Protein 3N70 (pdb70)

CATH classification: 3.40.50.300

Secondary structure (DSSP, 8-state):
--SSHHHHHHHHHHHHHTT--S-EEEESSTTS---HHHHHHHSSTTTTS--EEEE--TTTSS-HHHHHHHHTTS-EEEE-GGGS-HHHHHHHHHHHHSSS-SS-EEEEESS-HHHHHHHS---HHHHHHH--EEE-----/-HHIIIIIHHH--S-EEEE-STT---HHHHHT-----TTTGGGHHHHHHHT-----GGGS-HHHHHH------EEEESS-HHHHHHHTT--HHHHGGG--EEE---/-IIIIIHHHHHHHHH----EEEE--TT----HHHHHHHSSGGGGSPEEEEE--TTT--HHHHHHHHHSEEEEESGGGS-HHHHHHHHHHHHSSS-SSEEEEEESS-HHHHHSSS---HHHHGGG--EEE-/-HHHHHH----EEEE-STTS---HHHHHHHHSTTTTSPEEEEE--TTTGGGHHHHHHHTTTSEEEEE-GGGS-HHHHHHHHHHHHSSS-SSEEEEEESS-TT---HHHHHH---/-HHHHHHHHHHHHHHHHS---EEEE--TTS---HHHHHHHHSTT----EEEE--TTTGGGHHHHHHHHTTS-EEEESGGGS-HHHHHHHHHHHHSSS-SS-EEEEESS-HHHHHHH---TTGGGGG--EEEP---/-HIIIIIIHHHHT--B--SSSTT--GGGGT--EEEE--TTTSTTHHHHT---EEEESGGGS-HHHHHHHHHH-----HHHHHHHS---HHHHHHH---B----/-HHHHHHHHTT----EEEE--TTS---HHHHHHHSSTT-SS--EEEE--TTTGGGHHHHHHHHTTS-EEEESTTS--HHHHHHHHHHHHSSS-SS-EEEEESS-HHHHHH---HHHHHHH--EEE-/-THHHHHHHHHS-S-EEEE--TTS---HHHHHHHSSTTSSS--EEEE--TTTGGGHHHHHHHHTTS-EEEESGGGS-HHHHHHHHHHHSSSS-S--EEEEESS-HHHHHHHSS--HHHHT-

Sequence (975 aa):
IGRSEWINQYRRRLQQLSETDIAVWLYGAPGTGRTGARYLHQFGRNAQGEFVYRELTPDNAPQLNDFIALAQGGTLVLSHPEHLTREQQYHLVQLQSQEHRPFRLIGIGDTSLVELAASNHIIAELYYCFATQIACLPLTQYRRRLQQLSETDIAVWLYGAPGTRTGARYLHQRELTPDNAPQLNDFIALAQGLSHPEHLTREQQYHLVPFRLIGIGDTSLVELAASNHIIAELYYCFATQIACLPEWINQYRRRLQQLSETDIAVWLYGAPGTGRTGARYLHQFGRNAQGEFVYRELTPDNALNDFIALAQGGTLVLSHPEHLTREQQYHLVQLQSQEHRPFRLIGIGDTSLVELAASNHIIAELYYCFATQIACRLQQLSETDIAVWLYGAPGTGRTGARYLHQFGRNAQGEFVYRELTPDNAPQLNDFIALAQGGTLVLSHPEHLTREQQYHLVQLQSQEHRPFRLIGIGDTSLVEIAELYYCFATQRSEWINQYRRRLQQLSETDIAVWLYGAPGTGRTGARYLHQFGRNAQEFVYRELTPDNAPQLNDFIALAQGGTLVLSHPEHLTREQQYHLVQLQSQEHRPFRLIGIGDTSLVELAASNIIAELYYCFATQIACLPLSEWINQYRRRLQQLWLYGAPGTGRTGARYLHFVYRELTPDNAPQLNDFIALTLVLSHPEHLTREQQYHLVQLQSDTSLVELAASNHIIAELYYCFATQIACLPQYRRRLQQLSETDIAVWLYGAPGTGRTGARYLHQFGRNAQGEFVYRELTPDNAPQLNDFIALAQGGTLVLSHPEHLTREQQYHLVQLQSQEHRPFRLIGIGDTSLVELAASIIAELYYCFATQIACQYRRRLQQLSETDIAVWLYGAPGTGRTGARYLHQFGRNAQGEFVYRELTPDNAPQLNDFIALAQGGTLVLSHPEHLTREQQYHLVQLQSQEHRPFRLIGIGDTSLVELAASNHIIAELYYC

Radius of gyration: 33.97 Å; Cα contacts (8 Å, |Δi|>4): 1726; chains: 8; bounding box: 81×80×111 Å

Solvent-accessible surface area: 48154 Å² total

Structure (mmCIF, N/CA/C/O backbone):
data_3N70
#
_entry.id   3N70
#
_cell.length_a   77.612
_cell.length_b   77.612
_cell.length_c   215.088
_cell.angle_alpha   90.00
_cell.angle_beta   90.00
_cell.angle_gamma   90.00
#
_symmetry.space_group_name_H-M   'P 43'
#
loop_
_entity.id
_entity.type
_entity.pdbx_description
1 polymer 'Transport activator'
2 non-polymer 'SULFATE ION'
3 water water
#
loop_
_atom_site.group_PDB
_atom_site.id
_atom_site.type_symbol
_atom_site.label_atom_id
_atom_site.label_alt_id
_atom_site.label_comp_id
_atom_site.label_asym_id
_atom_site.label_entity_id
_atom_site.label_seq_id
_atom_site.pdbx_PDB_ins_code
_atom_site.Cartn_x
_atom_site.Cartn_y
_atom_site.Cartn_z
_atom_site.occupancy
_atom_site.B_iso_or_equiv
_atom_site.auth_seq_id
_atom_site.auth_comp_id
_atom_site.auth_asym_id
_atom_site.auth_atom_id
_atom_site.pdbx_PDB_model_num
ATOM 1 N N . ILE A 1 4 ? 33.098 -24.366 12.190 1.00 63.85 146 ILE A N 1
ATOM 2 C CA . ILE A 1 4 ? 32.876 -23.446 11.083 1.00 62.43 146 ILE A CA 1
ATOM 3 C C . ILE A 1 4 ? 31.387 -23.220 10.851 1.00 60.25 146 ILE A C 1
ATOM 4 O O . ILE A 1 4 ? 30.898 -22.096 10.938 1.00 57.29 146 ILE A O 1
ATOM 9 N N . GLY A 1 5 ? 30.683 -2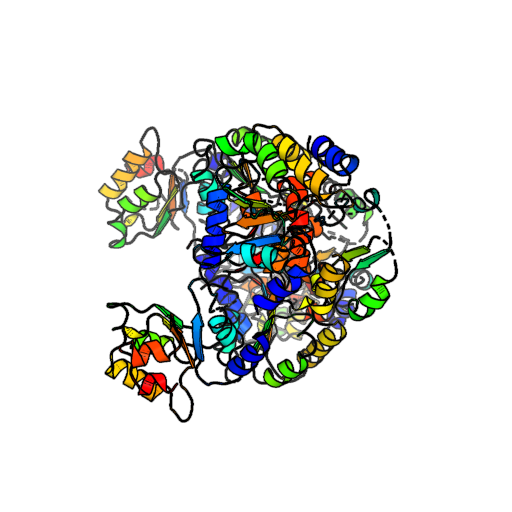4.286 10.489 1.00 59.68 147 GLY A N 1
ATOM 10 C CA . GLY A 1 5 ? 29.239 -24.251 10.340 1.00 59.88 147 GLY A CA 1
ATOM 11 C C . GLY A 1 5 ? 28.809 -23.861 8.941 1.00 57.00 147 GLY A C 1
ATOM 12 O O . GLY A 1 5 ? 29.535 -23.159 8.241 1.00 59.65 147 GLY A O 1
ATOM 13 N N . ARG A 1 6 ? 27.665 -24.372 8.500 1.00 56.32 148 ARG A N 1
ATOM 14 C CA . ARG A 1 6 ? 27.133 -23.999 7.195 1.00 61.15 148 ARG A CA 1
ATOM 15 C C . ARG A 1 6 ? 25.983 -23.006 7.309 1.00 58.67 148 ARG A C 1
ATOM 16 O O . ARG A 1 6 ? 25.955 -21.988 6.620 1.00 53.99 148 ARG A O 1
ATOM 18 N N . SER A 1 7 ? 25.003 -23.348 8.139 1.00 59.14 149 SER A N 1
ATOM 19 C CA . SER A 1 7 ? 23.843 -22.496 8.366 1.00 58.61 149 SER A CA 1
ATOM 20 C C . SER A 1 7 ? 24.016 -21.680 9.638 1.00 58.28 149 SER A C 1
ATOM 21 O O . SER A 1 7 ? 23.118 -20.950 10.051 1.00 59.14 149 SER A O 1
ATOM 24 N N . GLU A 1 8 ? 25.190 -21.800 10.246 1.00 57.77 150 GLU A N 1
ATOM 25 C CA . GLU A 1 8 ? 25.529 -21.030 11.434 1.00 60.58 150 GLU A CA 1
ATOM 26 C C . GLU A 1 8 ? 25.532 -19.547 11.096 1.00 58.75 150 GLU A C 1
ATOM 27 O O . GLU A 1 8 ? 25.102 -18.713 11.891 1.00 55.94 150 GLU A O 1
ATOM 29 N N . TRP A 1 9 ? 25.986 -19.229 9.891 1.00 58.57 151 TRP A N 1
ATOM 30 C CA . TRP A 1 9 ? 26.105 -17.843 9.478 1.00 56.72 151 TRP A CA 1
ATOM 31 C C . TRP A 1 9 ? 24.747 -17.162 9.471 1.00 57.55 151 TRP A C 1
ATOM 32 O O . TRP A 1 9 ? 24.622 -16.018 9.903 1.00 58.88 151 TRP A O 1
ATOM 43 N N . ILE A 1 10 ? 23.742 -17.843 8.931 1.00 54.33 152 ILE A N 1
ATOM 44 C CA . ILE A 1 10 ? 22.407 -17.270 8.881 1.00 54.87 152 ILE A CA 1
ATOM 45 C C . ILE A 1 10 ? 21.860 -17.050 10.283 1.00 54.91 152 ILE A C 1
ATOM 46 O O . ILE A 1 10 ? 21.297 -15.998 10.578 1.00 55.37 152 ILE A O 1
ATOM 51 N N . ASN A 1 11 ? 22.000 -18.054 11.138 1.00 55.16 153 ASN A N 1
ATOM 52 C CA . ASN A 1 11 ? 21.535 -17.923 12.507 1.00 56.40 153 ASN A CA 1
ATOM 53 C C . ASN A 1 11 ? 22.341 -16.845 13.206 1.00 56.18 153 ASN A C 1
ATOM 54 O O . ASN A 1 11 ? 21.799 -16.036 13.955 1.00 57.20 153 ASN A O 1
ATOM 59 N N . GLN A 1 12 ? 23.641 -16.827 12.940 1.00 55.92 154 GLN A N 1
ATOM 60 C CA . GLN A 1 12 ? 24.488 -15.772 13.460 1.00 58.50 154 GLN A CA 1
ATOM 61 C C . GLN A 1 12 ? 24.042 -14.459 12.837 1.00 57.00 154 GLN A C 1
ATOM 62 O O . GLN A 1 12 ? 23.952 -13.438 13.515 1.00 57.45 154 GLN A O 1
ATOM 64 N N . TYR A 1 13 ? 23.792 -14.487 11.533 1.00 54.25 155 TYR A N 1
ATOM 65 C CA . TYR A 1 13 ? 23.254 -13.330 10.840 1.00 52.02 155 TYR A CA 1
ATOM 66 C C . TYR A 1 13 ? 21.867 -13.016 11.382 1.00 55.60 155 TYR A C 1
ATOM 67 O O . TYR A 1 13 ? 21.524 -11.859 11.618 1.00 55.94 155 TYR A O 1
ATOM 76 N N . ARG A 1 14 ? 21.061 -14.059 11.547 1.00 58.29 156 ARG A N 1
ATOM 77 C CA . ARG A 1 14 ? 19.696 -13.921 12.043 1.00 57.63 156 ARG A CA 1
ATOM 78 C C . ARG A 1 14 ? 19.700 -13.368 13.459 1.00 58.72 156 ARG A C 1
ATOM 79 O O . ARG A 1 14 ? 18.852 -12.557 13.825 1.00 57.98 156 ARG A O 1
ATOM 87 N N . ARG A 1 15 ? 20.681 -13.801 14.243 1.00 61.00 157 ARG A N 1
ATOM 88 C CA . ARG A 1 15 ? 20.815 -13.371 15.627 1.00 61.05 157 ARG A CA 1
ATOM 89 C C . ARG A 1 15 ? 21.046 -11.870 15.696 1.00 59.65 157 ARG A C 1
ATOM 90 O O . ARG A 1 15 ? 20.510 -11.190 16.569 1.00 57.30 157 ARG A O 1
ATOM 92 N N . ARG A 1 16 ? 21.819 -11.350 14.750 1.00 59.04 158 ARG A N 1
ATOM 93 C CA . ARG A 1 16 ? 22.112 -9.926 14.720 1.00 57.31 158 ARG A CA 1
ATOM 94 C C . ARG A 1 16 ? 20.829 -9.130 14.534 1.00 57.57 158 ARG A C 1
ATOM 95 O O . ARG A 1 16 ? 20.630 -8.101 15.176 1.00 59.54 158 ARG A O 1
ATOM 103 N N . LEU A 1 17 ? 19.961 -9.601 13.646 1.00 56.83 159 LEU A N 1
ATOM 104 C CA . LEU A 1 17 ? 18.691 -8.929 13.413 1.00 54.60 159 LEU A CA 1
ATOM 105 C C . LEU A 1 17 ? 17.785 -8.932 14.643 1.00 56.86 159 LEU A C 1
ATOM 106 O O . LEU A 1 17 ? 17.166 -7.920 14.964 1.00 56.69 159 LEU A O 1
ATOM 111 N N . GLN A 1 18 ? 17.705 -10.073 15.317 1.00 59.76 160 GLN A N 1
ATOM 112 C CA . GLN A 1 18 ? 16.857 -10.203 16.494 1.00 60.90 160 GLN A CA 1
ATOM 113 C C . GLN A 1 18 ? 17.302 -9.244 17.588 1.00 58.77 160 GLN A C 1
ATOM 114 O O . GLN A 1 18 ? 16.487 -8.534 18.174 1.00 63.84 160 GLN A O 1
ATOM 120 N N . GLN A 1 19 ? 18.601 -9.228 17.856 1.00 55.43 161 GLN A N 1
ATOM 121 C CA . GLN A 1 19 ? 19.167 -8.352 18.882 1.00 55.04 161 GLN A CA 1
ATOM 122 C C . GLN A 1 19 ? 19.278 -6.907 18.389 1.00 57.54 161 GLN A C 1
ATOM 123 O O . GLN A 1 19 ? 19.315 -5.968 19.179 1.00 60.61 161 GLN A O 1
ATOM 129 N N . LEU A 1 20 ? 19.330 -6.751 17.072 1.00 59.78 162 LEU A N 1
ATOM 130 C CA . LEU A 1 20 ? 19.351 -5.446 16.405 1.00 58.05 162 LEU A CA 1
ATOM 131 C C . LEU A 1 20 ? 18.046 -4.647 16.451 1.00 60.12 162 LEU A C 1
ATOM 132 O O . LEU A 1 20 ? 18.066 -3.420 16.519 1.00 59.72 162 LEU A O 1
ATOM 137 N N . SER A 1 21 ? 16.918 -5.352 16.408 1.00 62.23 163 SER A N 1
ATOM 138 C CA . SER A 1 21 ? 15.594 -4.735 16.275 1.00 63.39 163 SER A CA 1
ATOM 139 C C . SER A 1 21 ? 15.211 -3.716 17.354 1.00 61.79 163 SER A C 1
ATOM 140 O O . SER A 1 21 ? 14.554 -2.718 17.064 1.00 56.67 163 SER A O 1
ATOM 143 N N . GLU A 1 22 ? 15.604 -3.981 18.594 1.00 66.01 164 GLU A N 1
ATOM 144 C CA . GLU A 1 22 ? 15.298 -3.103 19.716 1.00 66.71 164 GLU A CA 1
ATOM 145 C C . GLU A 1 22 ? 15.974 -1.741 19.601 1.00 64.73 164 GLU A C 1
ATOM 146 O O . GLU A 1 22 ? 15.380 -0.715 19.927 1.00 63.40 164 GLU A O 1
ATOM 152 N N . THR A 1 23 ? 17.230 -1.747 19.167 1.00 64.32 165 THR A N 1
ATOM 153 C CA . THR A 1 23 ? 18.015 -0.524 19.035 1.00 65.23 165 THR A CA 1
ATOM 154 C C . THR A 1 23 ? 17.531 0.386 17.910 1.00 63.34 165 THR A C 1
ATOM 155 O O . THR A 1 23 ? 17.121 -0.082 16.850 1.00 61.50 165 THR A O 1
ATOM 159 N N . ASP A 1 24 ? 17.583 1.690 18.154 1.00 64.93 166 ASP A N 1
ATOM 160 C CA . ASP A 1 24 ? 17.201 2.681 17.157 1.00 63.75 166 ASP A CA 1
ATOM 161 C C . ASP A 1 24 ? 18.407 3.074 16.315 1.00 62.00 166 ASP A C 1
ATOM 162 O O . ASP A 1 24 ? 18.300 3.876 15.388 1.00 61.50 166 ASP A O 1
ATOM 164 N N . ILE A 1 25 ? 19.552 2.480 16.628 1.00 59.27 167 ILE A N 1
ATOM 165 C CA . ILE A 1 25 ? 20.798 2.796 15.944 1.00 59.12 167 ILE A CA 1
ATOM 166 C C . ILE A 1 25 ? 20.732 2.415 14.472 1.00 58.07 167 ILE A C 1
ATOM 167 O O . ILE A 1 25 ? 20.084 1.439 14.101 1.00 57.06 167 ILE A O 1
ATOM 172 N N . ALA A 1 26 ? 21.390 3.216 13.644 1.00 55.25 168 ALA A N 1
ATOM 173 C CA . ALA A 1 26 ? 21.370 3.000 12.212 1.00 57.27 168 ALA A CA 1
ATOM 174 C C . ALA A 1 26 ? 22.021 1.666 11.903 1.00 59.34 168 ALA A C 1
ATOM 175 O O . ALA A 1 26 ? 23.033 1.301 12.499 1.00 59.06 168 ALA A O 1
ATOM 177 N N . VAL A 1 27 ? 21.428 0.940 10.969 1.00 56.65 169 VAL A N 1
ATOM 178 C CA . VAL A 1 27 ? 21.967 -0.339 10.561 1.00 54.91 169 VAL A CA 1
ATOM 179 C C . VAL A 1 27 ? 22.438 -0.220 9.128 1.00 53.88 169 VAL A C 1
ATOM 180 O O . VAL A 1 27 ? 21.702 0.246 8.261 1.00 51.90 169 VAL A O 1
ATOM 184 N N . TRP A 1 28 ? 23.664 -0.649 8.867 1.00 52.42 170 TRP A N 1
ATOM 185 C CA . TRP A 1 28 ? 24.156 -0.642 7.504 1.00 51.15 170 TRP A CA 1
ATOM 186 C C . TRP A 1 28 ? 24.080 -2.060 6.976 1.00 51.50 170 TRP A C 1
ATOM 187 O O . TRP A 1 28 ? 24.722 -2.965 7.503 1.00 51.27 170 TRP A O 1
ATOM 198 N N . LEU A 1 29 ? 23.264 -2.257 5.948 1.00 50.35 171 LEU A N 1
ATOM 199 C CA . LEU A 1 29 ? 23.116 -3.569 5.347 1.00 50.11 171 LEU A CA 1
ATOM 200 C C . LEU A 1 29 ? 23.837 -3.553 4.015 1.00 49.22 171 LEU A C 1
ATOM 201 O O . LEU A 1 29 ? 23.552 -2.726 3.151 1.00 50.27 171 LEU A O 1
ATOM 206 N N . TYR A 1 30 ? 24.793 -4.459 3.858 1.00 48.04 172 TYR A N 1
ATOM 207 C CA . TYR A 1 30 ? 25.618 -4.478 2.663 1.00 49.90 172 TYR A CA 1
ATOM 208 C C . TYR A 1 30 ? 25.845 -5.883 2.127 1.00 50.23 172 TYR A C 1
ATOM 209 O O . TYR A 1 30 ? 25.753 -6.867 2.857 1.00 51.60 172 TYR A O 1
ATOM 218 N N . GLY A 1 31 ? 26.168 -5.945 0.842 1.00 49.37 173 GLY A N 1
ATOM 219 C CA . GLY A 1 31 ? 26.509 -7.183 0.173 1.00 52.31 173 GLY A CA 1
ATOM 220 C C . GLY A 1 31 ? 26.154 -7.063 -1.292 1.00 55.69 173 GLY A C 1
ATOM 221 O O . GLY A 1 31 ? 25.635 -6.037 -1.725 1.00 55.61 173 GLY A O 1
ATOM 222 N N . ALA A 1 32 ? 26.470 -8.101 -2.053 1.00 55.24 174 ALA A N 1
ATOM 223 C CA . ALA A 1 32 ? 26.135 -8.136 -3.462 1.00 57.16 174 ALA A CA 1
ATOM 224 C C . ALA A 1 32 ? 24.630 -8.257 -3.549 1.00 57.96 174 ALA A C 1
ATOM 225 O O . ALA A 1 32 ? 23.994 -8.789 -2.641 1.00 55.77 174 ALA A O 1
ATOM 227 N N . PRO A 1 33 ? 24.057 -7.798 -4.654 1.00 58.05 175 PRO A N 1
ATOM 228 C CA . PRO A 1 33 ? 22.604 -7.827 -4.815 1.00 58.23 175 PRO A CA 1
ATOM 229 C C . PRO A 1 33 ? 22.079 -9.256 -4.802 1.00 60.52 175 PRO A C 1
ATOM 230 O O . PRO A 1 33 ? 22.735 -10.164 -5.306 1.00 60.29 175 PRO A O 1
ATOM 234 N N . GLY A 1 34 ? 20.888 -9.448 -4.250 1.00 60.83 176 GLY A N 1
ATOM 235 C CA . GLY A 1 34 ? 20.349 -10.780 -4.050 1.00 57.81 176 GLY A CA 1
ATOM 236 C C . GLY A 1 34 ? 20.876 -11.326 -2.741 1.00 53.92 176 GLY A C 1
ATOM 237 O O . GLY A 1 34 ? 20.587 -12.454 -2.347 1.00 53.21 176 GLY A O 1
ATOM 238 N N . THR A 1 35 ? 21.626 -10.565 -1.989 1.00 55.03 177 THR A N 1
ATOM 239 C CA . THR A 1 35 ? 22.070 -11.068 -0.714 1.00 54.63 177 THR A CA 1
ATOM 240 C C . THR A 1 35 ? 21.012 -10.885 0.310 1.00 54.07 177 THR A C 1
ATOM 241 O O . THR A 1 35 ? 21.201 -11.201 1.444 1.00 52.04 177 THR A O 1
ATOM 245 N N . GLY A 1 36 ? 19.867 -10.397 -0.099 1.00 55.85 178 GLY A N 1
ATOM 246 C CA . GLY A 1 36 ? 18.751 -10.278 0.805 1.00 55.10 178 GLY A CA 1
ATOM 247 C C . GLY A 1 36 ? 18.835 -9.201 1.838 1.00 54.55 178 GLY A C 1
ATOM 248 O O . GLY A 1 36 ? 18.177 -9.256 2.836 1.00 53.74 178 GLY A O 1
ATOM 249 N N . ARG A 1 37 ? 19.659 -8.222 1.581 1.00 54.15 179 ARG A N 1
ATOM 250 C CA . ARG A 1 37 ? 19.795 -7.058 2.449 1.00 54.02 179 ARG A CA 1
ATOM 251 C C . ARG A 1 37 ? 18.500 -6.263 2.510 1.00 57.90 179 ARG A C 1
ATOM 252 O O . ARG A 1 37 ? 18.118 -5.760 3.565 1.00 60.74 179 ARG A O 1
ATOM 268 N N . THR A 1 39 ? 15.624 -7.518 2.225 1.00 61.07 181 THR A N 1
ATOM 269 C CA . THR A 1 39 ? 14.751 -8.357 3.033 1.00 62.76 181 THR A CA 1
ATOM 270 C C . THR A 1 39 ? 14.957 -8.161 4.513 1.00 58.79 181 THR A C 1
ATOM 271 O O . THR A 1 39 ? 14.067 -8.310 5.298 1.00 55.69 181 THR A O 1
ATOM 275 N N . GLY A 1 40 ? 16.166 -7.847 4.892 1.00 57.58 182 GLY A N 1
ATOM 276 C CA . GLY A 1 40 ? 16.486 -7.559 6.276 1.00 54.33 182 GLY A CA 1
ATOM 277 C C . GLY A 1 40 ? 15.881 -6.262 6.773 1.00 53.19 182 GLY A C 1
ATOM 278 O O . GLY A 1 40 ? 15.397 -6.190 7.900 1.00 50.06 182 GLY A O 1
ATOM 279 N N . ALA A 1 41 ? 15.919 -5.227 5.942 1.00 52.71 183 ALA A N 1
ATOM 280 C CA . ALA A 1 41 ? 15.387 -3.937 6.350 1.00 54.06 183 ALA A CA 1
ATOM 281 C C . ALA A 1 41 ? 13.893 -4.036 6.624 1.00 54.32 183 ALA A C 1
ATOM 282 O O . ALA A 1 41 ? 13.399 -3.495 7.612 1.00 51.88 183 ALA A O 1
ATOM 284 N N . ARG A 1 42 ? 13.168 -4.690 5.723 1.00 55.86 184 ARG A N 1
ATOM 285 C CA . ARG A 1 42 ? 11.738 -4.877 5.909 1.00 53.51 184 ARG A CA 1
ATOM 286 C C . ARG A 1 42 ? 11.492 -5.726 7.143 1.00 53.05 184 ARG A C 1
ATOM 287 O O . ARG A 1 42 ? 10.603 -5.439 7.940 1.00 54.54 184 ARG A O 1
ATOM 295 N N . TYR A 1 43 ? 12.286 -6.778 7.291 1.00 50.78 185 TYR A N 1
ATOM 296 C CA . TYR A 1 43 ? 12.182 -7.625 8.462 1.00 54.09 185 TYR A CA 1
ATOM 297 C C . TYR A 1 43 ? 12.520 -6.798 9.691 1.00 54.77 185 TYR A C 1
ATOM 298 O O . TYR A 1 43 ? 11.841 -6.879 10.713 1.00 52.18 185 TYR A O 1
ATOM 307 N N . LEU A 1 44 ? 13.583 -6.009 9.595 1.00 54.43 186 LEU A N 1
ATOM 308 C CA . LEU A 1 44 ? 13.967 -5.145 10.698 1.00 51.89 186 LEU A CA 1
ATOM 309 C C . LEU A 1 44 ? 12.881 -4.114 10.973 1.00 57.29 186 LEU A C 1
ATOM 310 O O . LEU A 1 44 ? 12.534 -3.862 12.125 1.00 59.54 186 LEU A O 1
ATOM 315 N N . HIS A 1 45 ? 12.368 -3.484 9.921 1.00 54.99 187 HIS A N 1
ATOM 316 C CA . HIS A 1 45 ? 11.279 -2.527 10.086 1.00 56.23 187 HIS A CA 1
ATOM 317 C C . HIS A 1 45 ? 10.004 -3.185 10.603 1.00 57.51 187 HIS A C 1
ATOM 318 O O . HIS A 1 45 ? 9.321 -2.643 11.470 1.00 60.59 187 HIS A O 1
ATOM 325 N N . GLN A 1 46 ? 9.689 -4.361 10.073 1.00 55.19 188 GLN A N 1
ATOM 326 C CA . GLN A 1 46 ? 8.477 -5.067 10.470 1.00 56.80 188 GLN A CA 1
ATOM 327 C C . GLN A 1 46 ? 8.506 -5.435 11.949 1.00 58.42 188 GLN A C 1
ATOM 328 O O . GLN A 1 46 ? 7.494 -5.338 12.640 1.00 54.93 188 GLN A O 1
ATOM 334 N N . PHE A 1 47 ? 9.667 -5.879 12.418 1.00 59.93 189 PHE A N 1
ATOM 335 C CA . PHE A 1 47 ? 9.849 -6.250 13.816 1.00 60.96 189 PHE A CA 1
ATOM 336 C C . PHE A 1 47 ? 10.274 -5.049 14.653 1.00 61.32 189 PHE A C 1
ATOM 337 O O . PHE A 1 47 ? 10.412 -5.143 15.870 1.00 60.40 189 PHE A O 1
ATOM 345 N N . GLY A 1 48 ? 10.444 -3.910 13.992 1.00 62.60 190 GLY A N 1
ATOM 346 C CA . GLY A 1 48 ? 10.781 -2.669 14.663 1.00 63.25 190 GLY A CA 1
ATOM 347 C C . GLY A 1 48 ? 9.626 -2.146 15.495 1.00 67.67 190 GLY A C 1
ATOM 348 O O . GLY A 1 48 ? 8.466 -2.429 15.203 1.00 67.65 190 GLY A O 1
ATOM 349 N N . ARG A 1 49 ? 9.951 -1.360 16.515 1.00 69.30 191 ARG A N 1
ATOM 350 C CA . ARG A 1 49 ? 8.942 -0.733 17.353 1.00 65.68 191 ARG A CA 1
ATOM 351 C C . ARG A 1 49 ? 8.106 0.245 16.538 1.00 67.27 191 ARG A C 1
ATOM 352 O O . ARG A 1 49 ? 6.912 0.411 16.783 1.00 68.45 191 ARG A O 1
ATOM 354 N N . ASN A 1 50 ? 8.742 0.891 15.567 1.00 67.10 192 ASN A N 1
ATOM 355 C CA . ASN A 1 50 ? 8.059 1.863 14.722 1.00 69.08 192 ASN A CA 1
ATOM 356 C C . ASN A 1 50 ? 7.473 1.236 13.463 1.00 66.86 192 ASN A C 1
ATOM 357 O O . ASN A 1 50 ? 7.276 1.915 12.457 1.00 64.30 192 ASN A O 1
ATOM 362 N N . ALA A 1 51 ? 7.196 -0.061 13.524 1.00 68.21 193 ALA A N 1
ATOM 363 C CA . ALA A 1 51 ? 6.604 -0.765 12.395 1.00 64.54 193 ALA A CA 1
ATOM 364 C C . ALA A 1 51 ? 5.423 0.024 11.847 1.00 68.40 193 ALA A C 1
ATOM 365 O O . ALA A 1 51 ? 5.214 0.091 10.637 1.00 67.86 193 ALA A O 1
ATOM 367 N N . GLN A 1 52 ? 4.655 0.621 12.751 1.00 68.25 194 GLN A N 1
ATOM 368 C CA . GLN A 1 52 ? 3.499 1.429 12.374 1.00 63.43 194 GLN A CA 1
ATOM 369 C C . GLN A 1 52 ? 3.916 2.603 11.499 1.00 66.37 194 GLN A C 1
ATOM 370 O O . GLN A 1 52 ? 3.211 2.982 10.565 1.00 66.06 194 GLN A O 1
ATOM 372 N N . GLY A 1 53 ? 5.092 3.144 11.790 1.00 65.57 195 GLY A N 1
ATOM 373 C CA . GLY A 1 53 ? 5.600 4.311 11.100 1.00 65.46 195 GLY A CA 1
ATOM 374 C C . GLY A 1 53 ? 5.874 4.022 9.641 1.00 65.86 195 GLY A C 1
ATOM 375 O O . GLY A 1 53 ? 6.150 2.885 9.263 1.00 65.17 195 GLY A O 1
ATOM 376 N N . GLU A 1 54 ? 5.815 5.060 8.818 1.00 65.38 196 GLU A N 1
ATOM 377 C CA . GLU A 1 54 ? 5.983 4.882 7.389 1.00 61.49 196 GLU A CA 1
ATOM 378 C C . GLU A 1 54 ? 7.363 4.311 7.123 1.00 60.73 196 GLU A C 1
ATOM 379 O O . GLU A 1 54 ? 8.346 4.728 7.731 1.00 60.39 196 GLU A O 1
ATOM 385 N N . PHE A 1 55 ? 7.428 3.351 6.210 1.00 59.48 197 PHE A N 1
ATOM 386 C CA . PHE A 1 55 ? 8.697 2.766 5.817 1.00 58.90 197 PHE A CA 1
ATOM 387 C C . PHE A 1 55 ? 9.008 3.247 4.409 1.00 62.79 197 PHE A C 1
ATOM 388 O O . PHE A 1 55 ? 8.247 2.996 3.477 1.00 61.60 197 PHE A O 1
ATOM 396 N N . VAL A 1 56 ? 10.095 3.998 4.267 1.00 62.06 198 VAL A N 1
ATOM 397 C CA . VAL A 1 56 ? 10.475 4.536 2.966 1.00 61.12 198 VAL A CA 1
ATOM 398 C C . VAL A 1 56 ? 11.888 4.132 2.572 1.00 58.33 198 VAL A C 1
ATOM 399 O O . VAL A 1 56 ? 12.833 4.316 3.337 1.00 55.23 198 VAL A O 1
ATOM 401 N N . TYR A 1 57 ? 12.014 3.564 1.379 1.00 59.81 199 TYR A N 1
ATOM 402 C CA . TYR A 1 57 ? 13.310 3.202 0.838 1.00 58.92 199 TYR A CA 1
ATOM 403 C C . TYR A 1 57 ? 13.549 3.989 -0.437 1.00 62.33 199 TYR A C 1
ATOM 404 O O . TYR A 1 57 ? 12.713 3.993 -1.337 1.00 61.56 199 TYR A O 1
ATOM 413 N N . ARG A 1 58 ? 14.682 4.674 -0.502 1.00 60.12 200 ARG A N 1
ATOM 414 C CA . ARG A 1 58 ? 15.033 5.419 -1.697 1.00 60.06 200 ARG A CA 1
ATOM 415 C C . ARG A 1 58 ? 16.377 4.977 -2.255 1.00 58.84 200 ARG A C 1
ATOM 416 O O . ARG A 1 58 ? 17.369 4.909 -1.533 1.00 56.95 200 ARG A O 1
ATOM 424 N N . GLU A 1 59 ? 16.403 4.711 -3.555 1.00 61.91 201 GLU A N 1
ATOM 425 C CA . GLU A 1 59 ? 17.645 4.448 -4.257 1.00 61.97 201 GLU A CA 1
ATOM 426 C C . GLU A 1 59 ? 18.036 5.778 -4.871 1.00 63.50 201 GLU A C 1
ATOM 427 O O . GLU A 1 59 ? 17.232 6.413 -5.551 1.00 63.86 201 GLU A O 1
ATOM 433 N N . LEU A 1 60 ? 19.227 6.243 -4.514 1.00 65.75 202 LEU A N 1
ATOM 434 C CA . LEU A 1 60 ? 19.592 7.618 -4.778 1.00 64.57 202 LEU A CA 1
ATOM 435 C C . LEU A 1 60 ? 20.356 7.783 -6.069 1.00 67.16 202 LEU A C 1
ATOM 436 O O . LEU A 1 60 ? 21.562 7.556 -6.137 1.00 62.80 202 LEU A O 1
ATOM 441 N N . THR A 1 61 ? 19.611 8.138 -7.106 1.00 69.68 203 THR A N 1
ATOM 442 C CA . THR A 1 61 ? 20.161 8.664 -8.335 1.00 66.52 203 THR A CA 1
ATOM 443 C C . THR A 1 61 ? 20.507 10.113 -8.048 1.00 66.85 203 THR A C 1
ATOM 444 O O . THR A 1 61 ? 20.011 10.694 -7.085 1.00 62.63 203 THR A O 1
ATOM 448 N N . PRO A 1 62 ? 21.369 10.695 -8.871 1.00 66.20 204 PRO A N 1
ATOM 449 C CA . PRO A 1 62 ? 21.765 12.091 -8.678 1.00 64.73 204 PRO A CA 1
ATOM 450 C C . PRO A 1 62 ? 20.603 13.071 -8.832 1.00 66.55 204 PRO A C 1
ATOM 451 O O . PRO A 1 62 ? 20.511 14.021 -8.056 1.00 65.50 204 PRO A O 1
ATOM 455 N N . ASP A 1 63 ? 19.730 12.821 -9.802 1.00 67.10 205 ASP A N 1
ATOM 456 C CA . ASP A 1 63 ? 18.583 13.684 -10.050 1.00 63.61 205 ASP A CA 1
ATOM 457 C C . ASP A 1 63 ? 17.658 13.781 -8.839 1.00 63.44 205 ASP A C 1
ATOM 458 O O . ASP A 1 63 ? 17.108 14.843 -8.553 1.00 64.09 205 ASP A O 1
ATOM 463 N N . ASN A 1 64 ? 17.489 12.670 -8.131 1.00 63.49 206 ASN A N 1
ATOM 464 C CA . ASN A 1 64 ? 16.610 12.638 -6.968 1.00 61.94 206 ASN A CA 1
ATOM 465 C C . ASN A 1 64 ? 17.347 12.914 -5.662 1.00 64.28 206 ASN A C 1
ATOM 466 O O . ASN A 1 64 ? 16.733 13.252 -4.652 1.00 63.13 206 ASN A O 1
ATOM 468 N N . ALA A 1 65 ? 18.666 12.769 -5.690 1.00 66.46 207 ALA A N 1
ATOM 469 C CA . ALA A 1 65 ? 19.486 12.965 -4.502 1.00 64.97 207 ALA A CA 1
ATOM 470 C C . ALA A 1 65 ? 19.246 14.324 -3.853 1.00 68.75 207 ALA A C 1
ATOM 471 O O . ALA A 1 65 ? 19.469 14.495 -2.656 1.00 72.30 207 ALA A O 1
ATOM 473 N N . PRO A 1 66 ? 18.794 15.288 -4.645 1.00 70.21 208 PRO A N 1
ATOM 474 C CA . PRO A 1 66 ? 18.567 16.646 -4.144 1.00 66.39 208 PRO A CA 1
ATOM 475 C C . PRO A 1 66 ? 17.366 16.735 -3.208 1.00 68.68 208 PRO A C 1
ATOM 476 O O . PRO A 1 66 ? 17.490 17.281 -2.114 1.00 69.56 208 PRO A O 1
ATOM 480 N N . GLN A 1 67 ? 16.222 16.209 -3.632 1.00 68.47 209 GLN A N 1
ATOM 481 C CA . GLN A 1 67 ? 15.024 16.255 -2.805 1.00 67.47 209 GLN A CA 1
ATOM 482 C C . GLN A 1 67 ? 15.118 15.253 -1.661 1.00 68.01 209 GLN A C 1
ATOM 483 O O . GLN A 1 67 ? 14.268 14.377 -1.515 1.00 66.06 209 GLN A O 1
ATOM 489 N N . LEU A 1 68 ? 16.192 15.362 -0.886 1.00 69.55 210 LEU A N 1
ATOM 490 C CA . LEU A 1 68 ? 16.403 14.532 0.296 1.00 67.41 210 LEU A CA 1
ATOM 491 C C . LEU A 1 68 ? 15.356 14.785 1.375 1.00 66.36 210 LEU A C 1
ATOM 492 O O . LEU A 1 68 ? 14.911 13.863 2.055 1.00 64.27 210 LEU A O 1
ATOM 494 N N . ASN A 1 69 ? 14.980 16.050 1.524 1.00 68.28 211 ASN A N 1
ATOM 495 C CA . ASN A 1 69 ? 14.115 16.498 2.610 1.00 70.49 211 ASN A CA 1
ATOM 496 C C . ASN A 1 69 ? 12.729 15.868 2.596 1.00 67.76 211 ASN A C 1
ATOM 497 O O . ASN A 1 69 ? 12.174 15.547 3.645 1.00 62.54 211 ASN A O 1
ATOM 502 N N . ASP A 1 70 ? 12.188 15.651 1.404 1.00 66.83 212 ASP A N 1
ATOM 503 C CA . ASP A 1 70 ? 10.863 15.069 1.288 1.00 67.32 212 ASP A CA 1
ATOM 504 C C . ASP A 1 70 ? 10.861 13.678 1.906 1.00 66.62 212 ASP A C 1
ATOM 505 O O . ASP A 1 70 ? 9.917 13.299 2.596 1.00 66.07 212 ASP A O 1
ATOM 510 N N . PHE A 1 71 ? 11.931 12.927 1.682 1.00 65.86 213 PHE A N 1
ATOM 511 C CA . PHE A 1 71 ? 12.031 11.602 2.271 1.00 65.40 213 PHE A CA 1
ATOM 512 C C . PHE A 1 71 ? 12.049 11.679 3.795 1.00 66.49 213 PHE A C 1
ATOM 513 O O . PHE A 1 71 ? 11.379 10.897 4.467 1.00 64.98 213 PHE A O 1
ATOM 521 N N . ILE A 1 72 ? 12.840 12.596 4.341 1.00 66.03 214 ILE A N 1
ATOM 522 C CA . ILE A 1 72 ? 12.921 12.728 5.788 1.00 63.90 214 ILE A CA 1
ATOM 523 C C . ILE A 1 72 ? 11.578 13.138 6.382 1.00 66.17 214 ILE A C 1
ATOM 524 O O . ILE A 1 72 ? 11.146 12.587 7.393 1.00 64.77 214 ILE A O 1
ATOM 529 N N . ALA A 1 73 ? 10.937 14.132 5.781 1.00 65.40 215 ALA A N 1
ATOM 530 C CA . ALA A 1 73 ? 9.620 14.554 6.241 1.00 65.49 215 ALA A CA 1
ATOM 531 C C . ALA A 1 73 ? 8.549 13.477 6.063 1.00 64.38 215 ALA A C 1
ATOM 532 O O . ALA A 1 73 ? 7.734 13.251 6.955 1.00 63.52 215 ALA A O 1
ATOM 534 N N . LEU A 1 74 ? 8.508 12.874 4.880 1.00 65.08 216 LEU A N 1
ATOM 535 C CA . LEU A 1 74 ? 7.571 11.792 4.593 1.00 66.45 216 LEU A CA 1
ATOM 536 C C . LEU A 1 74 ? 7.849 10.559 5.447 1.00 62.14 216 LEU A C 1
ATOM 537 O O . LEU A 1 74 ? 6.933 9.901 5.935 1.00 62.48 216 LEU A O 1
ATOM 539 N N . ALA A 1 75 ? 9.133 10.277 5.637 1.00 64.50 217 ALA A N 1
ATOM 540 C CA . ALA A 1 75 ? 9.607 9.086 6.339 1.00 64.66 217 ALA A CA 1
ATOM 541 C C . ALA A 1 75 ? 9.376 9.101 7.850 1.00 66.71 217 ALA A C 1
ATOM 542 O O . ALA A 1 75 ? 9.516 8.074 8.512 1.00 65.79 217 ALA A O 1
ATOM 544 N N . GLN A 1 76 ? 8.970 10.255 8.367 1.00 65.56 218 GLN A N 1
ATOM 545 C CA . GLN A 1 76 ? 9.058 10.568 9.788 1.00 67.67 218 GLN A CA 1
ATOM 546 C C . GLN A 1 76 ? 8.290 9.621 10.702 1.00 68.03 218 GLN A C 1
ATOM 547 O O . GLN A 1 76 ? 7.169 9.212 10.408 1.00 70.38 218 GLN A O 1
ATOM 553 N N . GLY A 1 77 ? 8.929 9.275 11.815 1.00 66.81 219 GLY A N 1
ATOM 554 C CA . GLY A 1 77 ? 8.354 8.400 12.817 1.00 67.37 219 GLY A CA 1
ATOM 555 C C . GLY A 1 77 ? 8.520 6.924 12.516 1.00 65.99 219 GLY A C 1
ATOM 556 O O . GLY A 1 77 ? 8.065 6.078 13.282 1.00 65.30 219 GLY A O 1
ATOM 557 N N . GLY A 1 78 ? 9.172 6.652 11.388 1.00 67.50 220 GLY A N 1
ATOM 558 C CA . GLY A 1 78 ? 9.354 5.320 10.844 1.00 64.72 220 GLY A CA 1
ATOM 559 C C . GLY A 1 78 ? 10.727 5.179 10.209 1.00 62.81 220 GLY A C 1
ATOM 560 O O . GLY A 1 78 ? 11.413 6.172 9.976 1.00 59.66 220 GLY A O 1
ATOM 561 N N . THR A 1 79 ? 11.105 3.948 9.885 1.00 63.90 221 THR A N 1
ATOM 562 C CA . THR A 1 79 ? 12.420 3.668 9.321 1.00 58.15 221 THR A CA 1
ATOM 563 C C . THR A 1 79 ? 12.639 4.332 7.967 1.00 54.68 221 THR A C 1
ATOM 564 O O . THR A 1 79 ? 11.737 4.382 7.134 1.00 57.21 221 THR A O 1
ATOM 568 N N . LEU A 1 80 ? 13.850 4.835 7.748 1.00 54.14 222 LEU A N 1
ATOM 569 C CA . LEU A 1 80 ? 14.218 5.402 6.457 1.00 52.54 222 LEU A CA 1
ATOM 570 C C . LEU A 1 80 ? 15.349 4.589 5.841 1.00 52.67 222 LEU A C 1
ATOM 571 O O . LEU A 1 80 ? 16.385 4.379 6.467 1.00 52.26 222 LEU A O 1
ATOM 573 N N . VAL A 1 81 ? 15.148 4.136 4.608 1.00 52.23 223 VAL A N 1
ATOM 574 C CA . VAL A 1 81 ? 16.138 3.309 3.927 1.00 53.98 223 VAL A CA 1
ATOM 575 C C . VAL A 1 81 ? 16.683 3.995 2.680 1.00 52.45 223 VAL A C 1
ATOM 576 O O . VAL A 1 81 ? 15.922 4.475 1.842 1.00 51.22 223 VAL A O 1
ATOM 580 N N . LEU A 1 82 ? 18.008 4.058 2.578 1.00 51.09 224 LEU A N 1
ATOM 581 C CA . LEU A 1 82 ? 18.665 4.712 1.451 1.00 52.64 224 LEU A CA 1
ATOM 582 C C . LEU A 1 82 ? 19.885 3.940 0.956 1.00 52.96 224 LEU A C 1
ATOM 583 O O . LEU A 1 82 ? 20.487 3.167 1.698 1.00 50.62 224 LEU A O 1
ATOM 588 N N . SER A 1 83 ? 20.226 4.146 -0.310 1.00 54.24 225 SER A N 1
ATOM 589 C CA . SER A 1 83 ? 21.377 3.495 -0.917 1.00 55.50 225 SER A CA 1
ATOM 590 C C . SER A 1 83 ? 22.153 4.495 -1.763 1.00 57.51 225 SER A C 1
ATOM 591 O O . SER A 1 83 ? 21.600 5.497 -2.210 1.00 57.83 225 SER A O 1
ATOM 594 N N . HIS A 1 84 ? 23.431 4.225 -1.997 1.00 58.73 226 HIS A N 1
ATOM 595 C CA . HIS A 1 84 ? 24.248 5.173 -2.737 1.00 61.27 226 HIS A CA 1
ATOM 596 C C . HIS A 1 84 ? 24.185 6.520 -2.032 1.00 59.76 226 HIS A C 1
ATOM 597 O O . HIS A 1 84 ? 24.024 7.566 -2.656 1.00 58.81 226 HIS A O 1
ATOM 604 N N . PRO A 1 85 ? 24.371 6.466 -0.717 1.00 60.15 227 PRO A N 1
ATOM 605 C CA . PRO A 1 85 ? 24.415 7.640 0.161 1.00 58.58 227 PRO A CA 1
ATOM 606 C C . PRO A 1 85 ? 25.620 8.519 -0.143 1.00 57.62 227 PRO A C 1
ATOM 607 O O . PRO A 1 85 ? 25.640 9.696 0.204 1.00 57.36 227 PRO A O 1
ATOM 611 N N . GLU A 1 86 ? 26.579 7.945 -0.861 1.00 58.86 228 GLU A N 1
ATOM 612 C CA . GLU A 1 86 ? 27.849 8.585 -1.182 1.00 60.29 228 GLU A CA 1
ATOM 613 C C . GLU A 1 86 ? 27.640 9.853 -1.994 1.00 64.91 228 GLU A C 1
ATOM 614 O O . GLU A 1 86 ? 28.391 10.819 -1.866 1.00 68.95 228 GLU A O 1
ATOM 620 N N . HIS A 1 87 ? 26.560 9.852 -2.767 1.00 63.99 229 HIS A N 1
ATOM 621 C CA . HIS A 1 87 ? 26.166 10.967 -3.622 1.00 64.41 229 HIS A CA 1
ATOM 622 C C . HIS A 1 87 ? 25.871 12.232 -2.824 1.00 60.35 229 HIS A C 1
ATOM 623 O O . HIS A 1 87 ? 26.137 13.341 -3.285 1.00 60.74 229 HIS A O 1
ATOM 630 N N . LEU A 1 88 ? 25.400 12.041 -1.599 1.00 56.65 230 LEU A N 1
ATOM 631 C CA . LEU A 1 88 ? 24.909 13.130 -0.774 1.00 54.82 230 LEU A CA 1
ATOM 632 C C . LEU A 1 88 ? 25.987 14.162 -0.489 1.00 56.27 230 LEU A C 1
ATOM 633 O O . LEU A 1 88 ? 27.159 13.836 -0.319 1.00 57.47 230 LEU A O 1
ATOM 638 N N . THR A 1 89 ? 25.557 15.413 -0.401 1.00 57.95 231 THR A N 1
ATOM 639 C CA . THR A 1 89 ? 26.441 16.524 -0.101 1.00 58.33 231 THR A CA 1
ATOM 640 C C . THR A 1 89 ? 26.965 16.380 1.319 1.00 59.06 231 THR A C 1
ATOM 641 O O . THR A 1 89 ? 26.306 15.788 2.172 1.00 57.23 231 THR A O 1
ATOM 645 N N . ARG A 1 90 ? 28.134 16.951 1.581 1.00 57.59 232 ARG A N 1
ATOM 646 C CA . ARG A 1 90 ? 28.752 16.816 2.890 1.00 58.80 232 ARG A CA 1
ATOM 647 C C . ARG A 1 90 ? 27.814 17.420 3.918 1.00 60.72 232 ARG A C 1
ATOM 648 O O . ARG A 1 90 ? 27.633 16.874 5.005 1.00 58.04 232 ARG A O 1
ATOM 656 N N . GLU A 1 91 ? 27.214 18.549 3.561 1.00 62.41 233 GLU A N 1
ATOM 657 C CA . GLU A 1 91 ? 26.188 19.158 4.388 1.00 62.15 233 GLU A CA 1
ATOM 658 C C . GLU A 1 91 ? 24.994 18.216 4.480 1.00 56.38 233 GLU A C 1
ATOM 659 O O . GLU A 1 91 ? 24.396 18.060 5.542 1.00 57.29 233 GLU A O 1
ATOM 665 N N . GLN A 1 92 ? 24.661 17.578 3.362 1.00 55.69 234 GLN A N 1
ATOM 666 C CA . GLN A 1 92 ? 23.583 16.595 3.336 1.00 55.64 234 GLN A CA 1
ATOM 667 C C . GLN A 1 92 ? 23.903 15.397 4.225 1.00 58.14 234 GLN A C 1
ATOM 668 O O . GLN A 1 92 ? 23.051 14.921 4.974 1.00 57.12 234 GLN A O 1
ATOM 674 N N . GLN A 1 93 ? 25.138 14.918 4.156 1.00 58.39 235 GLN A N 1
ATOM 675 C CA . GLN A 1 93 ? 25.560 13.810 5.000 1.00 57.75 235 GLN A CA 1
ATOM 676 C C . GLN A 1 93 ? 25.450 14.254 6.450 1.00 56.19 235 GLN A C 1
ATOM 677 O O . GLN A 1 93 ? 25.059 13.485 7.327 1.00 53.04 235 GLN A O 1
ATOM 683 N N . TYR A 1 94 ? 25.791 15.492 6.698 1.00 59.05 236 TYR A N 1
ATOM 684 C CA . TYR A 1 94 ? 25.795 16.034 8.038 1.00 60.35 236 TYR A CA 1
ATOM 685 C C . TYR A 1 94 ? 24.426 16.255 8.620 1.00 58.53 236 TYR A C 1
ATOM 686 O O . TYR A 1 94 ? 24.203 16.105 9.802 1.00 58.31 236 TYR A O 1
ATOM 695 N N . HIS A 1 95 ? 23.506 16.635 7.766 1.00 56.56 237 HIS A N 1
ATOM 696 C CA . HIS A 1 95 ? 22.166 16.835 8.186 1.00 57.28 237 HIS A CA 1
ATOM 697 C C . HIS A 1 95 ? 21.722 15.547 8.788 1.00 59.51 237 HIS A C 1
ATOM 698 O O . HIS A 1 95 ? 21.408 15.475 9.948 1.00 57.01 237 HIS A O 1
ATOM 705 N N . LEU A 1 96 ? 21.700 14.526 7.954 1.00 61.30 238 LEU A N 1
ATOM 706 C CA . LEU A 1 96 ? 21.404 13.147 8.307 1.00 63.14 238 LEU A CA 1
ATOM 707 C C . LEU A 1 96 ? 21.864 12.711 9.670 1.00 60.72 238 LEU A C 1
ATOM 708 O O . LEU A 1 96 ? 21.163 12.192 10.516 1.00 58.52 238 LEU A O 1
ATOM 713 N N . VAL A 1 97 ? 23.141 12.889 9.784 1.00 59.65 239 VAL A N 1
ATOM 714 C CA . VAL A 1 97 ? 23.989 12.528 10.910 1.00 61.59 239 VAL A CA 1
ATOM 715 C C . VAL A 1 97 ? 23.579 13.237 12.194 1.00 63.56 239 VAL A C 1
ATOM 716 O O . VAL A 1 97 ? 23.565 12.636 13.266 1.00 64.94 239 VAL A O 1
ATOM 720 N N . GLN A 1 98 ? 23.259 14.520 12.080 1.00 61.88 240 GLN A N 1
ATOM 721 C CA . GLN A 1 98 ? 22.852 15.317 13.233 1.00 65.81 240 GLN A CA 1
ATOM 722 C C . GLN A 1 98 ? 21.554 14.820 13.865 1.00 69.45 240 GLN A C 1
ATOM 723 O O . GLN A 1 98 ? 21.420 14.788 15.087 1.00 69.97 240 GLN A O 1
ATOM 729 N N . LEU A 1 99 ? 20.604 14.428 13.023 1.00 68.25 241 LEU A N 1
ATOM 730 C CA . LEU A 1 99 ? 19.291 13.980 13.478 1.00 68.66 241 LEU A CA 1
ATOM 731 C C . LEU A 1 99 ? 19.396 12.729 14.342 1.00 68.33 241 LEU A C 1
ATOM 732 O O . LEU A 1 99 ? 18.664 12.568 15.316 1.00 67.12 241 LEU A O 1
ATOM 737 N N . GLN A 1 100 ? 20.327 11.858 13.972 1.00 67.58 242 GLN A N 1
ATOM 738 C CA . GLN A 1 100 ? 20.570 10.596 14.662 1.00 66.14 242 GLN A CA 1
ATOM 739 C C . GLN A 1 100 ? 21.021 10.811 16.102 1.00 66.00 242 GLN A C 1
ATOM 740 O O . GLN A 1 100 ? 20.691 10.030 16.992 1.00 65.50 242 GLN A O 1
ATOM 746 N N . SER A 1 101 ? 21.715 11.923 16.319 1.00 71.13 243 SER A N 1
ATOM 747 C CA . SER A 1 101 ? 22.366 12.248 17.586 1.00 73.61 243 SER A CA 1
ATOM 748 C C . SER A 1 101 ? 21.415 12.381 18.775 1.00 73.91 243 SER A C 1
ATOM 749 O O . SER A 1 101 ? 21.754 11.991 19.891 1.00 73.00 243 SER A O 1
ATOM 752 N N . GLN A 1 102 ? 20.208 12.865 18.517 1.00 74.04 244 GLN A N 1
ATOM 753 C CA . GLN A 1 102 ? 19.259 13.133 19.584 1.00 74.06 244 GLN A CA 1
ATOM 754 C C . GLN A 1 102 ? 18.945 11.831 20.297 1.00 74.77 244 GLN A C 1
ATOM 755 O O . GLN A 1 102 ? 18.969 10.761 19.692 1.00 73.27 244 GLN A O 1
ATOM 761 N N . GLU A 1 103 ? 18.603 11.931 21.577 1.00 77.07 245 GLU A N 1
ATOM 762 C CA . GLU A 1 103 ? 18.396 10.751 22.402 1.00 76.30 245 GLU A CA 1
ATOM 763 C C . GLU A 1 103 ? 17.271 9.918 21.817 1.00 77.14 245 GLU A C 1
ATOM 764 O O . GLU A 1 103 ? 17.357 8.692 21.768 1.00 78.44 245 GLU A O 1
ATOM 766 N N . HIS A 1 104 ? 16.216 10.583 21.366 1.00 73.24 246 HIS A N 1
ATOM 767 C CA . HIS A 1 104 ? 15.138 9.884 20.694 1.00 74.37 246 HIS A CA 1
ATOM 768 C C . HIS A 1 104 ? 15.236 10.201 19.215 1.00 72.48 246 HIS A C 1
ATOM 769 O O . HIS A 1 104 ? 15.171 11.361 18.812 1.00 72.15 246 HIS A O 1
ATOM 771 N N . ARG A 1 105 ? 15.463 9.172 18.406 1.00 68.78 247 ARG A N 1
ATOM 772 C CA . ARG A 1 105 ? 15.622 9.359 16.970 1.00 66.29 247 ARG A CA 1
ATOM 773 C C . ARG A 1 105 ? 14.311 9.750 16.301 1.00 65.96 247 ARG A C 1
ATOM 774 O O . ARG A 1 105 ? 13.258 9.196 16.611 1.00 63.31 247 ARG A O 1
ATOM 782 N N . PRO A 1 106 ? 14.382 10.701 15.377 1.00 63.78 248 PRO A N 1
ATOM 783 C CA . PRO A 1 106 ? 13.218 11.051 14.562 1.00 63.68 248 PRO A CA 1
ATOM 784 C C . PRO A 1 106 ? 12.814 9.855 13.712 1.00 65.85 248 PRO A C 1
ATOM 785 O O . PRO A 1 106 ? 11.629 9.570 13.552 1.00 62.50 248 PRO A O 1
ATOM 789 N N . PHE A 1 107 ? 13.811 9.182 13.150 1.00 66.37 249 PHE A N 1
ATOM 790 C CA . PHE A 1 107 ? 13.582 8.012 12.316 1.00 65.20 249 PHE A CA 1
ATOM 791 C C . PHE A 1 107 ? 14.689 6.985 12.503 1.00 61.47 249 PHE A C 1
ATOM 792 O O . PHE A 1 107 ? 15.814 7.334 12.856 1.00 61.80 249 PHE A O 1
ATOM 800 N N . ARG A 1 108 ? 14.374 5.720 12.258 1.00 60.06 250 ARG A N 1
ATOM 801 C CA . ARG A 1 108 ? 15.396 4.688 12.237 1.00 57.05 250 ARG A CA 1
ATOM 802 C C . ARG A 1 108 ? 16.023 4.710 10.854 1.00 58.92 250 ARG A C 1
ATOM 803 O O . ARG A 1 108 ? 15.317 4.677 9.848 1.00 56.93 250 ARG A O 1
ATOM 811 N N . LEU A 1 109 ? 17.348 4.778 10.800 1.00 58.85 251 LEU A N 1
ATOM 812 C CA . LEU A 1 109 ? 18.032 4.895 9.521 1.00 55.96 251 LEU A CA 1
ATOM 813 C C . LEU A 1 109 ? 18.798 3.631 9.161 1.00 56.60 251 LEU A C 1
ATOM 814 O O . LEU A 1 109 ? 19.637 3.156 9.924 1.00 55.02 251 LEU A O 1
ATOM 819 N N . ILE A 1 110 ? 18.478 3.075 8.000 1.00 56.93 252 ILE A N 1
ATOM 820 C CA . ILE A 1 110 ? 19.136 1.872 7.523 1.00 53.56 252 ILE A CA 1
ATOM 821 C C . ILE A 1 110 ? 19.844 2.159 6.211 1.00 52.04 252 ILE A C 1
ATOM 822 O O . ILE A 1 110 ? 19.260 2.726 5.291 1.00 52.43 252 ILE A O 1
ATOM 827 N N . GLY A 1 111 ? 21.107 1.768 6.126 1.00 51.73 253 GLY A N 1
ATOM 828 C CA . GLY A 1 111 ? 21.885 2.006 4.928 1.00 52.33 253 GLY A CA 1
ATOM 829 C C . GLY A 1 111 ? 22.172 0.710 4.206 1.00 51.79 253 GLY A C 1
ATOM 830 O O . GLY A 1 111 ? 22.644 -0.252 4.805 1.00 53.07 253 GLY A O 1
ATOM 831 N N . ILE A 1 112 ? 21.822 0.670 2.928 1.00 49.09 254 ILE A N 1
ATOM 832 C CA . ILE A 1 112 ? 21.972 -0.545 2.155 1.00 48.37 254 ILE A CA 1
ATOM 833 C C . ILE A 1 112 ? 23.112 -0.365 1.182 1.00 47.90 254 ILE A C 1
ATOM 834 O O . ILE A 1 112 ? 23.129 0.570 0.386 1.00 49.42 254 ILE A O 1
ATOM 839 N N . GLY A 1 113 ? 24.103 -1.243 1.274 1.00 49.77 255 GLY A N 1
ATOM 840 C CA . GLY A 1 113 ? 25.272 -1.133 0.428 1.00 49.28 255 GLY A CA 1
ATOM 841 C C . GLY A 1 113 ? 25.794 -2.448 -0.105 1.00 50.01 255 GLY A C 1
ATOM 842 O O . GLY A 1 113 ? 25.627 -3.497 0.512 1.00 50.58 255 GLY A O 1
ATOM 843 N N . ASP A 1 114 ? 26.424 -2.385 -1.271 1.00 53.31 256 ASP A N 1
ATOM 844 C CA . ASP A 1 114 ? 27.098 -3.535 -1.857 1.00 54.22 256 ASP A CA 1
ATOM 845 C C . ASP A 1 114 ? 28.255 -3.969 -0.967 1.00 54.41 256 ASP A C 1
ATOM 846 O O . ASP A 1 114 ? 28.531 -5.157 -0.819 1.00 56.30 256 ASP A O 1
ATOM 851 N N . THR A 1 115 ? 28.897 -2.985 -0.352 1.00 53.27 257 THR A N 1
ATOM 852 C CA . THR A 1 115 ? 30.096 -3.200 0.437 1.00 53.33 257 THR A CA 1
ATOM 853 C C . THR A 1 115 ? 29.978 -2.523 1.793 1.00 54.01 257 THR A C 1
ATOM 854 O O . THR A 1 115 ? 29.156 -1.630 1.982 1.00 54.02 257 THR A O 1
ATOM 858 N N . SER A 1 116 ? 30.849 -2.919 2.711 1.00 53.50 258 SER A N 1
ATOM 859 C CA . SER A 1 116 ? 30.891 -2.321 4.032 1.00 52.11 258 SER A CA 1
ATOM 860 C C . SER A 1 116 ? 31.295 -0.869 3.871 1.00 55.89 258 SER A C 1
ATOM 861 O O . SER A 1 116 ? 31.999 -0.512 2.929 1.00 56.36 258 SER A O 1
ATOM 864 N N . LEU A 1 117 ? 30.903 -0.062 4.820 1.00 54.63 259 LEU A N 1
ATOM 865 C CA . LEU A 1 117 ? 31.073 1.328 4.672 1.00 54.76 259 LEU A CA 1
ATOM 866 C C . LEU A 1 117 ? 32.499 1.562 4.392 1.00 56.37 259 LEU A C 1
ATOM 867 O O . LEU A 1 117 ? 32.856 2.138 3.396 1.00 55.43 259 LEU A O 1
ATOM 872 N N . VAL A 1 118 ? 33.329 1.089 5.282 1.00 55.92 260 VAL A N 1
ATOM 873 C CA . VAL A 1 118 ? 34.728 1.434 5.259 1.00 57.01 260 VAL A CA 1
ATOM 874 C C . VAL A 1 118 ? 35.350 1.366 3.894 1.00 57.63 260 VAL A C 1
ATOM 875 O O . VAL A 1 118 ? 36.216 2.130 3.536 1.00 54.39 260 VAL A O 1
ATOM 879 N N . GLU A 1 119 ? 34.906 0.413 3.127 1.00 56.03 261 GLU A N 1
ATOM 880 C CA . GLU A 1 119 ? 35.491 0.223 1.846 1.00 55.77 261 GLU A CA 1
ATOM 881 C C . GLU A 1 119 ? 34.821 1.154 0.894 1.00 56.68 261 GLU A C 1
ATOM 882 O O . GLU A 1 119 ? 35.298 1.382 -0.186 1.00 54.41 261 GLU A O 1
ATOM 884 N N . LEU A 1 120 ? 33.681 1.678 1.300 1.00 58.26 262 LEU A N 1
ATOM 885 C CA . LEU A 1 120 ? 33.008 2.666 0.512 1.00 56.20 262 LEU A CA 1
ATOM 886 C C . LEU A 1 120 ? 33.624 3.945 0.938 1.00 56.19 262 LEU A C 1
ATOM 887 O O . LEU A 1 120 ? 34.188 4.657 0.146 1.00 56.36 262 LEU A O 1
ATOM 892 N N . ALA A 1 121 ? 33.546 4.218 2.222 1.00 55.02 263 ALA A N 1
ATOM 893 C CA . ALA A 1 121 ? 34.160 5.405 2.750 1.00 56.04 263 ALA A CA 1
ATOM 894 C C . ALA A 1 121 ? 35.560 5.558 2.217 1.00 57.10 263 ALA A C 1
ATOM 895 O O . ALA A 1 121 ? 35.950 6.619 1.806 1.00 56.48 263 ALA A O 1
ATOM 897 N N . ALA A 1 122 ? 36.343 4.506 2.219 1.00 56.74 264 ALA A N 1
ATOM 898 C CA . ALA A 1 122 ? 37.676 4.672 1.662 1.00 56.71 264 ALA A CA 1
ATOM 899 C C . ALA A 1 122 ? 37.610 4.923 0.158 1.00 57.58 264 ALA A C 1
ATOM 900 O O . ALA A 1 122 ? 38.314 5.781 -0.368 1.00 57.45 264 ALA A O 1
ATOM 902 N N . SER A 1 123 ? 36.848 4.091 -0.548 1.00 57.69 265 SER A N 1
ATOM 903 C CA . SER A 1 123 ? 36.767 4.176 -2.007 1.00 57.46 265 SER A CA 1
ATOM 904 C C . SER A 1 123 ? 36.148 5.486 -2.472 1.00 61.42 265 SER A C 1
ATOM 905 O O . SER A 1 123 ? 36.626 6.120 -3.412 1.00 61.68 265 SER A O 1
ATOM 908 N N . ASN A 1 124 ? 35.038 5.851 -1.844 1.00 61.79 266 ASN A N 1
ATOM 909 C CA . ASN A 1 124 ? 34.398 7.137 -2.071 1.00 59.60 266 ASN A CA 1
ATOM 910 C C . ASN A 1 124 ? 34.294 7.824 -0.726 1.00 60.07 266 ASN A C 1
ATOM 911 O O . ASN A 1 124 ? 33.857 7.212 0.246 1.00 63.77 266 ASN A O 1
ATOM 913 N N . HIS A 1 125 ? 34.687 9.088 -0.654 1.00 54.50 267 HIS A N 1
ATOM 914 C CA . HIS A 1 125 ? 34.759 9.749 0.639 1.00 61.02 267 HIS A CA 1
ATOM 915 C C . HIS A 1 125 ? 33.395 9.820 1.312 1.00 62.45 267 HIS A C 1
ATOM 916 O O . HIS A 1 125 ? 32.395 10.175 0.691 1.00 60.28 267 HIS A O 1
ATOM 918 N N . ILE A 1 126 ? 33.379 9.428 2.583 1.00 60.86 268 ILE A N 1
ATOM 919 C CA . ILE A 1 126 ? 32.221 9.552 3.459 1.00 60.45 268 ILE A CA 1
ATOM 920 C C . ILE A 1 126 ? 32.662 10.241 4.747 1.00 58.13 268 ILE A C 1
ATOM 921 O O . ILE A 1 126 ? 33.696 9.893 5.312 1.00 56.92 268 ILE A O 1
ATOM 926 N N . ILE A 1 127 ? 31.879 11.207 5.213 1.00 58.60 269 ILE A N 1
ATOM 927 C CA . ILE A 1 127 ? 32.257 11.972 6.395 1.00 58.72 269 ILE A CA 1
ATOM 928 C C . ILE A 1 127 ? 32.321 11.084 7.634 1.00 59.95 269 ILE A C 1
ATOM 929 O O . ILE A 1 127 ? 31.539 10.148 7.783 1.00 61.38 269 ILE A O 1
ATOM 934 N N . ALA A 1 128 ? 33.262 11.389 8.519 1.00 58.37 270 ALA A N 1
ATOM 935 C CA . ALA A 1 128 ? 33.548 10.533 9.660 1.00 59.54 270 ALA A CA 1
ATOM 936 C C . ALA A 1 128 ? 32.332 10.403 10.559 1.00 61.85 270 ALA A C 1
ATOM 937 O O . ALA A 1 128 ? 32.041 9.323 11.069 1.00 63.33 270 ALA A O 1
ATOM 939 N N . GLU A 1 129 ? 31.630 11.514 10.757 1.00 63.46 271 GLU A N 1
ATOM 940 C CA . GLU A 1 129 ? 30.448 11.544 11.611 1.00 62.74 271 GLU A CA 1
ATOM 941 C C . GLU A 1 129 ? 29.373 10.597 11.093 1.00 62.17 271 GLU A C 1
ATOM 942 O O . GLU A 1 129 ? 28.761 9.856 11.859 1.00 63.41 271 GLU A O 1
ATOM 948 N N . LEU A 1 130 ? 29.149 10.630 9.785 1.00 59.83 272 LEU A N 1
ATOM 949 C CA . LEU A 1 130 ? 28.201 9.733 9.140 1.00 60.67 272 LEU A CA 1
ATOM 950 C C . LEU A 1 130 ? 28.655 8.297 9.360 1.00 62.53 272 LEU A C 1
ATOM 951 O O . LEU A 1 130 ? 27.850 7.404 9.619 1.00 59.68 272 LEU A O 1
ATOM 953 N N . TYR A 1 131 ? 29.963 8.094 9.270 1.00 62.22 273 TYR A N 1
ATOM 954 C CA . TYR A 1 131 ? 30.581 6.789 9.472 1.00 63.46 273 TYR A CA 1
ATOM 955 C C . TYR A 1 131 ? 30.365 6.268 10.888 1.00 63.18 273 TYR A C 1
ATOM 956 O O . TYR A 1 131 ? 30.211 5.067 11.101 1.00 63.81 273 TYR A O 1
ATOM 965 N N . TYR A 1 132 ? 30.330 7.191 11.841 1.00 58.69 274 TYR A N 1
ATOM 966 C CA . TYR A 1 132 ? 30.369 6.851 13.253 1.00 60.95 274 TYR A CA 1
ATOM 967 C C . TYR A 1 132 ? 29.187 5.988 13.672 1.00 65.24 274 TYR A C 1
ATOM 968 O O . TYR A 1 132 ? 29.359 5.018 14.408 1.00 65.12 274 TYR A O 1
ATOM 977 N N . CYS A 1 133 ? 27.984 6.364 13.254 1.00 65.11 275 CYS A N 1
ATOM 978 C CA . CYS A 1 133 ? 26.814 5.533 13.502 1.00 64.65 275 CYS A CA 1
ATOM 979 C C . CYS A 1 133 ? 26.997 4.222 12.752 1.00 63.77 275 CYS A C 1
ATOM 980 O O . CYS A 1 133 ? 26.681 3.145 13.252 1.00 63.14 275 CYS A O 1
ATOM 983 N N . PHE A 1 134 ? 27.512 4.330 11.534 1.00 62.50 276 PHE A N 1
ATOM 984 C CA . PHE A 1 134 ? 27.631 3.195 10.627 1.00 61.51 276 PHE A CA 1
ATOM 985 C C . PHE A 1 134 ? 28.550 2.084 11.126 1.00 60.18 276 PHE A C 1
ATOM 986 O O . PHE A 1 134 ? 28.262 0.904 10.939 1.00 59.14 276 PHE A O 1
ATOM 988 N N . ALA A 1 135 ? 29.647 2.457 11.772 1.00 60.30 277 ALA A N 1
ATOM 989 C CA . ALA A 1 135 ? 30.723 1.513 12.033 1.00 56.92 277 ALA A CA 1
ATOM 990 C C . ALA A 1 135 ? 30.280 0.333 12.887 1.00 57.34 277 ALA A C 1
ATOM 991 O O . ALA A 1 135 ? 30.644 -0.809 12.610 1.00 59.35 277 ALA A O 1
ATOM 998 N N . THR A 1 137 ? 27.147 -0.647 13.246 1.00 59.52 279 THR A N 1
ATOM 999 C CA . THR A 1 137 ? 25.992 -1.282 12.615 1.00 54.54 279 THR A CA 1
ATOM 1000 C C . THR A 1 137 ? 26.226 -1.875 11.223 1.00 51.40 279 THR A C 1
ATOM 1001 O O . THR A 1 137 ? 25.290 -2.377 10.606 1.00 49.91 279 THR A O 1
ATOM 1003 N N . GLN A 1 138 ? 27.439 -1.857 10.760 1.00 49.76 280 GLN A N 1
ATOM 1004 C CA . GLN A 1 138 ? 27.624 -2.296 9.420 1.00 53.57 280 GLN A CA 1
ATOM 1005 C C . GLN A 1 138 ? 27.701 -3.820 9.308 1.00 54.12 280 GLN A C 1
ATOM 1006 O O . GLN A 1 138 ? 28.495 -4.468 9.932 1.00 50.45 280 GLN A O 1
ATOM 1012 N N . ILE A 1 139 ? 26.775 -4.371 8.541 1.00 53.93 281 ILE A N 1
ATOM 1013 C CA . ILE A 1 139 ? 26.454 -5.790 8.517 1.00 51.61 281 ILE A CA 1
ATOM 1014 C C . ILE A 1 139 ? 26.495 -6.340 7.100 1.00 53.96 281 ILE A C 1
ATOM 1015 O O . ILE A 1 139 ? 26.243 -5.618 6.138 1.00 53.27 281 ILE A O 1
ATOM 1020 N N . ALA A 1 140 ? 26.790 -7.629 6.974 1.00 55.62 282 ALA A N 1
ATOM 1021 C CA . ALA A 1 140 ? 26.733 -8.282 5.677 1.00 54.11 282 ALA A CA 1
ATOM 1022 C C . ALA A 1 140 ? 25.491 -9.156 5.647 1.00 53.61 282 ALA A C 1
ATOM 1023 O O . ALA A 1 140 ? 25.351 -10.082 6.443 1.00 50.94 282 ALA A O 1
ATOM 1025 N N . CYS A 1 141 ? 24.567 -8.824 4.755 1.00 50.28 283 CYS A N 1
ATOM 1026 C CA . CYS A 1 141 ? 23.304 -9.537 4.679 1.00 53.64 283 CYS A CA 1
ATOM 1027 C C . CYS A 1 141 ? 23.484 -10.973 4.207 1.00 53.43 283 CYS A C 1
ATOM 1028 O O . CYS A 1 141 ? 24.300 -11.256 3.333 1.00 48.51 283 CYS A O 1
ATOM 1031 N N . LEU A 1 142 ? 22.711 -11.873 4.802 1.00 50.80 284 LEU A N 1
ATOM 1032 C CA . LEU A 1 142 ? 22.690 -13.272 4.401 1.00 52.28 284 LEU A CA 1
ATOM 1033 C C . LEU A 1 142 ? 21.263 -13.656 4.043 1.00 55.83 284 LEU A C 1
ATOM 1034 O O . LEU A 1 142 ? 20.329 -13.322 4.768 1.00 55.68 284 LEU A O 1
ATOM 1039 N N . PRO A 1 143 ? 21.104 -14.355 2.923 1.00 57.01 285 PRO A N 1
ATOM 1040 C CA . PRO A 1 143 ? 19.780 -14.740 2.421 1.00 57.12 285 PRO A CA 1
ATOM 1041 C C . PRO A 1 143 ? 19.034 -15.680 3.360 1.00 58.56 285 PRO A C 1
ATOM 1042 O O . PRO A 1 143 ? 19.468 -16.810 3.574 1.00 56.31 285 PRO A O 1
ATOM 1046 N N . LEU A 1 144 ? 17.908 -15.221 3.893 1.00 59.48 286 LEU A N 1
ATOM 1047 C CA . LEU A 1 144 ? 17.101 -16.033 4.796 1.00 62.71 286 LEU A CA 1
ATOM 1048 C C . LEU A 1 144 ? 16.296 -17.085 4.042 1.00 63.12 286 LEU A C 1
ATOM 1049 O O . LEU A 1 144 ? 15.484 -17.794 4.631 1.00 62.99 286 LEU A O 1
ATOM 1054 N N . THR A 1 145 ? 16.525 -17.184 2.738 1.00 62.75 287 THR A N 1
ATOM 1055 C CA . THR A 1 145 ? 15.824 -18.162 1.917 1.00 65.61 287 THR A CA 1
ATOM 1056 C C . THR A 1 145 ? 16.541 -19.506 1.941 1.00 69.32 287 THR A C 1
ATOM 1057 O O . THR A 1 145 ? 17.769 -19.566 1.896 1.00 68.75 287 THR A O 1
ATOM 1061 N N . GLN B 1 12 ? 50.589 -6.974 -24.298 1.00 69.28 154 GLN B N 1
ATOM 1062 C CA . GLN B 1 12 ? 49.155 -6.814 -24.501 1.00 71.00 154 GLN B CA 1
ATOM 1063 C C . GLN B 1 12 ? 48.737 -5.364 -24.296 1.00 68.57 154 GLN B C 1
ATOM 1064 O O . GLN B 1 12 ? 47.907 -4.835 -25.034 1.00 65.91 154 GLN B O 1
ATOM 1066 N N . TYR B 1 13 ? 49.359 -4.702 -23.331 1.00 67.98 155 TYR B N 1
ATOM 1067 C CA . TYR B 1 13 ? 49.055 -3.308 -23.038 1.00 68.63 155 TYR B CA 1
ATOM 1068 C C . TYR B 1 13 ? 49.365 -2.399 -24.227 1.00 69.82 155 TYR B C 1
ATOM 1069 O O . TYR B 1 13 ? 48.641 -1.442 -24.492 1.00 67.85 155 TYR B O 1
ATOM 1078 N N . ARG B 1 14 ? 50.430 -2.719 -24.952 1.00 70.53 156 ARG B N 1
ATOM 1079 C CA . ARG B 1 14 ? 50.971 -1.812 -25.955 1.00 69.94 156 ARG B CA 1
ATOM 1080 C C . ARG B 1 14 ? 49.977 -1.494 -27.063 1.00 71.74 156 ARG B C 1
ATOM 1081 O O . ARG B 1 14 ? 49.870 -0.346 -27.490 1.00 73.97 156 ARG B O 1
ATOM 1083 N N . ARG B 1 15 ? 49.234 -2.486 -27.531 1.00 71.23 157 ARG B N 1
ATOM 1084 C CA . ARG B 1 15 ? 48.352 -2.213 -28.651 1.00 71.88 157 ARG B CA 1
ATOM 1085 C C . ARG B 1 15 ? 47.333 -1.149 -28.262 1.00 75.71 157 ARG B C 1
ATOM 1086 O O . ARG B 1 15 ? 47.093 -0.209 -29.020 1.00 73.81 157 ARG B O 1
ATOM 1088 N N . ARG B 1 16 ? 46.737 -1.267 -27.085 1.00 72.44 158 ARG B N 1
ATOM 1089 C CA . ARG B 1 16 ? 45.791 -0.240 -26.697 1.00 66.42 158 ARG B CA 1
ATOM 1090 C C . ARG B 1 16 ? 46.497 1.107 -26.575 1.00 68.91 158 ARG B C 1
ATOM 1091 O O . ARG B 1 16 ? 46.013 2.114 -27.090 1.00 67.96 158 ARG B O 1
ATOM 1093 N N . LEU B 1 17 ? 47.596 1.152 -25.833 1.00 70.83 159 LEU B N 1
ATOM 1094 C CA . LEU B 1 17 ? 48.279 2.423 -25.668 1.00 71.36 159 LEU B CA 1
ATOM 1095 C C . LEU B 1 17 ? 48.829 2.946 -26.992 1.00 71.15 159 LEU B C 1
ATOM 1096 O O . LEU B 1 17 ? 48.651 4.119 -27.319 1.00 71.13 159 LEU B O 1
ATOM 1098 N N . GLN B 1 18 ? 49.586 2.116 -27.700 1.00 71.38 160 GLN B N 1
ATOM 1099 C CA . GLN B 1 18 ? 50.111 2.538 -28.988 1.00 69.37 160 GLN B CA 1
ATOM 1100 C C . GLN B 1 18 ? 48.980 2.761 -29.983 1.00 70.10 160 GLN B C 1
ATOM 1101 O O . GLN B 1 18 ? 48.944 3.772 -30.681 1.00 68.14 160 GLN B O 1
ATOM 1103 N N . GLN B 1 19 ? 48.078 1.791 -30.075 1.00 72.08 161 GLN B N 1
ATOM 1104 C CA . GLN B 1 19 ? 46.886 1.945 -30.895 1.00 70.73 161 GLN B CA 1
ATOM 1105 C C . GLN B 1 19 ? 46.007 3.060 -30.340 1.00 69.53 161 GLN B C 1
ATOM 1106 O O . GLN B 1 19 ? 45.461 3.872 -31.084 1.00 69.11 161 GLN B O 1
ATOM 1108 N N . LEU B 1 20 ? 45.871 3.086 -29.019 1.00 68.19 162 LEU B N 1
ATOM 1109 C CA . LEU B 1 20 ? 45.024 4.065 -28.347 1.00 70.83 162 LEU B CA 1
ATOM 1110 C C . LEU B 1 20 ? 45.505 5.496 -28.557 1.00 71.56 162 LEU B C 1
ATOM 1111 O O . LEU B 1 20 ? 44.702 6.409 -28.736 1.00 73.48 162 LEU B O 1
ATOM 1113 N N . SER B 1 21 ? 46.819 5.687 -28.554 1.00 70.75 163 SER B N 1
ATOM 1114 C CA . SER B 1 21 ? 47.385 7.026 -28.648 1.00 72.20 163 SER B CA 1
ATOM 1115 C C . SER B 1 21 ? 47.008 7.707 -29.958 1.00 71.71 163 SER B C 1
ATOM 1116 O O . SER B 1 21 ? 46.681 8.892 -29.976 1.00 70.08 163 SER B O 1
ATOM 1118 N N . GLU B 1 22 ? 47.051 6.961 -31.056 1.00 72.24 164 GLU B N 1
ATOM 1119 C CA . GLU B 1 22 ? 46.633 7.501 -32.344 1.00 73.31 164 GLU B CA 1
ATOM 1120 C C . GLU B 1 22 ? 45.150 7.864 -32.352 1.00 74.08 164 GLU B C 1
ATOM 1121 O O . GLU B 1 22 ? 44.759 8.906 -32.874 1.00 76.79 164 GLU B O 1
ATOM 1123 N N . THR B 1 23 ? 44.323 6.980 -31.804 1.00 72.70 165 THR B N 1
ATOM 1124 C CA . THR B 1 23 ? 42.879 7.199 -31.760 1.00 74.56 165 THR B CA 1
ATOM 1125 C C . THR B 1 23 ? 42.469 8.301 -30.786 1.00 73.53 165 THR B C 1
ATOM 1126 O O . THR B 1 23 ? 43.082 8.473 -29.735 1.00 72.98 165 THR B O 1
ATOM 1130 N N . ASP B 1 24 ? 41.427 9.042 -31.151 1.00 71.54 166 ASP B N 1
ATOM 1131 C CA . ASP B 1 24 ? 40.875 10.088 -30.297 1.00 73.98 166 ASP B CA 1
ATOM 1132 C C . ASP B 1 24 ? 39.712 9.584 -29.442 1.00 76.03 166 ASP B C 1
ATOM 1133 O O . ASP B 1 24 ? 39.126 10.341 -28.670 1.00 76.01 166 ASP B O 1
ATOM 1138 N N . ILE B 1 25 ? 39.374 8.309 -29.604 1.00 74.56 167 ILE B N 1
ATOM 1139 C CA . ILE B 1 25 ? 38.233 7.713 -28.916 1.00 70.66 167 ILE B CA 1
ATOM 1140 C C . ILE B 1 25 ? 38.417 7.663 -27.404 1.00 67.71 167 ILE B C 1
ATOM 1141 O O . ILE B 1 25 ? 39.521 7.444 -26.910 1.00 67.71 167 ILE B O 1
ATOM 1146 N N . ALA B 1 26 ? 37.323 7.865 -26.681 1.00 64.69 168 ALA B N 1
ATOM 1147 C CA . ALA B 1 26 ? 37.366 7.819 -25.233 1.00 66.35 168 ALA B CA 1
ATOM 1148 C C . ALA B 1 26 ? 37.758 6.417 -24.811 1.00 65.01 168 ALA B C 1
ATOM 1149 O O . ALA B 1 26 ? 37.276 5.431 -25.367 1.00 63.83 168 ALA B O 1
ATOM 1151 N N . VAL B 1 27 ? 38.652 6.335 -23.838 1.00 64.52 169 VAL B N 1
ATOM 1152 C CA . VAL B 1 27 ? 39.098 5.054 -23.327 1.00 66.13 169 VAL B CA 1
ATOM 1153 C C . VAL B 1 27 ? 38.781 4.973 -21.849 1.00 65.10 169 VAL B C 1
ATOM 1154 O O . VAL B 1 27 ? 39.059 5.905 -21.096 1.00 61.49 169 VAL B O 1
ATOM 1158 N N . TRP B 1 28 ? 38.236 3.843 -21.419 1.00 64.87 170 TRP B N 1
ATOM 1159 C CA . TRP B 1 28 ? 37.988 3.651 -20.002 1.00 65.23 170 TRP B CA 1
ATOM 1160 C C . TRP B 1 28 ? 39.105 2.803 -19.424 1.00 64.79 170 TRP B C 1
ATOM 1161 O O . TRP B 1 28 ? 39.326 1.670 -19.849 1.00 62.41 170 TRP B O 1
ATOM 1172 N N . LEU B 1 29 ? 39.809 3.335 -18.430 1.00 64.59 171 LEU B N 1
ATOM 1173 C CA . LEU B 1 29 ? 40.858 2.568 -17.768 1.00 63.61 171 LEU B CA 1
ATOM 1174 C C . LEU B 1 29 ? 40.482 2.241 -16.327 1.00 62.82 171 LEU B C 1
ATOM 1175 O O . LEU B 1 29 ? 40.228 3.137 -15.526 1.00 63.70 171 LEU B O 1
ATOM 1177 N N . TYR B 1 30 ? 40.536 0.974 -15.954 1.00 63.38 172 TYR B N 1
ATOM 1178 C CA . TYR B 1 30 ? 40.334 0.618 -14.550 1.00 65.02 172 TYR B CA 1
ATOM 1179 C C . TYR B 1 30 ? 41.454 -0.192 -13.954 1.00 63.40 172 TYR B C 1
ATOM 1180 O O . TYR B 1 30 ? 42.415 -0.520 -14.595 1.00 61.54 172 TYR B O 1
ATOM 1189 N N . GLY B 1 31 ? 41.316 -0.517 -12.694 1.00 62.68 173 GLY B N 1
ATOM 1190 C CA . GLY B 1 31 ? 42.369 -1.211 -12.020 1.00 62.48 173 GLY B CA 1
ATOM 1191 C C . GLY B 1 31 ? 42.461 -0.748 -10.601 1.00 61.80 173 GLY B C 1
ATOM 1192 O O . GLY B 1 31 ? 41.673 0.033 -10.128 1.00 59.67 173 GLY B O 1
ATOM 1193 N N . ALA B 1 32 ? 43.456 -1.231 -9.911 1.00 65.99 174 ALA B N 1
ATOM 1194 C CA . ALA B 1 32 ? 43.539 -0.952 -8.529 1.00 66.56 174 ALA B CA 1
ATOM 1195 C C . ALA B 1 32 ? 44.456 0.175 -8.382 1.00 65.78 174 ALA B C 1
ATOM 1196 O O . ALA B 1 32 ? 45.363 0.350 -9.156 1.00 64.08 174 ALA B O 1
ATOM 1198 N N . PRO B 1 33 ? 44.209 0.930 -7.340 1.00 68.75 175 PRO B N 1
ATOM 1199 C CA . PRO B 1 33 ? 45.098 1.983 -6.895 1.00 71.81 175 PRO B CA 1
ATOM 1200 C C . PRO B 1 33 ? 46.540 1.612 -7.114 1.00 71.70 175 PRO B C 1
ATOM 1201 O O . PRO B 1 33 ? 47.130 0.870 -6.361 1.00 70.24 175 PRO B O 1
ATOM 1205 N N . GLY B 1 34 ? 47.091 2.144 -8.177 1.00 71.85 176 GLY B N 1
ATOM 1206 C CA . GLY B 1 34 ? 48.505 2.017 -8.470 1.00 70.51 176 GLY B CA 1
ATOM 1207 C C . GLY B 1 34 ? 48.769 0.900 -9.458 1.00 72.41 176 GLY B C 1
ATOM 1208 O O . GLY B 1 34 ? 49.914 0.513 -9.685 1.00 73.00 176 GLY B O 1
ATOM 1209 N N . THR B 1 35 ? 47.698 0.380 -10.047 1.00 72.06 177 THR B N 1
ATOM 1210 C CA . THR B 1 35 ? 47.800 -0.701 -11.018 1.00 67.58 177 THR B CA 1
ATOM 1211 C C . THR B 1 35 ? 48.274 -0.185 -12.371 1.00 65.94 177 THR B C 1
ATOM 1212 O O . THR B 1 35 ? 49.454 0.113 -12.553 1.00 65.36 177 THR B O 1
ATOM 1216 N N . ARG B 1 37 ? 47.444 3.651 -14.696 1.00 70.37 179 ARG B N 1
ATOM 1217 C CA . ARG B 1 37 ? 46.122 4.206 -14.961 1.00 73.67 179 ARG B CA 1
ATOM 1218 C C . ARG B 1 37 ? 46.174 5.726 -15.041 1.00 76.76 179 ARG B C 1
ATOM 1219 O O . ARG B 1 37 ? 45.774 6.319 -16.041 1.00 74.76 179 ARG B O 1
ATOM 1235 N N . THR B 1 39 ? 48.960 7.241 -15.083 1.00 80.10 181 THR B N 1
ATOM 1236 C CA . THR B 1 39 ? 50.022 7.318 -16.078 1.00 78.36 181 THR B CA 1
ATOM 1237 C C . THR B 1 39 ? 49.464 7.085 -17.477 1.00 77.00 181 THR B C 1
ATOM 1238 O O . THR B 1 39 ? 49.901 7.707 -18.444 1.00 77.09 181 THR B O 1
ATOM 1240 N N . GLY B 1 40 ? 48.485 6.189 -17.562 1.00 76.90 182 GLY B N 1
ATOM 1241 C CA . GLY B 1 40 ? 47.941 5.729 -18.826 1.00 75.72 182 GLY B CA 1
ATOM 1242 C C . GLY B 1 40 ? 47.318 6.848 -19.627 1.00 74.45 182 GLY B C 1
ATOM 1243 O O . GLY B 1 40 ? 47.432 6.891 -20.850 1.00 74.21 182 GLY B O 1
ATOM 1244 N N . ALA B 1 41 ? 46.650 7.758 -18.929 1.00 74.71 183 ALA B N 1
ATOM 1245 C CA . ALA B 1 41 ? 45.996 8.884 -19.575 1.00 73.71 183 ALA B CA 1
ATOM 1246 C C . ALA B 1 41 ? 47.023 9.761 -20.273 1.00 76.76 183 ALA B C 1
ATOM 1247 O O . ALA B 1 41 ? 46.790 10.248 -21.377 1.00 75.50 183 ALA B O 1
ATOM 1249 N N . ARG B 1 42 ? 48.168 9.948 -19.629 1.00 77.19 184 ARG B N 1
ATOM 1250 C CA . ARG B 1 42 ? 49.195 10.825 -20.167 1.00 77.18 184 ARG B CA 1
ATOM 1251 C C . ARG B 1 42 ? 49.711 10.326 -21.512 1.00 76.29 184 ARG B C 1
ATOM 1252 O O . ARG B 1 42 ? 49.916 11.116 -22.432 1.00 77.81 184 ARG B O 1
ATOM 1254 N N . TYR B 1 43 ? 49.981 9.027 -21.595 1.00 73.97 185 TYR B N 1
ATOM 1255 C CA . TYR B 1 43 ? 50.446 8.425 -22.837 1.00 74.85 185 TYR B CA 1
ATOM 1256 C C . TYR B 1 43 ? 49.362 8.555 -23.890 1.00 77.64 185 TYR B C 1
ATOM 1257 O O . TYR B 1 43 ? 49.637 8.831 -25.056 1.00 79.58 185 TYR B O 1
ATOM 1266 N N . LEU B 1 44 ? 48.116 8.356 -23.478 1.00 78.08 186 LEU B N 1
ATOM 1267 C CA . LEU B 1 44 ? 46.994 8.495 -24.393 1.00 75.81 186 LEU B CA 1
ATOM 1268 C C . LEU B 1 44 ? 46.870 9.944 -24.845 1.00 74.01 186 LEU B C 1
ATOM 1269 O O . LEU B 1 44 ? 46.572 10.221 -26.005 1.00 72.75 186 LEU B O 1
ATOM 1274 N N . HIS B 1 45 ? 47.104 10.863 -23.914 1.00 75.00 187 HIS B N 1
ATOM 1275 C CA . HIS B 1 45 ? 47.020 12.290 -24.195 1.00 73.20 187 HIS B CA 1
ATOM 1276 C C . HIS B 1 45 ? 48.266 12.779 -24.920 1.00 78.46 187 HIS B C 1
ATOM 1277 O O . HIS B 1 45 ? 48.789 13.851 -24.620 1.00 76.51 187 HIS B O 1
ATOM 1279 N N . GLN B 1 46 ? 48.736 11.985 -25.875 1.00 82.98 188 GLN B N 1
ATOM 1280 C CA . GLN B 1 46 ? 49.919 12.336 -26.649 1.00 79.60 188 GLN B CA 1
ATOM 1281 C C . GLN B 1 46 ? 49.733 11.976 -28.118 1.00 74.73 188 GLN B C 1
ATOM 1282 O O . GLN B 1 46 ? 48.620 12.026 -28.641 1.00 70.75 188 GLN B O 1
ATOM 1284 N N . ARG B 1 58 ? 40.132 15.634 -12.627 1.00 57.76 200 ARG B N 1
ATOM 1285 C CA . ARG B 1 58 ? 39.002 14.747 -12.805 1.00 63.82 200 ARG B CA 1
ATOM 1286 C C . ARG B 1 58 ? 38.755 13.838 -11.611 1.00 69.12 200 ARG B C 1
ATOM 1287 O O . ARG B 1 58 ? 38.880 12.635 -11.704 1.00 67.91 200 ARG B O 1
ATOM 1289 N N . GLU B 1 59 ? 38.395 14.429 -10.488 1.00 68.36 201 GLU B N 1
ATOM 1290 C CA . GLU B 1 59 ? 37.884 13.725 -9.320 1.00 72.43 201 GLU B CA 1
ATOM 1291 C C . GLU B 1 59 ? 36.675 14.365 -8.751 1.00 70.26 201 GLU B C 1
ATOM 1292 O O . GLU B 1 59 ? 36.741 15.408 -8.155 1.00 68.03 201 GLU B O 1
ATOM 1294 N N . LEU B 1 60 ? 35.572 13.682 -8.882 1.00 67.15 202 LEU B N 1
ATOM 1295 C CA . LEU B 1 60 ? 34.243 14.258 -8.717 1.00 66.36 202 LEU B CA 1
ATOM 1296 C C . LEU B 1 60 ? 33.592 13.914 -7.381 1.00 66.82 202 LEU B C 1
ATOM 1297 O O . LEU B 1 60 ? 33.606 12.766 -6.944 1.00 70.60 202 LEU B O 1
ATOM 1302 N N . THR B 1 61 ? 33.004 14.930 -6.757 1.00 65.80 203 THR B N 1
ATOM 1303 C CA . THR B 1 61 ? 32.274 14.787 -5.502 1.00 65.99 203 THR B CA 1
ATOM 1304 C C . THR B 1 61 ? 30.952 15.540 -5.615 1.00 68.32 203 THR B C 1
ATOM 1305 O O . THR B 1 61 ? 30.816 16.433 -6.448 1.00 67.18 203 THR B O 1
ATOM 1309 N N . PRO B 1 62 ? 29.983 15.183 -4.778 1.00 70.00 204 PRO B N 1
ATOM 1310 C CA . PRO B 1 62 ? 28.628 15.715 -4.931 1.00 68.17 204 PRO B CA 1
ATOM 1311 C C . PRO B 1 62 ? 28.583 17.229 -4.791 1.00 69.87 204 PRO B C 1
ATOM 1312 O O . PRO B 1 62 ? 27.914 17.887 -5.585 1.00 71.07 204 PRO B O 1
ATOM 1316 N N . ASP B 1 63 ? 29.260 17.775 -3.789 1.00 71.56 205 ASP B N 1
ATOM 1317 C CA . ASP B 1 63 ? 29.425 19.219 -3.684 1.00 72.15 205 ASP B CA 1
ATOM 1318 C C . ASP B 1 63 ? 30.246 19.715 -4.868 1.00 72.65 205 ASP B C 1
ATOM 1319 O O . ASP B 1 63 ? 29.974 20.767 -5.443 1.00 73.42 205 ASP B O 1
ATOM 1324 N N . ASN B 1 64 ? 31.259 18.928 -5.215 1.00 69.56 206 ASN B N 1
ATOM 1325 C CA . ASN B 1 64 ? 32.199 19.217 -6.299 1.00 70.43 206 ASN B CA 1
ATOM 1326 C C . ASN B 1 64 ? 31.612 19.272 -7.711 1.00 71.08 206 ASN B C 1
ATOM 1327 O O . ASN B 1 64 ? 32.032 20.077 -8.539 1.00 71.89 206 ASN B O 1
ATOM 1332 N N . ALA B 1 65 ? 30.585 18.462 -7.943 1.00 71.91 207 ALA B N 1
ATOM 1333 C CA . ALA B 1 65 ? 30.100 18.073 -9.272 1.00 71.40 207 ALA B CA 1
ATOM 1334 C C . ALA B 1 65 ? 29.577 19.153 -10.233 1.00 72.74 207 ALA B C 1
ATOM 1335 O O . ALA B 1 65 ? 29.752 19.037 -11.444 1.00 68.29 207 ALA B O 1
ATOM 1337 N N . PRO B 1 66 ? 29.028 20.226 -9.683 1.00 75.47 208 PRO B N 1
ATOM 1338 C CA . PRO B 1 66 ? 28.273 21.214 -10.460 1.00 78.13 208 PRO B CA 1
ATOM 1339 C C . PRO B 1 66 ? 29.066 21.910 -11.568 1.00 77.91 208 PRO B C 1
ATOM 1340 O O . PRO B 1 66 ? 28.502 22.166 -12.631 1.00 80.50 208 PRO B O 1
ATOM 1344 N N . GLN B 1 67 ? 30.329 22.226 -11.301 1.00 75.56 209 GLN B N 1
ATOM 1345 C CA . GLN B 1 67 ? 31.144 23.012 -12.221 1.00 75.54 209 GLN B CA 1
ATOM 1346 C C . GLN B 1 67 ? 31.805 22.169 -13.304 1.00 71.92 209 GLN B C 1
ATOM 1347 O O . GLN B 1 67 ? 32.970 22.377 -13.635 1.00 70.47 209 GLN B O 1
ATOM 1353 N N . LEU B 1 68 ? 31.057 21.224 -13.860 1.00 69.85 210 LEU B N 1
ATOM 1354 C CA . LEU B 1 68 ? 31.578 20.391 -14.932 1.00 67.33 210 LEU B CA 1
ATOM 1355 C C . LEU B 1 68 ? 31.835 21.232 -16.174 1.00 72.12 210 LEU B C 1
ATOM 1356 O O . LEU B 1 68 ? 32.547 20.807 -17.084 1.00 71.12 210 LEU B O 1
ATOM 1361 N N . ASN B 1 69 ? 31.254 22.427 -16.208 1.00 71.62 211 ASN B N 1
ATOM 1362 C CA . ASN B 1 69 ? 31.397 23.302 -17.360 1.00 70.11 211 ASN B CA 1
ATOM 1363 C C . ASN B 1 69 ? 32.766 23.967 -17.387 1.00 70.71 211 ASN B C 1
ATOM 1364 O O . ASN B 1 69 ? 33.366 24.121 -18.449 1.00 71.12 211 ASN B O 1
ATOM 1369 N N . ASP B 1 70 ? 33.180 24.315 -16.167 1.00 69.52 212 ASP B N 1
ATOM 1370 C CA . ASP B 1 70 ? 34.399 25.017 -15.809 1.00 72.15 212 ASP B CA 1
ATOM 1371 C C . ASP B 1 70 ? 35.578 24.238 -16.276 1.00 72.56 212 ASP B C 1
ATOM 1372 O O . ASP B 1 70 ? 36.661 24.775 -16.451 1.00 71.49 212 ASP B O 1
ATOM 1377 N N . PHE B 1 71 ? 35.349 22.946 -16.438 1.00 73.05 213 PHE B N 1
ATOM 1378 C CA . PHE B 1 71 ? 36.378 21.984 -16.733 1.00 72.61 213 PHE B CA 1
ATOM 1379 C C . PHE B 1 71 ? 36.470 21.713 -18.205 1.00 72.15 213 PHE B C 1
ATOM 1380 O O . PHE B 1 71 ? 37.509 21.823 -18.825 1.00 68.89 213 PHE B O 1
ATOM 1388 N N . ILE B 1 72 ? 35.342 21.344 -18.756 1.00 74.90 214 ILE B N 1
ATOM 1389 C CA . ILE B 1 72 ? 35.195 21.115 -20.186 1.00 73.80 214 ILE B CA 1
ATOM 1390 C C . ILE B 1 72 ? 35.584 22.386 -20.908 1.00 73.25 214 ILE B C 1
ATOM 1391 O O . ILE B 1 72 ? 36.072 22.382 -22.030 1.00 69.31 214 ILE B O 1
ATOM 1396 N N . ALA B 1 73 ? 35.347 23.485 -20.228 1.00 70.55 215 ALA B N 1
ATOM 1397 C CA . ALA B 1 73 ? 35.734 24.771 -20.722 1.00 69.64 215 ALA B CA 1
ATOM 1398 C C . ALA B 1 73 ? 37.199 24.929 -20.457 1.00 72.34 215 ALA B C 1
ATOM 1399 O O . ALA B 1 73 ? 37.966 25.209 -21.353 1.00 72.30 215 ALA B O 1
ATOM 1401 N N . LEU B 1 74 ? 37.575 24.747 -19.204 1.00 73.04 216 LEU B N 1
ATOM 1402 C CA . LEU B 1 74 ? 38.967 24.800 -18.811 1.00 71.95 216 LEU B CA 1
ATOM 1403 C C . LEU B 1 74 ? 39.707 23.619 -19.370 1.00 72.25 216 LEU B C 1
ATOM 1404 O O . LEU B 1 74 ? 40.902 23.504 -19.211 1.00 72.39 216 LEU B O 1
ATOM 1406 N N . ALA B 1 75 ? 38.993 22.729 -20.023 1.00 71.88 217 ALA B N 1
ATOM 1407 C CA . ALA B 1 75 ? 39.682 21.666 -20.746 1.00 71.83 217 ALA B CA 1
ATOM 1408 C C . ALA B 1 75 ? 40.064 22.069 -22.167 1.00 71.89 217 ALA B C 1
ATOM 1409 O O . ALA B 1 75 ? 40.956 21.474 -22.768 1.00 70.64 217 ALA B O 1
ATOM 1411 N N . GLN B 1 76 ? 39.386 23.078 -22.701 1.00 72.36 218 GLN B N 1
ATOM 1412 C CA . GLN B 1 76 ? 39.660 23.543 -24.054 1.00 68.99 218 GLN B CA 1
ATOM 1413 C C . GLN B 1 76 ? 39.462 22.424 -25.067 1.00 67.97 218 GLN B C 1
ATOM 1414 O O . GLN B 1 76 ? 38.361 21.896 -25.214 1.00 68.24 218 GLN B O 1
ATOM 1416 N N . GLY B 1 77 ? 40.535 22.067 -25.763 1.00 68.31 219 GLY B N 1
ATOM 1417 C CA . GLY B 1 77 ? 40.478 21.018 -26.764 1.00 69.11 219 GLY B CA 1
ATOM 1418 C C . GLY B 1 77 ? 41.803 20.302 -26.932 1.00 63.69 219 GLY B C 1
ATOM 1419 O O . GLY B 1 77 ? 41.920 19.372 -27.730 1.00 62.91 219 GLY B O 1
ATOM 1420 N N . LEU B 1 82 ? 38.044 11.218 -15.906 1.00 61.15 224 LEU B N 1
ATOM 1421 C CA . LEU B 1 82 ? 36.921 11.437 -15.003 1.00 65.40 224 LEU B CA 1
ATOM 1422 C C . LEU B 1 82 ? 36.786 10.294 -14.004 1.00 65.27 224 LEU B C 1
ATOM 1423 O O . LEU B 1 82 ? 36.282 9.223 -14.335 1.00 61.33 224 LEU B O 1
ATOM 1428 N N . SER B 1 83 ? 37.234 10.510 -12.789 1.00 66.19 225 SER B N 1
ATOM 1429 C CA . SER B 1 83 ? 37.213 9.453 -11.810 1.00 65.69 225 SER B CA 1
ATOM 1430 C C . SER B 1 83 ? 35.796 8.981 -11.482 1.00 67.65 225 SER B C 1
ATOM 1431 O O . SER B 1 83 ? 35.516 7.790 -11.421 1.00 66.86 225 SER B O 1
ATOM 1434 N N . HIS B 1 84 ? 34.906 9.917 -11.260 1.00 64.79 226 HIS B N 1
ATOM 1435 C CA . HIS B 1 84 ? 33.566 9.581 -10.793 1.00 64.59 226 HIS B CA 1
ATOM 1436 C C . HIS B 1 84 ? 32.491 10.040 -11.769 1.00 65.82 226 HIS B C 1
ATOM 1437 O O . HIS B 1 84 ? 31.812 11.039 -11.544 1.00 64.99 226 HIS B O 1
ATOM 1439 N N . PRO B 1 85 ? 32.335 9.267 -12.839 1.00 67.17 227 PRO B N 1
ATOM 1440 C CA . PRO B 1 85 ? 31.299 9.475 -13.855 1.00 65.91 227 PRO B CA 1
ATOM 1441 C C . PRO B 1 85 ? 29.901 9.328 -13.268 1.00 68.35 227 PRO B C 1
ATOM 1442 O O . PRO B 1 85 ? 28.975 10.030 -13.670 1.00 67.25 227 PRO B O 1
ATOM 1446 N N . GLU B 1 86 ? 29.787 8.471 -12.259 1.00 66.54 228 GLU B N 1
ATOM 1447 C CA . GLU B 1 86 ? 28.513 8.087 -11.661 1.00 66.37 228 GLU B CA 1
ATOM 1448 C C . GLU B 1 86 ? 27.780 9.284 -11.072 1.00 66.43 228 GLU B C 1
ATOM 1449 O O . GLU B 1 86 ? 26.553 9.350 -11.102 1.00 62.82 228 GLU B O 1
ATOM 1455 N N . HIS B 1 87 ? 28.547 10.248 -10.582 1.00 66.75 229 HIS B N 1
ATOM 1456 C CA . HIS B 1 87 ? 27.994 11.443 -9.959 1.00 67.79 229 HIS B CA 1
ATOM 1457 C C . HIS B 1 87 ? 27.152 12.280 -10.922 1.00 66.29 229 HIS B C 1
ATOM 1458 O O . HIS B 1 87 ? 26.143 12.858 -10.527 1.00 66.73 229 HIS B O 1
ATOM 1465 N N . LEU B 1 88 ? 27.552 12.295 -12.187 1.00 67.32 230 LEU B N 1
ATOM 1466 C CA . LEU B 1 88 ? 26.891 13.122 -13.181 1.00 69.58 230 LEU B CA 1
ATOM 1467 C C . LEU B 1 88 ? 25.433 12.721 -13.356 1.00 68.91 230 LEU B C 1
ATOM 1468 O O . LEU B 1 88 ? 25.087 11.542 -13.336 1.00 68.11 230 LEU B O 1
ATOM 1473 N N . THR B 1 89 ? 24.587 13.731 -13.510 1.00 67.33 231 THR B N 1
ATOM 1474 C CA . THR B 1 89 ? 23.164 13.541 -13.730 1.00 67.25 231 THR B CA 1
ATOM 1475 C C . THR B 1 89 ? 22.929 13.041 -15.144 1.00 67.19 231 THR B C 1
ATOM 1476 O O . THR B 1 89 ? 23.796 13.166 -16.006 1.00 67.40 231 THR B O 1
ATOM 1480 N N . ARG B 1 90 ? 21.739 12.506 -15.388 1.00 66.41 232 ARG B N 1
ATOM 1481 C CA . ARG B 1 90 ? 21.413 11.994 -16.705 1.00 65.17 232 ARG B CA 1
ATOM 1482 C C . ARG B 1 90 ? 21.488 13.141 -17.697 1.00 67.51 232 ARG B C 1
ATOM 1483 O O . ARG B 1 90 ? 22.012 12.985 -18.799 1.00 68.52 232 ARG B O 1
ATOM 1491 N N . GLU B 1 91 ? 20.969 14.299 -17.305 1.00 68.90 233 GLU B N 1
ATOM 1492 C CA . GLU B 1 91 ? 21.086 15.480 -18.143 1.00 68.90 233 GLU B CA 1
ATOM 1493 C C . GLU B 1 91 ? 22.554 15.856 -18.302 1.00 69.59 233 GLU B C 1
ATOM 1494 O O . GLU B 1 91 ? 23.007 16.164 -19.403 1.00 70.23 233 GLU B O 1
ATOM 1496 N N . GLN B 1 92 ? 23.290 15.854 -17.196 1.00 68.58 234 GLN B N 1
ATOM 1497 C CA . GLN B 1 92 ? 24.718 16.133 -17.252 1.00 68.84 234 GLN B CA 1
ATOM 1498 C C . GLN B 1 92 ? 25.422 15.058 -18.065 1.00 67.44 234 GLN B C 1
ATOM 1499 O O . GLN B 1 92 ? 26.295 15.353 -18.878 1.00 67.99 234 GLN B O 1
ATOM 1505 N N . GLN B 1 93 ? 25.054 13.824 -17.838 1.00 66.35 235 GLN B N 1
ATOM 1506 C CA . GLN B 1 93 ? 25.580 12.777 -18.653 1.00 68.82 235 GLN B CA 1
ATOM 1507 C C . GLN B 1 93 ? 25.028 12.999 -20.052 1.00 69.81 235 GLN B C 1
ATOM 1508 O O . GLN B 1 93 ? 25.763 12.945 -21.013 1.00 66.75 235 GLN B O 1
ATOM 1514 N N . TYR B 1 94 ? 23.726 13.269 -20.143 1.00 71.00 236 TYR B N 1
ATOM 1515 C CA . TYR B 1 94 ? 23.069 13.584 -21.404 1.00 70.24 236 TYR B CA 1
ATOM 1516 C C . TYR B 1 94 ? 23.779 14.766 -22.041 1.00 70.76 236 TYR B C 1
ATOM 1517 O O . TYR B 1 94 ? 23.922 14.847 -23.259 1.00 72.61 236 TYR B O 1
ATOM 1519 N N . HIS B 1 95 ? 24.215 15.698 -21.201 1.00 68.36 237 HIS B N 1
ATOM 1520 C CA . HIS B 1 95 ? 24.875 16.910 -21.671 1.00 70.10 237 HIS B CA 1
ATOM 1521 C C . HIS B 1 95 ? 26.196 16.597 -22.360 1.00 69.34 237 HIS B C 1
ATOM 1522 O O . HIS B 1 95 ? 26.706 17.404 -23.134 1.00 67.87 237 HIS B O 1
ATOM 1524 N N . LEU B 1 96 ? 26.746 15.424 -22.067 1.00 71.90 238 LEU B N 1
ATOM 1525 C CA . LEU B 1 96 ? 28.010 15.000 -22.655 1.00 71.46 238 LEU B CA 1
ATOM 1526 C C . LEU B 1 96 ? 27.796 14.432 -24.051 1.00 69.28 238 LEU B C 1
ATOM 1527 O O . LEU B 1 96 ? 28.227 13.321 -24.352 1.00 62.88 238 LEU B O 1
ATOM 1529 N N . VAL B 1 97 ? 27.126 15.205 -24.899 1.00 70.20 239 VAL B N 1
ATOM 1530 C CA . VAL B 1 97 ? 26.850 14.783 -26.265 1.00 69.56 239 VAL B CA 1
ATOM 1531 C C . VAL B 1 97 ? 25.775 15.657 -26.898 1.00 70.72 239 VAL B C 1
ATOM 1532 O O . VAL B 1 97 ? 25.598 16.813 -26.517 1.00 67.83 239 VAL B O 1
ATOM 1534 N N . PRO B 1 106 ? 36.250 17.536 -30.228 1.00 50.01 248 PRO B N 1
ATOM 1535 C CA . PRO B 1 106 ? 36.655 18.500 -29.201 1.00 55.99 248 PRO B CA 1
ATOM 1536 C C . PRO B 1 106 ? 37.719 17.917 -28.281 1.00 64.63 248 PRO B C 1
ATOM 1537 O O . PRO B 1 106 ? 38.888 17.849 -28.658 1.00 66.71 248 PRO B O 1
ATOM 1541 N N . PHE B 1 107 ? 37.312 17.474 -27.096 1.00 68.82 249 PHE B N 1
ATOM 1542 C CA . PHE B 1 107 ? 38.246 16.883 -26.143 1.00 68.24 249 PHE B CA 1
ATOM 1543 C C . PHE B 1 107 ? 37.950 15.407 -25.885 1.00 66.58 249 PHE B C 1
ATOM 1544 O O . PHE B 1 107 ? 36.821 15.036 -25.571 1.00 66.25 249 PHE B O 1
ATOM 1546 N N . ARG B 1 108 ? 38.976 14.574 -26.024 1.00 69.84 250 ARG B N 1
ATOM 1547 C CA . ARG B 1 108 ? 38.842 13.138 -25.812 1.00 73.78 250 ARG B CA 1
ATOM 1548 C C . ARG B 1 108 ? 38.588 12.807 -24.347 1.00 71.13 250 ARG B C 1
ATOM 1549 O O . ARG B 1 108 ? 39.041 13.519 -23.452 1.00 66.84 250 ARG B O 1
ATOM 1557 N N . LEU B 1 109 ? 37.839 11.738 -24.116 1.00 70.55 251 LEU B N 1
ATOM 1558 C CA . LEU B 1 109 ? 37.477 11.360 -22.764 1.00 68.14 251 LEU B CA 1
ATOM 1559 C C . LEU B 1 109 ? 38.175 10.075 -22.367 1.00 66.33 251 LEU B C 1
ATOM 1560 O O . LEU B 1 109 ? 38.074 9.057 -23.049 1.00 66.82 251 LEU B O 1
ATOM 1565 N N . ILE B 1 110 ? 38.891 10.137 -21.254 1.00 66.88 252 ILE B N 1
ATOM 1566 C CA . ILE B 1 110 ? 39.495 8.956 -20.677 1.00 68.44 252 ILE B CA 1
ATOM 1567 C C . ILE B 1 110 ? 38.732 8.688 -19.399 1.00 67.01 252 ILE B C 1
ATOM 1568 O O . ILE B 1 110 ? 38.588 9.571 -18.557 1.00 62.64 252 ILE B O 1
ATOM 1570 N N . GLY B 1 111 ? 38.235 7.469 -19.246 1.00 66.89 253 GLY B N 1
ATOM 1571 C CA . GLY B 1 111 ? 37.476 7.138 -18.059 1.00 65.44 253 GLY B CA 1
ATOM 1572 C C . GLY B 1 111 ? 38.310 6.310 -17.111 1.00 62.96 253 GLY B C 1
ATOM 1573 O O . GLY B 1 111 ? 38.825 5.257 -17.478 1.00 63.65 253 GLY B O 1
ATOM 1574 N N . ILE B 1 112 ? 38.427 6.766 -15.868 1.00 61.30 254 ILE B N 1
ATOM 1575 C CA . ILE B 1 112 ? 39.178 6.018 -14.868 1.00 64.48 254 ILE B CA 1
ATOM 1576 C C . ILE B 1 112 ? 38.280 5.491 -13.753 1.00 62.35 254 ILE B C 1
ATOM 1577 O O . ILE B 1 112 ? 37.555 6.251 -13.114 1.00 61.78 254 ILE B O 1
ATOM 1582 N N . GLY B 1 113 ? 38.293 4.178 -13.567 1.00 62.11 255 GLY B N 1
ATOM 1583 C CA . GLY B 1 113 ? 37.506 3.551 -12.526 1.00 65.26 255 GLY B CA 1
ATOM 1584 C C . GLY B 1 113 ? 38.221 2.370 -11.906 1.00 64.53 255 GLY B C 1
ATOM 1585 O O . GLY B 1 113 ? 39.051 1.731 -12.549 1.00 61.91 255 GLY B O 1
ATOM 1586 N N . ASP B 1 114 ? 37.910 2.097 -10.643 1.00 66.52 256 ASP B N 1
ATOM 1587 C CA . ASP B 1 114 ? 38.466 0.949 -9.937 1.00 66.96 256 ASP B CA 1
ATOM 1588 C C . ASP B 1 114 ? 38.010 -0.331 -10.617 1.00 63.85 256 ASP B C 1
ATOM 1589 O O . ASP B 1 114 ? 38.767 -1.290 -10.746 1.00 64.04 256 ASP B O 1
ATOM 1594 N N . THR B 1 115 ? 36.758 -0.326 -11.046 1.00 64.40 257 THR B N 1
ATOM 1595 C CA . THR B 1 115 ? 36.149 -1.474 -11.684 1.00 63.71 257 THR B CA 1
ATOM 1596 C C . THR B 1 115 ? 35.931 -1.124 -13.137 1.00 60.26 257 THR B C 1
ATOM 1597 O O . THR B 1 115 ? 35.934 0.047 -13.507 1.00 58.37 257 THR B O 1
ATOM 1601 N N . SER B 1 116 ? 35.644 -2.130 -13.950 1.00 61.60 258 SER B N 1
ATOM 1602 C CA . SER B 1 116 ? 35.349 -1.884 -15.346 1.00 63.17 258 SER B CA 1
ATOM 1603 C C . SER B 1 116 ? 34.110 -1.009 -15.386 1.00 62.21 258 SER B C 1
ATOM 1604 O O . SER B 1 116 ? 33.233 -1.121 -14.531 1.00 58.96 258 SER B O 1
ATOM 1607 N N . LEU B 1 117 ? 34.014 -0.164 -16.403 1.00 62.63 259 LEU B N 1
ATOM 1608 C CA . LEU B 1 117 ? 32.942 0.815 -16.466 1.00 62.96 259 LEU B CA 1
ATOM 1609 C C . LEU B 1 117 ? 31.580 0.135 -16.498 1.00 63.03 259 LEU B C 1
ATOM 1610 O O . LEU B 1 117 ? 30.638 0.595 -15.855 1.00 62.71 259 LEU B O 1
ATOM 1615 N N . VAL B 1 118 ? 31.475 -0.951 -17.255 1.00 62.86 260 VAL B N 1
ATOM 1616 C CA . VAL B 1 118 ? 30.199 -1.632 -17.395 1.00 63.27 260 VAL B CA 1
ATOM 1617 C C . VAL B 1 118 ? 29.732 -2.160 -16.047 1.00 64.42 260 VAL B C 1
ATOM 1618 O O . VAL B 1 118 ? 28.561 -2.028 -15.696 1.00 64.81 260 VAL B O 1
ATOM 1622 N N . GLU B 1 119 ? 30.640 -2.773 -15.298 1.00 65.92 261 GLU B N 1
ATOM 1623 C CA . GLU B 1 119 ? 30.304 -3.222 -13.956 1.00 62.98 261 GLU B CA 1
ATOM 1624 C C . GLU B 1 119 ? 29.971 -2.021 -13.079 1.00 63.74 261 GLU B C 1
ATOM 1625 O O . GLU B 1 119 ? 29.003 -2.045 -12.322 1.00 64.04 261 GLU B O 1
ATOM 1627 N N . LEU B 1 120 ? 30.788 -0.978 -13.172 1.00 65.84 262 LEU B N 1
ATOM 1628 C CA . LEU B 1 120 ? 30.502 0.272 -12.482 1.00 64.51 262 LEU B CA 1
ATOM 1629 C C . LEU B 1 120 ? 29.223 0.895 -13.028 1.00 64.24 262 LEU B C 1
ATOM 1630 O O . LEU B 1 120 ? 28.394 1.401 -12.276 1.00 62.46 262 LEU B O 1
ATOM 1635 N N . ALA B 1 121 ? 29.071 0.859 -14.347 1.00 65.13 263 ALA B N 1
ATOM 1636 C CA . ALA B 1 121 ? 27.903 1.437 -15.001 1.00 65.49 263 ALA B CA 1
ATOM 1637 C C . ALA B 1 121 ? 26.610 0.739 -14.592 1.00 67.19 263 ALA B C 1
ATOM 1638 O O . ALA B 1 121 ? 25.582 1.384 -14.393 1.00 66.84 263 ALA B O 1
ATOM 1640 N N . ALA B 1 122 ? 26.668 -0.581 -14.454 1.00 65.93 264 ALA B N 1
ATOM 1641 C CA . ALA B 1 122 ? 25.496 -1.354 -14.064 1.00 66.72 264 ALA B CA 1
ATOM 1642 C C . ALA B 1 122 ? 24.998 -0.985 -12.668 1.00 67.53 264 ALA B C 1
ATOM 1643 O O . ALA B 1 122 ? 23.794 -0.878 -12.439 1.00 66.91 264 ALA B O 1
ATOM 1645 N N . SER B 1 123 ? 25.926 -0.843 -11.728 1.00 67.33 265 SER B N 1
ATOM 1646 C CA . SER B 1 123 ? 25.585 -0.571 -10.332 1.00 69.77 265 SER B CA 1
ATOM 1647 C C . SER B 1 123 ? 25.599 0.918 -10.005 1.00 67.36 265 SER B C 1
ATOM 1648 O O . SER B 1 123 ? 25.396 1.316 -8.860 1.00 61.78 265 SER B O 1
ATOM 1651 N N . ASN B 1 124 ? 25.836 1.738 -11.016 1.00 66.96 266 ASN B N 1
ATOM 1652 C CA . ASN B 1 124 ? 26.016 3.164 -10.809 1.00 68.22 266 ASN B CA 1
ATOM 1653 C C . ASN B 1 124 ? 25.147 3.977 -11.748 1.00 66.50 266 ASN B C 1
ATOM 1654 O O . ASN B 1 124 ? 24.627 3.456 -12.732 1.00 66.17 266 ASN B O 1
ATOM 1659 N N . HIS B 1 125 ? 25.074 5.264 -11.507 1.00 66.38 267 HIS B N 1
ATOM 1660 C CA . HIS B 1 125 ? 24.405 6.197 -12.378 1.00 70.26 267 HIS B CA 1
ATOM 1661 C C . HIS B 1 125 ? 25.194 6.452 -13.658 1.00 70.38 267 HIS B C 1
ATOM 1662 O O . HIS B 1 125 ? 25.728 7.527 -13.854 1.00 69.79 267 HIS B O 1
ATOM 1669 N N . ILE B 1 126 ? 25.262 5.483 -14.552 1.00 67.76 268 ILE B N 1
ATOM 1670 C CA . ILE B 1 126 ? 25.942 5.711 -15.810 1.00 67.45 268 ILE B CA 1
ATOM 1671 C C . ILE B 1 126 ? 24.972 5.474 -16.921 1.00 67.59 268 ILE B C 1
ATOM 1672 O O . ILE B 1 126 ? 24.602 4.352 -17.153 1.00 63.80 268 ILE B O 1
ATOM 1674 N N . ILE B 1 127 ? 24.557 6.525 -17.620 1.00 68.50 269 ILE B N 1
ATOM 1675 C CA . ILE B 1 127 ? 23.568 6.310 -18.666 1.00 68.39 269 ILE B CA 1
ATOM 1676 C C . ILE B 1 127 ? 24.029 5.273 -19.680 1.00 70.87 269 ILE B C 1
ATOM 1677 O O . ILE B 1 127 ? 25.204 5.220 -20.039 1.00 67.89 269 ILE B O 1
ATOM 1679 N N . ALA B 1 128 ? 23.093 4.462 -20.159 1.00 73.81 270 ALA B N 1
ATOM 1680 C CA . ALA B 1 128 ? 23.416 3.457 -21.160 1.00 70.47 270 ALA B CA 1
ATOM 1681 C C . ALA B 1 128 ? 23.904 4.126 -22.437 1.00 71.11 270 ALA B C 1
ATOM 1682 O O . ALA B 1 128 ? 24.865 3.671 -23.055 1.00 72.27 270 ALA B O 1
ATOM 1684 N N . GLU B 1 129 ? 23.254 5.219 -22.823 1.00 71.53 271 GLU B N 1
ATOM 1685 C CA . GLU B 1 129 ? 23.738 6.040 -23.927 1.00 73.07 271 GLU B CA 1
ATOM 1686 C C . GLU B 1 129 ? 25.091 6.677 -23.604 1.00 73.06 271 GLU B C 1
ATOM 1687 O O . GLU B 1 129 ? 25.989 6.710 -24.443 1.00 75.14 271 GLU B O 1
ATOM 1689 N N . LEU B 1 130 ? 25.226 7.162 -22.375 1.00 71.73 272 LEU B N 1
ATOM 1690 C CA . LEU B 1 130 ? 26.497 7.654 -21.850 1.00 68.12 272 LEU B CA 1
ATOM 1691 C C . LEU B 1 130 ? 27.529 6.532 -21.762 1.00 67.56 272 LEU B C 1
ATOM 1692 O O . LEU B 1 130 ? 28.716 6.737 -22.007 1.00 66.49 272 LEU B O 1
ATOM 1694 N N . TYR B 1 131 ? 27.040 5.335 -21.458 1.00 69.25 273 TYR B N 1
ATOM 1695 C CA . TYR B 1 131 ? 27.856 4.134 -21.274 1.00 66.21 273 TYR B CA 1
ATOM 1696 C C . TYR B 1 131 ? 28.619 3.685 -22.520 1.00 66.58 273 TYR B C 1
ATOM 1697 O O . TYR B 1 131 ? 29.703 3.115 -22.422 1.00 68.20 273 TYR B O 1
ATOM 1706 N N . TYR B 1 132 ? 28.059 3.992 -23.683 1.00 67.35 274 TYR B N 1
ATOM 1707 C CA . TYR B 1 132 ? 28.465 3.401 -24.955 1.00 67.42 274 TYR B CA 1
ATOM 1708 C C . TYR B 1 132 ? 29.901 3.640 -25.432 1.00 70.29 274 TYR B C 1
ATOM 1709 O O . TYR B 1 132 ? 30.518 2.737 -25.993 1.00 68.94 274 TYR B O 1
ATOM 1718 N N . CYS B 1 133 ? 30.447 4.812 -25.139 1.00 71.33 275 CYS B N 1
ATOM 1719 C CA . CYS B 1 133 ? 31.765 5.193 -25.636 1.00 68.56 275 CYS B CA 1
ATOM 1720 C C . CYS B 1 133 ? 32.878 4.259 -25.160 1.00 70.17 275 CYS B C 1
ATOM 1721 O O . CYS B 1 133 ? 33.808 3.965 -25.908 1.00 70.99 275 CYS B O 1
ATOM 1723 N N . PHE B 1 134 ? 32.794 3.834 -23.905 1.00 68.47 276 PHE B N 1
ATOM 1724 C CA . PHE B 1 134 ? 33.876 3.097 -23.264 1.00 66.92 276 PHE B CA 1
ATOM 1725 C C . PHE B 1 134 ? 33.798 1.582 -23.417 1.00 69.65 276 PHE B C 1
ATOM 1726 O O . PHE B 1 134 ? 34.671 0.869 -22.929 1.00 72.54 276 PHE B O 1
ATOM 1734 N N . ALA B 1 135 ? 32.786 1.083 -24.114 1.00 69.58 277 ALA B N 1
ATOM 1735 C CA . ALA B 1 135 ? 32.565 -0.356 -24.139 1.00 68.39 277 ALA B CA 1
ATOM 1736 C C . ALA B 1 135 ? 33.747 -1.120 -24.733 1.00 73.58 277 ALA B C 1
ATOM 1737 O O . ALA B 1 135 ? 34.164 -2.138 -24.185 1.00 78.09 277 ALA B O 1
ATOM 1747 N N . THR B 1 137 ? 36.398 0.747 -25.287 1.00 68.46 279 THR B N 1
ATOM 1748 C CA . THR B 1 137 ? 37.405 1.733 -24.899 1.00 67.73 279 THR B CA 1
ATOM 1749 C C . THR B 1 137 ? 37.914 1.609 -23.459 1.00 69.14 279 THR B C 1
ATOM 1750 O O . THR B 1 137 ? 38.646 2.477 -22.985 1.00 65.86 279 THR B O 1
ATOM 1752 N N . GLN B 1 138 ? 37.547 0.534 -22.770 1.00 70.05 280 GLN B N 1
ATOM 1753 C CA . GLN B 1 138 ? 37.960 0.360 -21.379 1.00 68.85 280 GLN B CA 1
ATOM 1754 C C . GLN B 1 138 ? 38.925 -0.809 -21.205 1.00 66.21 280 GLN B C 1
ATOM 1755 O O . GLN B 1 138 ? 38.648 -1.923 -21.644 1.00 65.00 280 GLN B O 1
ATOM 1761 N N . ILE B 1 139 ? 40.064 -0.545 -20.572 1.00 66.30 281 ILE B N 1
ATOM 1762 C CA . ILE B 1 139 ? 41.107 -1.557 -20.420 1.00 66.01 281 ILE B CA 1
ATOM 1763 C C . ILE B 1 139 ? 41.726 -1.603 -19.022 1.00 65.76 281 ILE B C 1
ATOM 1764 O O . ILE B 1 139 ? 41.766 -0.598 -18.316 1.00 65.12 281 ILE B O 1
ATOM 1769 N N . ALA B 1 140 ? 42.219 -2.779 -18.640 1.00 68.05 282 ALA B N 1
ATOM 1770 C CA . ALA B 1 140 ? 42.980 -2.950 -17.403 1.00 67.87 282 ALA B CA 1
ATOM 1771 C C . ALA B 1 140 ? 44.368 -2.313 -17.507 1.00 69.29 282 ALA B C 1
ATOM 1772 O O . ALA B 1 140 ? 44.970 -2.300 -18.579 1.00 64.66 282 ALA B O 1
ATOM 1774 N N . CYS B 1 141 ? 44.870 -1.789 -16.394 1.00 69.29 283 CYS B N 1
ATOM 1775 C CA . CYS B 1 141 ? 46.152 -1.094 -16.396 1.00 67.15 283 CYS B CA 1
ATOM 1776 C C . CYS B 1 141 ? 47.184 -1.734 -15.473 1.00 69.17 283 CYS B C 1
ATOM 1777 O O . CYS B 1 141 ? 46.882 -2.090 -14.335 1.00 70.80 283 CYS B O 1
ATOM 1780 N N . LEU B 1 142 ? 48.412 -1.851 -15.968 1.00 66.07 284 LEU B N 1
ATOM 1781 C CA . LEU B 1 142 ? 49.510 -2.397 -15.182 1.00 62.72 284 LEU B CA 1
ATOM 1782 C C . LEU B 1 142 ? 50.670 -1.410 -15.106 1.00 67.03 284 LEU B C 1
ATOM 1783 O O . LEU B 1 142 ? 50.991 -0.738 -16.085 1.00 66.56 284 LEU B O 1
ATOM 1788 N N . PRO B 1 143 ? 51.294 -1.325 -13.936 1.00 70.05 285 PRO B N 1
ATOM 1789 C CA . PRO B 1 143 ? 52.414 -0.403 -13.723 1.00 68.84 285 PRO B CA 1
ATOM 1790 C C . PRO B 1 143 ? 53.577 -0.684 -14.666 1.00 67.06 285 PRO B C 1
ATOM 1791 O O . PRO B 1 143 ? 54.665 -0.156 -14.439 1.00 67.63 285 PRO B O 1
ATOM 1795 N N . GLU C 1 8 ? 6.294 6.824 -26.163 1.00 87.90 150 GLU C N 1
ATOM 1796 C CA . GLU C 1 8 ? 7.162 5.893 -26.873 1.00 87.78 150 GLU C CA 1
ATOM 1797 C C . GLU C 1 8 ? 7.573 6.453 -28.230 1.00 84.99 150 GLU C C 1
ATOM 1798 O O . GLU C 1 8 ? 8.561 7.177 -28.339 1.00 85.55 150 GLU C O 1
ATOM 1800 N N . TRP C 1 9 ? 6.783 6.159 -29.253 1.00 81.18 151 TRP C N 1
ATOM 1801 C CA . TRP C 1 9 ? 7.142 6.522 -30.616 1.00 81.64 151 TRP C CA 1
ATOM 1802 C C . TRP C 1 9 ? 7.279 8.029 -30.814 1.00 83.31 151 TRP C C 1
ATOM 1803 O O . TRP C 1 9 ? 8.177 8.483 -31.522 1.00 81.98 151 TRP C O 1
ATOM 1805 N N . ILE C 1 10 ? 6.400 8.804 -30.190 1.00 83.16 152 ILE C N 1
ATOM 1806 C CA . ILE C 1 10 ? 6.406 10.239 -30.421 1.00 81.76 152 ILE C CA 1
ATOM 1807 C C . ILE C 1 10 ? 7.738 10.828 -29.986 1.00 83.99 152 ILE C C 1
ATOM 1808 O O . ILE C 1 10 ? 8.319 11.652 -30.690 1.00 83.44 152 ILE C O 1
ATOM 1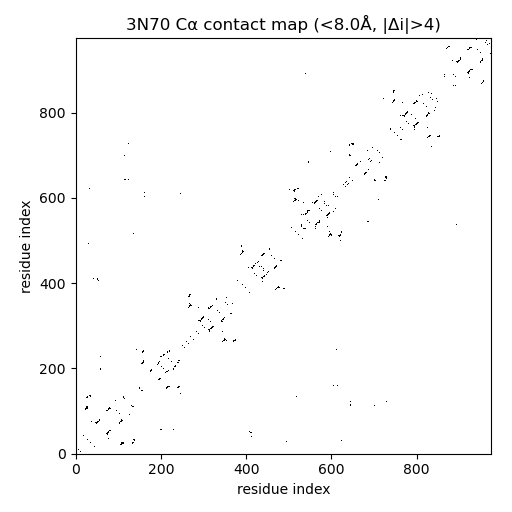810 N N . ASN C 1 11 ? 8.221 10.417 -28.821 1.00 85.00 153 ASN C N 1
ATOM 1811 C CA . ASN C 1 11 ? 9.562 10.798 -28.407 1.00 85.22 153 ASN C CA 1
ATOM 1812 C C . ASN C 1 11 ? 10.594 9.698 -28.642 1.00 84.34 153 ASN C C 1
ATOM 1813 O O . ASN C 1 11 ? 11.673 9.951 -29.175 1.00 82.76 153 ASN C O 1
ATOM 1815 N N . GLN C 1 12 ? 10.281 8.484 -28.204 1.00 84.70 154 GLN C N 1
ATOM 1816 C CA . GLN C 1 12 ? 11.255 7.396 -28.245 1.00 86.12 154 GLN C CA 1
ATOM 1817 C C . GLN C 1 12 ? 11.727 6.962 -29.636 1.00 88.32 154 GLN C C 1
ATOM 1818 O O . GLN C 1 12 ? 12.922 6.755 -29.845 1.00 88.14 154 GLN C O 1
ATOM 1820 N N . TYR C 1 13 ? 10.795 6.730 -30.555 1.00 86.70 155 TYR C N 1
ATOM 1821 C CA . TYR C 1 13 ? 11.177 6.287 -31.894 1.00 82.32 155 TYR C CA 1
ATOM 1822 C C . TYR C 1 13 ? 10.883 7.280 -33.016 1.00 79.71 155 TYR C C 1
ATOM 1823 O O . TYR C 1 13 ? 11.738 7.543 -33.860 1.00 78.21 155 TYR C O 1
ATOM 1832 N N . ARG C 1 14 ? 9.682 7.842 -33.036 1.00 77.38 156 ARG C N 1
ATOM 1833 C CA . ARG C 1 14 ? 9.303 8.678 -34.164 1.00 75.59 156 ARG C CA 1
ATOM 1834 C C . ARG C 1 14 ? 10.230 9.880 -34.283 1.00 74.54 156 ARG C C 1
ATOM 1835 O O . ARG C 1 14 ? 10.660 10.230 -35.381 1.00 70.78 156 ARG C O 1
ATOM 1837 N N . ARG C 1 15 ? 10.497 10.542 -33.164 1.00 77.78 157 ARG C N 1
ATOM 1838 C CA . ARG C 1 15 ? 11.371 11.708 -33.172 1.00 74.96 157 ARG C CA 1
ATOM 1839 C C . ARG C 1 15 ? 12.804 11.370 -33.576 1.00 73.66 157 ARG C C 1
ATOM 1840 O O . ARG C 1 15 ? 13.429 12.098 -34.345 1.00 70.62 157 ARG C O 1
ATOM 1842 N N . ARG C 1 16 ? 13.332 10.278 -33.033 1.00 76.12 158 ARG C N 1
ATOM 1843 C CA . ARG C 1 16 ? 14.719 9.899 -33.282 1.00 75.01 158 ARG C CA 1
ATOM 1844 C C . ARG C 1 16 ? 15.008 9.577 -34.746 1.00 70.45 158 ARG C C 1
ATOM 1845 O O . ARG C 1 16 ? 16.046 9.963 -35.280 1.00 70.43 158 ARG C O 1
ATOM 1847 N N . LEU C 1 17 ? 14.100 8.846 -35.381 1.00 69.33 159 LEU C N 1
ATOM 1848 C CA . LEU C 1 17 ? 14.291 8.407 -36.760 1.00 67.23 159 LEU C CA 1
ATOM 1849 C C . LEU C 1 17 ? 14.378 9.570 -37.742 1.00 64.59 159 LEU C C 1
ATOM 1850 O O . LEU C 1 17 ? 15.174 9.546 -38.677 1.00 63.14 159 LEU C O 1
ATOM 1855 N N . GLN C 1 18 ? 13.568 10.595 -37.509 1.00 63.78 160 GLN C N 1
ATOM 1856 C CA . GLN C 1 18 ? 13.508 11.757 -38.388 1.00 65.90 160 GLN C CA 1
ATOM 1857 C C . GLN C 1 18 ? 14.842 12.489 -38.440 1.00 62.77 160 GLN C C 1
ATOM 1858 O O . GLN C 1 18 ? 15.258 12.973 -39.491 1.00 63.42 160 GLN C O 1
ATOM 1864 N N . GLN C 1 19 ? 15.500 12.588 -37.291 1.00 62.79 161 GLN C N 1
ATOM 1865 C CA . GLN C 1 19 ? 16.737 13.350 -37.177 1.00 64.78 161 GLN C CA 1
ATOM 1866 C C . GLN C 1 19 ? 17.913 12.677 -37.880 1.00 67.17 161 GLN C C 1
ATOM 1867 O O . GLN C 1 19 ? 18.915 13.322 -38.188 1.00 63.19 161 GLN C O 1
ATOM 1873 N N . LEU C 1 20 ? 17.786 11.380 -38.134 1.00 67.92 162 LEU C N 1
ATOM 1874 C CA . LEU C 1 20 ? 18.850 10.621 -38.779 1.00 62.37 162 LEU C CA 1
ATOM 1875 C C . LEU C 1 20 ? 18.959 10.947 -40.264 1.00 61.97 162 LEU C C 1
ATOM 1876 O O . LEU C 1 20 ? 20.042 10.889 -40.842 1.00 63.50 162 LEU C O 1
ATOM 1881 N N . SER C 1 21 ? 17.832 11.291 -40.876 1.00 58.07 163 SER C N 1
ATOM 1882 C CA . SER C 1 21 ? 17.807 11.634 -42.291 1.00 58.03 163 SER C CA 1
ATOM 1883 C C . SER C 1 21 ? 18.749 12.801 -42.560 1.00 59.68 163 SER C C 1
ATOM 1884 O O . SER C 1 21 ? 19.420 12.846 -43.589 1.00 59.54 163 SER C O 1
ATOM 1887 N N . GLU C 1 22 ? 18.758 13.751 -41.632 1.00 62.53 164 GLU C N 1
ATOM 1888 C CA . GLU C 1 22 ? 19.547 14.968 -41.757 1.00 63.43 164 GLU C CA 1
ATOM 1889 C C . GLU C 1 22 ? 21.037 14.662 -41.800 1.00 63.93 164 GLU C C 1
ATOM 1890 O O . GLU C 1 22 ? 21.785 15.280 -42.554 1.00 65.16 164 GLU C O 1
ATOM 1896 N N . THR C 1 23 ? 21.446 13.653 -41.039 1.00 62.67 165 THR C N 1
ATOM 1897 C CA . THR C 1 23 ? 22.847 13.250 -40.959 1.00 63.13 165 THR C CA 1
ATOM 1898 C C . THR C 1 23 ? 23.078 11.883 -41.599 1.00 60.55 165 THR C C 1
ATOM 1899 O O . THR C 1 23 ? 22.221 11.004 -41.540 1.00 57.94 165 THR C O 1
ATOM 1903 N N . ASP C 1 24 ? 24.246 11.721 -42.213 1.00 63.00 166 ASP C N 1
ATOM 1904 C CA . ASP C 1 24 ? 24.576 10.526 -42.985 1.00 63.45 166 ASP C CA 1
ATOM 1905 C C . ASP C 1 24 ? 25.347 9.482 -42.182 1.00 63.85 166 ASP C C 1
ATOM 1906 O O . ASP C 1 24 ? 25.826 8.493 -42.735 1.00 62.12 166 ASP C O 1
ATOM 1911 N N . ILE C 1 25 ? 25.412 9.678 -40.870 1.00 65.69 167 ILE C N 1
ATOM 1912 C CA . ILE C 1 25 ? 26.131 8.767 -39.990 1.00 65.30 167 ILE C CA 1
ATOM 1913 C C . ILE C 1 25 ? 25.499 7.379 -40.001 1.00 64.40 167 ILE C C 1
ATOM 1914 O O . ILE C 1 25 ? 24.286 7.240 -40.136 1.00 61.63 167 ILE C O 1
ATOM 1919 N N . ALA C 1 26 ? 26.340 6.363 -39.838 1.00 66.55 168 ALA C N 1
ATOM 1920 C CA . ALA C 1 26 ? 25.902 4.976 -39.891 1.00 64.49 168 ALA C CA 1
ATOM 1921 C C . ALA C 1 26 ? 24.934 4.646 -38.766 1.00 62.12 168 ALA C C 1
ATOM 1922 O O . ALA C 1 26 ? 25.081 5.119 -37.641 1.00 62.23 168 ALA C O 1
ATOM 1924 N N . VAL C 1 27 ? 23.947 3.820 -39.087 1.00 62.79 169 VAL C N 1
ATOM 1925 C CA . VAL C 1 27 ? 22.939 3.404 -38.126 1.00 63.93 169 VAL C CA 1
ATOM 1926 C C . VAL C 1 27 ? 22.958 1.895 -37.946 1.00 66.58 169 VAL C C 1
ATOM 1927 O O . VAL C 1 27 ? 22.997 1.147 -38.921 1.00 63.02 169 VAL C O 1
ATOM 1931 N N . TRP C 1 28 ? 22.885 1.450 -36.696 1.00 69.58 170 TRP C N 1
ATOM 1932 C CA . TRP C 1 28 ? 22.733 0.031 -36.401 1.00 69.19 170 TRP C CA 1
ATOM 1933 C C . TRP C 1 28 ? 21.374 -0.217 -35.755 1.00 69.62 170 TRP C C 1
ATOM 1934 O O . TRP C 1 28 ? 21.023 0.421 -34.765 1.00 71.73 170 TRP C O 1
ATOM 1945 N N . LEU C 1 29 ? 20.599 -1.126 -36.336 1.00 69.62 171 LEU C N 1
ATOM 1946 C CA . LEU C 1 29 ? 19.265 -1.423 -35.830 1.00 73.43 171 LEU C CA 1
ATOM 1947 C C . LEU C 1 29 ? 19.128 -2.882 -35.414 1.00 77.20 171 LEU C C 1
ATOM 1948 O O . LEU C 1 29 ? 19.471 -3.785 -36.176 1.00 74.84 171 LEU C O 1
ATOM 1953 N N . TYR C 1 30 ? 18.607 -3.045 -34.197 1.00 80.15 172 TYR C N 1
ATOM 1954 C CA . TYR C 1 30 ? 18.350 -4.338 -33.596 1.00 80.20 172 TYR C CA 1
ATOM 1955 C C . TYR C 1 30 ? 16.917 -4.623 -33.267 1.00 79.69 172 TYR C C 1
ATOM 1956 O O . TYR C 1 30 ? 16.181 -3.780 -32.804 1.00 77.08 172 TYR C O 1
ATOM 1965 N N . GLY C 1 31 ? 16.560 -5.867 -33.503 1.00 81.20 173 GLY C N 1
ATOM 1966 C CA . GLY C 1 31 ? 15.238 -6.364 -33.240 1.00 83.97 173 GLY C CA 1
ATOM 1967 C C . GLY C 1 31 ? 15.165 -7.821 -33.586 1.00 82.38 173 GLY C C 1
ATOM 1968 O O . GLY C 1 31 ? 16.135 -8.439 -33.953 1.00 84.51 173 GLY C O 1
ATOM 1969 N N . ALA C 1 32 ? 13.977 -8.351 -33.481 1.00 79.93 174 ALA C N 1
ATOM 1970 C CA . ALA C 1 32 ? 13.646 -9.744 -33.705 1.00 80.91 174 ALA C CA 1
ATOM 1971 C C . ALA C 1 32 ? 12.973 -9.808 -35.060 1.00 82.36 174 ALA C C 1
ATOM 1972 O O . ALA C 1 32 ? 12.430 -8.809 -35.529 1.00 80.55 174 ALA C O 1
ATOM 1974 N N . PRO C 1 33 ? 12.938 -10.986 -35.669 1.00 84.64 175 PRO C N 1
ATOM 1975 C CA . PRO C 1 33 ? 12.301 -11.108 -36.979 1.00 85.92 175 PRO C CA 1
ATOM 1976 C C . PRO C 1 33 ? 10.830 -10.726 -36.875 1.00 88.55 175 PRO C C 1
ATOM 1977 O O . PRO C 1 33 ? 10.168 -11.061 -35.894 1.00 86.68 175 PRO C O 1
ATOM 1981 N N . GLY C 1 34 ? 10.327 -10.039 -37.893 1.00 90.35 176 GLY C N 1
ATOM 1982 C CA . GLY C 1 34 ? 9.019 -9.419 -37.825 1.00 86.40 176 GLY C CA 1
ATOM 1983 C C . GLY C 1 34 ? 9.173 -8.063 -37.166 1.00 85.32 176 GLY C C 1
ATOM 1984 O O . GLY C 1 34 ? 8.199 -7.351 -36.925 1.00 82.00 176 GLY C O 1
ATOM 1985 N N . THR C 1 35 ? 10.427 -7.714 -36.906 1.00 85.05 177 THR C N 1
ATOM 1986 C CA . THR C 1 35 ? 10.800 -6.418 -36.366 1.00 84.38 177 THR C CA 1
ATOM 1987 C C . THR C 1 35 ? 10.389 -5.352 -37.366 1.00 82.27 177 THR C C 1
ATOM 1988 O O . THR C 1 35 ? 9.991 -4.249 -36.993 1.00 78.59 177 THR C O 1
ATOM 1990 N N . GLY C 1 36 ? 10.414 -5.700 -38.647 1.00 82.16 178 GLY C N 1
ATOM 1991 C CA . GLY C 1 36 ? 10.161 -4.720 -39.685 1.00 82.02 178 GLY C CA 1
ATOM 1992 C C . GLY C 1 36 ? 11.199 -3.618 -39.620 1.00 77.72 178 GLY C C 1
ATOM 1993 O O . GLY C 1 36 ? 10.907 -2.441 -39.823 1.00 73.58 178 GLY C O 1
ATOM 1994 N N . ARG C 1 37 ? 12.433 -4.032 -39.357 1.00 79.15 179 ARG C N 1
ATOM 1995 C CA . ARG C 1 37 ? 13.585 -3.142 -39.266 1.00 75.77 179 ARG C CA 1
ATOM 1996 C C . ARG C 1 37 ? 13.837 -2.462 -40.602 1.00 71.18 179 ARG C C 1
ATOM 1997 O O . ARG C 1 37 ? 14.356 -1.349 -40.661 1.00 66.92 179 ARG C O 1
ATOM 2013 N N . THR C 1 39 ? 11.860 -1.070 -42.712 1.00 63.85 181 THR C N 1
ATOM 2014 C CA . THR C 1 39 ? 11.151 0.178 -42.944 1.00 61.71 181 THR C CA 1
ATOM 2015 C C . THR C 1 39 ? 11.978 1.359 -42.457 1.00 59.54 181 THR C C 1
ATOM 2016 O O . THR C 1 39 ? 12.045 2.391 -43.120 1.00 57.37 181 THR C O 1
ATOM 2020 N N . GLY C 1 40 ? 12.613 1.205 -41.302 1.00 59.37 182 GLY C N 1
ATOM 2021 C CA . GLY C 1 40 ? 13.408 2.281 -40.747 1.00 57.93 182 GLY C CA 1
ATOM 2022 C C . GLY C 1 40 ? 14.550 2.619 -41.678 1.00 56.99 182 GLY C C 1
ATOM 2023 O O . GLY C 1 40 ? 14.862 3.789 -41.897 1.00 56.42 182 GLY C O 1
ATOM 2024 N N . ALA C 1 41 ? 15.190 1.588 -42.215 1.00 58.44 183 ALA C N 1
ATOM 2025 C CA . ALA C 1 41 ? 16.274 1.787 -43.162 1.00 58.41 183 ALA C CA 1
ATOM 2026 C C . ALA C 1 41 ? 15.748 2.475 -44.412 1.00 57.94 183 ALA C C 1
ATOM 2027 O O . ALA C 1 41 ? 16.385 3.381 -44.946 1.00 56.85 183 ALA C O 1
ATOM 2029 N N . ARG C 1 42 ? 14.585 2.039 -44.879 1.00 57.59 184 ARG C N 1
ATOM 2030 C CA . ARG C 1 42 ? 13.982 2.635 -46.061 1.00 57.56 184 ARG C CA 1
ATOM 2031 C C . ARG C 1 42 ? 13.666 4.097 -45.795 1.00 55.75 184 ARG C C 1
ATOM 2032 O O . ARG C 1 42 ? 13.890 4.956 -46.645 1.00 55.08 184 ARG C O 1
ATOM 2040 N N . TYR C 1 43 ? 13.125 4.379 -44.618 1.00 53.58 185 TYR C N 1
ATOM 2041 C CA . TYR C 1 43 ? 12.748 5.742 -44.304 1.00 52.96 185 TYR C CA 1
ATOM 2042 C C . TYR C 1 43 ? 13.981 6.627 -44.309 1.00 55.91 185 TYR C C 1
ATOM 2043 O O . TYR C 1 43 ? 13.952 7.739 -44.834 1.00 54.57 185 TYR C O 1
ATOM 2052 N N . LEU C 1 44 ? 15.041 6.065 -43.773 1.00 55.90 186 LEU C N 1
ATOM 2053 C CA . LEU C 1 44 ? 16.302 6.716 -43.580 1.00 55.64 186 LEU C CA 1
ATOM 2054 C C . LEU C 1 44 ? 16.974 7.074 -44.863 1.00 56.55 186 LEU C C 1
ATOM 2055 O O . LEU C 1 44 ? 17.515 8.136 -45.023 1.00 55.33 186 LEU C O 1
ATOM 2060 N N . HIS C 1 45 ? 16.965 6.122 -45.759 1.00 57.47 187 HIS C N 1
ATOM 2061 C CA . HIS C 1 45 ? 17.434 6.257 -47.127 1.00 59.88 187 HIS C CA 1
ATOM 2062 C C . HIS C 1 45 ? 16.445 7.072 -47.948 1.00 58.27 187 HIS C C 1
ATOM 2063 O O . HIS C 1 45 ? 16.832 7.949 -48.718 1.00 57.63 187 HIS C O 1
ATOM 2070 N N . GLN C 1 46 ? 15.162 6.766 -47.790 1.00 56.52 188 GLN C N 1
ATOM 2071 C CA . GLN C 1 46 ? 14.129 7.419 -48.578 1.00 56.58 188 GLN C CA 1
ATOM 2072 C C . GLN C 1 46 ? 14.081 8.916 -48.311 1.00 57.37 188 GLN C C 1
ATOM 2073 O O . GLN C 1 46 ? 13.960 9.717 -49.237 1.00 56.96 188 GLN C O 1
ATOM 2079 N N . PHE C 1 47 ? 14.093 9.286 -47.037 1.00 57.81 189 PHE C N 1
ATOM 2080 C CA . PHE C 1 47 ? 14.055 10.691 -46.658 1.00 58.37 189 PHE C CA 1
ATOM 2081 C C . PHE C 1 47 ? 15.463 11.249 -46.491 1.00 57.61 189 PHE C C 1
ATOM 2082 O O . PHE C 1 47 ? 15.653 12.442 -46.264 1.00 57.59 189 PHE C O 1
ATOM 2090 N N . GLY C 1 48 ? 16.446 10.371 -46.647 1.00 57.95 190 GLY C N 1
ATOM 2091 C CA . GLY C 1 48 ? 17.846 10.748 -46.652 1.00 59.30 190 GLY C CA 1
ATOM 2092 C C . GLY C 1 48 ? 18.250 11.464 -47.927 1.00 60.54 190 GLY C C 1
ATOM 2093 O O . GLY C 1 48 ? 17.577 11.358 -48.950 1.00 60.17 190 GLY C O 1
ATOM 2094 N N . ARG C 1 49 ? 19.362 12.187 -47.863 1.00 58.01 191 ARG C N 1
ATOM 2095 C CA . ARG C 1 49 ? 19.979 12.805 -49.033 1.00 59.92 191 ARG C CA 1
ATOM 2096 C C . ARG C 1 49 ? 20.440 11.722 -50.003 1.00 61.12 191 ARG C C 1
ATOM 2097 O O . ARG C 1 49 ? 20.438 11.905 -51.219 1.00 58.52 191 ARG C O 1
ATOM 2105 N N . ASN C 1 50 ? 20.704 10.547 -49.445 1.00 62.87 192 ASN C N 1
ATOM 2106 C CA . ASN C 1 50 ? 21.291 9.415 -50.156 1.00 59.27 192 ASN C CA 1
ATOM 2107 C C . ASN C 1 50 ? 20.263 8.644 -50.973 1.00 60.12 192 ASN C C 1
ATOM 2108 O O . ASN C 1 50 ? 20.584 7.645 -51.612 1.00 60.60 192 ASN C O 1
ATOM 2113 N N . ALA C 1 51 ? 19.063 9.206 -51.059 1.00 60.10 193 ALA C N 1
ATOM 2114 C CA . ALA C 1 51 ? 17.919 8.564 -51.701 1.00 58.68 193 ALA C CA 1
ATOM 2115 C C . ALA C 1 51 ? 18.177 8.256 -53.172 1.00 60.40 193 ALA C C 1
ATOM 2116 O O . ALA C 1 51 ? 17.719 7.237 -53.686 1.00 59.94 193 ALA C O 1
ATOM 2118 N N . GLN C 1 52 ? 18.942 9.121 -53.829 1.00 64.37 194 GLN C N 1
ATOM 2119 C CA . GLN C 1 52 ? 19.256 8.953 -55.243 1.00 61.02 194 GLN C CA 1
ATOM 2120 C C . GLN C 1 52 ? 20.023 7.656 -55.455 1.00 59.64 194 GLN C C 1
ATOM 2121 O O . GLN C 1 52 ? 19.802 6.943 -56.432 1.00 60.28 194 GLN C O 1
ATOM 2123 N N . GLY C 1 53 ? 20.922 7.347 -54.531 1.00 54.73 195 GLY C N 1
ATOM 2124 C CA . GLY C 1 53 ? 21.640 6.090 -54.574 1.00 54.36 195 GLY C CA 1
ATOM 2125 C C . GLY C 1 53 ? 20.676 4.948 -54.333 1.00 52.92 195 GLY C C 1
ATOM 2126 O O . GLY C 1 53 ? 19.713 5.092 -53.583 1.00 51.91 195 GLY C O 1
ATOM 2127 N N . GLU C 1 54 ? 20.974 3.798 -54.878 1.00 54.90 196 GLU C N 1
ATOM 2128 C CA . GLU C 1 54 ? 20.123 2.664 -54.729 1.00 56.75 196 GLU C CA 1
ATOM 2129 C C . GLU C 1 54 ? 20.073 2.240 -53.277 1.00 56.29 196 GLU C C 1
ATOM 2130 O O . GLU C 1 54 ? 21.064 2.294 -52.572 1.00 52.43 196 GLU C O 1
ATOM 2136 N N . PHE C 1 55 ? 18.902 1.823 -52.818 1.00 56.60 197 PHE C N 1
ATOM 2137 C CA . PHE C 1 55 ? 18.846 1.249 -51.480 1.00 56.34 197 PHE C CA 1
ATOM 2138 C C . PHE C 1 55 ? 19.549 -0.102 -51.504 1.00 54.33 197 PHE C C 1
ATOM 2139 O O . PHE C 1 55 ? 19.303 -0.916 -52.391 1.00 52.07 197 PHE C O 1
ATOM 2147 N N . VAL C 1 56 ? 20.459 -0.341 -50.564 1.00 55.54 198 VAL C N 1
ATOM 2148 C CA . VAL C 1 56 ? 21.174 -1.618 -50.540 1.00 58.14 198 VAL C CA 1
ATOM 2149 C C . VAL C 1 56 ? 21.074 -2.367 -49.212 1.00 59.66 198 VAL C C 1
ATOM 2150 O O . VAL C 1 56 ? 21.417 -1.830 -48.161 1.00 58.49 198 VAL C O 1
ATOM 2154 N N . TYR C 1 57 ? 20.538 -3.580 -49.276 1.00 63.99 199 TYR C N 1
ATOM 2155 C CA . TYR C 1 57 ? 20.518 -4.477 -48.136 1.00 67.84 199 TYR C CA 1
ATOM 2156 C C . TYR C 1 57 ? 21.138 -5.803 -48.537 1.00 71.13 199 TYR C C 1
ATOM 2157 O O . TYR C 1 57 ? 20.752 -6.400 -49.540 1.00 71.60 199 TYR C O 1
ATOM 2166 N N . ARG C 1 58 ? 22.115 -6.255 -47.764 1.00 70.16 200 ARG C N 1
ATOM 2167 C CA . ARG C 1 58 ? 22.716 -7.557 -47.996 1.00 70.48 200 ARG C CA 1
ATOM 2168 C C . ARG C 1 58 ? 22.870 -8.300 -46.679 1.00 71.47 200 ARG C C 1
ATOM 2169 O O . ARG C 1 58 ? 23.145 -7.692 -45.647 1.00 69.88 200 ARG C O 1
ATOM 2171 N N . GLU C 1 59 ? 22.724 -9.619 -46.712 1.00 71.27 201 GLU C N 1
ATOM 2172 C CA . GLU C 1 59 ? 22.963 -10.418 -45.521 1.00 71.55 201 GLU C CA 1
ATOM 2173 C C . GLU C 1 59 ? 24.324 -11.078 -45.662 1.00 77.32 201 GLU C C 1
ATOM 2174 O O . GLU C 1 59 ? 24.553 -11.858 -46.585 1.00 78.99 201 GLU C O 1
ATOM 2180 N N . LEU C 1 60 ? 25.236 -10.728 -44.761 1.00 75.10 202 LEU C N 1
ATOM 2181 C CA . LEU C 1 60 ? 26.602 -11.223 -44.829 1.00 75.22 202 LEU C CA 1
ATOM 2182 C C . LEU C 1 60 ? 26.675 -12.726 -44.605 1.00 77.59 202 LEU C C 1
ATOM 2183 O O . LEU C 1 60 ? 25.981 -13.277 -43.752 1.00 76.31 202 LEU C O 1
ATOM 2188 N N . THR C 1 61 ? 27.501 -13.381 -45.409 1.00 78.92 203 THR C N 1
ATOM 2189 C CA . THR C 1 61 ? 27.734 -14.810 -45.296 1.00 81.52 203 THR C CA 1
ATOM 2190 C C . THR C 1 61 ? 29.185 -15.085 -45.651 1.00 83.42 203 THR C C 1
ATOM 2191 O O . THR C 1 61 ? 29.822 -14.283 -46.335 1.00 81.95 203 THR C O 1
ATOM 2193 N N . PRO C 1 62 ? 29.710 -16.221 -45.209 1.00 84.21 204 PRO C N 1
ATOM 2194 C CA . PRO C 1 62 ? 31.109 -16.530 -45.503 1.00 81.33 204 PRO C CA 1
ATOM 2195 C C . PRO C 1 62 ? 31.289 -16.622 -47.007 1.00 80.41 204 PRO C C 1
ATOM 2196 O O . PRO C 1 62 ? 32.257 -16.083 -47.542 1.00 78.63 204 PRO C O 1
ATOM 2200 N N . ASP C 1 63 ? 30.395 -17.337 -47.679 1.00 80.09 205 ASP C N 1
ATOM 2201 C CA . ASP C 1 63 ? 30.392 -17.352 -49.131 1.00 84.31 205 ASP C CA 1
ATOM 2202 C C . ASP C 1 63 ? 30.070 -15.951 -49.630 1.00 87.54 205 ASP C C 1
ATOM 2203 O O . ASP C 1 63 ? 30.677 -15.454 -50.577 1.00 88.42 205 ASP C O 1
ATOM 2205 N N . ASN C 1 64 ? 29.075 -15.378 -48.986 1.00 83.78 206 ASN C N 1
ATOM 2206 C CA . ASN C 1 64 ? 28.527 -14.115 -49.365 1.00 82.83 206 ASN C CA 1
ATOM 2207 C C . ASN C 1 64 ? 29.602 -13.089 -49.201 1.00 81.76 206 ASN C C 1
ATOM 2208 O O . ASN C 1 64 ? 29.718 -12.173 -49.977 1.00 82.45 206 ASN C O 1
ATOM 2213 N N . ALA C 1 65 ? 30.400 -13.238 -48.170 1.00 78.93 207 ALA C N 1
ATOM 2214 C CA . ALA C 1 65 ? 31.412 -12.253 -47.913 1.00 78.08 207 ALA C CA 1
ATOM 2215 C C . ALA C 1 65 ? 32.739 -12.661 -48.525 1.00 80.60 207 ALA C C 1
ATOM 2216 O O . ALA C 1 65 ? 33.102 -12.199 -49.603 1.00 80.95 207 ALA C O 1
ATOM 2218 N N . LEU C 1 68 ? 31.771 -8.016 -50.785 1.00 71.40 210 LEU C N 1
ATOM 2219 C CA . LEU C 1 68 ? 31.641 -6.777 -50.030 1.00 72.35 210 LEU C CA 1
ATOM 2220 C C . LEU C 1 68 ? 32.138 -5.588 -50.842 1.00 74.57 210 LEU C C 1
ATOM 2221 O O . LEU C 1 68 ? 31.464 -4.563 -50.937 1.00 71.63 210 LEU C O 1
ATOM 2226 N N . ASN C 1 69 ? 33.309 -5.737 -51.451 1.00 76.04 211 ASN C N 1
ATOM 2227 C CA . ASN C 1 69 ? 33.895 -4.662 -52.241 1.00 77.77 211 ASN C CA 1
ATOM 2228 C C . ASN C 1 69 ? 33.005 -4.302 -53.422 1.00 74.04 211 ASN C C 1
ATOM 2229 O O . ASN C 1 69 ? 32.852 -3.130 -53.762 1.00 72.38 211 ASN C O 1
ATOM 2234 N N . ASP C 1 70 ? 32.412 -5.318 -54.038 1.00 72.73 212 ASP C N 1
ATOM 2235 C CA . ASP C 1 70 ? 31.463 -5.120 -55.126 1.00 73.21 212 ASP C CA 1
ATOM 2236 C C . ASP C 1 70 ? 30.230 -4.368 -54.638 1.00 75.22 212 ASP C C 1
ATOM 2237 O O . ASP C 1 70 ? 29.684 -3.518 -55.341 1.00 72.62 212 ASP C O 1
ATOM 2239 N N . PHE C 1 71 ? 29.801 -4.703 -53.425 1.00 74.37 213 PHE C N 1
ATOM 2240 C CA . PHE C 1 71 ? 28.586 -4.161 -52.821 1.00 70.76 213 PHE C CA 1
ATOM 2241 C C . PHE C 1 71 ? 28.639 -2.654 -52.603 1.00 66.61 213 PHE C C 1
ATOM 2242 O O . PHE C 1 71 ? 27.635 -1.960 -52.758 1.00 62.87 213 PHE C O 1
ATOM 2250 N N . ILE C 1 72 ? 29.822 -2.147 -52.278 1.00 65.02 214 ILE C N 1
ATOM 2251 C CA . ILE C 1 72 ? 29.989 -0.740 -51.943 1.00 63.24 214 ILE C CA 1
ATOM 2252 C C . ILE C 1 72 ? 29.608 0.158 -53.111 1.00 60.42 214 ILE C C 1
ATOM 2253 O O . ILE C 1 72 ? 29.000 1.209 -52.922 1.00 58.90 214 ILE C O 1
ATOM 2258 N N . ALA C 1 73 ? 29.979 -0.262 -54.315 1.00 63.05 215 ALA C N 1
ATOM 2259 C CA . ALA C 1 73 ? 29.720 0.522 -55.516 1.00 63.64 215 ALA C CA 1
ATOM 2260 C C . ALA C 1 73 ? 28.231 0.708 -55.785 1.00 64.24 215 ALA C C 1
ATOM 2261 O O . ALA C 1 73 ? 27.795 1.795 -56.160 1.00 65.40 215 ALA C O 1
ATOM 2263 N N . LEU C 1 74 ? 27.455 -0.355 -55.606 1.00 63.56 216 LEU C N 1
ATOM 2264 C CA . LEU C 1 74 ? 26.010 -0.272 -55.770 1.00 60.54 216 LEU C CA 1
ATOM 2265 C C . LEU C 1 74 ? 25.468 0.694 -54.730 1.00 56.75 216 LEU C C 1
ATOM 2266 O O . LEU C 1 74 ? 24.573 1.491 -55.002 1.00 52.93 216 LEU C O 1
ATOM 2271 N N . ALA C 1 75 ? 26.009 0.606 -53.520 1.00 58.95 217 ALA C N 1
ATOM 2272 C CA . ALA C 1 75 ? 25.588 1.477 -52.434 1.00 56.88 217 ALA C CA 1
ATOM 2273 C C . ALA C 1 75 ? 26.136 2.877 -52.656 1.00 55.92 217 ALA C C 1
ATOM 2274 O O . ALA C 1 75 ? 25.572 3.860 -52.181 1.00 54.98 217 ALA C O 1
ATOM 2276 N N . GLN C 1 76 ? 27.241 2.960 -53.389 1.00 54.75 218 GLN C N 1
ATOM 2277 C CA . GLN C 1 76 ? 27.829 4.246 -53.722 1.00 55.49 218 GLN C CA 1
ATOM 2278 C C . GLN C 1 76 ? 26.711 5.258 -53.893 1.00 56.27 218 GLN C C 1
ATOM 2279 O O . GLN C 1 76 ? 26.746 6.348 -53.323 1.00 55.66 218 GLN C O 1
ATOM 2285 N N . GLY C 1 77 ? 25.713 4.884 -54.683 1.00 52.92 219 GLY C N 1
ATOM 2286 C CA . GLY C 1 77 ? 24.564 5.735 -54.902 1.00 54.57 219 GLY C CA 1
ATOM 2287 C C . GLY C 1 77 ? 23.718 5.850 -53.652 1.00 60.53 219 GLY C C 1
ATOM 2288 O O . GLY C 1 77 ? 23.591 6.929 -53.077 1.00 57.59 219 GLY C O 1
ATOM 2289 N N . GLY C 1 78 ? 23.141 4.731 -53.226 1.00 61.52 220 GLY C N 1
ATOM 2290 C CA . GLY C 1 78 ? 22.251 4.738 -52.086 1.00 60.00 220 GLY C CA 1
ATOM 2291 C C . GLY C 1 78 ? 22.952 4.504 -50.769 1.00 58.80 220 GLY C C 1
ATOM 2292 O O . GLY C 1 78 ? 23.901 5.201 -50.417 1.00 58.58 220 GLY C O 1
ATOM 2293 N N . THR C 1 79 ? 22.470 3.508 -50.040 1.00 56.77 221 THR C N 1
ATOM 2294 C CA . THR C 1 79 ? 22.967 3.214 -48.709 1.00 56.83 221 THR C CA 1
ATOM 2295 C C . THR C 1 79 ? 23.389 1.760 -48.634 1.00 58.59 221 THR C C 1
ATOM 2296 O O . THR C 1 79 ? 22.840 0.910 -49.332 1.00 56.27 221 THR C O 1
ATOM 2300 N N . LEU C 1 80 ? 24.341 1.466 -47.759 1.00 57.57 222 LEU C N 1
ATOM 2301 C CA . LEU C 1 80 ? 24.766 0.092 -47.564 1.00 56.17 222 LEU C CA 1
ATOM 2302 C C . LEU C 1 80 ? 24.166 -0.438 -46.272 1.00 59.31 222 LEU C C 1
ATOM 2303 O O . LEU C 1 80 ? 24.420 0.094 -45.194 1.00 59.78 222 LEU C O 1
ATOM 2308 N N . VAL C 1 81 ? 23.355 -1.486 -46.386 1.00 58.48 223 VAL C N 1
ATOM 2309 C CA . VAL C 1 81 ? 22.753 -2.118 -45.218 1.00 59.63 223 VAL C CA 1
ATOM 2310 C C . VAL C 1 81 ? 23.228 -3.560 -45.101 1.00 62.47 223 VAL C C 1
ATOM 2311 O O . VAL C 1 81 ? 23.122 -4.332 -46.052 1.00 60.85 223 VAL C O 1
ATOM 2315 N N . LEU C 1 82 ? 23.769 -3.918 -43.938 1.00 63.76 224 LEU C N 1
ATOM 2316 C CA . LEU C 1 82 ? 24.354 -5.244 -43.742 1.00 61.71 224 LEU C CA 1
ATOM 2317 C C . LEU C 1 82 ? 23.949 -5.925 -42.435 1.00 65.73 224 LEU C C 1
ATOM 2318 O O . LEU C 1 82 ? 23.586 -5.268 -41.461 1.00 67.01 224 LEU C O 1
ATOM 2323 N N . SER C 1 83 ? 23.993 -7.252 -42.444 1.00 67.91 225 SER C N 1
ATOM 2324 C CA . SER C 1 83 ? 23.668 -8.065 -41.280 1.00 68.28 225 SER C CA 1
ATOM 2325 C C . SER C 1 83 ? 24.627 -9.246 -41.222 1.00 71.49 225 SER C C 1
ATOM 2326 O O . SER C 1 83 ? 25.227 -9.606 -42.234 1.00 71.19 225 SER C O 1
ATOM 2329 N N . HIS C 1 84 ? 24.866 -9.739 -40.032 1.00 70.55 226 HIS C N 1
ATOM 2330 C CA . HIS C 1 84 ? 25.812 -10.802 -39.904 1.00 70.83 226 HIS C CA 1
ATOM 2331 C C . HIS C 1 84 ? 27.154 -10.282 -40.291 1.00 69.93 226 HIS C C 1
ATOM 2332 O O . HIS C 1 84 ? 27.911 -10.910 -40.979 1.00 72.89 226 HIS C O 1
ATOM 2339 N N . PRO C 1 85 ? 27.423 -9.110 -39.765 1.00 68.68 227 PRO C N 1
ATOM 2340 C CA . PRO C 1 85 ? 28.611 -8.288 -40.035 1.00 69.25 227 PRO C CA 1
ATOM 2341 C C . PRO C 1 85 ? 29.925 -8.965 -39.660 1.00 66.00 227 PRO C C 1
ATOM 2342 O O . PRO C 1 85 ? 30.980 -8.599 -40.174 1.00 64.75 227 PRO C O 1
ATOM 2346 N N . GLU C 1 86 ? 29.899 -9.958 -38.797 1.00 68.73 228 GLU C N 1
ATOM 2347 C CA . GLU C 1 86 ? 31.130 -10.622 -38.416 1.00 70.20 228 GLU C CA 1
ATOM 2348 C C . GLU C 1 86 ? 31.918 -11.059 -39.612 1.00 71.35 228 GLU C C 1
ATOM 2349 O O . GLU C 1 86 ? 33.106 -10.849 -39.738 1.00 72.15 228 GLU C O 1
ATOM 2355 N N . HIS C 1 87 ? 31.236 -11.731 -40.490 1.00 71.36 229 HIS C N 1
ATOM 2356 C CA . HIS C 1 87 ? 31.899 -12.466 -41.559 1.00 72.03 229 HIS C CA 1
ATOM 2357 C C . HIS C 1 87 ? 33.049 -11.693 -42.198 1.00 74.28 229 HIS C C 1
ATOM 2358 O O . HIS C 1 87 ? 34.069 -12.279 -42.556 1.00 76.76 229 HIS C O 1
ATOM 2365 N N . LEU C 1 88 ? 32.872 -10.385 -42.312 1.00 69.86 230 LEU C N 1
ATOM 2366 C CA . LEU C 1 88 ? 33.831 -9.567 -43.013 1.00 69.70 230 LEU C CA 1
ATOM 2367 C C . LEU C 1 88 ? 35.145 -9.716 -42.288 1.00 69.08 230 LEU C C 1
ATOM 2368 O O . LEU C 1 88 ? 35.187 -9.817 -41.063 1.00 69.46 230 LEU C O 1
ATOM 2370 N N . THR C 1 89 ? 36.229 -9.690 -43.047 1.00 67.56 231 THR C N 1
ATOM 2371 C CA . THR C 1 89 ? 37.553 -9.845 -42.480 1.00 66.27 231 THR C CA 1
ATOM 2372 C C . THR C 1 89 ? 37.834 -8.621 -41.634 1.00 66.87 231 THR C C 1
ATOM 2373 O O . THR C 1 89 ? 37.216 -7.575 -41.821 1.00 65.67 231 THR C O 1
ATOM 2377 N N . ARG C 1 90 ? 38.834 -8.709 -40.769 1.00 66.99 232 ARG C N 1
ATOM 2378 C CA . ARG C 1 90 ? 39.132 -7.596 -39.890 1.00 65.28 232 ARG C CA 1
ATOM 2379 C C . ARG C 1 90 ? 39.425 -6.435 -40.816 1.00 64.74 232 ARG C C 1
ATOM 2380 O O . ARG C 1 90 ? 39.034 -5.299 -40.552 1.00 62.25 232 ARG C O 1
ATOM 2382 N N . GLU C 1 91 ? 40.104 -6.738 -41.916 1.00 67.82 233 GLU C N 1
ATOM 2383 C CA . GLU C 1 91 ? 40.354 -5.758 -42.958 1.00 66.51 233 GLU C CA 1
ATOM 2384 C C . GLU C 1 91 ? 39.038 -5.304 -43.573 1.00 61.99 233 GLU C C 1
ATOM 2385 O O . GLU C 1 91 ? 38.852 -4.123 -43.857 1.00 59.67 233 GLU C O 1
ATOM 2387 N N . GLN C 1 92 ? 38.130 -6.252 -43.784 1.00 60.19 234 GLN C N 1
ATOM 2388 C CA . GLN C 1 92 ? 36.847 -5.934 -44.390 1.00 62.95 234 GLN C CA 1
ATOM 2389 C C . GLN C 1 92 ? 36.068 -4.973 -43.507 1.00 61.01 234 GLN C C 1
ATOM 2390 O O . GLN C 1 92 ? 35.495 -4.000 -43.992 1.00 59.62 234 GLN C O 1
ATOM 2396 N N . GLN C 1 93 ? 36.059 -5.229 -42.205 1.00 61.12 235 GLN C N 1
ATOM 2397 C CA . GLN C 1 93 ? 35.408 -4.317 -41.277 1.00 59.43 235 GLN C CA 1
ATOM 2398 C C . GLN C 1 93 ? 36.113 -2.969 -41.334 1.00 57.66 235 GLN C C 1
ATOM 2399 O O . GLN C 1 93 ? 35.477 -1.918 -41.316 1.00 56.94 235 GLN C O 1
ATOM 2405 N N . TYR C 1 94 ? 37.439 -3.015 -41.388 1.00 57.13 236 TYR C N 1
ATOM 2406 C CA . TYR C 1 94 ? 38.254 -1.810 -41.451 1.00 58.86 236 TYR C CA 1
ATOM 2407 C C . TYR C 1 94 ? 37.966 -1.034 -42.728 1.00 59.89 236 TYR C C 1
ATOM 2408 O O . TYR C 1 94 ? 37.954 0.196 -42.730 1.00 58.75 236 TYR C O 1
ATOM 2417 N N . HIS C 1 95 ? 37.708 -1.764 -43.807 1.00 57.73 237 HIS C N 1
ATOM 2418 C CA . HIS C 1 95 ? 37.469 -1.146 -45.100 1.00 55.95 237 HIS C CA 1
ATOM 2419 C C . HIS C 1 95 ? 36.245 -0.258 -44.996 1.00 54.79 237 HIS C C 1
ATOM 2420 O O . HIS C 1 95 ? 36.232 0.862 -45.502 1.00 51.99 237 HIS C O 1
ATOM 2427 N N . LEU C 1 96 ? 35.217 -0.753 -44.321 1.00 55.18 238 LEU C N 1
ATOM 2428 C CA . LEU C 1 96 ? 34.032 0.049 -44.080 1.00 53.51 238 LEU C CA 1
ATOM 2429 C C . LEU C 1 96 ? 34.409 1.251 -43.228 1.00 55.30 238 LEU C C 1
ATOM 2430 O O . LEU C 1 96 ? 33.950 2.365 -43.469 1.00 58.26 238 LEU C O 1
ATOM 2435 N N . VAL C 1 97 ? 35.230 1.014 -42.212 1.00 54.19 239 VAL C N 1
ATOM 2436 C CA . VAL C 1 97 ? 35.639 2.084 -41.319 1.00 53.53 239 VAL C CA 1
ATOM 2437 C C . VAL C 1 97 ? 36.435 3.150 -42.057 1.00 53.71 239 VAL C C 1
ATOM 2438 O O . VAL C 1 97 ? 36.215 4.343 -41.861 1.00 55.45 239 VAL C O 1
ATOM 2442 N N . GLN C 1 98 ? 37.379 2.723 -42.887 1.00 53.15 240 GLN C N 1
ATOM 2443 C CA . GLN C 1 98 ? 38.158 3.677 -43.658 1.00 55.49 240 GLN C CA 1
ATOM 2444 C C . GLN C 1 98 ? 37.258 4.443 -44.620 1.00 55.83 240 GLN C C 1
ATOM 2445 O O . GLN C 1 98 ? 37.370 5.661 -44.747 1.00 55.52 240 GLN C O 1
ATOM 2447 N N . LEU C 1 99 ? 36.387 3.725 -45.320 1.00 56.23 241 LEU C N 1
ATOM 2448 C CA . LEU C 1 99 ? 35.398 4.363 -46.180 1.00 56.53 241 LEU C CA 1
ATOM 2449 C C . LEU C 1 99 ? 34.405 5.200 -45.379 1.00 55.53 241 LEU C C 1
ATOM 2450 O O . LEU C 1 99 ? 34.054 6.311 -45.772 1.00 55.30 241 LEU C O 1
ATOM 2455 N N . GLN C 1 100 ? 33.948 4.655 -44.258 1.00 54.44 242 GLN C N 1
ATOM 2456 C CA . GLN C 1 100 ? 33.036 5.364 -43.369 1.00 55.04 242 GLN C CA 1
ATOM 2457 C C . GLN C 1 100 ? 33.714 6.606 -42.809 1.00 55.17 242 GLN C C 1
ATOM 2458 O O . GLN C 1 100 ? 33.096 7.655 -42.648 1.00 55.95 242 GLN C O 1
ATOM 2464 N N . SER C 1 101 ? 35.010 6.462 -42.551 1.00 57.07 243 SER C N 1
ATOM 2465 C CA . SER C 1 101 ? 35.868 7.492 -41.962 1.00 55.24 243 SER C CA 1
ATOM 2466 C C . SER C 1 101 ? 36.059 8.766 -42.788 1.00 52.34 243 SER C C 1
ATOM 2467 O O . SER C 1 101 ? 36.224 9.849 -42.232 1.00 49.74 243 SER C O 1
ATOM 2470 N N . GLN C 1 102 ? 35.948 8.643 -44.104 1.00 54.77 244 GLN C N 1
ATOM 2471 C CA . GLN C 1 102 ? 36.287 9.731 -45.010 1.00 55.01 244 GLN C CA 1
ATOM 2472 C C . GLN C 1 102 ? 35.377 10.931 -44.796 1.00 54.70 244 GLN C C 1
ATOM 2473 O O . GLN C 1 102 ? 34.252 10.793 -44.319 1.00 55.86 244 GLN C O 1
ATOM 2479 N N . GLU C 1 103 ? 35.855 12.101 -45.208 1.00 50.98 245 GLU C N 1
ATOM 2480 C CA . GLU C 1 103 ? 35.140 13.347 -44.978 1.00 55.17 245 GLU C CA 1
ATOM 2481 C C . GLU C 1 103 ? 33.787 13.285 -45.661 1.00 57.45 245 GLU C C 1
ATOM 2482 O O . GLU C 1 103 ? 32.781 13.716 -45.100 1.00 59.39 245 GLU C O 1
ATOM 2484 N N . HIS C 1 104 ? 33.770 12.734 -46.867 1.00 55.12 246 HIS C N 1
ATOM 2485 C CA . HIS C 1 104 ? 32.525 12.478 -47.563 1.00 53.40 246 HIS C CA 1
ATOM 2486 C C . HIS C 1 104 ? 32.359 10.974 -47.679 1.00 50.44 246 HIS C C 1
ATOM 2487 O O . HIS C 1 104 ? 33.247 10.276 -48.164 1.00 47.20 246 HIS C O 1
ATOM 2494 N N . ARG C 1 105 ? 31.220 10.468 -47.224 1.00 53.58 247 ARG C N 1
ATOM 2495 C CA . ARG C 1 105 ? 30.949 9.041 -47.289 1.00 52.69 247 ARG C CA 1
ATOM 2496 C C . ARG C 1 105 ? 30.215 8.721 -48.581 1.00 51.00 247 ARG C C 1
ATOM 2497 O O . ARG C 1 105 ? 29.262 9.406 -48.945 1.00 48.19 247 ARG C O 1
ATOM 2505 N N . PRO C 1 106 ? 30.677 7.692 -49.282 1.00 52.52 248 PRO C N 1
ATOM 2506 C CA . PRO C 1 106 ? 30.039 7.271 -50.532 1.00 53.27 248 PRO C CA 1
ATOM 2507 C C . PRO C 1 106 ? 28.617 6.792 -50.285 1.00 55.39 248 PRO C C 1
ATOM 2508 O O . PRO C 1 106 ? 27.712 7.100 -51.057 1.00 54.83 248 PRO C O 1
ATOM 2512 N N . PHE C 1 107 ? 28.441 6.005 -49.232 1.00 59.33 249 PHE C N 1
ATOM 2513 C CA . PHE C 1 107 ? 27.140 5.449 -48.903 1.00 60.55 249 PHE C CA 1
ATOM 2514 C C . PHE C 1 107 ? 26.903 5.503 -47.404 1.00 59.70 249 PHE C C 1
ATOM 2515 O O . PHE C 1 107 ? 27.843 5.416 -46.618 1.00 59.26 249 PHE C O 1
ATOM 2523 N N . ARG C 1 108 ? 25.648 5.675 -47.010 1.00 58.38 250 ARG C N 1
ATOM 2524 C CA . ARG C 1 108 ? 25.294 5.579 -45.607 1.00 60.51 250 ARG C CA 1
ATOM 2525 C C . ARG C 1 108 ? 25.482 4.130 -45.199 1.00 58.77 250 ARG C C 1
ATOM 2526 O O . ARG C 1 108 ? 25.184 3.223 -45.973 1.00 58.45 250 ARG C O 1
ATOM 2534 N N . LEU C 1 109 ? 25.960 3.907 -43.982 1.00 58.02 251 LEU C N 1
ATOM 2535 C CA . LEU C 1 109 ? 26.150 2.547 -43.507 1.00 56.98 251 LEU C CA 1
ATOM 2536 C C . LEU C 1 109 ? 25.078 2.199 -42.489 1.00 57.60 251 LEU C C 1
ATOM 2537 O O . LEU C 1 109 ? 24.927 2.871 -41.472 1.00 58.54 251 LEU C O 1
ATOM 2542 N N . ILE C 1 110 ? 24.311 1.157 -42.786 1.00 55.90 252 ILE C N 1
ATOM 2543 C CA . ILE C 1 110 ? 23.233 0.732 -41.909 1.00 56.34 252 ILE C CA 1
ATOM 2544 C C . ILE C 1 110 ? 23.455 -0.695 -41.436 1.00 58.55 252 ILE C C 1
ATOM 2545 O O . ILE C 1 110 ? 23.741 -1.585 -42.234 1.00 57.38 252 ILE C O 1
ATOM 2550 N N . GLY C 1 111 ? 23.308 -0.916 -40.136 1.00 61.30 253 GLY C N 1
ATOM 2551 C CA . GLY C 1 111 ? 23.485 -2.240 -39.574 1.00 60.03 253 GLY C CA 1
ATOM 2552 C C . GLY C 1 111 ? 22.182 -2.803 -39.048 1.00 64.37 253 GLY C C 1
ATOM 2553 O O . GLY C 1 111 ? 21.470 -2.143 -38.294 1.00 63.94 253 GLY C O 1
ATOM 2554 N N . ILE C 1 112 ? 21.853 -4.026 -39.448 1.00 65.89 254 ILE C N 1
ATOM 2555 C CA . ILE C 1 112 ? 20.636 -4.658 -38.961 1.00 70.26 254 ILE C CA 1
ATOM 2556 C C . ILE C 1 112 ? 20.963 -5.855 -38.082 1.00 73.31 254 ILE C C 1
ATOM 2557 O O . ILE C 1 112 ? 21.625 -6.794 -38.520 1.00 71.91 254 ILE C O 1
ATOM 2562 N N . GLY C 1 113 ? 20.461 -5.856 -36.855 1.00 72.84 255 GLY C N 1
ATOM 2563 C CA . GLY C 1 113 ? 20.643 -7.001 -35.990 1.00 72.71 255 GLY C CA 1
ATOM 2564 C C . GLY C 1 113 ? 19.633 -7.165 -34.896 1.00 77.36 255 GLY C C 1
ATOM 2565 O O . GLY C 1 113 ? 19.064 -6.212 -34.452 1.00 78.56 255 GLY C O 1
ATOM 2566 N N . ASP C 1 114 ? 19.439 -8.390 -34.445 1.00 80.31 256 ASP C N 1
ATOM 2567 C CA . ASP C 1 114 ? 18.490 -8.691 -33.386 1.00 78.56 256 ASP C CA 1
ATOM 2568 C C . ASP C 1 114 ? 18.992 -8.299 -32.022 1.00 81.62 256 ASP C C 1
ATOM 2569 O O . ASP C 1 114 ? 18.256 -8.202 -31.057 1.00 81.31 256 ASP C O 1
ATOM 2574 N N . THR C 1 115 ? 20.273 -8.087 -31.930 1.00 82.23 257 THR C N 1
ATOM 2575 C CA . THR C 1 115 ? 20.848 -7.657 -30.664 1.00 85.79 257 THR C CA 1
ATOM 2576 C C . THR C 1 115 ? 21.686 -6.397 -30.834 1.00 84.42 257 THR C C 1
ATOM 2577 O O . THR C 1 115 ? 22.141 -6.081 -31.932 1.00 81.91 257 THR C O 1
ATOM 2581 N N . SER C 1 116 ? 21.879 -5.679 -29.735 1.00 82.84 258 SER C N 1
ATOM 2582 C CA . SER C 1 116 ? 22.608 -4.420 -29.747 1.00 79.59 258 SER C CA 1
ATOM 2583 C C . SER C 1 116 ? 24.053 -4.665 -30.144 1.00 78.51 258 SER C C 1
ATOM 2584 O O . SER C 1 116 ? 24.588 -5.752 -29.929 1.00 77.66 258 SER C O 1
ATOM 2587 N N . LEU C 1 117 ? 24.679 -3.658 -30.741 1.00 78.59 259 LEU C N 1
ATOM 2588 C CA . LEU C 1 117 ? 26.010 -3.823 -31.301 1.00 76.28 259 LEU C CA 1
ATOM 2589 C C . LEU C 1 117 ? 26.986 -4.229 -30.210 1.00 75.81 259 LEU C C 1
ATOM 2590 O O . LEU C 1 117 ? 27.840 -5.087 -30.427 1.00 76.47 259 LEU C O 1
ATOM 2595 N N . VAL C 1 118 ? 26.858 -3.631 -29.031 1.00 76.94 260 VAL C N 1
ATOM 2596 C CA . VAL C 1 118 ? 27.673 -4.083 -27.896 1.00 75.62 260 VAL C CA 1
ATOM 2597 C C . VAL C 1 118 ? 27.313 -5.524 -27.511 1.00 75.09 260 VAL C C 1
ATOM 2598 O O . VAL C 1 118 ? 28.192 -6.357 -27.289 1.00 75.29 260 VAL C O 1
ATOM 2602 N N . GLU C 1 119 ? 26.019 -5.808 -27.438 1.00 72.49 261 GLU C N 1
ATOM 2603 C CA . GLU C 1 119 ? 25.557 -7.142 -27.090 1.00 72.18 261 GLU C CA 1
ATOM 2604 C C . GLU C 1 119 ? 26.165 -8.191 -28.014 1.00 77.86 261 GLU C C 1
ATOM 2605 O O . GLU C 1 119 ? 26.160 -9.381 -27.702 1.00 79.90 261 GLU C O 1
ATOM 2607 N N . LEU C 1 120 ? 26.688 -7.745 -29.151 1.00 76.69 262 LEU C N 1
ATOM 2608 C CA . LEU C 1 120 ? 27.260 -8.656 -30.136 1.00 75.38 262 LEU C CA 1
ATOM 2609 C C . LEU C 1 120 ? 28.777 -8.525 -30.242 1.00 81.85 262 LEU C C 1
ATOM 2610 O O . LEU C 1 120 ? 29.455 -9.445 -30.697 1.00 83.53 262 LEU C O 1
ATOM 2615 N N . ALA C 1 121 ? 29.297 -7.373 -29.834 1.00 80.50 263 ALA C N 1
ATOM 2616 C CA . ALA C 1 121 ? 30.727 -7.103 -29.918 1.00 78.57 263 ALA C CA 1
ATOM 2617 C C . ALA C 1 121 ? 31.543 -8.197 -29.241 1.00 77.97 263 ALA C C 1
ATOM 2618 O O . ALA C 1 121 ? 32.734 -8.353 -29.509 1.00 72.95 263 ALA C O 1
ATOM 2620 N N . ALA C 1 122 ? 30.888 -8.954 -28.368 1.00 79.39 264 ALA C N 1
ATOM 2621 C CA . ALA C 1 122 ? 31.533 -10.056 -27.667 1.00 79.93 264 ALA C CA 1
ATOM 2622 C C . ALA C 1 122 ? 31.626 -11.283 -28.565 1.00 80.27 264 ALA C C 1
ATOM 2623 O O . ALA C 1 122 ? 32.689 -11.593 -29.099 1.00 79.35 264 ALA C O 1
ATOM 2625 N N . SER C 1 123 ? 30.504 -11.977 -28.729 1.00 77.86 265 SER C N 1
ATOM 2626 C CA . SER C 1 123 ? 30.453 -13.154 -29.586 1.00 78.04 265 SER C CA 1
ATOM 2627 C C . SER C 1 123 ? 31.111 -12.863 -30.928 1.00 79.48 265 SER C C 1
ATOM 2628 O O . SER C 1 123 ? 32.324 -12.996 -31.076 1.00 78.02 265 SER C O 1
ATOM 2630 N N . ASN C 1 124 ? 30.303 -12.463 -31.904 1.00 78.08 266 ASN C N 1
ATOM 2631 C CA . ASN C 1 124 ? 30.819 -12.102 -33.216 1.00 78.12 266 ASN C CA 1
ATOM 2632 C C . ASN C 1 124 ? 31.992 -11.140 -33.086 1.00 76.40 266 ASN C C 1
ATOM 2633 O O . ASN C 1 124 ? 31.961 -10.220 -32.270 1.00 77.95 266 ASN C O 1
ATOM 2635 N N . HIS C 1 125 ? 33.027 -11.357 -33.889 1.00 74.26 267 HIS C N 1
ATOM 2636 C CA . HIS C 1 125 ? 34.233 -10.543 -33.809 1.00 73.45 267 HIS C CA 1
ATOM 2637 C C . HIS C 1 125 ? 34.160 -9.294 -34.682 1.00 72.47 267 HIS C C 1
ATOM 2638 O O . HIS C 1 125 ? 34.352 -9.361 -35.895 1.00 70.97 267 HIS C O 1
ATOM 2640 N N . ILE C 1 126 ? 33.888 -8.156 -34.053 1.00 71.45 268 ILE C N 1
ATOM 2641 C CA . ILE C 1 126 ? 33.894 -6.872 -34.747 1.00 65.46 268 ILE C CA 1
ATOM 2642 C C . ILE C 1 126 ? 35.051 -6.030 -34.234 1.00 62.06 268 ILE C C 1
ATOM 2643 O O . ILE C 1 126 ? 35.196 -5.836 -33.025 1.00 61.96 268 ILE C O 1
ATOM 2648 N N . ILE C 1 127 ? 35.890 -5.559 -35.150 1.00 58.59 269 ILE C N 1
ATOM 2649 C CA . ILE C 1 127 ? 36.983 -4.676 -34.782 1.00 60.18 269 ILE C CA 1
ATOM 2650 C C . ILE C 1 127 ? 36.346 -3.471 -34.143 1.00 61.50 269 ILE C C 1
ATOM 2651 O O . ILE C 1 127 ? 35.300 -3.017 -34.581 1.00 65.49 269 ILE C O 1
ATOM 2656 N N . ALA C 1 128 ? 36.955 -2.952 -33.096 1.00 59.71 270 ALA C N 1
ATOM 2657 C CA . ALA C 1 128 ? 36.373 -1.809 -32.420 1.00 63.38 270 ALA C CA 1
ATOM 2658 C C . ALA C 1 128 ? 36.356 -0.607 -33.337 1.00 63.26 270 ALA C C 1
ATOM 2659 O O . ALA C 1 128 ? 35.459 0.238 -33.242 1.00 63.38 270 ALA C O 1
ATOM 2661 N N . GLU C 1 129 ? 37.362 -0.536 -34.212 1.00 63.09 271 GLU C N 1
ATOM 2662 C CA . GLU C 1 129 ? 37.540 0.599 -35.123 1.00 61.17 271 GLU C CA 1
ATOM 2663 C C . GLU C 1 129 ? 36.294 0.773 -35.990 1.00 58.83 271 GLU C C 1
ATOM 2664 O O . GLU C 1 129 ? 35.995 1.860 -36.483 1.00 56.66 271 GLU C O 1
ATOM 2666 N N . LEU C 1 130 ? 35.571 -0.326 -36.149 1.00 59.03 272 LEU C N 1
ATOM 2667 C CA . LEU C 1 130 ? 34.302 -0.337 -36.850 1.00 61.35 272 LEU C CA 1
ATOM 2668 C C . LEU C 1 130 ? 33.140 -0.140 -35.878 1.00 60.98 272 LEU C C 1
ATOM 2669 O O . LEU C 1 130 ? 32.283 0.715 -36.084 1.00 60.28 272 LEU C O 1
ATOM 2674 N N . TYR C 1 131 ? 33.104 -0.948 -34.830 1.00 59.28 273 TYR C N 1
ATOM 2675 C CA . TYR C 1 131 ? 32.085 -0.791 -33.823 1.00 60.17 273 TYR C CA 1
ATOM 2676 C C . TYR C 1 131 ? 31.780 0.675 -33.589 1.00 61.54 273 TYR C C 1
ATOM 2677 O O . TYR C 1 131 ? 30.620 1.054 -33.512 1.00 61.97 273 TYR C O 1
ATOM 2686 N N . TYR C 1 132 ? 32.820 1.497 -33.477 1.00 60.08 274 TYR C N 1
ATOM 2687 C CA . TYR C 1 132 ? 32.628 2.921 -33.183 1.00 63.77 274 TYR C CA 1
ATOM 2688 C C . TYR C 1 132 ? 32.178 3.763 -34.376 1.00 64.52 274 TYR C C 1
ATOM 2689 O O . TYR C 1 132 ? 32.000 4.982 -34.257 1.00 58.96 274 TYR C O 1
ATOM 2698 N N . CYS C 1 133 ? 32.016 3.113 -35.524 1.00 62.57 275 CYS C N 1
ATOM 2699 C CA . CYS C 1 133 ? 31.361 3.751 -36.652 1.00 64.17 275 CYS C CA 1
ATOM 2700 C C . CYS C 1 133 ? 29.880 3.938 -36.303 1.00 64.54 275 CYS C C 1
ATOM 2701 O O . CYS C 1 133 ? 29.223 4.873 -36.775 1.00 63.30 275 CYS C O 1
ATOM 2704 N N . PHE C 1 134 ? 29.379 3.041 -35.456 1.00 66.14 276 PHE C N 1
ATOM 2705 C CA . PHE C 1 134 ? 28.021 3.104 -34.910 1.00 67.72 276 PHE C CA 1
ATOM 2706 C C . PHE C 1 134 ? 28.004 2.632 -33.470 1.00 71.70 276 PHE C C 1
ATOM 2707 O O . PHE C 1 134 ? 27.377 1.617 -33.151 1.00 72.27 276 PHE C O 1
ATOM 2715 N N . ALA C 1 135 ? 28.694 3.362 -32.603 1.00 72.24 277 ALA C N 1
ATOM 2716 C CA . ALA C 1 135 ? 28.819 2.947 -31.213 1.00 74.23 277 ALA C CA 1
ATOM 2717 C C . ALA C 1 135 ? 27.678 3.504 -30.367 1.00 79.91 277 ALA C C 1
ATOM 2718 O O . ALA C 1 135 ? 27.287 2.907 -29.362 1.00 78.63 277 ALA C O 1
ATOM 2728 N N . THR C 1 137 ? 24.469 5.032 -31.612 1.00 87.72 279 THR C N 1
ATOM 2729 C CA . THR C 1 137 ? 23.211 5.045 -32.261 1.00 88.69 279 THR C CA 1
ATOM 2730 C C . THR C 1 137 ? 22.864 3.652 -32.583 1.00 86.12 279 THR C C 1
ATOM 2731 O O . THR C 1 137 ? 22.897 3.259 -33.736 1.00 82.98 279 THR C O 1
ATOM 2733 N N . GLN C 1 138 ? 22.514 2.903 -31.563 1.00 85.26 280 GLN C N 1
ATOM 2734 C CA . GLN C 1 138 ? 21.884 1.651 -31.787 1.00 88.60 280 GLN C CA 1
ATOM 2735 C C . GLN C 1 138 ? 20.444 1.918 -31.457 1.00 89.10 280 GLN C C 1
ATOM 2736 O O . GLN C 1 138 ? 20.174 2.512 -30.444 1.00 92.88 280 GLN C O 1
ATOM 2738 N N . ILE C 1 139 ? 19.522 1.515 -32.317 1.00 85.06 281 ILE C N 1
ATOM 2739 C CA . ILE C 1 139 ? 18.124 1.883 -32.140 1.00 83.37 281 ILE C CA 1
ATOM 2740 C C . ILE C 1 139 ? 17.092 0.746 -32.130 1.00 82.26 281 ILE C C 1
ATOM 2741 O O . ILE C 1 139 ? 17.004 -0.044 -33.051 1.00 81.19 281 ILE C O 1
ATOM 2743 N N . ALA C 1 140 ? 16.304 0.715 -31.060 1.00 82.82 282 ALA C N 1
ATOM 2744 C CA . ALA C 1 140 ? 15.159 -0.177 -30.860 1.00 83.27 282 ALA C CA 1
ATOM 2745 C C . ALA C 1 140 ? 13.984 0.185 -31.792 1.00 82.84 282 ALA C C 1
ATOM 2746 O O . ALA C 1 140 ? 13.461 1.302 -31.741 1.00 77.23 282 ALA C O 1
ATOM 2748 N N . CYS C 1 141 ? 13.558 -0.770 -32.621 1.00 83.11 283 CYS C N 1
ATOM 2749 C CA . CYS C 1 141 ? 12.614 -0.499 -33.714 1.00 83.60 283 CYS C CA 1
ATOM 2750 C C . CYS C 1 141 ? 11.129 -0.694 -33.366 1.00 83.12 283 CYS C C 1
ATOM 2751 O O . CYS C 1 141 ? 10.235 -0.341 -34.152 1.00 77.71 283 CYS C O 1
ATOM 2754 N N . ARG D 1 16 ? 5.573 9.637 -13.785 1.00 93.76 158 ARG D N 1
ATOM 2755 C CA . ARG D 1 16 ? 4.390 8.990 -13.230 1.00 85.72 158 ARG D CA 1
ATOM 2756 C C . ARG D 1 16 ? 4.708 8.285 -11.916 1.00 81.67 158 ARG D C 1
ATOM 2757 O O . ARG D 1 16 ? 4.152 8.618 -10.869 1.00 79.59 158 ARG D O 1
ATOM 2759 N N . LEU D 1 17 ? 5.607 7.309 -11.979 1.00 80.41 159 LEU D N 1
ATOM 2760 C CA . LEU D 1 17 ? 5.993 6.546 -10.799 1.00 76.16 159 LEU D CA 1
ATOM 2761 C C . LEU D 1 17 ? 5.897 7.389 -9.533 1.00 76.13 159 LEU D C 1
ATOM 2762 O O . LEU D 1 17 ? 5.268 6.984 -8.558 1.00 76.85 159 LEU D O 1
ATOM 2764 N N . GLN D 1 18 ? 6.526 8.560 -9.552 1.00 77.72 160 GLN D N 1
ATOM 2765 C CA . GLN D 1 18 ? 6.506 9.459 -8.404 1.00 79.89 160 GLN D CA 1
ATOM 2766 C C . GLN D 1 18 ? 5.073 9.783 -8.000 1.00 78.95 160 GLN D C 1
ATOM 2767 O O . GLN D 1 18 ? 4.665 9.539 -6.866 1.00 79.01 160 GLN D O 1
ATOM 2769 N N . GLN D 1 19 ? 4.313 10.335 -8.939 1.00 77.71 161 GLN D N 1
ATOM 2770 C CA . GLN D 1 19 ? 2.895 10.583 -8.730 1.00 78.30 161 GLN D CA 1
ATOM 2771 C C . GLN D 1 19 ? 2.178 9.262 -8.478 1.00 78.54 161 GLN D C 1
ATOM 2772 O O . GLN D 1 19 ? 1.315 9.161 -7.608 1.00 78.02 161 GLN D O 1
ATOM 2774 N N . LEU D 1 20 ? 2.538 8.259 -9.273 1.00 76.73 162 LEU D N 1
ATOM 2775 C CA . LEU D 1 20 ? 1.967 6.916 -9.186 1.00 74.80 162 LEU D CA 1
ATOM 2776 C C . LEU D 1 20 ? 2.268 6.219 -7.862 1.00 76.57 162 LEU D C 1
ATOM 2777 O O . LEU D 1 20 ? 1.427 5.505 -7.318 1.00 75.96 162 LEU D O 1
ATOM 2782 N N . SER D 1 21 ? 3.450 6.471 -7.313 1.00 77.75 163 SER D N 1
ATOM 2783 C CA . SER D 1 21 ? 3.907 5.765 -6.120 1.00 74.76 163 SER D CA 1
ATOM 2784 C C . SER D 1 21 ? 3.019 5.985 -4.895 1.00 73.91 163 SER D C 1
ATOM 2785 O O . SER D 1 21 ? 2.781 5.057 -4.124 1.00 73.83 163 SER D O 1
ATOM 2788 N N . GLU D 1 22 ? 2.527 7.205 -4.718 1.00 75.06 164 GLU D N 1
ATOM 2789 C CA . GLU D 1 22 ? 1.700 7.522 -3.556 1.00 76.53 164 GLU D CA 1
ATOM 2790 C C . GLU D 1 22 ? 0.382 6.744 -3.501 1.00 77.80 164 GLU D C 1
ATOM 2791 O O . GLU D 1 22 ? -0.028 6.286 -2.437 1.00 81.04 164 GLU D O 1
ATOM 2793 N N . THR D 1 23 ? -0.278 6.634 -4.648 1.00 77.08 165 THR D N 1
ATOM 2794 C CA . THR D 1 23 ? -1.597 6.016 -4.734 1.00 80.35 165 THR D CA 1
ATOM 2795 C C . THR D 1 23 ? -1.601 4.507 -4.515 1.00 78.66 165 THR D C 1
ATOM 2796 O O . THR D 1 23 ? -0.641 3.811 -4.842 1.00 76.47 165 THR D O 1
ATOM 2798 N N . ASP D 1 24 ? -2.710 4.007 -3.980 1.00 77.57 166 ASP D N 1
ATOM 2799 C CA . ASP D 1 24 ? -2.922 2.575 -3.805 1.00 73.17 166 ASP D CA 1
ATOM 2800 C C . ASP D 1 24 ? -3.679 2.012 -5.004 1.00 71.19 166 ASP D C 1
ATOM 2801 O O . ASP D 1 24 ? -4.033 0.835 -5.036 1.00 69.61 166 ASP D O 1
ATOM 2803 N N . ILE D 1 25 ? -3.905 2.867 -5.996 1.00 70.60 167 ILE D N 1
ATOM 2804 C CA . ILE D 1 25 ? -4.696 2.521 -7.172 1.00 69.89 167 ILE D CA 1
ATOM 2805 C C . ILE D 1 25 ? -4.067 1.417 -8.017 1.00 69.98 167 ILE D C 1
ATOM 2806 O O . ILE D 1 25 ? -2.848 1.346 -8.156 1.00 71.10 167 ILE D O 1
ATOM 2811 N N . ALA D 1 26 ? -4.915 0.572 -8.593 1.00 69.99 168 ALA D N 1
ATOM 2812 C CA . ALA D 1 26 ? -4.453 -0.508 -9.454 1.00 71.94 168 ALA D CA 1
ATOM 2813 C C . ALA D 1 26 ? -3.783 0.055 -10.699 1.00 73.44 168 ALA D C 1
ATOM 2814 O O . ALA D 1 26 ? -4.236 1.048 -11.265 1.00 73.58 168 ALA D O 1
ATOM 2816 N N . VAL D 1 27 ? -2.681 -0.566 -11.094 1.00 69.56 169 VAL D N 1
ATOM 2817 C CA . VAL D 1 27 ? -1.959 -0.149 -12.281 1.00 67.17 169 VAL D CA 1
ATOM 2818 C C . VAL D 1 27 ? -1.862 -1.310 -13.252 1.00 69.09 169 VAL D C 1
ATOM 2819 O O . VAL D 1 27 ? -1.485 -2.416 -12.872 1.00 68.42 169 VAL D O 1
ATOM 2823 N N . TRP D 1 28 ? -2.179 -1.054 -14.515 1.00 69.56 170 TRP D N 1
ATOM 2824 C CA . TRP D 1 28 ? -2.045 -2.078 -15.537 1.00 68.33 170 TRP D CA 1
ATOM 2825 C C . TRP D 1 28 ? -0.920 -1.717 -16.490 1.00 68.28 170 TRP D C 1
ATOM 2826 O O . TRP D 1 28 ? -0.887 -0.617 -17.037 1.00 70.88 170 TRP D O 1
ATOM 2837 N N . LEU D 1 29 ? -0.095 -2.707 -16.747 1.00 66.48 171 LEU D N 1
ATOM 2838 C CA . LEU D 1 29 ? 0.995 -2.531 -17.640 1.00 64.37 171 LEU D CA 1
ATOM 2839 C C . LEU D 1 29 ? 0.971 -3.590 -18.691 1.00 64.81 171 LEU D C 1
ATOM 2840 O O . LEU D 1 29 ? 0.902 -4.755 -18.416 1.00 63.28 171 LEU D O 1
ATOM 2845 N N . TYR D 1 30 ? 1.004 -3.130 -19.918 1.00 66.17 172 TYR D N 1
ATOM 2846 C CA . TYR D 1 30 ? 1.181 -3.979 -21.041 1.00 66.47 172 TYR D CA 1
ATOM 2847 C C . TYR D 1 30 ? 2.340 -3.429 -21.822 1.00 67.94 172 TYR D C 1
ATOM 2848 O O . TYR D 1 30 ? 2.599 -2.244 -21.861 1.00 63.03 172 TYR D O 1
ATOM 2857 N N . GLY D 1 31 ? 3.046 -4.362 -22.402 1.00 71.44 173 GLY D N 1
ATOM 2858 C CA . GLY D 1 31 ? 4.118 -4.174 -23.356 1.00 71.47 173 GLY D CA 1
ATOM 2859 C C . GLY D 1 31 ? 4.581 -5.498 -23.922 1.00 71.91 173 GLY D C 1
ATOM 2860 O O . GLY D 1 31 ? 4.343 -6.549 -23.330 1.00 69.87 173 GLY D O 1
ATOM 2861 N N . ALA D 1 32 ? 5.255 -5.446 -25.062 1.00 73.55 174 ALA D N 1
ATOM 2862 C CA . ALA D 1 32 ? 5.952 -6.607 -25.574 1.00 71.80 174 ALA D CA 1
ATOM 2863 C C . ALA D 1 32 ? 7.105 -6.786 -24.607 1.00 72.11 174 ALA D C 1
ATOM 2864 O O . ALA D 1 32 ? 7.521 -5.825 -23.963 1.00 69.67 174 ALA D O 1
ATOM 2866 N N . PRO D 1 33 ? 7.639 -7.996 -24.513 1.00 69.96 175 PRO D N 1
ATOM 2867 C CA . PRO D 1 33 ? 8.659 -8.281 -23.502 1.00 71.36 175 PRO D CA 1
ATOM 2868 C C . PRO D 1 33 ? 9.896 -7.414 -23.696 1.00 73.54 175 PRO D C 1
ATOM 2869 O O . PRO D 1 33 ? 10.318 -7.167 -24.825 1.00 74.47 175 PRO D O 1
ATOM 2873 N N . GLY D 1 34 ? 10.503 -6.991 -22.596 1.00 71.78 176 GLY D N 1
ATOM 2874 C CA . GLY D 1 34 ? 11.599 -6.044 -22.657 1.00 70.61 176 GLY D CA 1
ATOM 2875 C C . GLY D 1 34 ? 10.997 -4.658 -22.709 1.00 75.93 176 GLY D C 1
ATOM 2876 O O . GLY D 1 34 ? 11.696 -3.650 -22.805 1.00 76.71 176 GLY D O 1
ATOM 2877 N N . THR D 1 35 ? 9.673 -4.639 -22.617 1.00 77.54 177 THR D N 1
ATOM 2878 C CA . THR D 1 35 ? 8.892 -3.431 -22.421 1.00 78.09 177 THR D CA 1
ATOM 2879 C C . THR D 1 35 ? 9.262 -2.851 -21.066 1.00 78.90 177 THR D C 1
ATOM 2880 O O . THR D 1 35 ? 9.176 -1.643 -20.847 1.00 76.70 177 THR D O 1
ATOM 2882 N N . GLY D 1 36 ? 9.768 -3.712 -20.190 1.00 79.11 178 GLY D N 1
ATOM 2883 C CA . GLY D 1 36 ? 10.139 -3.309 -18.847 1.00 75.97 178 GLY D CA 1
ATOM 2884 C C . GLY D 1 36 ? 8.986 -3.370 -17.869 1.00 74.90 178 GLY D C 1
ATOM 2885 O O . GLY D 1 36 ? 9.105 -2.925 -16.728 1.00 74.08 178 GLY D O 1
ATOM 2886 N N . ARG D 1 37 ? 7.870 -3.944 -18.305 1.00 73.92 179 ARG D N 1
ATOM 2887 C CA . ARG D 1 37 ? 6.695 -4.024 -17.453 1.00 70.93 179 ARG D CA 1
ATOM 2888 C C . ARG D 1 37 ? 7.024 -4.849 -16.220 1.00 69.38 179 ARG D C 1
ATOM 2889 O O . ARG D 1 37 ? 6.640 -4.496 -15.107 1.00 65.57 179 ARG D O 1
ATOM 2902 N N . THR D 1 39 ? 9.996 -5.129 -15.068 1.00 72.33 181 THR D N 1
ATOM 2903 C CA . THR D 1 39 ? 10.890 -4.220 -14.365 1.00 71.90 181 THR D CA 1
ATOM 2904 C C . THR D 1 39 ? 10.096 -3.126 -13.664 1.00 69.04 181 THR D C 1
ATOM 2905 O O . THR D 1 39 ? 10.401 -2.744 -12.536 1.00 67.68 181 THR D O 1
ATOM 2907 N N . GLY D 1 40 ? 9.082 -2.616 -14.355 1.00 67.24 182 GLY D N 1
ATOM 2908 C CA . GLY D 1 40 ? 8.270 -1.522 -13.854 1.00 66.96 182 GLY D CA 1
ATOM 2909 C C . GLY D 1 40 ? 7.494 -1.836 -12.591 1.00 69.31 182 GLY D C 1
ATOM 2910 O O . GLY D 1 40 ? 7.381 -0.998 -11.698 1.00 67.89 182 GLY D O 1
ATOM 2911 N N . ALA D 1 41 ? 6.978 -3.056 -12.504 1.00 68.49 183 ALA D N 1
ATOM 2912 C CA . ALA D 1 41 ? 6.145 -3.459 -11.378 1.00 61.95 183 ALA D CA 1
ATOM 2913 C C . ALA D 1 41 ? 6.906 -3.399 -10.058 1.00 66.01 183 ALA D C 1
ATOM 2914 O O . ALA D 1 41 ? 6.362 -2.984 -9.037 1.00 64.90 183 ALA D O 1
ATOM 2916 N N . ARG D 1 42 ? 8.180 -3.768 -10.091 1.00 67.60 184 ARG D N 1
ATOM 2917 C CA . ARG D 1 42 ? 8.996 -3.780 -8.885 1.00 66.73 184 ARG D CA 1
ATOM 2918 C C . ARG D 1 42 ? 9.107 -2.379 -8.295 1.00 67.40 184 ARG D C 1
ATOM 2919 O O . ARG D 1 42 ? 9.090 -2.204 -7.079 1.00 65.37 184 ARG D O 1
ATOM 2921 N N . TYR D 1 43 ? 9.247 -1.390 -9.170 1.00 67.00 185 TYR D N 1
ATOM 2922 C CA . TYR D 1 43 ? 9.414 -0.005 -8.748 1.00 67.16 185 TYR D CA 1
ATOM 2923 C C . TYR D 1 43 ? 8.209 0.558 -7.999 1.00 68.75 185 TYR D C 1
ATOM 2924 O O . TYR D 1 43 ? 8.367 1.261 -7.004 1.00 68.73 185 TYR D O 1
ATOM 2933 N N . LEU D 1 44 ? 7.008 0.275 -8.491 1.00 68.20 186 LEU D N 1
ATOM 2934 C CA . LEU D 1 44 ? 5.808 0.840 -7.887 1.00 69.03 186 LEU D CA 1
ATOM 2935 C C . LEU D 1 44 ? 5.618 0.378 -6.447 1.00 68.98 186 LEU D C 1
ATOM 2936 O O . LEU D 1 44 ? 5.283 1.173 -5.572 1.00 68.24 186 LEU D O 1
ATOM 2941 N N . HIS D 1 45 ? 5.837 -0.907 -6.200 1.00 65.89 187 HIS D N 1
ATOM 2942 C CA . HIS D 1 45 ? 5.758 -1.421 -4.844 1.00 65.23 187 HIS D CA 1
ATOM 2943 C C . HIS D 1 45 ? 6.827 -0.790 -3.957 1.00 63.96 187 HIS D C 1
ATOM 2944 O O . HIS D 1 45 ? 6.560 -0.412 -2.818 1.00 63.09 187 HIS D O 1
ATOM 2951 N N . GLN D 1 46 ? 8.049 -0.716 -4.477 1.00 64.88 188 GLN D N 1
ATOM 2952 C CA . GLN D 1 46 ? 9.193 -0.257 -3.694 1.00 67.20 188 GLN D CA 1
ATOM 2953 C C . GLN D 1 46 ? 9.086 1.191 -3.221 1.00 67.58 188 GLN D C 1
ATOM 2954 O O . GLN D 1 46 ? 9.423 1.501 -2.080 1.00 63.39 188 GLN D O 1
ATOM 2960 N N . PHE D 1 47 ? 8.708 2.082 -4.131 1.00 66.90 189 PHE D N 1
ATOM 2961 C CA . PHE D 1 47 ? 8.594 3.500 -3.816 1.00 67.32 189 PHE D CA 1
ATOM 2962 C C . PHE D 1 47 ? 7.183 3.813 -3.349 1.00 68.73 189 PHE D C 1
ATOM 2963 O O . PHE D 1 47 ? 6.872 4.936 -2.955 1.00 67.22 189 PHE D O 1
ATOM 2971 N N . GLY D 1 48 ? 6.345 2.784 -3.346 1.00 70.61 190 GLY D N 1
ATOM 2972 C CA . GLY D 1 48 ? 5.007 2.868 -2.793 1.00 71.43 190 GLY D CA 1
ATOM 2973 C C . GLY D 1 48 ? 5.079 2.953 -1.282 1.00 68.41 190 GLY D C 1
ATOM 2974 O O . GLY D 1 48 ? 6.084 2.573 -0.685 1.00 66.11 190 GLY D O 1
ATOM 2975 N N . ARG D 1 49 ? 4.001 3.446 -0.681 1.00 66.66 191 ARG D N 1
ATOM 2976 C CA . ARG D 1 49 ? 3.852 3.537 0.768 1.00 66.68 191 ARG D CA 1
ATOM 2977 C C . ARG D 1 49 ? 3.845 2.166 1.438 1.00 64.41 191 ARG D C 1
ATOM 2978 O O . ARG D 1 49 ? 4.369 1.994 2.537 1.00 63.09 191 ARG D O 1
ATOM 2980 N N . ASN D 1 50 ? 3.344 1.179 0.705 1.00 67.79 192 ASN D N 1
ATOM 2981 C CA . ASN D 1 50 ? 3.165 -0.187 1.192 1.00 64.58 192 ASN D CA 1
ATOM 2982 C C . ASN D 1 50 ? 4.309 -1.107 0.776 1.00 60.33 192 ASN D C 1
ATOM 2983 O O . ASN D 1 50 ? 4.173 -2.328 0.766 1.00 59.80 192 ASN D O 1
ATOM 2988 N N . ALA D 1 51 ? 5.474 -0.500 0.577 1.00 60.57 193 ALA D N 1
ATOM 2989 C CA . ALA D 1 51 ? 6.675 -1.169 0.084 1.00 59.68 193 ALA D CA 1
ATOM 2990 C C . ALA D 1 51 ? 7.158 -2.296 0.993 1.00 57.60 193 ALA D C 1
ATOM 2991 O O . ALA D 1 51 ? 7.702 -3.291 0.519 1.00 58.05 193 ALA D O 1
ATOM 2993 N N . GLN D 1 52 ? 6.895 -2.161 2.288 1.00 59.98 194 GLN D N 1
ATOM 2994 C CA . GLN D 1 52 ? 7.370 -3.109 3.292 1.00 58.96 194 GLN D CA 1
ATOM 2995 C C . GLN D 1 52 ? 6.824 -4.514 3.056 1.00 56.69 194 GLN D C 1
ATOM 2996 O O . GLN D 1 52 ? 7.519 -5.503 3.280 1.00 55.36 194 GLN D O 1
ATOM 3002 N N . GLY D 1 53 ? 5.582 -4.588 2.595 1.00 58.14 195 GLY D N 1
ATOM 3003 C CA . GLY D 1 53 ? 4.937 -5.862 2.356 1.00 59.28 195 GLY D CA 1
ATOM 3004 C C . GLY D 1 53 ? 5.661 -6.633 1.274 1.00 58.65 195 GLY D C 1
ATOM 3005 O O . GLY D 1 53 ? 6.173 -6.049 0.321 1.00 58.18 195 GLY D O 1
ATOM 3006 N N . GLU D 1 54 ? 5.688 -7.953 1.403 1.00 58.62 196 GLU D N 1
ATOM 3007 C CA . GLU D 1 54 ? 6.402 -8.792 0.449 1.00 63.78 196 GLU D CA 1
ATOM 3008 C C . GLU D 1 54 ? 5.805 -8.702 -0.953 1.00 64.49 196 GLU D C 1
ATOM 3009 O O . GLU D 1 54 ? 4.588 -8.660 -1.116 1.00 61.91 196 GLU D O 1
ATOM 3015 N N . PHE D 1 55 ? 6.672 -8.650 -1.960 1.00 64.96 197 PHE D N 1
ATOM 3016 C CA . PHE D 1 55 ? 6.229 -8.665 -3.347 1.00 65.04 197 PHE D CA 1
ATOM 3017 C C . PHE D 1 55 ? 5.637 -10.032 -3.656 1.00 65.17 197 PHE D C 1
ATOM 3018 O O . PHE D 1 55 ? 6.214 -11.059 -3.303 1.00 62.07 197 PHE D O 1
ATOM 3026 N N . VAL D 1 56 ? 4.471 -10.045 -4.291 1.00 62.06 198 VAL D N 1
ATOM 3027 C CA . VAL D 1 56 ? 3.781 -11.294 -4.594 1.00 61.29 198 VAL D CA 1
ATOM 3028 C C . VAL D 1 56 ? 3.322 -11.379 -6.046 1.00 59.00 198 VAL D C 1
ATOM 3029 O O . VAL D 1 56 ? 2.153 -11.142 -6.343 1.00 56.95 198 VAL D O 1
ATOM 3033 N N . TYR D 1 57 ? 4.243 -11.721 -6.938 1.00 57.29 199 TYR D N 1
ATOM 3034 C CA . TYR D 1 57 ? 3.909 -11.819 -8.346 1.00 57.95 199 TYR D CA 1
ATOM 3035 C C . TYR D 1 57 ? 3.852 -13.269 -8.783 1.00 58.77 199 TYR D C 1
ATOM 3036 O O . TYR D 1 57 ? 4.805 -14.024 -8.608 1.00 59.25 199 TYR D O 1
ATOM 3045 N N . ARG D 1 58 ? 2.730 -13.634 -9.374 1.00 57.84 200 ARG D N 1
ATOM 3046 C CA . ARG D 1 58 ? 2.544 -14.956 -9.907 1.00 59.23 200 ARG D CA 1
ATOM 3047 C C . ARG D 1 58 ? 1.930 -14.912 -11.289 1.00 61.48 200 ARG D C 1
ATOM 3048 O O . ARG D 1 58 ? 1.168 -14.016 -11.582 1.00 61.46 200 ARG D O 1
ATOM 3056 N N . GLU D 1 59 ? 2.282 -15.870 -12.146 1.00 63.36 201 GLU D N 1
ATOM 3057 C CA . GLU D 1 59 ? 1.692 -15.927 -13.477 1.00 64.38 201 GLU D CA 1
ATOM 3058 C C . GLU D 1 59 ? 0.598 -16.986 -13.485 1.00 63.88 201 GLU D C 1
ATOM 3059 O O . GLU D 1 59 ? 0.852 -18.157 -13.214 1.00 64.08 201 GLU D O 1
ATOM 3061 N N . LEU D 1 60 ? -0.616 -16.516 -13.744 1.00 61.52 202 LEU D N 1
ATOM 3062 C CA . LEU D 1 60 ? -1.818 -17.320 -13.644 1.00 62.49 202 LEU D CA 1
ATOM 3063 C C . LEU D 1 60 ? -1.907 -18.409 -14.697 1.00 65.56 202 LEU D C 1
ATOM 3064 O O . LEU D 1 60 ? -1.492 -18.236 -15.841 1.00 67.21 202 LEU D O 1
ATOM 3069 N N . THR D 1 61 ? -2.452 -19.542 -14.276 1.00 67.82 203 THR D N 1
ATOM 3070 C CA . THR D 1 61 ? -2.731 -20.672 -15.143 1.00 66.44 203 THR D CA 1
ATOM 3071 C C . THR D 1 61 ? -4.088 -21.198 -14.712 1.00 68.98 203 THR D C 1
ATOM 3072 O O . THR D 1 61 ? -4.530 -20.924 -13.597 1.00 68.41 203 THR D O 1
ATOM 3076 N N . PRO D 1 62 ? -4.748 -21.963 -15.572 1.00 71.95 204 PRO D N 1
ATOM 3077 C CA . PRO D 1 62 ? -6.091 -22.428 -15.229 1.00 72.56 204 PRO D CA 1
ATOM 3078 C C . PRO D 1 62 ? -6.013 -23.272 -13.969 1.00 72.55 204 PRO D C 1
ATOM 3079 O O . PRO D 1 62 ? -6.845 -23.120 -13.077 1.00 66.54 204 PRO D O 1
ATOM 3083 N N . ASP D 1 63 ? -5.042 -24.174 -13.911 1.00 73.25 205 ASP D N 1
ATOM 3084 C CA . ASP D 1 63 ? -4.769 -24.903 -12.687 1.00 72.58 205 ASP D CA 1
ATOM 3085 C C . ASP D 1 63 ? -4.299 -23.928 -11.614 1.00 73.46 205 ASP D C 1
ATOM 3086 O O . ASP D 1 63 ? -4.713 -24.004 -10.459 1.00 76.94 205 ASP D O 1
ATOM 3088 N N . ASN D 1 64 ? -3.399 -23.034 -12.009 1.00 70.22 206 ASN D N 1
ATOM 3089 C CA . ASN D 1 64 ? -2.824 -22.027 -11.120 1.00 66.79 206 ASN D CA 1
ATOM 3090 C C . ASN D 1 64 ? -3.834 -21.020 -10.581 1.00 65.55 206 ASN D C 1
ATOM 3091 O O . ASN D 1 64 ? -3.745 -20.586 -9.435 1.00 66.16 206 ASN D O 1
ATOM 3096 N N . ALA D 1 65 ? -4.791 -20.672 -11.434 1.00 64.50 207 ALA D N 1
ATOM 3097 C CA . ALA D 1 65 ? -5.748 -19.601 -11.189 1.00 64.91 207 ALA D CA 1
ATOM 3098 C C . ALA D 1 65 ? -6.619 -19.862 -9.972 1.00 65.33 207 ALA D C 1
ATOM 3099 O O . ALA D 1 65 ? -6.964 -18.938 -9.237 1.00 62.82 207 ALA D O 1
ATOM 3101 N N . PRO D 1 66 ? -6.925 -21.130 -9.728 1.00 66.55 208 PRO D N 1
ATOM 3102 C CA . PRO D 1 66 ? -7.895 -21.498 -8.696 1.00 64.41 208 PRO D CA 1
ATOM 3103 C C . PRO D 1 66 ? -7.477 -21.047 -7.302 1.00 64.84 208 PRO D C 1
ATOM 3104 O O . PRO D 1 66 ? -8.325 -20.561 -6.557 1.00 64.58 208 PRO D O 1
ATOM 3108 N N . GLN D 1 67 ? -6.204 -21.174 -6.949 1.00 67.17 209 GLN D N 1
ATOM 3109 C CA . GLN D 1 67 ? -5.770 -20.679 -5.649 1.00 65.95 209 GLN D CA 1
ATOM 3110 C C . GLN D 1 67 ? -5.443 -19.193 -5.733 1.00 61.55 209 GLN D C 1
ATOM 3111 O O . GLN D 1 67 ? -4.350 -18.764 -5.372 1.00 57.60 209 GLN D O 1
ATOM 3113 N N . LEU D 1 68 ? -6.399 -18.409 -6.218 1.00 60.78 210 LEU D N 1
ATOM 3114 C CA . LEU D 1 68 ? -6.254 -16.958 -6.290 1.00 59.38 210 LEU D CA 1
ATOM 3115 C C . LEU D 1 68 ? -6.133 -16.297 -4.917 1.00 59.68 210 LEU D C 1
ATOM 3116 O O . LEU D 1 68 ? -5.380 -15.342 -4.739 1.00 57.98 210 LEU D O 1
ATOM 3121 N N . ASN D 1 69 ? -6.881 -16.825 -3.954 1.00 62.51 211 ASN D N 1
ATOM 3122 C CA . ASN D 1 69 ? -7.019 -16.222 -2.631 1.00 61.78 211 ASN D CA 1
ATOM 3123 C C . ASN D 1 69 ? -5.729 -16.124 -1.825 1.00 59.80 211 ASN D C 1
ATOM 3124 O O . ASN D 1 69 ? -5.509 -15.147 -1.112 1.00 59.22 211 ASN D O 1
ATOM 3129 N N . ASP D 1 70 ? -4.870 -17.126 -1.958 1.00 61.25 212 ASP D N 1
ATOM 3130 C CA . ASP D 1 70 ? -3.642 -17.190 -1.175 1.00 62.11 212 ASP D CA 1
ATOM 3131 C C . ASP D 1 70 ? -2.724 -16.009 -1.463 1.00 59.57 212 ASP D C 1
ATOM 3132 O O . ASP D 1 70 ? -2.103 -15.462 -0.554 1.00 59.83 212 ASP D O 1
ATOM 3137 N N . PHE D 1 71 ? -2.663 -15.599 -2.723 1.00 59.79 213 PHE D N 1
ATOM 3138 C CA . PHE D 1 71 ? -1.797 -14.497 -3.106 1.00 61.86 213 PHE D CA 1
ATOM 3139 C C . PHE D 1 71 ? -2.238 -13.245 -2.370 1.00 57.63 213 PHE D C 1
ATOM 3140 O O . PHE D 1 71 ? -1.412 -12.463 -1.904 1.00 55.78 213 PHE D O 1
ATOM 3148 N N . ILE D 1 72 ? -3.550 -13.060 -2.278 1.00 56.73 214 ILE D N 1
ATOM 3149 C CA . ILE D 1 72 ? -4.121 -11.920 -1.577 1.00 58.57 214 ILE D CA 1
ATOM 3150 C C . ILE D 1 72 ? -3.767 -11.952 -0.095 1.00 57.89 214 ILE D C 1
ATOM 3151 O O . ILE D 1 72 ? -3.461 -10.921 0.499 1.00 57.93 214 ILE D O 1
ATOM 3156 N N . ALA D 1 73 ? -3.755 -13.143 0.490 1.00 56.85 215 ALA D N 1
ATOM 3157 C CA . ALA D 1 73 ? -3.388 -13.290 1.893 1.00 57.56 215 ALA D CA 1
ATOM 3158 C C . ALA D 1 73 ? -1.945 -12.858 2.154 1.00 58.08 215 ALA D C 1
ATOM 3159 O O . ALA D 1 73 ? -1.655 -12.211 3.158 1.00 59.61 215 ALA D O 1
ATOM 3161 N N . LEU D 1 74 ? -1.039 -13.304 1.291 1.00 55.71 216 LEU D N 1
ATOM 3162 C CA . LEU D 1 74 ? 0.380 -12.965 1.381 1.00 56.71 216 LEU D CA 1
ATOM 3163 C C . LEU D 1 74 ? 0.629 -11.476 1.170 1.00 59.29 216 LEU D C 1
ATOM 3164 O O . LEU D 1 74 ? 1.493 -10.876 1.806 1.00 60.16 216 LEU D O 1
ATOM 3169 N N . ALA D 1 75 ? -0.133 -10.900 0.246 1.00 58.82 217 ALA D N 1
ATOM 3170 C CA . ALA D 1 75 ? 0.085 -9.544 -0.250 1.00 58.08 217 ALA D CA 1
ATOM 3171 C C . ALA D 1 75 ? -0.885 -8.513 0.314 1.00 59.22 217 ALA D C 1
ATOM 3172 O O . ALA D 1 75 ? -1.008 -7.415 -0.224 1.00 57.38 217 ALA D O 1
ATOM 3174 N N . GLN D 1 76 ? -1.520 -8.909 1.402 1.00 59.43 218 GLN D N 1
ATOM 3175 C CA . GLN D 1 76 ? -2.368 -8.049 2.151 1.00 59.36 218 GLN D CA 1
ATOM 3176 C C . GLN D 1 76 ? -1.408 -7.223 2.913 1.00 63.09 218 GLN D C 1
ATOM 3177 O O . GLN D 1 76 ? -0.760 -7.713 3.789 1.00 64.88 218 GLN D O 1
ATOM 3179 N N . GLY D 1 77 ? -1.290 -5.962 2.565 1.00 59.90 219 GLY D N 1
ATOM 3180 C CA . GLY D 1 77 ? -0.335 -5.117 3.231 1.00 60.43 219 GLY D CA 1
ATOM 3181 C C . GLY D 1 77 ? 0.806 -4.736 2.337 1.00 63.55 219 GLY D C 1
ATOM 3182 O O . GLY D 1 77 ? 1.572 -3.869 2.655 1.00 64.48 219 GLY D O 1
ATOM 3183 N N . GLY D 1 78 ? 0.909 -5.397 1.203 1.00 64.85 220 GLY D N 1
ATOM 3184 C CA . GLY D 1 78 ? 1.940 -5.091 0.240 1.00 62.23 220 GLY D CA 1
ATOM 3185 C C . GLY D 1 78 ? 1.386 -4.714 -1.106 1.00 62.60 220 GLY D C 1
ATOM 3186 O O . GLY D 1 78 ? 0.571 -3.832 -1.218 1.00 60.94 220 GLY D O 1
ATOM 3187 N N . THR D 1 79 ? 1.854 -5.405 -2.128 1.00 63.67 221 THR D N 1
ATOM 3188 C CA . THR D 1 79 ? 1.417 -5.285 -3.513 1.00 64.84 221 THR D CA 1
ATOM 3189 C C . THR D 1 79 ? 1.144 -6.652 -4.127 1.00 63.30 221 THR D C 1
ATOM 3190 O O . THR D 1 79 ? 1.924 -7.584 -3.946 1.00 63.82 221 THR D O 1
ATOM 3194 N N . LEU D 1 80 ? 0.057 -6.763 -4.884 1.00 59.37 222 LEU D N 1
ATOM 3195 C CA . LEU D 1 80 ? -0.256 -8.010 -5.573 1.00 55.88 222 LEU D CA 1
ATOM 3196 C C . LEU D 1 80 ? -0.109 -7.852 -7.082 1.00 56.98 222 LEU D C 1
ATOM 3197 O O . LEU D 1 80 ? -0.725 -6.977 -7.686 1.00 58.75 222 LEU D O 1
ATOM 3202 N N . VAL D 1 81 ? 0.716 -8.700 -7.688 1.00 57.32 223 VAL D N 1
ATOM 3203 C CA . VAL D 1 81 ? 0.954 -8.653 -9.128 1.00 57.76 223 VAL D CA 1
ATOM 3204 C C . VAL D 1 81 ? 0.535 -9.953 -9.805 1.00 57.65 223 VAL D C 1
ATOM 3205 O O . VAL D 1 81 ? 0.914 -11.036 -9.366 1.00 59.69 223 VAL D O 1
ATOM 3209 N N . LEU D 1 82 ? -0.253 -9.839 -10.870 1.00 58.73 224 LEU D N 1
ATOM 3210 C CA . LEU D 1 82 ? -0.801 -11.011 -11.550 1.00 61.81 224 LEU D CA 1
ATOM 3211 C C . LEU D 1 82 ? -0.682 -10.946 -13.072 1.00 64.32 224 LEU D C 1
ATOM 3212 O O . LEU D 1 82 ? -0.611 -9.867 -13.657 1.00 63.56 224 LEU D O 1
ATOM 3217 N N . SER D 1 83 ? -0.638 -12.116 -13.699 1.00 64.26 225 SER D N 1
ATOM 3218 C CA . SER D 1 83 ? -0.536 -12.227 -15.149 1.00 65.53 225 SER D CA 1
ATOM 3219 C C . SER D 1 83 ? -1.401 -13.380 -15.645 1.00 65.96 225 SER D C 1
ATOM 3220 O O . SER D 1 83 ? -1.733 -14.283 -14.879 1.00 62.68 225 SER D O 1
ATOM 3223 N N . HIS D 1 84 ? -1.740 -13.385 -16.928 1.00 65.90 226 HIS D N 1
ATOM 3224 C CA . HIS D 1 84 ? -2.659 -14.399 -17.422 1.00 65.17 226 HIS D CA 1
ATOM 3225 C C . HIS D 1 84 ? -3.950 -14.334 -16.613 1.00 63.76 226 HIS D C 1
ATOM 3226 O O . HIS D 1 84 ? -4.460 -15.345 -16.135 1.00 64.20 226 HIS D O 1
ATOM 3233 N N . PRO D 1 85 ? -4.480 -13.117 -16.515 1.00 63.14 227 PRO D N 1
ATOM 3234 C CA . PRO D 1 85 ? -5.711 -12.796 -15.782 1.00 62.96 227 PRO D CA 1
ATOM 3235 C C . PRO D 1 85 ? -6.953 -13.461 -16.369 1.00 64.45 227 PRO D C 1
ATOM 3236 O O . PRO D 1 85 ? -7.934 -13.667 -15.657 1.00 66.87 227 PRO D O 1
ATOM 3240 N N . GLU D 1 86 ? -6.885 -13.808 -17.650 1.00 61.09 228 GLU D N 1
ATOM 3241 C CA . GLU D 1 86 ? -8.002 -14.400 -18.381 1.00 64.66 228 GLU D CA 1
ATOM 3242 C C . GLU D 1 86 ? -8.415 -15.737 -17.782 1.00 65.04 228 GLU D C 1
ATOM 3243 O O . GLU D 1 86 ? -9.594 -16.086 -17.763 1.00 63.87 228 GLU D O 1
ATOM 3249 N N . HIS D 1 87 ? -7.432 -16.435 -17.225 1.00 63.28 229 HIS D N 1
ATOM 3250 C CA . HIS D 1 87 ? -7.637 -17.726 -16.580 1.00 65.76 229 HIS D CA 1
ATOM 3251 C C . HIS D 1 87 ? -8.574 -17.605 -15.385 1.00 66.00 229 HIS D C 1
ATOM 3252 O O . HIS D 1 87 ? -9.378 -18.499 -15.125 1.00 62.41 229 HIS D O 1
ATOM 3254 N N . LEU D 1 88 ? -8.472 -16.476 -14.696 1.00 67.03 230 LEU D N 1
ATOM 3255 C CA . LEU D 1 88 ? -9.217 -16.253 -13.475 1.00 65.00 230 LEU D CA 1
ATOM 3256 C C . LEU D 1 88 ? -10.697 -16.310 -13.782 1.00 65.08 230 LEU D C 1
ATOM 3257 O O . LEU D 1 88 ? -11.151 -15.824 -14.816 1.00 66.20 230 LEU D O 1
ATOM 3262 N N . THR D 1 89 ? -11.455 -16.893 -12.864 1.00 64.52 231 THR D N 1
ATOM 3263 C CA . THR D 1 89 ? -12.895 -16.985 -13.012 1.00 63.68 231 THR D CA 1
ATOM 3264 C C . THR D 1 89 ? -13.481 -15.586 -12.925 1.00 63.23 231 THR D C 1
ATOM 3265 O O . THR D 1 89 ? -12.906 -14.704 -12.291 1.00 59.70 231 THR D O 1
ATOM 3269 N N . ARG D 1 90 ? -14.642 -15.392 -13.537 1.00 62.76 232 ARG D N 1
ATOM 3270 C CA . ARG D 1 90 ? -15.285 -14.089 -13.524 1.00 60.82 232 ARG D CA 1
ATOM 3271 C C . ARG D 1 90 ? -15.586 -13.722 -12.081 1.00 64.44 232 ARG D C 1
ATOM 3272 O O . ARG D 1 90 ? -15.434 -12.570 -11.678 1.00 65.24 232 ARG D O 1
ATOM 3280 N N . GLU D 1 91 ? -15.997 -14.716 -11.302 1.00 63.56 233 GLU D N 1
ATOM 3281 C CA . GLU D 1 91 ? -16.211 -14.525 -9.877 1.00 61.75 233 GLU D CA 1
ATOM 3282 C C . GLU D 1 91 ? -14.899 -14.167 -9.188 1.00 61.44 233 GLU D C 1
ATOM 3283 O O . GLU D 1 91 ? -14.862 -13.297 -8.319 1.00 60.06 233 GLU D O 1
ATOM 3289 N N . GLN D 1 92 ? -13.815 -14.815 -9.595 1.00 63.59 234 GLN D N 1
ATOM 3290 C CA . GLN D 1 92 ? -12.517 -14.555 -8.986 1.00 60.77 234 GLN D CA 1
ATOM 3291 C C . GLN D 1 92 ? -12.143 -13.100 -9.222 1.00 60.64 234 GLN D C 1
ATOM 3292 O O . GLN D 1 92 ? -11.605 -12.434 -8.340 1.00 58.17 234 GLN D O 1
ATOM 3298 N N . GLN D 1 93 ? -12.410 -12.623 -10.432 1.00 62.24 235 GLN D N 1
ATOM 3299 C CA . GLN D 1 93 ? -12.173 -11.231 -10.799 1.00 60.70 235 GLN D CA 1
ATOM 3300 C C . GLN D 1 93 ? -13.052 -10.303 -9.971 1.00 61.41 235 GLN D C 1
ATOM 3301 O O . GLN D 1 93 ? -12.628 -9.225 -9.561 1.00 60.46 235 GLN D O 1
ATOM 3307 N N . TYR D 1 94 ? -14.262 -10.760 -9.676 1.00 62.32 236 TYR D N 1
ATOM 3308 C CA . TYR D 1 94 ? -15.216 -9.972 -8.909 1.00 60.81 236 TYR D CA 1
ATOM 3309 C C . TYR D 1 94 ? -14.649 -9.675 -7.528 1.00 61.51 236 TYR D C 1
ATOM 3310 O O . TYR D 1 94 ? -14.856 -8.596 -6.977 1.00 62.53 236 TYR D O 1
ATOM 3319 N N . HIS D 1 95 ? -13.943 -10.657 -6.976 1.00 59.49 237 HIS D N 1
ATOM 3320 C CA . HIS D 1 95 ? -13.389 -10.572 -5.631 1.00 58.94 237 HIS D CA 1
ATOM 3321 C C . HIS D 1 95 ? -12.380 -9.439 -5.538 1.00 58.30 237 HIS D C 1
ATOM 3322 O O . HIS D 1 95 ? -12.334 -8.712 -4.548 1.00 57.52 237 HIS D O 1
ATOM 3329 N N . LEU D 1 96 ? -11.576 -9.285 -6.583 1.00 57.41 238 LEU D N 1
ATOM 3330 C CA . LEU D 1 96 ? -10.582 -8.221 -6.631 1.00 60.00 238 LEU D CA 1
ATOM 3331 C C . LEU D 1 96 ? -11.253 -6.854 -6.604 1.00 65.53 238 LEU D C 1
ATOM 3332 O O . LEU D 1 96 ? -10.779 -5.931 -5.943 1.00 66.39 238 LEU D O 1
ATOM 3337 N N . VAL D 1 97 ? -12.365 -6.732 -7.316 1.00 67.17 239 VAL D N 1
ATOM 3338 C CA . VAL D 1 97 ? -13.091 -5.475 -7.361 1.00 64.20 239 VAL D CA 1
ATOM 3339 C C . VAL D 1 97 ? -13.592 -5.101 -5.974 1.00 65.15 239 VAL D C 1
ATOM 3340 O O . VAL D 1 97 ? -13.527 -3.940 -5.576 1.00 68.60 239 VAL D O 1
ATOM 3344 N N . GLN D 1 98 ? -14.118 -6.085 -5.252 1.00 63.50 240 GLN D N 1
ATOM 3345 C CA . GLN D 1 98 ? -14.619 -5.838 -3.909 1.00 66.10 240 GLN D CA 1
ATOM 3346 C C . GLN D 1 98 ? -13.500 -5.398 -2.974 1.00 65.78 240 GLN D C 1
ATOM 3347 O O . GLN D 1 98 ? -13.666 -4.462 -2.196 1.00 66.17 240 GLN D O 1
ATOM 3349 N N . LEU D 1 99 ? -12.372 -6.097 -3.027 1.00 65.24 241 LEU D N 1
ATOM 3350 C CA . LEU D 1 99 ? -11.206 -5.707 -2.244 1.00 65.46 241 LEU D CA 1
ATOM 3351 C C . LEU D 1 99 ? -10.646 -4.353 -2.678 1.00 66.35 241 LEU D C 1
ATOM 3352 O O . LEU D 1 99 ? -10.284 -3.524 -1.845 1.00 65.45 241 LEU D O 1
ATOM 3357 N N . GLN D 1 100 ? -10.573 -4.134 -3.986 1.00 64.14 242 GLN D N 1
ATOM 3358 C CA . GLN D 1 100 ? -10.111 -2.861 -4.527 1.00 65.47 242 GLN D CA 1
ATOM 3359 C C . GLN D 1 100 ? -11.059 -1.738 -4.120 1.00 70.17 242 GLN D C 1
ATOM 3360 O O . GLN D 1 100 ? -10.636 -0.621 -3.826 1.00 70.08 242 GLN D O 1
ATOM 3366 N N . SER D 1 101 ? -12.344 -2.075 -4.100 1.00 71.11 243 SER D N 1
ATOM 3367 C CA . SER D 1 101 ? -13.423 -1.179 -3.698 1.00 70.14 243 SER D CA 1
ATOM 3368 C C . SER D 1 101 ? -13.314 -0.747 -2.240 1.00 70.41 243 SER D C 1
ATOM 3369 O O . SER D 1 101 ? -13.661 0.379 -1.890 1.00 70.79 243 SER D O 1
ATOM 3372 N N . GLN D 1 102 ? -12.715 -1.601 -1.420 1.00 70.24 244 GLN D N 1
ATOM 3373 C CA . GLN D 1 102 ? -12.708 -1.419 0.024 1.00 72.98 244 GLN D CA 1
ATOM 3374 C C . GLN D 1 102 ? -12.033 -0.124 0.468 1.00 73.73 244 GLN D C 1
ATOM 3375 O O . GLN D 1 102 ? -11.087 0.354 -0.157 1.00 70.92 244 GLN D O 1
ATOM 3381 N N . GLU D 1 103 ? -12.560 0.465 1.538 1.00 76.26 245 GLU D N 1
ATOM 3382 C CA . GLU D 1 103 ? -12.172 1.812 1.942 1.00 77.85 245 GLU D CA 1
ATOM 3383 C C . GLU D 1 103 ? -10.695 1.867 2.278 1.00 78.92 245 GLU D C 1
ATOM 3384 O O . GLU D 1 103 ? -9.994 2.800 1.887 1.00 77.34 245 GLU D O 1
ATOM 3386 N N . HIS D 1 104 ? -10.228 0.830 2.963 1.00 76.99 246 HIS D N 1
ATOM 3387 C CA . HIS D 1 104 ? -8.809 0.604 3.179 1.00 75.74 246 HIS D CA 1
ATOM 3388 C C . HIS D 1 104 ? -8.460 -0.689 2.454 1.00 72.98 246 HIS D C 1
ATOM 3389 O O . HIS D 1 104 ? -9.132 -1.702 2.632 1.00 74.45 246 HIS D O 1
ATOM 3396 N N . ARG D 1 105 ? -7.416 -0.654 1.635 1.00 69.41 247 ARG D N 1
ATOM 3397 C CA . ARG D 1 105 ? -7.069 -1.807 0.815 1.00 68.25 247 ARG D CA 1
ATOM 3398 C C . ARG D 1 105 ? -5.899 -2.577 1.406 1.00 66.30 247 ARG D C 1
ATOM 3399 O O . ARG D 1 105 ? -4.843 -2.012 1.684 1.00 68.69 247 ARG D O 1
ATOM 3407 N N . PRO D 1 106 ? -6.097 -3.874 1.602 1.00 60.07 248 PRO D N 1
ATOM 3408 C CA . PRO D 1 106 ? -5.038 -4.733 2.132 1.00 61.17 248 PRO D CA 1
ATOM 3409 C C . PRO D 1 106 ? -3.843 -4.805 1.189 1.00 61.01 248 PRO D C 1
ATOM 3410 O O . PRO D 1 106 ? -2.701 -4.759 1.643 1.00 61.59 248 PRO D O 1
ATOM 3414 N N . PHE D 1 107 ? -4.109 -4.939 -0.106 1.00 61.57 249 PHE D N 1
ATOM 3415 C CA . PHE D 1 107 ? -3.050 -5.068 -1.101 1.00 59.70 249 PHE D CA 1
ATOM 3416 C C . PHE D 1 107 ? -3.233 -4.125 -2.286 1.00 60.08 249 PHE D C 1
ATOM 3417 O O . PHE D 1 107 ? -4.351 -3.908 -2.749 1.00 59.22 249 PHE D O 1
ATOM 3425 N N . ARG D 1 108 ? -2.131 -3.555 -2.764 1.00 59.62 250 ARG D N 1
ATOM 3426 C CA . ARG D 1 108 ? -2.131 -2.795 -4.009 1.00 61.81 250 ARG D CA 1
ATOM 3427 C C . ARG D 1 108 ? -2.259 -3.751 -5.189 1.00 60.27 250 ARG D C 1
ATOM 3428 O O . ARG D 1 108 ? -1.743 -4.865 -5.140 1.00 58.19 250 ARG D O 1
ATOM 3436 N N . LEU D 1 109 ? -2.907 -3.313 -6.265 1.00 60.04 251 LEU D N 1
ATOM 3437 C CA . LEU D 1 109 ? -3.098 -4.181 -7.429 1.00 60.80 251 LEU D CA 1
ATOM 3438 C C . LEU D 1 109 ? -2.358 -3.711 -8.683 1.00 61.00 251 LEU D C 1
ATOM 3439 O O . LEU D 1 109 ? -2.488 -2.562 -9.100 1.00 60.99 251 LEU D O 1
ATOM 3444 N N . ILE D 1 110 ? -1.575 -4.611 -9.272 1.00 58.97 252 ILE D N 1
ATOM 3445 C CA . ILE D 1 110 ? -0.833 -4.321 -10.497 1.00 61.05 252 ILE D CA 1
ATOM 3446 C C . ILE D 1 110 ? -1.098 -5.364 -11.583 1.00 59.04 252 ILE D C 1
ATOM 3447 O O . ILE D 1 110 ? -1.097 -6.562 -11.311 1.00 58.08 252 ILE D O 1
ATOM 3452 N N . GLY D 1 111 ? -1.299 -4.913 -12.817 1.00 62.23 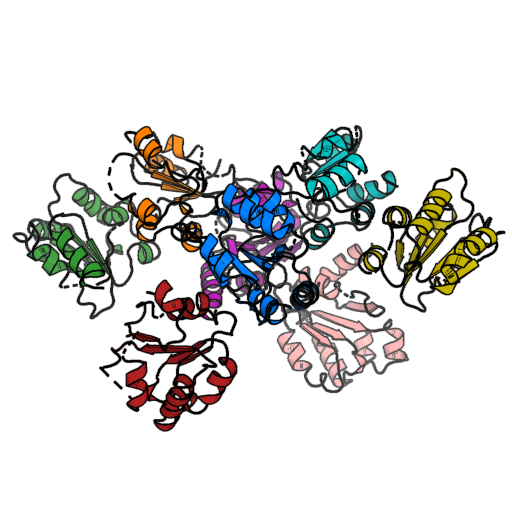253 GLY D N 1
ATOM 3453 C CA . GLY D 1 111 ? -1.560 -5.822 -13.922 1.00 64.10 253 GLY D CA 1
ATOM 3454 C C . GLY D 1 111 ? -0.531 -5.772 -15.038 1.00 64.75 253 GLY D C 1
ATOM 3455 O O . GLY D 1 111 ? -0.174 -4.696 -15.512 1.00 63.83 253 GLY D O 1
ATOM 3456 N N . ILE D 1 112 ? -0.082 -6.933 -15.508 1.00 64.96 254 ILE D N 1
ATOM 3457 C CA . ILE D 1 112 ? 0.838 -6.976 -16.646 1.00 65.10 254 ILE D CA 1
ATOM 3458 C C . ILE D 1 112 ? 0.266 -7.726 -17.853 1.00 66.88 254 ILE D C 1
ATOM 3459 O O . ILE D 1 112 ? -0.138 -8.880 -17.733 1.00 66.29 254 ILE D O 1
ATOM 3464 N N . GLY D 1 113 ? 0.179 -7.043 -18.990 1.00 69.65 255 GLY D N 1
ATOM 3465 C CA . GLY D 1 113 ? -0.229 -7.673 -20.231 1.00 68.48 255 GLY D CA 1
ATOM 3466 C C . GLY D 1 113 ? 0.492 -7.099 -21.435 1.00 69.50 255 GLY D C 1
ATOM 3467 O O . GLY D 1 113 ? 0.770 -5.901 -21.485 1.00 68.95 255 GLY D O 1
ATOM 3468 N N . ASP D 1 114 ? 0.843 -7.959 -22.384 1.00 68.46 256 ASP D N 1
ATOM 3469 C CA . ASP D 1 114 ? 1.465 -7.503 -23.617 1.00 67.75 256 ASP D CA 1
ATOM 3470 C C . ASP D 1 114 ? 0.502 -6.630 -24.410 1.00 69.99 256 ASP D C 1
ATOM 3471 O O . ASP D 1 114 ? 0.879 -5.588 -24.942 1.00 71.02 256 ASP D O 1
ATOM 3476 N N . THR D 1 115 ? -0.732 -7.106 -24.527 1.00 72.57 257 THR D N 1
ATOM 3477 C CA . THR D 1 115 ? -1.788 -6.388 -25.226 1.00 72.42 257 THR D CA 1
ATOM 3478 C C . THR D 1 115 ? -2.306 -5.206 -24.419 1.00 73.69 257 THR D C 1
ATOM 3479 O O . THR D 1 115 ? -2.224 -5.194 -23.192 1.00 72.05 257 THR D O 1
ATOM 3483 N N . SER D 1 116 ? -2.913 -4.247 -25.106 1.00 73.03 258 SER D N 1
ATOM 3484 C CA . SER D 1 116 ? -3.579 -3.148 -24.428 1.00 72.23 258 SER D CA 1
ATOM 3485 C C . SER D 1 116 ? -4.739 -3.736 -23.638 1.00 74.78 258 SER D C 1
ATOM 3486 O O . SER D 1 116 ? -5.325 -4.739 -24.042 1.00 73.81 258 SER D O 1
ATOM 3488 N N . LEU D 1 117 ? -5.079 -3.106 -22.520 1.00 76.96 259 LEU D N 1
ATOM 3489 C CA . LEU D 1 117 ? -6.197 -3.567 -21.708 1.00 78.02 259 LEU D CA 1
ATOM 3490 C C . LEU D 1 117 ? -7.462 -3.672 -22.551 1.00 78.44 259 LEU D C 1
ATOM 3491 O O . LEU D 1 117 ? -8.187 -4.664 -22.480 1.00 77.96 259 LEU D O 1
ATOM 3496 N N . VAL D 1 118 ? -7.728 -2.636 -23.338 1.00 76.75 260 VAL D N 1
ATOM 3497 C CA . VAL D 1 118 ? -8.910 -2.605 -24.188 1.00 72.59 260 VAL D CA 1
ATOM 3498 C C . VAL D 1 118 ? -8.710 -3.478 -25.417 1.00 73.75 260 VAL D C 1
ATOM 3499 O O . VAL D 1 118 ? -9.016 -3.069 -26.535 1.00 79.97 260 VAL D O 1
ATOM 3501 N N . GLU D 1 119 ? -8.193 -4.683 -25.203 1.00 75.23 261 GLU D N 1
ATOM 3502 C CA . GLU D 1 119 ? -7.953 -5.618 -26.295 1.00 78.00 261 GLU D CA 1
ATOM 3503 C C . GLU D 1 119 ? -8.258 -7.050 -25.871 1.00 76.04 261 GLU D C 1
ATOM 3504 O O . GLU D 1 119 ? -8.503 -7.320 -24.695 1.00 72.10 261 GLU D O 1
ATOM 3506 N N . ILE D 1 127 ? -14.770 -9.893 -16.325 1.00 80.05 269 ILE D N 1
ATOM 3507 C CA . ILE D 1 127 ? -15.703 -8.965 -15.700 1.00 77.73 269 ILE D CA 1
ATOM 3508 C C . ILE D 1 127 ? -15.451 -7.539 -16.172 1.00 80.87 269 ILE D C 1
ATOM 3509 O O . ILE D 1 127 ? -14.350 -7.206 -16.608 1.00 80.35 269 ILE D O 1
ATOM 3514 N N . ALA D 1 128 ? -16.477 -6.700 -16.085 1.00 87.08 270 ALA D N 1
ATOM 3515 C CA . ALA D 1 128 ? -16.375 -5.315 -16.528 1.00 85.71 270 ALA D CA 1
ATOM 3516 C C . ALA D 1 128 ? -16.063 -4.380 -15.367 1.00 88.40 270 ALA D C 1
ATOM 3517 O O . ALA D 1 128 ? -15.301 -3.426 -15.514 1.00 87.19 270 ALA D O 1
ATOM 3519 N N . GLU D 1 129 ? -16.656 -4.656 -14.211 1.00 92.95 271 GLU D N 1
ATOM 3520 C CA . GLU D 1 129 ? -16.435 -3.822 -13.032 1.00 94.98 271 GLU D CA 1
ATOM 3521 C C . GLU D 1 129 ? -14.957 -3.563 -12.761 1.00 94.33 271 GLU D C 1
ATOM 3522 O O . GLU D 1 129 ? -14.574 -2.463 -12.366 1.00 93.68 271 GLU D O 1
ATOM 3524 N N . LEU D 1 130 ? -14.132 -4.576 -12.999 1.00 90.37 272 LEU D N 1
ATOM 3525 C CA . LEU D 1 130 ? -12.692 -4.465 -12.802 1.00 90.35 272 LEU D CA 1
ATOM 3526 C C . LEU D 1 130 ? -12.126 -3.402 -13.733 1.00 92.58 272 LEU D C 1
ATOM 3527 O O . LEU D 1 130 ? -11.226 -2.647 -13.366 1.00 89.77 272 LEU D O 1
ATOM 3529 N N . TYR D 1 131 ? -12.695 -3.329 -14.930 1.00 90.84 273 TYR D N 1
ATOM 3530 C CA . TYR D 1 131 ? -12.216 -2.428 -15.970 1.00 90.11 273 TYR D CA 1
ATOM 3531 C C . TYR D 1 131 ? -12.318 -0.959 -15.573 1.00 91.16 273 TYR D C 1
ATOM 3532 O O . TYR D 1 131 ? -11.418 -0.173 -15.862 1.00 91.96 273 TYR D O 1
ATOM 3541 N N . TYR D 1 132 ? -13.392 -0.588 -14.887 1.00 91.43 274 TYR D N 1
ATOM 3542 C CA . TYR D 1 132 ? -13.590 0.812 -14.538 1.00 93.71 274 TYR D CA 1
ATOM 3543 C C . TYR D 1 132 ? -12.461 1.308 -13.645 1.00 97.32 274 TYR D C 1
ATOM 3544 O O . TYR D 1 132 ? -11.945 2.410 -13.834 1.00 97.97 274 TYR D O 1
ATOM 3546 N N . CYS D 1 133 ? -12.068 0.492 -12.675 1.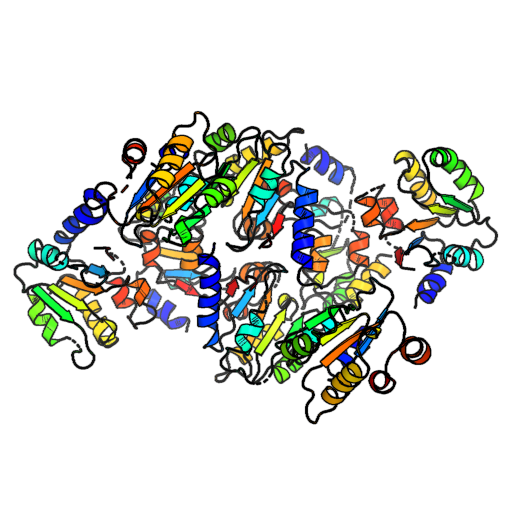00 96.62 275 CYS D N 1
ATOM 3547 C CA . CYS D 1 133 ? -10.916 0.805 -11.837 1.00 93.84 275 CYS D CA 1
ATOM 3548 C C . CYS D 1 133 ? -9.595 0.845 -12.616 1.00 94.54 275 CYS D C 1
ATOM 3549 O O . CYS D 1 133 ? -8.751 1.707 -12.376 1.00 92.52 275 CYS D O 1
ATOM 3551 N N . PHE D 1 134 ? -9.414 -0.100 -13.535 1.00 91.26 276 PHE D N 1
ATOM 3552 C CA . PHE D 1 134 ? -8.139 -0.269 -14.236 1.00 88.67 276 PHE D CA 1
ATOM 3553 C C . PHE D 1 134 ? -8.024 0.513 -15.546 1.00 88.45 276 PHE D C 1
ATOM 3554 O O . PHE D 1 134 ? -6.964 0.539 -16.169 1.00 82.24 276 PHE D O 1
ATOM 3562 N N . ALA D 1 135 ? -9.119 1.138 -15.958 1.00 92.92 277 ALA D N 1
ATOM 3563 C CA . ALA D 1 135 ? -9.192 1.848 -17.230 1.00 92.35 277 ALA D CA 1
ATOM 3564 C C . ALA D 1 135 ? -8.212 3.009 -17.301 1.00 96.71 277 ALA D C 1
ATOM 3565 O O . ALA D 1 135 ? -7.603 3.258 -18.339 1.00 94.19 277 ALA D O 1
ATOM 3575 N N . THR D 1 137 ? -5.255 3.544 -15.802 1.00 88.64 279 THR D N 1
ATOM 3576 C CA . THR D 1 137 ? -3.819 3.282 -15.824 1.00 80.96 279 THR D CA 1
ATOM 3577 C C . THR D 1 137 ? -3.415 2.109 -16.710 1.00 73.76 279 THR D C 1
ATOM 3578 O O . THR D 1 137 ? -3.315 0.973 -16.249 1.00 69.59 279 THR D O 1
ATOM 3582 N N . GLN D 1 138 ? -3.161 2.396 -17.981 1.00 70.46 280 GLN D N 1
ATOM 3583 C CA . GLN D 1 138 ? -2.709 1.377 -18.917 1.00 69.97 280 GLN D CA 1
ATOM 3584 C C . GLN D 1 138 ? -1.290 1.676 -19.383 1.00 68.74 280 GLN D C 1
ATOM 3585 O O . GLN D 1 138 ? -0.838 2.817 -19.326 1.00 71.33 280 GLN D O 1
ATOM 3587 N N . ARG E 1 6 ? 14.808 -11.108 -8.177 1.00 75.91 148 ARG E N 1
ATOM 3588 C CA . ARG E 1 6 ? 15.124 -12.107 -7.164 1.00 77.19 148 ARG E CA 1
ATOM 3589 C C . ARG E 1 6 ? 15.422 -13.459 -7.801 1.00 76.40 148 ARG E C 1
ATOM 3590 O O . ARG E 1 6 ? 16.533 -13.975 -7.692 1.00 70.84 148 ARG E O 1
ATOM 3592 N N . SER E 1 7 ? 14.423 -14.034 -8.463 1.00 76.01 149 SER E N 1
ATOM 3593 C CA . SER E 1 7 ? 14.600 -15.291 -9.181 1.00 75.92 149 SER E CA 1
ATOM 3594 C C . SER E 1 7 ? 15.605 -15.105 -10.311 1.00 75.20 149 SER E C 1
ATOM 3595 O O . SER E 1 7 ? 16.442 -15.969 -10.573 1.00 69.98 149 SER E O 1
ATOM 3598 N N . GLU E 1 8 ? 15.536 -13.942 -10.947 1.00 76.46 150 GLU E N 1
ATOM 3599 C CA . GLU E 1 8 ? 16.445 -13.569 -12.025 1.00 73.00 150 GLU E CA 1
ATOM 3600 C C . GLU E 1 8 ? 17.903 -13.467 -11.575 1.00 70.38 150 GLU E C 1
ATOM 3601 O O . GLU E 1 8 ? 18.813 -13.826 -12.320 1.00 70.06 150 GLU E O 1
ATOM 3603 N N . TRP E 1 9 ? 18.107 -13.000 -10.346 1.00 71.12 151 TRP E N 1
ATOM 3604 C CA . TRP E 1 9 ? 19.441 -12.709 -9.820 1.00 72.32 151 TRP E CA 1
ATOM 3605 C C . TRP E 1 9 ? 20.350 -13.932 -9.740 1.00 70.37 151 TRP E C 1
ATOM 3606 O O . TRP E 1 9 ? 21.534 -13.854 -10.060 1.00 69.01 151 TRP E O 1
ATOM 3617 N N . ILE E 1 10 ? 19.800 -15.059 -9.312 1.00 70.12 152 ILE E N 1
ATOM 3618 C CA . ILE E 1 10 ? 20.591 -16.273 -9.151 1.00 65.43 152 ILE E CA 1
ATOM 3619 C C . ILE E 1 10 ? 21.176 -16.762 -10.474 1.00 67.49 152 ILE E C 1
ATOM 3620 O O . ILE E 1 10 ? 22.300 -17.257 -10.519 1.00 66.57 152 ILE E O 1
ATOM 3625 N N . ASN E 1 11 ? 20.394 -16.623 -11.540 1.00 67.45 153 ASN E N 1
ATOM 3626 C CA . ASN E 1 11 ? 20.752 -17.152 -12.850 1.00 66.06 153 ASN E CA 1
ATOM 3627 C C . ASN E 1 11 ? 22.020 -16.534 -13.419 1.00 64.72 153 ASN E C 1
ATOM 3628 O O . ASN E 1 11 ? 22.831 -17.221 -14.037 1.00 65.52 153 ASN E O 1
ATOM 3633 N N . GLN E 1 12 ? 22.194 -15.236 -13.200 1.00 63.65 154 GLN E N 1
ATOM 3634 C CA . GLN E 1 12 ? 23.368 -14.539 -13.700 1.00 65.44 154 GLN E CA 1
ATOM 3635 C C . GLN E 1 12 ? 24.638 -15.104 -13.074 1.00 62.41 154 GLN E C 1
ATOM 3636 O O . GLN E 1 12 ? 25.647 -15.285 -13.753 1.00 58.49 154 GLN E O 1
ATOM 3638 N N . TYR E 1 13 ? 24.578 -15.390 -11.779 1.00 59.32 155 TYR E N 1
ATOM 3639 C CA . TYR E 1 13 ? 25.715 -15.966 -11.082 1.00 57.24 155 TYR E CA 1
ATOM 3640 C C . TYR E 1 13 ? 26.020 -17.320 -11.701 1.00 61.33 155 TYR E C 1
ATOM 3641 O O . TYR E 1 13 ? 27.178 -17.669 -11.919 1.00 62.23 155 TYR E O 1
ATOM 3650 N N . ARG E 1 14 ? 24.973 -18.096 -11.957 1.00 62.02 156 ARG E N 1
ATOM 3651 C CA . ARG E 1 14 ? 25.137 -19.384 -12.612 1.00 60.32 156 ARG E CA 1
ATOM 3652 C C . ARG E 1 14 ? 25.680 -19.204 -14.024 1.00 56.52 156 ARG E C 1
ATOM 3653 O O . ARG E 1 14 ? 26.555 -19.949 -14.458 1.00 54.06 156 ARG E O 1
ATOM 3661 N N . ARG E 1 15 ? 25.130 -18.237 -14.751 1.00 58.56 157 ARG E N 1
ATOM 3662 C CA . ARG E 1 15 ? 25.583 -17.969 -16.109 1.00 58.97 157 ARG E CA 1
ATOM 3663 C C . ARG E 1 15 ? 27.033 -17.503 -16.138 1.00 60.15 157 ARG E C 1
ATOM 3664 O O . ARG E 1 15 ? 27.821 -17.958 -16.966 1.00 56.96 157 ARG E O 1
ATOM 3666 N N . ARG E 1 16 ? 27.382 -16.578 -15.251 1.00 59.79 158 ARG E N 1
ATOM 3667 C CA . ARG E 1 16 ? 28.763 -16.123 -15.153 1.00 58.54 158 ARG E CA 1
ATOM 3668 C C . ARG E 1 16 ? 29.658 -17.278 -14.726 1.00 57.81 158 ARG E C 1
ATOM 3669 O O . ARG E 1 16 ? 30.752 -17.459 -15.255 1.00 56.84 158 ARG E O 1
ATOM 3677 N N . LEU E 1 17 ? 29.182 -18.067 -13.771 1.00 56.64 159 LEU E N 1
ATOM 3678 C CA . LEU E 1 17 ? 29.929 -19.229 -13.315 1.00 56.84 159 LEU E CA 1
ATOM 3679 C C . LEU E 1 17 ? 30.086 -20.194 -14.479 1.00 57.73 159 LEU E C 1
ATOM 3680 O O . LEU E 1 17 ? 31.140 -20.798 -14.662 1.00 56.55 159 LEU E O 1
ATOM 3685 N N . GLN E 1 18 ? 29.027 -20.336 -15.268 1.00 59.88 160 GLN E N 1
ATOM 3686 C CA . GLN E 1 18 ? 29.076 -21.188 -16.448 1.00 59.54 160 GLN E CA 1
ATOM 3687 C C . GLN E 1 18 ? 30.086 -20.665 -17.463 1.00 58.92 160 GLN E C 1
ATOM 3688 O O . GLN E 1 18 ? 30.845 -21.437 -18.046 1.00 55.50 160 GLN E O 1
ATOM 3694 N N . GLN E 1 19 ? 30.069 -19.358 -17.701 1.00 59.89 161 GLN E N 1
ATOM 3695 C CA . GLN E 1 19 ? 31.021 -18.741 -18.618 1.00 59.13 161 GLN E CA 1
ATOM 3696 C C . GLN E 1 19 ? 32.453 -18.874 -18.108 1.00 60.12 161 GLN E C 1
ATOM 3697 O O . GLN E 1 19 ? 33.373 -19.159 -18.871 1.00 64.48 161 GLN E O 1
ATOM 3703 N N . LEU E 1 20 ? 32.634 -18.715 -16.804 1.00 59.98 162 LEU E N 1
ATOM 3704 C CA . LEU E 1 20 ? 33.957 -18.811 -16.192 1.00 57.58 162 LEU E CA 1
ATOM 3705 C C . LEU E 1 20 ? 34.589 -20.194 -16.352 1.00 61.26 162 LEU E C 1
ATOM 3706 O O . LEU E 1 20 ? 35.800 -20.316 -16.521 1.00 64.67 162 LEU E O 1
ATOM 3711 N N . SER E 1 21 ? 33.751 -21.223 -16.312 1.00 60.86 163 SER E N 1
ATOM 3712 C CA . SER E 1 21 ? 34.201 -22.608 -16.209 1.00 62.73 163 SER E CA 1
ATOM 3713 C C . SER E 1 21 ? 35.056 -23.123 -17.368 1.00 65.01 163 SER E C 1
ATOM 3714 O O . SER E 1 21 ? 36.015 -23.859 -17.145 1.00 64.80 163 SER E O 1
ATOM 3716 N N . GLU E 1 22 ? 34.687 -22.773 -18.594 1.00 68.29 164 GLU E N 1
ATOM 3717 C CA . GLU E 1 22 ? 35.373 -23.313 -19.760 1.00 71.55 164 GLU E CA 1
ATOM 3718 C C . GLU E 1 22 ? 36.832 -22.894 -19.738 1.00 75.96 164 GLU E C 1
ATOM 3719 O O . GLU E 1 22 ? 37.727 -23.686 -20.031 1.00 73.98 164 GLU E O 1
ATOM 3721 N N . THR E 1 23 ? 37.066 -21.634 -19.394 1.00 75.25 165 THR E N 1
ATOM 3722 C CA . THR E 1 23 ? 38.415 -21.095 -19.304 1.00 68.16 165 THR E CA 1
ATOM 3723 C C . THR E 1 23 ? 39.168 -21.651 -18.101 1.00 66.23 165 THR E C 1
ATOM 3724 O O . THR E 1 23 ? 38.568 -22.025 -17.096 1.00 67.89 165 THR E O 1
ATOM 3726 N N . ASP E 1 24 ? 40.492 -21.675 -18.211 1.00 67.38 166 ASP E N 1
ATOM 3727 C CA . ASP E 1 24 ? 41.364 -22.044 -17.104 1.00 66.58 166 ASP E CA 1
ATOM 3728 C C . ASP E 1 24 ? 41.760 -20.788 -16.338 1.00 62.74 166 ASP E C 1
ATOM 3729 O O . ASP E 1 24 ? 42.529 -20.843 -15.380 1.00 60.96 166 ASP E O 1
ATOM 3734 N N . ILE E 1 25 ? 41.215 -19.660 -16.779 1.00 61.34 167 ILE E N 1
ATOM 3735 C CA . ILE E 1 25 ? 41.518 -18.354 -16.209 1.00 61.43 167 ILE E CA 1
ATOM 3736 C C . ILE E 1 25 ? 41.159 -18.254 -14.731 1.00 61.49 167 ILE E C 1
ATOM 3737 O O . ILE E 1 25 ? 40.105 -18.721 -14.305 1.00 60.76 167 ILE E O 1
ATOM 3742 N N . ALA E 1 26 ? 42.042 -17.632 -13.956 1.00 59.10 168 ALA E N 1
ATOM 3743 C CA . ALA E 1 26 ? 41.814 -17.447 -12.536 1.00 54.89 168 ALA E CA 1
ATOM 3744 C C . ALA E 1 26 ? 40.637 -16.517 -12.314 1.00 55.25 168 ALA E C 1
ATOM 3745 O O . ALA E 1 26 ? 40.460 -15.535 -13.033 1.00 56.65 168 ALA E O 1
ATOM 3747 N N . VAL E 1 27 ? 39.831 -16.841 -11.315 1.00 51.79 169 VAL E N 1
ATOM 3748 C CA . VAL E 1 27 ? 38.691 -16.022 -10.959 1.00 49.09 169 VAL E CA 1
ATOM 3749 C C . VAL E 1 27 ? 38.747 -15.738 -9.472 1.00 46.59 169 VAL E C 1
ATOM 3750 O O . VAL E 1 27 ? 39.172 -16.582 -8.688 1.00 45.61 169 VAL E O 1
ATOM 3752 N N . TRP E 1 28 ? 38.296 -14.556 -9.082 1.00 48.32 170 TRP E N 1
ATOM 3753 C CA . TRP E 1 28 ? 38.245 -14.211 -7.676 1.00 47.98 170 TRP E CA 1
ATOM 3754 C C . TRP E 1 28 ? 36.800 -14.300 -7.220 1.00 51.93 170 TRP E C 1
ATOM 3755 O O . TRP E 1 28 ? 35.926 -13.623 -7.758 1.00 51.07 170 TRP E O 1
ATOM 3766 N N . LEU E 1 29 ? 36.539 -15.123 -6.209 1.00 51.52 171 LEU E N 1
ATOM 3767 C CA . LEU E 1 29 ? 35.194 -15.224 -5.652 1.00 48.95 171 LEU E CA 1
ATOM 3768 C C . LEU E 1 29 ? 35.157 -14.598 -4.264 1.00 49.17 171 LEU E C 1
ATOM 3769 O O . LEU E 1 29 ? 35.900 -15.004 -3.375 1.00 49.33 171 LEU E O 1
ATOM 3774 N N . TYR E 1 30 ? 34.326 -13.575 -4.100 1.00 47.21 172 TYR E N 1
ATOM 3775 C CA . TYR E 1 30 ? 34.235 -12.879 -2.826 1.00 49.02 172 TYR E CA 1
ATOM 3776 C C . TYR E 1 30 ? 32.819 -12.882 -2.272 1.00 48.02 172 TYR E C 1
ATOM 3777 O O . TYR E 1 30 ? 31.865 -12.555 -2.973 1.00 45.56 172 TYR E O 1
ATOM 3786 N N . GLY E 1 31 ? 32.728 -13.100 -0.980 1.00 47.07 173 GLY E N 1
ATOM 3787 C CA . GLY E 1 31 ? 31.499 -12.925 -0.269 1.00 47.67 173 GLY E CA 1
ATOM 3788 C C . GLY E 1 31 ? 31.712 -12.932 1.216 1.00 48.82 173 GLY E C 1
ATOM 3789 O O . GLY E 1 31 ? 32.798 -13.054 1.692 1.00 48.29 173 GLY E O 1
ATOM 3790 N N . ALA E 1 32 ? 30.641 -12.794 1.956 1.00 46.88 174 ALA E N 1
ATOM 3791 C CA . ALA E 1 32 ? 30.704 -12.938 3.364 1.00 45.49 174 ALA E CA 1
ATOM 3792 C C . ALA E 1 32 ? 30.491 -14.384 3.524 1.00 48.35 174 ALA E C 1
ATOM 3793 O O . ALA E 1 32 ? 30.150 -15.062 2.597 1.00 43.96 174 ALA E O 1
ATOM 3795 N N . PRO E 1 33 ? 30.674 -14.855 4.723 1.00 48.66 175 PRO E N 1
ATOM 3796 C CA . PRO E 1 33 ? 30.484 -16.245 5.031 1.00 49.10 175 PRO E CA 1
ATOM 3797 C C . PRO E 1 33 ? 29.018 -16.599 5.073 1.00 50.85 175 PRO E C 1
ATOM 3798 O O . PRO E 1 33 ? 28.228 -15.868 5.581 1.00 46.47 175 PRO E O 1
ATOM 3802 N N . GLY E 1 34 ? 28.692 -17.747 4.516 1.00 49.74 176 GLY E N 1
ATOM 3803 C CA . GLY E 1 34 ? 27.342 -18.198 4.232 1.00 46.71 176 GLY E CA 1
ATOM 3804 C C . GLY E 1 34 ? 26.911 -17.798 2.835 1.00 45.26 176 GLY E C 1
ATOM 3805 O O . GLY E 1 34 ? 25.746 -17.923 2.466 1.00 46.66 176 GLY E O 1
ATOM 3806 N N . THR E 1 35 ? 27.869 -17.449 2.018 1.00 46.28 177 THR E N 1
ATOM 3807 C CA . THR E 1 35 ? 27.635 -16.952 0.692 1.00 46.27 177 THR E CA 1
ATOM 3808 C C . THR E 1 35 ? 27.803 -18.050 -0.298 1.00 44.47 177 THR E C 1
ATOM 3809 O O . THR E 1 35 ? 27.731 -17.861 -1.469 1.00 43.09 177 THR E O 1
ATOM 3813 N N . GLY E 1 36 ? 28.063 -19.218 0.209 1.00 44.23 178 GLY E N 1
ATOM 3814 C CA . GLY E 1 36 ? 28.301 -20.378 -0.628 1.00 46.11 178 GLY E CA 1
ATOM 3815 C C . GLY E 1 36 ? 29.487 -20.177 -1.549 1.00 45.04 178 GLY E C 1
ATOM 3816 O O . GLY E 1 36 ? 29.490 -20.638 -2.687 1.00 46.49 178 GLY E O 1
ATOM 3817 N N . ARG E 1 37 ? 30.500 -19.475 -1.054 1.00 45.79 179 ARG E N 1
ATOM 3818 C CA . ARG E 1 37 ? 31.720 -19.250 -1.819 1.00 46.05 179 ARG E CA 1
ATOM 3819 C C . ARG E 1 37 ? 32.489 -20.535 -2.124 1.00 51.13 179 ARG E C 1
ATOM 3820 O O . ARG E 1 37 ? 32.988 -20.717 -3.233 1.00 52.90 179 ARG E O 1
ATOM 3836 N N . THR E 1 39 ? 31.395 -23.662 -2.327 1.00 53.83 181 THR E N 1
ATOM 3837 C CA . THR E 1 39 ? 30.668 -24.509 -3.266 1.00 53.61 181 THR E CA 1
ATOM 3838 C C . THR E 1 39 ? 30.880 -24.049 -4.704 1.00 52.09 181 THR E C 1
ATOM 3839 O O . THR E 1 39 ? 30.989 -24.866 -5.616 1.00 52.79 181 THR E O 1
ATOM 3843 N N . GLY E 1 40 ? 30.982 -22.738 -4.888 1.00 49.83 182 GLY E N 1
ATOM 3844 C CA . GLY E 1 40 ? 31.215 -22.168 -6.201 1.00 51.20 182 GLY E CA 1
ATOM 3845 C C . GLY E 1 40 ? 32.541 -22.625 -6.772 1.00 52.46 182 GLY E C 1
ATOM 3846 O O . GLY E 1 40 ? 32.649 -22.907 -7.963 1.00 50.73 182 GLY E O 1
ATOM 3847 N N . ALA E 1 41 ? 33.557 -22.683 -5.916 1.00 50.24 183 ALA E N 1
ATOM 3848 C CA . ALA E 1 41 ? 34.882 -23.151 -6.308 1.00 47.51 183 ALA E CA 1
ATOM 3849 C C . ALA E 1 41 ? 34.833 -24.611 -6.738 1.00 49.90 183 ALA E C 1
ATOM 3850 O O . ALA E 1 41 ? 35.493 -25.012 -7.694 1.00 48.29 183 ALA E O 1
ATOM 3852 N N . ARG E 1 42 ? 34.052 -25.398 -6.007 1.00 53.02 184 ARG E N 1
ATOM 3853 C CA . ARG E 1 42 ? 33.850 -26.812 -6.300 1.00 52.58 184 ARG E CA 1
ATOM 3854 C C . ARG E 1 42 ? 33.174 -27.002 -7.652 1.00 52.25 184 ARG E C 1
ATOM 3855 O O . ARG E 1 42 ? 33.489 -27.930 -8.393 1.00 52.02 184 ARG E O 1
ATOM 3863 N N . TYR E 1 43 ? 32.268 -26.087 -7.976 1.00 53.33 185 TYR E N 1
ATOM 3864 C CA . TYR E 1 43 ? 31.517 -26.147 -9.218 1.00 54.33 185 TYR E CA 1
ATOM 3865 C C . TYR E 1 43 ? 32.467 -26.057 -10.403 1.00 54.99 185 TYR E C 1
ATOM 3866 O O . TYR E 1 43 ? 32.311 -26.771 -11.392 1.00 51.84 185 TYR E O 1
ATOM 3875 N N . LEU E 1 44 ? 33.462 -25.188 -10.298 1.00 51.34 186 LEU E N 1
ATOM 3876 C CA . LEU E 1 44 ? 34.422 -25.034 -11.377 1.00 51.62 186 LEU E CA 1
ATOM 3877 C C . LEU E 1 44 ? 35.216 -26.316 -11.619 1.00 54.99 186 LEU E C 1
ATOM 3878 O O . LEU E 1 44 ? 35.455 -26.692 -12.765 1.00 56.35 186 LEU E O 1
ATOM 3883 N N . HIS E 1 45 ? 35.655 -26.963 -10.547 1.00 52.54 187 HIS E N 1
ATOM 3884 C CA . HIS E 1 45 ? 36.461 -28.168 -10.688 1.00 52.82 187 HIS E CA 1
ATOM 3885 C C . HIS E 1 45 ? 35.696 -29.298 -11.371 1.00 58.03 187 HIS E C 1
ATOM 3886 O O . HIS E 1 45 ? 36.222 -29.962 -12.262 1.00 58.85 187 HIS E O 1
ATOM 3893 N N . GLN E 1 46 ? 34.476 -29.555 -10.913 1.00 59.29 188 GLN E N 1
ATOM 3894 C CA . GLN E 1 46 ? 33.653 -30.588 -11.527 1.00 56.80 188 GLN E CA 1
ATOM 3895 C C . GLN E 1 46 ? 33.299 -30.240 -12.969 1.00 59.03 188 GLN E C 1
ATOM 3896 O O . GLN E 1 46 ? 33.360 -31.090 -13.855 1.00 57.35 188 GLN E O 1
ATOM 3902 N N . PHE E 1 47 ? 32.906 -28.986 -13.179 1.00 59.63 189 PHE E N 1
ATOM 3903 C CA . PHE E 1 47 ? 32.467 -28.508 -14.484 1.00 58.54 189 PHE E CA 1
ATOM 3904 C C . PHE E 1 47 ? 33.562 -27.726 -15.195 1.00 59.14 189 PHE E C 1
ATOM 3905 O O . PHE E 1 47 ? 33.305 -27.053 -16.191 1.00 59.41 189 PHE E O 1
ATOM 3913 N N . GLY E 1 48 ? 34.780 -27.808 -14.675 1.00 57.93 190 GLY E N 1
ATOM 3914 C CA . GLY E 1 48 ? 35.895 -27.079 -15.247 1.00 59.87 190 GLY E CA 1
ATOM 3915 C C . GLY E 1 48 ? 36.621 -27.872 -16.312 1.00 65.14 190 GLY E C 1
ATOM 3916 O O . GLY E 1 48 ? 36.379 -29.065 -16.483 1.00 66.09 190 GLY E O 1
ATOM 3917 N N . ARG E 1 49 ? 37.517 -27.205 -17.031 1.00 68.20 191 ARG E N 1
ATOM 3918 C CA . ARG E 1 49 ? 38.306 -27.861 -18.063 1.00 69.76 191 ARG E CA 1
ATOM 3919 C C . ARG E 1 49 ? 39.187 -28.938 -17.445 1.00 68.74 191 ARG E C 1
ATOM 3920 O O . ARG E 1 49 ? 39.189 -30.083 -17.894 1.00 67.78 191 ARG E O 1
ATOM 3922 N N . ASN E 1 50 ? 39.932 -28.565 -16.411 1.00 71.14 192 ASN E N 1
ATOM 3923 C CA . ASN E 1 50 ? 40.793 -29.512 -15.716 1.00 72.87 192 ASN E CA 1
ATOM 3924 C C . ASN E 1 50 ? 40.035 -30.210 -14.590 1.00 68.97 192 ASN E C 1
ATOM 3925 O O . ASN E 1 50 ? 40.432 -30.144 -13.428 1.00 66.87 192 ASN E O 1
ATOM 3927 N N . ALA E 1 51 ? 38.985 -30.938 -14.889 1.00 69.95 193 ALA E N 1
ATOM 3928 C CA . ALA E 1 51 ? 38.179 -31.534 -13.818 1.00 66.45 193 ALA E CA 1
ATOM 3929 C C . ALA E 1 51 ? 38.735 -32.758 -13.148 1.00 64.21 193 ALA E C 1
ATOM 3930 O O . ALA E 1 51 ? 38.213 -33.172 -12.155 1.00 61.98 193 ALA E O 1
ATOM 3932 N N . GLN E 1 52 ? 39.749 -33.377 -13.715 1.00 68.18 194 GLN E N 1
ATOM 3933 C CA . GLN E 1 52 ? 40.127 -34.715 -13.291 1.00 66.36 194 GLN E CA 1
ATOM 3934 C C . GLN E 1 52 ? 41.539 -34.825 -12.760 1.00 69.88 194 GLN E C 1
ATOM 3935 O O . GLN E 1 52 ? 41.967 -35.912 -12.401 1.00 68.14 194 GLN E O 1
ATOM 3937 N N . GLU E 1 54 ? 43.581 -32.506 -9.477 1.00 66.34 196 GLU E N 1
ATOM 3938 C CA . GLU E 1 54 ? 43.559 -32.367 -8.033 1.00 60.84 196 GLU E CA 1
ATOM 3939 C C . GLU E 1 54 ? 43.055 -31.008 -7.643 1.00 59.97 196 GLU E C 1
ATOM 3940 O O . GLU E 1 54 ? 43.353 -30.032 -8.289 1.00 57.61 196 GLU E O 1
ATOM 3942 N N . PHE E 1 55 ? 42.281 -30.942 -6.582 1.00 53.90 197 PHE E N 1
ATOM 3943 C CA . PHE E 1 55 ? 41.613 -29.719 -6.229 1.00 55.09 197 PHE E CA 1
ATOM 3944 C C . PHE E 1 55 ? 41.981 -29.366 -4.832 1.00 54.51 197 PHE E C 1
ATOM 3945 O O . PHE E 1 55 ? 41.647 -30.094 -3.933 1.00 51.52 197 PHE E O 1
ATOM 3953 N N . VAL E 1 56 ? 42.655 -28.240 -4.639 1.00 54.49 198 VAL E N 1
ATOM 3954 C CA . VAL E 1 56 ? 43.192 -27.938 -3.317 1.00 53.60 198 VAL E CA 1
ATOM 3955 C C . VAL E 1 56 ? 42.740 -26.578 -2.794 1.00 53.19 198 VAL E C 1
ATOM 3956 O O . VAL E 1 56 ? 42.845 -25.575 -3.496 1.00 55.02 198 VAL E O 1
ATOM 3960 N N . TYR E 1 57 ? 42.245 -26.539 -1.561 1.00 53.58 199 TYR E N 1
ATOM 3961 C CA . TYR E 1 57 ? 41.957 -25.264 -0.915 1.00 55.96 199 TYR E CA 1
ATOM 3962 C C . TYR E 1 57 ? 42.729 -25.111 0.388 1.00 59.11 199 TYR E C 1
ATOM 3963 O O . TYR E 1 57 ? 42.652 -25.968 1.265 1.00 58.19 199 TYR E O 1
ATOM 3972 N N . ARG E 1 58 ? 43.490 -24.029 0.506 1.00 55.83 200 ARG E N 1
ATOM 3973 C CA . ARG E 1 58 ? 44.201 -23.751 1.745 1.00 55.10 200 ARG E CA 1
ATOM 3974 C C . ARG E 1 58 ? 43.909 -22.354 2.277 1.00 56.54 200 ARG E C 1
ATOM 3975 O O . ARG E 1 58 ? 44.047 -21.368 1.558 1.00 56.53 200 ARG E O 1
ATOM 3983 N N . GLU E 1 59 ? 43.515 -22.269 3.543 1.00 57.23 201 GLU E N 1
ATOM 3984 C CA . GLU E 1 59 ? 43.424 -20.983 4.220 1.00 56.67 201 GLU E CA 1
ATOM 3985 C C . GLU E 1 59 ? 44.845 -20.479 4.432 1.00 61.23 201 GLU E C 1
ATOM 3986 O O . GLU E 1 59 ? 45.767 -21.275 4.592 1.00 62.94 201 GLU E O 1
ATOM 3992 N N . LEU E 1 60 ? 45.012 -19.167 4.342 1.00 62.68 202 LEU E N 1
ATOM 3993 C CA . LEU E 1 60 ? 46.334 -18.580 4.307 1.00 61.51 202 LEU E CA 1
ATOM 3994 C C . LEU E 1 60 ? 46.636 -17.849 5.594 1.00 62.67 202 LEU E C 1
ATOM 3995 O O . LEU E 1 60 ? 45.871 -17.002 6.051 1.00 64.66 202 LEU E O 1
ATOM 4000 N N . THR E 1 61 ? 47.770 -18.205 6.179 1.00 61.59 203 THR E N 1
ATOM 4001 C CA . THR E 1 61 ? 48.252 -17.599 7.404 1.00 62.48 203 THR E CA 1
ATOM 4002 C C . THR E 1 61 ? 49.745 -17.364 7.253 1.00 62.08 203 THR E C 1
ATOM 4003 O O . THR E 1 61 ? 50.394 -17.983 6.412 1.00 60.28 203 THR E O 1
ATOM 4005 N N . PRO E 1 62 ? 50.293 -16.474 8.070 1.00 61.64 204 PRO E N 1
ATOM 4006 C CA . PRO E 1 62 ? 51.721 -16.164 7.996 1.00 59.50 204 PRO E CA 1
ATOM 4007 C C . PRO E 1 62 ? 52.559 -17.395 8.308 1.00 60.85 204 PRO E C 1
ATOM 4008 O O . PRO E 1 62 ? 53.584 -17.622 7.669 1.00 62.80 204 PRO E O 1
ATOM 4012 N N . ASP E 1 63 ? 52.117 -18.183 9.280 1.00 60.36 205 ASP E N 1
ATOM 4013 C CA . ASP E 1 63 ? 52.815 -19.405 9.648 1.00 62.20 205 ASP E CA 1
ATOM 4014 C C . ASP E 1 63 ? 52.835 -20.420 8.506 1.00 63.53 205 ASP E C 1
ATOM 4015 O O . ASP E 1 63 ? 53.848 -21.075 8.265 1.00 66.31 205 ASP E O 1
ATOM 4020 N N . ASN E 1 64 ? 51.702 -20.567 7.827 1.00 61.47 206 ASN E N 1
ATOM 4021 C CA . ASN E 1 64 ? 51.572 -21.515 6.722 1.00 58.78 206 ASN E CA 1
ATOM 4022 C C . ASN E 1 64 ? 51.810 -20.907 5.340 1.00 61.69 206 ASN E C 1
ATOM 4023 O O . ASN E 1 64 ? 51.691 -21.590 4.326 1.00 60.91 206 ASN E O 1
ATOM 4025 N N . ALA E 1 65 ? 52.154 -19.625 5.314 1.00 61.85 207 ALA E N 1
ATOM 4026 C CA . ALA E 1 65 ? 52.390 -18.895 4.071 1.00 60.88 207 ALA E CA 1
ATOM 4027 C C . ALA E 1 65 ? 53.568 -19.428 3.255 1.00 62.43 207 ALA E C 1
ATOM 4028 O O . ALA E 1 65 ? 53.518 -19.466 2.027 1.00 60.85 207 ALA E O 1
ATOM 4030 N N . PRO E 1 66 ? 54.592 -19.894 3.959 1.00 64.61 208 PRO E N 1
ATOM 4031 C CA . PRO E 1 66 ? 55.849 -20.362 3.363 1.00 61.35 208 PRO E CA 1
ATOM 4032 C C . PRO E 1 66 ? 55.687 -21.563 2.434 1.00 61.39 208 PRO E C 1
ATOM 4033 O O . PRO E 1 66 ? 56.443 -21.710 1.475 1.00 57.82 208 PRO E O 1
ATOM 4037 N N . GLN E 1 67 ? 54.659 -22.362 2.693 1.00 63.01 209 GLN E N 1
ATOM 4038 C CA . GLN E 1 67 ? 54.491 -23.692 2.117 1.00 60.07 209 GLN E CA 1
ATOM 4039 C C . GLN E 1 67 ? 53.715 -23.688 0.806 1.00 58.15 209 GLN E C 1
ATOM 4040 O O . GLN E 1 67 ? 53.351 -24.742 0.290 1.00 57.00 209 GLN E O 1
ATOM 4046 N N . LEU E 1 68 ? 53.547 -22.507 0.226 1.00 56.69 210 LEU E N 1
ATOM 4047 C CA . LEU E 1 68 ? 52.698 -22.338 -0.944 1.00 54.74 210 LEU E CA 1
ATOM 4048 C C . LEU E 1 68 ? 53.186 -23.184 -2.110 1.00 57.55 210 LEU E C 1
ATOM 4049 O O . LEU E 1 68 ? 52.385 -23.738 -2.859 1.00 56.47 210 LEU E O 1
ATOM 4051 N N . ASN E 1 69 ? 54.502 -23.288 -2.249 1.00 60.75 211 ASN E N 1
ATOM 4052 C CA . ASN E 1 69 ? 55.096 -23.983 -3.381 1.00 62.38 211 ASN E CA 1
ATOM 4053 C C . ASN E 1 69 ? 54.686 -25.447 -3.400 1.00 59.71 211 ASN E C 1
ATOM 4054 O O . ASN E 1 69 ? 54.437 -26.014 -4.462 1.00 60.50 211 ASN E O 1
ATOM 4059 N N . ASP E 1 70 ? 54.586 -26.044 -2.218 1.00 57.89 212 ASP E N 1
ATOM 4060 C CA . ASP E 1 70 ? 54.124 -27.418 -2.104 1.00 58.88 212 ASP E CA 1
ATOM 4061 C C . ASP E 1 70 ? 52.697 -27.504 -2.619 1.00 58.87 212 ASP E C 1
ATOM 4062 O O . ASP E 1 70 ? 52.334 -28.446 -3.320 1.00 56.74 212 ASP E O 1
ATOM 4067 N N . PHE E 1 71 ? 51.894 -26.500 -2.286 1.00 58.32 213 PHE E N 1
ATOM 4068 C CA . PHE E 1 71 ? 50.530 -26.427 -2.783 1.00 58.99 213 PHE E CA 1
ATOM 4069 C C . PHE E 1 71 ? 50.553 -26.306 -4.298 1.00 59.36 213 PHE E C 1
ATOM 4070 O O . PHE E 1 71 ? 49.754 -26.927 -4.995 1.00 57.73 213 PHE E O 1
ATOM 4078 N N . ILE E 1 72 ? 51.501 -25.532 -4.810 1.00 57.59 214 ILE E N 1
ATOM 4079 C CA . ILE E 1 72 ? 51.583 -25.311 -6.243 1.00 57.68 214 ILE E CA 1
ATOM 4080 C C . ILE E 1 72 ? 51.820 -26.640 -6.941 1.00 59.57 214 ILE E C 1
ATOM 4081 O O . ILE E 1 72 ? 51.239 -26.910 -7.991 1.00 60.11 214 ILE E O 1
ATOM 4086 N N . ALA E 1 73 ? 52.701 -27.455 -6.371 1.00 61.20 215 ALA E N 1
ATOM 4087 C CA . ALA E 1 73 ? 53.006 -28.759 -6.942 1.00 63.23 215 ALA E CA 1
ATOM 4088 C C . ALA E 1 73 ? 51.787 -29.673 -6.934 1.00 61.36 215 ALA E C 1
ATOM 4089 O O . ALA E 1 73 ? 51.524 -30.381 -7.905 1.00 57.38 215 ALA E O 1
ATOM 4091 N N . LEU E 1 74 ? 51.096 -29.704 -5.800 1.00 58.40 216 LEU E N 1
ATOM 4092 C CA . LEU E 1 74 ? 49.886 -30.500 -5.644 1.00 57.88 216 LEU E CA 1
ATOM 4093 C C . LEU E 1 74 ? 48.798 -29.995 -6.577 1.00 60.37 216 LEU E C 1
ATOM 4094 O O . LEU E 1 74 ? 48.055 -30.772 -7.174 1.00 56.40 216 LEU E O 1
ATOM 4099 N N . ALA E 1 75 ? 48.741 -28.676 -6.717 1.00 59.31 217 ALA E N 1
ATOM 4100 C CA . ALA E 1 75 ? 47.723 -28.002 -7.515 1.00 57.70 217 ALA E CA 1
ATOM 4101 C C . ALA E 1 75 ? 47.773 -28.370 -8.994 1.00 60.86 217 ALA E C 1
ATOM 4102 O O . ALA E 1 75 ? 46.737 -28.491 -9.644 1.00 58.88 217 ALA E O 1
ATOM 4104 N N . GLN E 1 76 ? 48.977 -28.580 -9.518 1.00 62.91 218 GLN E N 1
ATOM 4105 C CA . GLN E 1 76 ? 49.159 -28.723 -10.957 1.00 63.51 218 GLN E CA 1
ATOM 4106 C C . GLN E 1 76 ? 48.370 -29.899 -11.514 1.00 63.11 218 GLN E C 1
ATOM 4107 O O . GLN E 1 76 ? 48.372 -30.993 -10.952 1.00 62.62 218 GLN E O 1
ATOM 4109 N N . GLY E 1 77 ? 47.646 -29.632 -12.595 1.00 63.67 219 GLY E N 1
ATOM 4110 C CA . GLY E 1 77 ? 46.728 -30.592 -13.176 1.00 66.24 219 GLY E CA 1
ATOM 4111 C C . GLY E 1 77 ? 45.430 -30.562 -12.395 1.00 64.13 219 GLY E C 1
ATOM 4112 O O . GLY E 1 77 ? 44.505 -31.325 -12.665 1.00 62.78 219 GLY E O 1
ATOM 4113 N N . GLY E 1 78 ? 45.392 -29.689 -11.393 1.00 64.09 220 GLY E N 1
ATOM 4114 C CA . GLY E 1 78 ? 44.237 -29.534 -10.527 1.00 62.55 220 GLY E CA 1
ATOM 4115 C C . GLY E 1 78 ? 44.017 -28.089 -10.123 1.00 60.42 220 GLY E C 1
ATOM 4116 O O . GLY E 1 78 ? 44.942 -27.281 -10.163 1.00 60.62 220 GLY E O 1
ATOM 4117 N N . THR E 1 79 ? 42.790 -27.764 -9.729 1.00 58.26 221 THR E N 1
ATOM 4118 C CA . THR E 1 79 ? 42.444 -26.411 -9.299 1.00 55.85 221 THR E CA 1
ATOM 4119 C C . THR E 1 79 ? 43.085 -26.036 -7.966 1.00 56.48 221 THR E C 1
ATOM 4120 O O . THR E 1 79 ? 43.283 -26.889 -7.104 1.00 54.91 221 THR E O 1
ATOM 4124 N N . LEU E 1 80 ? 43.390 -24.753 -7.793 1.00 54.46 222 LEU E N 1
ATOM 4125 C CA . LEU E 1 80 ? 43.900 -24.253 -6.518 1.00 52.16 222 LEU E CA 1
ATOM 4126 C C . LEU E 1 80 ? 43.010 -23.149 -5.948 1.00 54.44 222 LEU E C 1
ATOM 4127 O O . LEU E 1 80 ? 42.697 -22.179 -6.635 1.00 53.87 222 LEU E O 1
ATOM 4132 N N . VAL E 1 81 ? 42.614 -23.300 -4.688 1.00 53.06 223 VAL E N 1
ATOM 4133 C CA . VAL E 1 81 ? 41.775 -22.310 -4.019 1.00 54.17 223 VAL E CA 1
ATOM 4134 C C . VAL E 1 81 ? 42.475 -21.724 -2.796 1.00 54.13 223 VAL E C 1
ATOM 4135 O O . VAL E 1 81 ? 43.007 -22.459 -1.967 1.00 53.08 223 VAL E O 1
ATOM 4139 N N . LEU E 1 82 ? 42.495 -20.399 -2.702 1.00 52.24 224 LEU E N 1
ATOM 4140 C CA . LEU E 1 82 ? 43.239 -19.719 -1.648 1.00 52.89 224 LEU E CA 1
ATOM 4141 C C . LEU E 1 82 ? 42.394 -18.725 -0.860 1.00 55.48 224 LEU E C 1
ATOM 4142 O O . LEU E 1 82 ? 41.531 -18.048 -1.414 1.00 55.66 224 LEU E O 1
ATOM 4147 N N . SER E 1 83 ? 42.638 -18.657 0.442 1.00 55.84 225 SER E N 1
ATOM 4148 C CA . SER E 1 83 ? 41.912 -17.743 1.309 1.00 57.16 225 SER E CA 1
ATOM 4149 C C . SER E 1 83 ? 42.893 -16.940 2.147 1.00 61.20 225 SER E C 1
ATOM 4150 O O . SER E 1 83 ? 43.949 -17.443 2.525 1.00 60.17 225 SER E O 1
ATOM 4153 N N . HIS E 1 84 ? 42.604 -15.672 2.362 1.00 64.82 226 HIS E N 1
ATOM 4154 C CA . HIS E 1 84 ? 43.533 -14.788 3.049 1.00 64.34 226 HIS E CA 1
ATOM 4155 C C . HIS E 1 84 ? 44.820 -14.730 2.320 1.00 63.56 226 HIS E C 1
ATOM 4156 O O . HIS E 1 84 ? 45.884 -14.766 2.867 1.00 61.98 226 HIS E O 1
ATOM 4163 N N . PRO E 1 85 ? 44.660 -14.603 1.033 1.00 62.86 227 PRO E N 1
ATOM 4164 C CA . PRO E 1 85 ? 45.774 -14.528 0.081 1.00 62.88 227 PRO E CA 1
ATOM 4165 C C . PRO E 1 85 ? 46.700 -13.353 0.375 1.00 64.40 227 PRO E C 1
ATOM 4166 O O . PRO E 1 85 ? 47.872 -13.373 0.005 1.00 61.20 227 PRO E O 1
ATOM 4170 N N . GLU E 1 86 ? 46.197 -12.391 1.138 1.00 63.47 228 GLU E N 1
ATOM 4171 C CA . GLU E 1 86 ? 46.938 -11.180 1.478 1.00 60.91 228 GLU E CA 1
ATOM 4172 C C . GLU E 1 86 ? 48.215 -11.507 2.245 1.00 60.04 228 GLU E C 1
ATOM 4173 O O . GLU E 1 86 ? 49.213 -10.798 2.140 1.00 61.63 228 GLU E O 1
ATOM 4179 N N . HIS E 1 87 ? 48.181 -12.617 2.972 1.00 59.64 229 HIS E N 1
ATOM 4180 C CA . HIS E 1 87 ? 49.280 -13.044 3.832 1.00 61.30 229 HIS E CA 1
ATOM 4181 C C . HIS E 1 87 ? 50.578 -13.324 3.075 1.00 59.14 229 HIS E C 1
ATOM 4182 O O . HIS E 1 87 ? 51.666 -13.055 3.579 1.00 57.79 229 HIS E O 1
ATOM 4189 N N . LEU E 1 88 ? 50.441 -13.828 1.856 1.00 57.38 230 LEU E N 1
ATOM 4190 C CA . LEU E 1 88 ? 51.583 -14.267 1.079 1.00 58.35 230 LEU E CA 1
ATOM 4191 C C . LEU E 1 88 ? 52.526 -13.110 0.798 1.00 55.54 230 LEU E C 1
ATOM 4192 O O . LEU E 1 88 ? 52.101 -11.974 0.602 1.00 57.10 230 LEU E O 1
ATOM 4197 N N . THR E 1 89 ? 53.814 -13.421 0.734 1.00 55.65 231 THR E N 1
ATOM 4198 C CA . THR E 1 89 ? 54.834 -12.421 0.466 1.00 59.58 231 THR E CA 1
ATOM 4199 C C . THR E 1 89 ? 54.706 -11.910 -0.961 1.00 55.69 231 THR E C 1
ATOM 4200 O O . THR E 1 89 ? 54.178 -12.597 -1.832 1.00 52.63 231 THR E O 1
ATOM 4204 N N . ARG E 1 90 ? 55.238 -10.720 -1.207 1.00 55.99 232 ARG E N 1
ATOM 4205 C CA . ARG E 1 90 ? 55.137 -10.104 -2.519 1.00 59.13 232 ARG E CA 1
ATOM 4206 C C . ARG E 1 90 ? 55.821 -10.995 -3.540 1.00 57.60 232 ARG E C 1
ATOM 4207 O O . ARG E 1 90 ? 55.348 -11.150 -4.663 1.00 55.40 232 ARG E O 1
ATOM 4209 N N . GLU E 1 91 ? 56.951 -11.565 -3.142 1.00 61.05 233 GLU E N 1
ATOM 4210 C CA . GLU E 1 91 ? 57.727 -12.420 -4.024 1.00 61.55 233 GLU E CA 1
ATOM 4211 C C . GLU E 1 91 ? 56.917 -13.647 -4.415 1.00 57.79 233 GLU E C 1
ATOM 4212 O O . GLU E 1 91 ? 56.951 -14.084 -5.563 1.00 58.09 233 GLU E O 1
ATOM 4218 N N . GLN E 1 92 ? 56.186 -14.198 -3.453 1.00 57.60 234 GLN E N 1
ATOM 4219 C CA . GLN E 1 92 ? 55.347 -15.364 -3.702 1.00 59.37 234 GLN E CA 1
ATOM 4220 C C . GLN E 1 92 ? 54.243 -15.060 -4.709 1.00 59.13 234 GLN E C 1
ATOM 4221 O O . GLN E 1 92 ? 53.940 -15.877 -5.576 1.00 58.48 234 GLN E O 1
ATOM 4227 N N . GLN E 1 93 ? 53.639 -13.883 -4.590 1.00 55.88 235 GLN E N 1
ATOM 4228 C CA . GLN E 1 93 ? 52.578 -13.481 -5.505 1.00 55.86 235 GLN E CA 1
ATOM 4229 C C . GLN E 1 93 ? 53.100 -13.375 -6.933 1.00 59.30 235 GLN E C 1
ATOM 4230 O O . GLN E 1 93 ? 52.436 -13.794 -7.880 1.00 59.83 235 GLN E O 1
ATOM 4236 N N . TYR E 1 94 ? 54.305 -12.839 -7.082 1.00 58.52 236 TYR E N 1
ATOM 4237 C CA . TYR E 1 94 ? 54.918 -12.707 -8.395 1.00 58.31 236 TYR E CA 1
ATOM 4238 C C . TYR E 1 94 ? 55.126 -14.081 -9.014 1.00 56.87 236 TYR E C 1
ATOM 4239 O O . TYR E 1 94 ? 54.956 -14.266 -10.217 1.00 55.57 236 TYR E O 1
ATOM 4248 N N . HIS E 1 95 ? 55.492 -15.040 -8.171 1.00 57.23 237 HIS E N 1
ATOM 4249 C CA . HIS E 1 95 ? 55.743 -16.407 -8.602 1.00 58.74 237 HIS E CA 1
ATOM 4250 C C . HIS E 1 95 ? 54.480 -17.034 -9.174 1.00 60.04 237 HIS E C 1
ATOM 4251 O O . HIS E 1 95 ? 54.528 -17.750 -10.172 1.00 60.20 237 HIS E O 1
ATOM 4258 N N . LEU E 1 96 ? 53.341 -16.734 -8.565 1.00 61.09 238 LEU E N 1
ATOM 4259 C CA . LEU E 1 96 ? 52.080 -17.289 -9.031 1.00 63.30 238 LEU E CA 1
ATOM 4260 C C . LEU E 1 96 ? 51.795 -16.831 -10.455 1.00 62.52 238 LEU E C 1
ATOM 4261 O O . LEU E 1 96 ? 51.319 -17.607 -11.282 1.00 61.45 238 LEU E O 1
ATOM 4266 N N . VAL E 1 97 ? 52.071 -15.559 -10.723 1.00 62.60 239 VAL E N 1
ATOM 4267 C CA . VAL E 1 97 ? 51.813 -14.978 -12.032 1.00 61.24 239 VAL E CA 1
ATOM 4268 C C . VAL E 1 97 ? 52.643 -15.646 -13.119 1.00 59.55 239 VAL E C 1
ATOM 4269 O O . VAL E 1 97 ? 52.145 -15.917 -14.210 1.00 60.08 239 VAL E O 1
ATOM 4273 N N . GLN E 1 98 ? 53.886 -15.877 -12.839 1.00 61.92 240 GLN E N 1
ATOM 4274 C CA . GLN E 1 98 ? 54.646 -16.572 -13.798 1.00 62.51 240 GLN E CA 1
ATOM 4275 C C . GLN E 1 98 ? 53.850 -17.810 -13.942 1.00 64.17 240 GLN E C 1
ATOM 4276 O O . GLN E 1 98 ? 53.245 -18.044 -14.934 1.00 65.78 240 GLN E O 1
ATOM 4282 N N . LEU E 1 99 ? 53.822 -18.606 -12.909 1.00 64.86 241 LEU E N 1
ATOM 4283 C CA . LEU E 1 99 ? 53.139 -19.885 -12.992 1.00 67.69 241 LEU E CA 1
ATOM 4284 C C . LEU E 1 99 ? 51.805 -19.730 -13.712 1.00 66.62 241 LEU E C 1
ATOM 4285 O O . LEU E 1 99 ? 51.433 -20.563 -14.536 1.00 66.61 241 LEU E O 1
ATOM 4290 N N . GLN E 1 100 ? 51.075 -18.674 -13.366 1.00 61.90 242 GLN E N 1
ATOM 4291 C CA . GLN E 1 100 ? 49.807 -18.354 -14.014 1.00 61.73 242 GLN E CA 1
ATOM 4292 C C . GLN E 1 100 ? 50.003 -18.019 -15.489 1.00 63.35 242 GLN E C 1
ATOM 4293 O O . GLN E 1 100 ? 49.204 -18.403 -16.341 1.00 60.82 242 GLN E O 1
ATOM 4299 N N . SER E 1 101 ? 51.094 -17.316 -15.772 1.00 67.99 243 SER E N 1
ATOM 4300 C CA . SER E 1 101 ? 51.437 -16.857 -17.117 1.00 68.49 243 SER E CA 1
ATOM 4301 C C . SER E 1 101 ? 51.926 -17.974 -18.040 1.00 72.88 243 SER E C 1
ATOM 4302 O O . SER E 1 101 ? 52.065 -17.774 -19.247 1.00 70.32 243 SER E O 1
ATOM 4305 N N . GLN E 1 102 ? 52.134 -19.157 -17.478 1.00 72.47 244 GLN E N 1
ATOM 4306 C CA . GLN E 1 102 ? 52.736 -20.252 -18.221 1.00 72.25 244 GLN E CA 1
ATOM 4307 C C . GLN E 1 102 ? 51.863 -20.592 -19.416 1.00 79.78 244 GLN E C 1
ATOM 4308 O O . GLN E 1 102 ? 50.638 -20.517 -19.340 1.00 77.81 244 GLN E O 1
ATOM 4314 N N . GLU E 1 103 ? 52.489 -21.017 -20.509 1.00 81.52 245 GLU E N 1
ATOM 4315 C CA . GLU E 1 103 ? 51.759 -21.236 -21.748 1.00 80.23 245 GLU E CA 1
ATOM 4316 C C . GLU E 1 103 ? 50.699 -22.288 -21.492 1.00 82.00 245 GLU E C 1
ATOM 4317 O O . GLU E 1 103 ? 49.560 -22.158 -21.936 1.00 83.17 245 GLU E O 1
ATOM 4319 N N . HIS E 1 104 ? 51.081 -23.346 -20.792 1.00 82.19 246 HIS E N 1
ATOM 4320 C CA . HIS E 1 104 ? 50.107 -24.306 -20.320 1.00 80.93 246 HIS E CA 1
ATOM 4321 C C . HIS E 1 104 ? 50.110 -24.197 -18.811 1.00 80.42 246 HIS E C 1
ATOM 4322 O O . HIS E 1 104 ? 51.139 -24.400 -18.168 1.00 79.81 246 HIS E O 1
ATOM 4329 N N . ARG E 1 105 ? 48.976 -23.819 -18.232 1.00 76.34 247 ARG E N 1
ATOM 4330 C CA . ARG E 1 105 ? 48.911 -23.648 -16.787 1.00 68.73 247 ARG E CA 1
ATOM 4331 C C . ARG E 1 105 ? 49.056 -24.989 -16.082 1.00 66.10 247 ARG E C 1
ATOM 4332 O O . ARG E 1 105 ? 48.428 -25.973 -16.468 1.00 65.49 247 ARG E O 1
ATOM 4340 N N . PRO E 1 106 ? 49.885 -25.026 -15.046 1.00 61.76 248 PRO E N 1
ATOM 4341 C CA . PRO E 1 106 ? 50.045 -26.246 -14.252 1.00 61.29 248 PRO E CA 1
ATOM 4342 C C . PRO E 1 106 ? 48.738 -26.619 -13.567 1.00 62.57 248 PRO E C 1
ATOM 4343 O O . PRO E 1 106 ? 48.374 -27.793 -13.509 1.00 63.93 248 PRO E O 1
ATOM 4347 N N . PHE E 1 107 ? 48.054 -25.614 -13.030 1.00 62.65 249 PHE E N 1
ATOM 4348 C CA . PHE E 1 107 ? 46.794 -25.817 -12.328 1.00 62.01 249 PHE E CA 1
ATOM 4349 C C . PHE E 1 107 ? 45.880 -24.608 -12.489 1.00 58.29 249 PHE E C 1
ATOM 4350 O O . PHE E 1 107 ? 46.347 -23.499 -12.737 1.00 56.11 249 PHE E O 1
ATOM 4358 N N . ARG E 1 108 ? 44.578 -24.814 -12.323 1.00 58.27 250 ARG E N 1
ATOM 4359 C CA . ARG E 1 108 ? 43.634 -23.702 -12.248 1.00 57.86 250 ARG E CA 1
ATOM 4360 C C . ARG E 1 108 ? 43.810 -22.946 -10.930 1.00 54.66 250 ARG E C 1
ATOM 4361 O O . ARG E 1 108 ? 44.119 -23.549 -9.904 1.00 53.99 250 ARG E O 1
ATOM 4369 N N . LEU E 1 109 ? 43.604 -21.633 -10.954 1.00 50.26 251 LEU E N 1
ATOM 4370 C CA . LEU E 1 109 ? 43.790 -20.818 -9.755 1.00 50.69 251 LEU E CA 1
ATOM 4371 C C . LEU E 1 109 ? 42.498 -20.163 -9.269 1.00 54.75 251 LEU E C 1
ATOM 4372 O O . LEU E 1 109 ? 41.801 -19.500 -10.033 1.00 54.31 251 LEU E O 1
ATOM 4377 N N . ILE E 1 110 ? 42.175 -20.380 -7.998 1.00 51.43 252 ILE E N 1
ATOM 4378 C CA . ILE E 1 110 ? 40.990 -19.786 -7.391 1.00 52.16 252 ILE E CA 1
ATOM 4379 C C . ILE E 1 110 ? 41.352 -18.982 -6.148 1.00 51.37 252 ILE E C 1
ATOM 4380 O O . ILE E 1 110 ? 42.097 -19.452 -5.292 1.00 52.43 252 ILE E O 1
ATOM 4385 N N . GLY E 1 111 ? 40.794 -17.781 -6.035 1.00 48.99 253 GLY E N 1
ATOM 4386 C CA . GLY E 1 111 ? 41.049 -16.924 -4.891 1.00 49.23 253 GLY E CA 1
ATOM 4387 C C . GLY E 1 111 ? 39.802 -16.607 -4.085 1.00 51.68 253 GLY E C 1
ATOM 4388 O O . GLY E 1 111 ? 38.768 -16.257 -4.647 1.00 50.35 253 GLY E O 1
ATOM 4389 N N . ILE E 1 112 ? 39.890 -16.738 -2.766 1.00 52.12 254 ILE E N 1
ATOM 4390 C CA . ILE E 1 112 ? 38.745 -16.454 -1.909 1.00 52.01 254 ILE E CA 1
ATOM 4391 C C . ILE E 1 112 ? 39.020 -15.306 -0.945 1.00 52.29 254 ILE E C 1
ATOM 4392 O O . ILE E 1 112 ? 39.999 -15.326 -0.203 1.00 55.26 254 ILE E O 1
ATOM 4397 N N . GLY E 1 113 ? 38.161 -14.295 -0.986 1.00 49.27 255 GLY E N 1
ATOM 4398 C CA . GLY E 1 113 ? 38.303 -13.142 -0.121 1.00 54.11 255 GLY E CA 1
ATOM 4399 C C . GLY E 1 113 ? 36.976 -12.635 0.400 1.00 53.26 255 GLY E C 1
ATOM 4400 O O . GLY E 1 113 ? 35.934 -12.849 -0.215 1.00 48.80 255 GLY E O 1
ATOM 4401 N N . ASP E 1 114 ? 37.016 -11.945 1.531 1.00 56.05 256 ASP E N 1
ATOM 4402 C CA . ASP E 1 114 ? 35.837 -11.283 2.072 1.00 57.32 256 ASP E CA 1
ATOM 4403 C C . ASP E 1 114 ? 35.346 -10.184 1.131 1.00 53.60 256 ASP E C 1
ATOM 4404 O O . ASP E 1 114 ? 34.145 -9.973 0.976 1.00 51.51 256 ASP E O 1
ATOM 4409 N N . THR E 1 115 ? 36.286 -9.509 0.494 1.00 57.13 257 THR E N 1
ATOM 4410 C CA . THR E 1 115 ? 35.990 -8.300 -0.243 1.00 55.91 257 THR E CA 1
ATOM 4411 C C . THR E 1 115 ? 36.459 -8.432 -1.673 1.00 56.23 257 THR E C 1
ATOM 4412 O O . THR E 1 115 ? 37.241 -9.320 -2.005 1.00 55.18 257 THR E O 1
ATOM 4416 N N . SER E 1 116 ? 36.084 -7.466 -2.496 1.00 58.04 258 SER E N 1
ATOM 4417 C CA . SER E 1 116 ? 36.524 -7.448 -3.876 1.00 55.44 258 SER E CA 1
ATOM 4418 C C . SER E 1 116 ? 38.030 -7.270 -3.844 1.00 55.18 258 SER E C 1
ATOM 4419 O O . SER E 1 116 ? 38.583 -6.787 -2.859 1.00 54.05 258 SER E O 1
ATOM 4421 N N . LEU E 1 117 ? 38.687 -7.628 -4.940 1.00 54.73 259 LEU E N 1
ATOM 4422 C CA . LEU E 1 117 ? 40.141 -7.653 -4.992 1.00 54.57 259 LEU E CA 1
ATOM 4423 C C . LEU E 1 117 ? 40.728 -6.272 -4.742 1.00 58.91 259 LEU E C 1
ATOM 4424 O O . LEU E 1 117 ? 41.751 -6.138 -4.073 1.00 59.81 259 LEU E O 1
ATOM 4429 N N . VAL E 1 118 ? 40.065 -5.248 -5.265 1.00 59.16 260 VAL E N 1
ATOM 4430 C CA . VAL E 1 118 ? 40.522 -3.878 -5.086 1.00 58.52 260 VAL E CA 1
ATOM 4431 C C . VAL E 1 118 ? 40.514 -3.473 -3.616 1.00 57.07 260 VAL E C 1
ATOM 4432 O O . VAL E 1 118 ? 41.436 -2.811 -3.145 1.00 59.89 260 VAL E O 1
ATOM 4434 N N . GLU E 1 119 ? 39.468 -3.863 -2.897 1.00 55.45 261 GLU E N 1
ATOM 4435 C CA . GLU E 1 119 ? 39.380 -3.564 -1.475 1.00 57.51 261 GLU E CA 1
ATOM 4436 C C . GLU E 1 119 ? 40.515 -4.252 -0.732 1.00 58.89 261 GLU E C 1
ATOM 4437 O O . GLU E 1 119 ? 41.120 -3.678 0.171 1.00 60.03 261 GLU E O 1
ATOM 4439 N N . LEU E 1 120 ? 40.793 -5.493 -1.112 1.00 58.43 262 LEU E N 1
ATOM 4440 C CA . LEU E 1 120 ? 41.882 -6.249 -0.511 1.00 59.71 262 LEU E CA 1
ATOM 4441 C C . LEU E 1 120 ? 43.238 -5.609 -0.786 1.00 62.36 262 LEU E C 1
ATOM 4442 O O . LEU E 1 120 ? 44.096 -5.561 0.093 1.00 65.12 262 LEU E O 1
ATOM 4447 N N . ALA E 1 121 ? 43.438 -5.150 -2.017 1.00 62.42 263 ALA E N 1
ATOM 4448 C CA . ALA E 1 121 ? 44.731 -4.610 -2.419 1.00 65.03 263 ALA E CA 1
ATOM 4449 C C . ALA E 1 121 ? 45.086 -3.377 -1.602 1.00 66.85 263 ALA E C 1
ATOM 4450 O O . ALA E 1 121 ? 46.222 -3.222 -1.157 1.00 69.15 263 ALA E O 1
ATOM 4452 N N . ALA E 1 122 ? 44.106 -2.504 -1.404 1.00 63.74 264 ALA E N 1
ATOM 4453 C CA . ALA E 1 122 ? 44.306 -1.312 -0.595 1.00 66.19 264 ALA E CA 1
ATOM 4454 C C . ALA E 1 122 ? 44.491 -1.700 0.865 1.00 69.54 264 ALA E C 1
ATOM 4455 O O . ALA E 1 122 ? 45.341 -1.147 1.563 1.00 71.19 264 ALA E O 1
ATOM 4457 N N . SER E 1 123 ? 43.697 -2.663 1.318 1.00 66.05 265 SER E N 1
ATOM 4458 C CA . SER E 1 123 ? 43.784 -3.145 2.689 1.00 67.93 265 SER E CA 1
ATOM 4459 C C . SER E 1 123 ? 45.150 -3.758 2.966 1.00 67.14 265 SER E C 1
ATOM 4460 O O . SER E 1 123 ? 45.794 -3.437 3.962 1.00 72.57 265 SER E O 1
ATOM 4462 N N . ASN E 1 124 ? 45.586 -4.645 2.079 1.00 65.70 266 ASN E N 1
ATOM 4463 C CA . ASN E 1 124 ? 46.873 -5.310 2.234 1.00 71.91 266 ASN E CA 1
ATOM 4464 C C . ASN E 1 124 ? 47.619 -5.446 0.912 1.00 71.00 266 ASN E C 1
ATOM 4465 O O . ASN E 1 124 ? 48.365 -4.552 0.515 1.00 66.96 266 ASN E O 1
ATOM 4470 N N . ILE E 1 126 ? 49.159 -6.134 -1.885 1.00 67.83 268 ILE E N 1
ATOM 4471 C CA . ILE E 1 126 ? 48.883 -6.903 -3.104 1.00 64.99 268 ILE E CA 1
ATOM 4472 C C . ILE E 1 126 ? 49.501 -6.272 -4.365 1.00 63.26 268 ILE E C 1
ATOM 4473 O O . ILE E 1 126 ? 49.303 -5.074 -4.636 1.00 60.20 268 ILE E O 1
ATOM 4478 N N . ILE E 1 127 ? 50.220 -7.088 -5.149 1.00 64.16 269 ILE E N 1
ATOM 4479 C CA . ILE E 1 127 ? 50.968 -6.578 -6.321 1.00 66.63 269 ILE E CA 1
ATOM 4480 C C . ILE E 1 127 ? 50.097 -6.209 -7.526 1.00 61.71 269 ILE E C 1
ATOM 4481 O O . ILE E 1 127 ? 49.477 -7.077 -8.144 1.00 59.60 269 ILE E O 1
ATOM 4486 N N . ALA E 1 128 ? 50.078 -4.914 -7.846 1.00 60.24 270 ALA E N 1
ATOM 4487 C CA . ALA E 1 128 ? 49.321 -4.388 -8.982 1.00 63.41 270 ALA E CA 1
ATOM 4488 C C . ALA E 1 128 ? 49.454 -5.297 -10.203 1.00 64.99 270 ALA E C 1
ATOM 4489 O O . ALA E 1 128 ? 48.603 -5.295 -11.100 1.00 64.74 270 ALA E O 1
ATOM 4491 N N . GLU E 1 129 ? 50.543 -6.063 -10.227 1.00 68.05 271 GLU E N 1
ATOM 4492 C CA . GLU E 1 129 ? 50.737 -7.127 -11.206 1.00 65.66 271 GLU E CA 1
ATOM 4493 C C . GLU E 1 129 ? 49.719 -8.240 -10.970 1.00 64.07 271 GLU E C 1
ATOM 4494 O O . GLU E 1 129 ? 48.847 -8.478 -11.807 1.00 63.08 271 GLU E O 1
ATOM 4496 N N . LEU E 1 130 ? 49.818 -8.909 -9.822 1.00 64.12 272 LEU E N 1
ATOM 4497 C CA . LEU E 1 130 ? 48.905 -10.012 -9.515 1.00 63.33 272 LEU E CA 1
ATOM 4498 C C . LEU E 1 130 ? 47.443 -9.609 -9.588 1.00 62.77 272 LEU E C 1
ATOM 4499 O O . LEU E 1 130 ? 46.677 -10.214 -10.344 1.00 63.60 272 LEU E O 1
ATOM 4504 N N . TYR E 1 131 ? 47.040 -8.622 -8.793 1.00 58.17 273 TYR E N 1
ATOM 4505 C CA . TYR E 1 131 ? 45.653 -8.197 -8.848 1.00 61.38 273 TYR E CA 1
ATOM 4506 C C . TYR E 1 131 ? 45.115 -8.354 -10.278 1.00 62.46 273 TYR E C 1
ATOM 4507 O O . TYR E 1 131 ? 43.943 -8.676 -10.507 1.00 61.41 273 TYR E O 1
ATOM 4516 N N . TYR E 1 132 ? 45.988 -8.114 -11.243 1.00 58.87 274 TYR E N 1
ATOM 4517 C CA . TYR E 1 132 ? 45.595 -8.195 -12.621 1.00 57.78 274 TYR E CA 1
ATOM 4518 C C . TYR E 1 132 ? 44.965 -9.543 -12.995 1.00 57.44 274 TYR E C 1
ATOM 4519 O O . TYR E 1 132 ? 43.942 -9.575 -13.671 1.00 59.63 274 TYR E O 1
ATOM 4528 N N . CYS E 1 133 ? 45.558 -10.647 -12.554 1.00 55.83 275 CYS E N 1
ATOM 4529 C CA . CYS E 1 133 ? 45.070 -11.985 -12.910 1.00 54.95 275 CYS E CA 1
ATOM 4530 C C . CYS E 1 133 ? 43.540 -12.151 -12.830 1.00 58.28 275 CYS E C 1
ATOM 4531 O O . CYS E 1 133 ? 42.917 -12.742 -13.732 1.00 57.30 275 CYS E O 1
ATOM 4534 N N . PHE E 1 134 ? 42.942 -11.668 -11.737 1.00 56.74 276 PHE E N 1
ATOM 4535 C CA . PHE E 1 134 ? 41.486 -11.677 -11.600 1.00 54.86 276 PHE E CA 1
ATOM 4536 C C . PHE E 1 134 ? 40.968 -10.290 -11.671 1.00 55.44 276 PHE E C 1
ATOM 4537 O O . PHE E 1 134 ? 40.252 -9.866 -10.771 1.00 57.79 276 PHE E O 1
ATOM 4545 N N . ALA E 1 135 ? 41.336 -9.565 -12.707 1.00 53.93 277 ALA E N 1
ATOM 4546 C CA . ALA E 1 135 ? 40.715 -8.284 -12.926 1.00 57.43 277 ALA E CA 1
ATOM 4547 C C . ALA E 1 135 ? 39.266 -8.513 -13.375 1.00 60.31 277 ALA E C 1
ATOM 4548 O O . ALA E 1 135 ? 38.308 -8.197 -12.656 1.00 58.72 277 ALA E O 1
ATOM 4558 N N . THR E 1 137 ? 37.559 -11.173 -13.671 1.00 58.07 279 THR E N 1
ATOM 4559 C CA . THR E 1 137 ? 37.082 -12.504 -13.316 1.00 57.13 279 THR E CA 1
ATOM 4560 C C . THR E 1 137 ? 36.647 -12.618 -11.865 1.00 54.33 279 THR E C 1
ATOM 4561 O O . THR E 1 137 ? 36.336 -13.709 -11.394 1.00 53.99 279 THR E O 1
ATOM 4565 N N . GLN E 1 138 ? 36.627 -11.496 -11.155 1.00 52.85 280 GLN E N 1
ATOM 4566 C CA . GLN E 1 138 ? 36.047 -11.479 -9.824 1.00 49.59 280 GLN E CA 1
ATOM 4567 C C . GLN E 1 138 ? 34.558 -11.714 -9.918 1.00 55.32 280 GLN E C 1
ATOM 4568 O O . GLN E 1 138 ? 33.801 -10.819 -10.308 1.00 49.97 280 GLN E O 1
ATOM 4574 N N . ILE E 1 139 ? 34.144 -12.929 -9.565 1.00 57.87 281 ILE E N 1
ATOM 4575 C CA . ILE E 1 139 ? 32.731 -13.272 -9.489 1.00 55.50 281 ILE E CA 1
ATOM 4576 C C . ILE E 1 139 ? 32.216 -12.982 -8.084 1.00 50.86 281 ILE E C 1
ATOM 4577 O O . ILE E 1 139 ? 32.929 -13.171 -7.104 1.00 51.40 281 ILE E O 1
ATOM 4579 N N . ALA E 1 140 ? 30.985 -12.495 -7.994 1.00 54.29 282 ALA E N 1
ATOM 4580 C CA . ALA E 1 140 ? 30.336 -12.252 -6.702 1.00 54.17 282 ALA E CA 1
ATOM 4581 C C . ALA E 1 140 ? 29.484 -13.464 -6.289 1.00 53.27 282 ALA E C 1
ATOM 4582 O O . ALA E 1 140 ? 28.540 -13.841 -6.991 1.00 54.58 282 ALA E O 1
ATOM 4584 N N . CYS E 1 141 ? 29.809 -14.080 -5.156 1.00 51.16 283 CYS E N 1
ATOM 4585 C CA . CYS E 1 141 ? 29.174 -15.358 -4.805 1.00 52.79 283 CYS E CA 1
ATOM 4586 C C . CYS E 1 141 ? 27.795 -15.289 -4.148 1.00 52.91 283 CYS E C 1
ATOM 4587 O O . CYS E 1 141 ? 27.436 -14.295 -3.492 1.00 47.74 283 CYS E O 1
ATOM 4590 N N . LEU E 1 142 ? 27.048 -16.379 -4.345 1.00 51.71 284 LEU E N 1
ATOM 4591 C CA . LEU E 1 142 ? 25.760 -16.610 -3.711 1.00 52.13 284 LEU E CA 1
ATOM 4592 C C . LEU E 1 142 ? 25.629 -18.100 -3.395 1.00 50.99 284 LEU E C 1
ATOM 4593 O O . LEU E 1 142 ? 26.224 -18.946 -4.081 1.00 53.13 284 LEU E O 1
ATOM 4598 N N . PRO E 1 143 ? 24.859 -18.427 -2.346 1.00 47.89 285 PRO E N 1
ATOM 4599 C CA . PRO E 1 143 ? 24.614 -19.833 -2.019 1.00 51.56 285 PRO E CA 1
ATOM 4600 C C . PRO E 1 143 ? 23.863 -20.523 -3.158 1.00 55.82 285 PRO E C 1
ATOM 4601 O O . PRO E 1 143 ? 23.291 -19.854 -4.033 1.00 52.48 285 PRO E O 1
ATOM 4605 N N . LEU E 1 144 ? 23.871 -21.854 -3.138 1.00 57.92 286 LEU E N 1
ATOM 4606 C CA . LEU E 1 144 ? 23.146 -22.658 -4.122 1.00 60.48 286 LEU E CA 1
ATOM 4607 C C . LEU E 1 144 ? 22.183 -23.657 -3.455 1.00 67.27 286 LEU E C 1
ATOM 4608 O O . LEU E 1 144 ? 21.231 -23.283 -2.757 1.00 67.00 286 LEU E O 1
ATOM 4613 N N . SER F 1 7 ? 28.018 16.028 21.562 1.00 85.91 149 SER F N 1
ATOM 4614 C CA . SER F 1 7 ? 27.524 14.831 22.230 1.00 84.88 149 SER F CA 1
ATOM 4615 C C . SER F 1 7 ? 28.557 13.713 22.184 1.00 83.86 149 SER F C 1
ATOM 4616 O O . SER F 1 7 ? 29.256 13.462 23.163 1.00 85.81 149 SER F O 1
ATOM 4619 N N . GLU F 1 8 ? 28.676 13.041 21.047 1.00 81.73 150 GLU F N 1
ATOM 4620 C CA . GLU F 1 8 ? 29.704 12.021 20.940 1.00 80.59 150 GLU F CA 1
ATOM 4621 C C . GLU F 1 8 ? 31.063 12.691 21.094 1.00 84.98 150 GLU F C 1
ATOM 4622 O O . GLU F 1 8 ? 31.935 12.193 21.804 1.00 87.00 150 GLU F O 1
ATOM 4628 N N . TRP F 1 9 ? 31.273 13.821 20.436 1.00 85.69 151 TRP F N 1
ATOM 4629 C CA . TRP F 1 9 ? 32.603 14.401 20.499 1.00 87.45 151 TRP F CA 1
ATOM 4630 C C . TRP F 1 9 ? 32.999 14.789 21.924 1.00 89.28 151 TRP F C 1
ATOM 4631 O O . TRP F 1 9 ? 34.104 14.475 22.363 1.00 90.20 151 TRP F O 1
ATOM 4633 N N . ILE F 1 10 ? 32.163 15.569 22.598 1.00 89.13 152 ILE F N 1
ATOM 4634 C CA . ILE F 1 10 ? 32.468 15.914 23.976 1.00 89.29 152 ILE F CA 1
ATOM 4635 C C . ILE F 1 10 ? 32.424 14.671 24.855 1.00 92.30 152 ILE F C 1
ATOM 4636 O O . ILE F 1 10 ? 33.323 14.434 25.661 1.00 94.04 152 ILE F O 1
ATOM 4638 N N . ASN F 1 11 ? 31.343 13.907 24.751 1.00 91.66 153 ASN F N 1
ATOM 4639 C CA . ASN F 1 11 ? 31.211 12.705 25.563 1.00 92.43 153 ASN F CA 1
ATOM 4640 C C . ASN F 1 11 ? 32.265 11.648 25.246 1.00 93.70 153 ASN F C 1
ATOM 4641 O O . ASN F 1 11 ? 32.858 11.062 26.151 1.00 93.76 153 ASN F O 1
ATOM 4643 N N . GLN F 1 12 ? 32.354 11.262 23.977 1.00 93.51 154 GLN F N 1
ATOM 4644 C CA . GLN F 1 12 ? 33.460 10.427 23.530 1.00 93.20 154 GLN F CA 1
ATOM 4645 C C . GLN F 1 12 ? 34.804 11.154 23.447 1.00 92.09 154 GLN F C 1
ATOM 4646 O O . GLN F 1 12 ? 35.818 10.662 23.937 1.00 91.96 154 GLN F O 1
ATOM 4648 N N . TYR F 1 13 ? 34.838 12.279 22.743 1.00 93.01 155 TYR F N 1
ATOM 4649 C CA . TYR F 1 13 ? 36.112 12.955 22.557 1.00 92.08 155 TYR F CA 1
ATOM 4650 C C . TYR F 1 13 ? 36.695 13.450 23.875 1.00 92.94 155 TYR F C 1
ATOM 4651 O O . TYR F 1 13 ? 37.875 13.240 24.152 1.00 92.82 155 TYR F O 1
ATOM 4653 N N . ARG F 1 14 ? 35.902 14.152 24.673 1.00 93.40 156 ARG F N 1
ATOM 4654 C CA . ARG F 1 14 ? 36.410 14.561 25.971 1.00 98.06 156 ARG F CA 1
ATOM 4655 C C . ARG F 1 14 ? 36.685 13.350 26.864 1.00 98.93 156 ARG F C 1
ATOM 4656 O O . ARG F 1 14 ? 37.740 13.257 27.489 1.00 99.34 156 ARG F O 1
ATOM 4658 N N . ARG F 1 15 ? 35.773 12.392 26.913 1.00 95.56 157 ARG F N 1
ATOM 4659 C CA . ARG F 1 15 ? 36.041 11.250 27.768 1.00 95.16 157 ARG F CA 1
ATOM 4660 C C . ARG F 1 15 ? 37.285 10.482 27.314 1.00 97.24 157 ARG F C 1
ATOM 4661 O O . ARG F 1 15 ? 38.134 10.135 28.134 1.00 98.49 157 ARG F O 1
ATOM 4663 N N . ARG F 1 16 ? 37.366 10.147 26.032 1.00 96.15 158 ARG F N 1
ATOM 4664 C CA . ARG F 1 16 ? 38.536 9.420 25.568 1.00 97.34 158 ARG F CA 1
ATOM 4665 C C . ARG F 1 16 ? 39.806 10.255 25.704 1.00 100.05 158 ARG F C 1
ATOM 4666 O O . ARG F 1 16 ? 40.828 9.772 26.190 1.00 99.63 158 ARG F O 1
ATOM 4668 N N . LEU F 1 17 ? 39.804 11.479 25.189 1.00 100.48 159 LEU F N 1
ATOM 4669 C CA . LEU F 1 17 ? 41.009 12.285 25.340 1.00 103.25 159 LEU F CA 1
ATOM 4670 C C . LEU F 1 17 ? 41.286 12.638 26.802 1.00 103.68 159 LEU F C 1
ATOM 4671 O O . LEU F 1 17 ? 42.405 12.477 27.288 1.00 101.77 159 LEU F O 1
ATOM 4673 N N . GLN F 1 18 ? 40.261 13.118 27.497 1.00 103.51 160 GLN F N 1
ATOM 4674 C CA . GLN F 1 18 ? 40.394 13.465 28.905 1.00 102.69 160 GLN F CA 1
ATOM 4675 C C . GLN F 1 18 ? 40.532 12.207 29.753 1.00 104.65 160 GLN F C 1
ATOM 4676 O O . GLN F 1 18 ? 41.341 12.156 30.678 1.00 106.14 160 GLN F O 1
ATOM 4678 N N . GLN F 1 19 ? 39.726 11.198 29.440 1.00 102.49 161 GLN F N 1
ATOM 4679 C CA . GLN F 1 19 ? 39.744 9.948 30.187 1.00 102.04 161 GLN F CA 1
ATOM 4680 C C . GLN F 1 19 ? 41.008 9.151 29.893 1.00 103.08 161 GLN F C 1
ATOM 4681 O O . GLN F 1 19 ? 41.155 8.015 30.341 1.00 106.17 161 GLN F O 1
ATOM 4683 N N . LEU F 1 20 ? 41.918 9.755 29.137 1.00 102.75 162 LEU F N 1
ATOM 4684 C CA . LEU F 1 20 ? 43.171 9.101 28.776 1.00 101.85 162 LEU F CA 1
ATOM 4685 C C . LEU F 1 20 ? 43.416 7.863 29.631 1.00 97.70 162 LEU F C 1
ATOM 4686 O O . LEU F 1 20 ? 44.561 7.493 29.889 1.00 89.56 162 LEU F O 1
ATOM 4688 N N . TRP F 1 28 ? 43.094 -0.462 21.092 1.00 60.58 170 TRP F N 1
ATOM 4689 C CA . TRP F 1 28 ? 42.755 -0.781 19.711 1.00 64.90 170 TRP F CA 1
ATOM 4690 C C . TRP F 1 28 ? 41.751 0.215 19.143 1.00 67.53 170 TRP F C 1
ATOM 4691 O O . TRP F 1 28 ? 40.609 0.282 19.595 1.00 68.32 170 TRP F O 1
ATOM 4702 N N . LEU F 1 29 ? 42.173 0.981 18.141 1.00 64.96 171 LEU F N 1
ATOM 4703 C CA . LEU F 1 29 ? 41.291 1.958 17.505 1.00 66.97 171 LEU F CA 1
ATOM 4704 C C . LEU F 1 29 ? 41.022 1.601 16.047 1.00 66.79 171 LEU F C 1
ATOM 4705 O O . LEU F 1 29 ? 41.951 1.362 15.277 1.00 67.36 171 LEU F O 1
ATOM 4710 N N . TYR F 1 30 ? 39.751 1.583 15.660 1.00 67.67 172 TYR F N 1
ATOM 4711 C CA . TYR F 1 30 ? 39.386 1.249 14.287 1.00 69.90 172 TYR F CA 1
ATOM 4712 C C . TYR F 1 30 ? 38.671 2.394 13.572 1.00 71.17 172 TYR F C 1
ATOM 4713 O O . TYR F 1 30 ? 37.688 2.932 14.077 1.00 71.47 172 TYR F O 1
ATOM 4722 N N . GLY F 1 31 ? 39.183 2.761 12.404 1.00 68.34 173 GLY F N 1
ATOM 4723 C CA . GLY F 1 31 ? 38.601 3.830 11.619 1.00 67.70 173 GLY F CA 1
ATOM 4724 C C . GLY F 1 31 ? 38.844 3.684 10.130 1.00 68.01 173 GLY F C 1
ATOM 4725 O O . GLY F 1 31 ? 39.758 2.985 9.700 1.00 69.03 173 GLY F O 1
ATOM 4726 N N . ALA F 1 32 ? 38.027 4.369 9.345 1.00 67.59 174 ALA F N 1
ATOM 4727 C CA 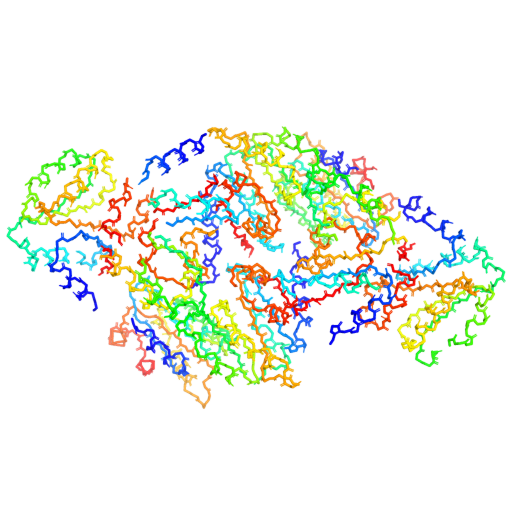. ALA F 1 32 ? 38.181 4.386 7.904 1.00 69.33 174 ALA F CA 1
ATOM 4728 C C . ALA F 1 32 ? 39.412 5.229 7.651 1.00 73.76 174 ALA F C 1
ATOM 4729 O O . ALA F 1 32 ? 39.908 5.882 8.566 1.00 73.25 174 ALA F O 1
ATOM 4731 N N . PRO F 1 33 ? 39.832 5.350 6.400 1.00 75.17 175 PRO F N 1
ATOM 4732 C CA . PRO F 1 33 ? 41.037 6.131 6.126 1.00 77.94 175 PRO F CA 1
ATOM 4733 C C . PRO F 1 33 ? 40.822 7.522 6.698 1.00 77.37 175 PRO F C 1
ATOM 4734 O O . PRO F 1 33 ? 39.710 8.044 6.645 1.00 77.46 175 PRO F O 1
ATOM 4738 N N . GLY F 1 34 ? 41.883 8.017 7.317 1.00 80.21 176 GLY F N 1
ATOM 4739 C CA . GLY F 1 34 ? 41.900 9.261 8.049 1.00 82.62 176 GLY F CA 1
ATOM 4740 C C . GLY F 1 34 ? 41.450 9.057 9.472 1.00 82.90 176 GLY F C 1
ATOM 4741 O O . GLY F 1 34 ? 42.229 8.563 10.313 1.00 79.30 176 GLY F O 1
ATOM 4742 N N . THR F 1 35 ? 40.189 9.478 9.675 1.00 81.59 177 THR F N 1
ATOM 4743 C CA . THR F 1 35 ? 39.307 9.264 10.832 1.00 80.77 177 THR F CA 1
ATOM 4744 C C . THR F 1 35 ? 39.881 9.751 12.133 1.00 81.02 177 THR F C 1
ATOM 4745 O O . THR F 1 35 ? 39.200 9.801 13.146 1.00 79.71 177 THR F O 1
ATOM 4747 N N . GLY F 1 36 ? 41.144 10.120 12.067 1.00 80.33 178 GLY F N 1
ATOM 4748 C CA . GLY F 1 36 ? 41.881 10.600 13.203 1.00 80.59 178 GLY F CA 1
ATOM 4749 C C . GLY F 1 36 ? 42.427 9.451 13.976 1.00 80.36 178 GLY F C 1
ATOM 4750 O O . GLY F 1 36 ? 42.809 9.615 15.110 1.00 80.43 178 GLY F O 1
ATOM 4751 N N . ARG F 1 37 ? 42.453 8.277 13.370 1.00 80.98 179 ARG F N 1
ATOM 4752 C CA . ARG F 1 37 ? 43.012 7.138 14.078 1.00 80.75 179 ARG F CA 1
ATOM 4753 C C . ARG F 1 37 ? 44.533 7.209 14.138 1.00 82.85 179 ARG F C 1
ATOM 4754 O O . ARG F 1 37 ? 45.122 7.039 15.204 1.00 78.12 179 ARG F O 1
ATOM 4767 N N . THR F 1 39 ? 46.229 9.993 13.128 1.00 89.70 181 THR F N 1
ATOM 4768 C CA . THR F 1 39 ? 46.332 11.338 13.685 1.00 86.91 181 THR F CA 1
ATOM 4769 C C . THR F 1 39 ? 45.811 11.413 15.118 1.00 87.15 181 THR F C 1
ATOM 4770 O O . THR F 1 39 ? 46.397 12.072 15.973 1.00 88.69 181 THR F O 1
ATOM 4772 N N . GLY F 1 40 ? 44.693 10.735 15.356 1.00 86.59 182 GLY F N 1
ATOM 4773 C CA . GLY F 1 40 ? 44.052 10.679 16.659 1.00 89.52 182 GLY F CA 1
ATOM 4774 C C . GLY F 1 40 ? 44.890 10.017 17.737 1.00 94.33 182 GLY F C 1
ATOM 4775 O O . GLY F 1 40 ? 44.866 10.418 18.900 1.00 96.65 182 GLY F O 1
ATOM 4776 N N . ALA F 1 41 ? 45.667 9.024 17.317 1.00 93.75 183 ALA F N 1
ATOM 4777 C CA . ALA F 1 41 ? 46.424 8.132 18.197 1.00 95.99 183 ALA F CA 1
ATOM 4778 C C . ALA F 1 41 ? 47.477 8.823 19.060 1.00 100.50 183 ALA F C 1
ATOM 4779 O O . ALA F 1 41 ? 47.722 8.419 20.196 1.00 100.46 183 ALA F O 1
ATOM 4781 N N . ARG F 1 42 ? 48.039 9.901 18.526 1.00 101.68 184 ARG F N 1
ATOM 4782 C CA . ARG F 1 42 ? 49.212 10.569 19.081 1.00 102.44 184 ARG F CA 1
ATOM 4783 C C . ARG F 1 42 ? 49.007 11.108 20.493 1.00 106.69 184 ARG F C 1
ATOM 4784 O O . ARG F 1 42 ? 49.926 11.089 21.311 1.00 105.90 184 ARG F O 1
ATOM 4786 N N . TYR F 1 43 ? 47.807 11.575 20.784 1.00 106.14 185 TYR F N 1
ATOM 4787 C CA . TYR F 1 43 ? 47.513 12.162 22.071 1.00 107.03 185 TYR F CA 1
ATOM 4788 C C . TYR F 1 43 ? 47.883 11.194 23.152 1.00 107.60 185 TYR F C 1
ATOM 4789 O O . TYR F 1 43 ? 48.635 11.516 24.064 1.00 107.90 185 TYR F O 1
ATOM 4798 N N . LEU F 1 44 ? 47.369 9.989 23.044 1.00 106.81 186 LEU F N 1
ATOM 4799 C CA . LEU F 1 44 ? 47.546 8.994 24.092 1.00 106.07 186 LEU F CA 1
ATOM 4800 C C . LEU F 1 44 ? 49.016 8.844 24.461 1.00 106.92 186 LEU F C 1
ATOM 4801 O O . LEU F 1 44 ? 49.358 8.682 25.631 1.00 110.24 186 LEU F O 1
ATOM 4803 N N . HIS F 1 45 ? 49.884 8.897 23.456 1.00 105.08 187 HIS F N 1
ATOM 4804 C CA . HIS F 1 45 ? 51.318 8.762 23.680 1.00 102.29 187 HIS F CA 1
ATOM 4805 C C . HIS F 1 45 ? 51.837 9.876 24.581 1.00 103.42 187 HIS F C 1
ATOM 4806 O O . HIS F 1 45 ? 52.936 9.786 25.126 1.00 103.23 187 HIS F O 1
ATOM 4813 N N . PHE F 1 55 ? 58.016 6.383 20.436 1.00 78.77 197 PHE F N 1
ATOM 4814 C CA . PHE F 1 55 ? 56.777 6.205 19.689 1.00 78.70 197 PHE F CA 1
ATOM 4815 C C . PHE F 1 55 ? 57.052 5.903 18.220 1.00 76.33 197 PHE F C 1
ATOM 4816 O O . PHE F 1 55 ? 57.138 6.812 17.396 1.00 75.21 197 PHE F O 1
ATOM 4824 N N . VAL F 1 56 ? 57.169 4.621 17.893 1.00 73.89 198 VAL F N 1
ATOM 4825 C CA . VAL F 1 56 ? 57.409 4.199 16.517 1.00 72.21 198 VAL F CA 1
ATOM 4826 C C . VAL F 1 56 ? 56.261 3.343 15.988 1.00 68.53 198 VAL F C 1
ATOM 4827 O O . VAL F 1 56 ? 55.828 2.398 16.644 1.00 65.87 198 VAL F O 1
ATOM 4829 N N . TYR F 1 57 ? 55.761 3.687 14.806 1.00 67.06 199 TYR F N 1
ATOM 4830 C CA . TYR F 1 57 ? 54.680 2.926 14.196 1.00 64.34 199 TYR F CA 1
ATOM 4831 C C . TYR F 1 57 ? 55.095 2.331 12.859 1.00 64.76 199 TYR F C 1
ATOM 4832 O O . TYR F 1 57 ? 55.595 3.036 11.985 1.00 59.91 199 TYR F O 1
ATOM 4841 N N . ARG F 1 58 ? 54.851 1.038 12.727 1.00 63.49 200 ARG F N 1
ATOM 4842 C CA . ARG F 1 58 ? 55.105 0.348 11.493 1.00 63.34 200 ARG F CA 1
ATOM 4843 C C . ARG F 1 58 ? 53.861 -0.337 11.029 1.00 61.85 200 ARG F C 1
ATOM 4844 O O . ARG F 1 58 ? 53.037 -0.752 11.805 1.00 61.39 200 ARG F O 1
ATOM 4852 N N . GLU F 1 59 ? 53.759 -0.439 9.722 1.00 61.99 201 GLU F N 1
ATOM 4853 C CA . GLU F 1 59 ? 52.639 -1.041 9.072 1.00 65.02 201 GLU F CA 1
ATOM 4854 C C . GLU F 1 59 ? 53.087 -2.412 8.679 1.00 66.22 201 GLU F C 1
ATOM 4855 O O . GLU F 1 59 ? 54.117 -2.586 8.054 1.00 66.24 201 GLU F O 1
ATOM 4861 N N . LEU F 1 60 ? 52.292 -3.393 9.057 1.00 68.05 202 LEU F N 1
ATOM 4862 C CA . LEU F 1 60 ? 52.722 -4.754 9.048 1.00 66.16 202 LEU F CA 1
ATOM 4863 C C . LEU F 1 60 ? 52.460 -5.363 7.721 1.00 65.70 202 LEU F C 1
ATOM 4864 O O . LEU F 1 60 ? 51.468 -5.101 7.122 1.00 66.76 202 LEU F O 1
ATOM 4866 N N . THR F 1 61 ? 53.401 -6.161 7.265 1.00 67.41 203 THR F N 1
ATOM 4867 C CA . THR F 1 61 ? 53.318 -6.841 5.996 1.00 69.67 203 THR F CA 1
ATOM 4868 C C . THR F 1 61 ? 54.186 -8.107 6.025 1.00 71.59 203 THR F C 1
ATOM 4869 O O . THR F 1 61 ? 55.285 -8.133 6.566 1.00 72.20 203 THR F O 1
ATOM 4871 N N . PRO F 1 62 ? 53.689 -9.176 5.446 1.00 72.22 204 PRO F N 1
ATOM 4872 C CA . PRO F 1 62 ? 54.452 -10.399 5.442 1.00 67.28 204 PRO F CA 1
ATOM 4873 C C . PRO F 1 62 ? 55.914 -10.092 5.394 1.00 68.86 204 PRO F C 1
ATOM 4874 O O . PRO F 1 62 ? 56.681 -10.818 5.964 1.00 68.46 204 PRO F O 1
ATOM 4878 N N . ASP F 1 63 ? 56.300 -9.036 4.716 1.00 69.30 205 ASP F N 1
ATOM 4879 C CA . ASP F 1 63 ? 57.689 -8.689 4.641 1.00 68.52 205 ASP F CA 1
ATOM 4880 C C . ASP F 1 63 ? 58.154 -7.972 5.883 1.00 69.85 205 ASP F C 1
ATOM 4881 O O . ASP F 1 63 ? 59.322 -7.895 6.155 1.00 67.16 205 ASP F O 1
ATOM 4883 N N . ASN F 1 64 ? 57.216 -7.457 6.649 1.00 73.82 206 ASN F N 1
ATOM 4884 C CA . ASN F 1 64 ? 57.505 -6.689 7.862 1.00 74.49 206 ASN F CA 1
ATOM 4885 C C . ASN F 1 64 ? 57.745 -7.507 9.133 1.00 71.20 206 ASN F C 1
ATOM 4886 O O . ASN F 1 64 ? 58.488 -7.087 10.017 1.00 74.34 206 ASN F O 1
ATOM 4888 N N . ALA F 1 65 ? 57.105 -8.666 9.221 1.00 68.13 207 ALA F N 1
ATOM 4889 C CA . ALA F 1 65 ? 57.064 -9.457 10.446 1.00 70.11 207 ALA F CA 1
ATOM 4890 C C . ALA F 1 65 ? 58.402 -9.996 10.944 1.00 69.69 207 ALA F C 1
ATOM 4891 O O . ALA F 1 65 ? 58.653 -10.010 12.148 1.00 69.09 207 ALA F O 1
ATOM 4893 N N . PRO F 1 66 ? 59.255 -10.434 10.027 1.00 68.54 208 PRO F N 1
ATOM 4894 C CA . PRO F 1 66 ? 60.572 -10.955 10.402 1.00 71.58 208 PRO F CA 1
ATOM 4895 C C . PRO F 1 66 ? 61.385 -9.860 11.078 1.00 71.62 208 PRO F C 1
ATOM 4896 O O . PRO F 1 66 ? 62.103 -10.106 12.047 1.00 67.48 208 PRO F O 1
ATOM 4900 N N . GLN F 1 67 ? 61.233 -8.646 10.564 1.00 71.43 209 GLN F N 1
ATOM 4901 C CA . GLN F 1 67 ? 61.909 -7.460 11.078 1.00 70.00 209 GLN F CA 1
ATOM 4902 C C . GLN F 1 67 ? 61.316 -6.972 12.397 1.00 70.36 209 GLN F C 1
ATOM 4903 O O . GLN F 1 67 ? 61.882 -6.097 13.050 1.00 72.90 209 GLN F O 1
ATOM 4905 N N . LEU F 1 68 ? 60.193 -7.563 12.793 1.00 69.49 210 LEU F N 1
ATOM 4906 C CA . LEU F 1 68 ? 59.437 -7.092 13.948 1.00 70.53 210 LEU F CA 1
ATOM 4907 C C . LEU F 1 68 ? 60.225 -7.165 15.247 1.00 71.58 210 LEU F C 1
ATOM 4908 O O . LEU F 1 68 ? 60.172 -6.243 16.059 1.00 71.53 210 LEU F O 1
ATOM 4913 N N . ASN F 1 69 ? 60.957 -8.253 15.447 1.00 72.39 211 ASN F N 1
ATOM 4914 C CA . ASN F 1 69 ? 61.743 -8.384 16.662 1.00 72.78 211 ASN F CA 1
ATOM 4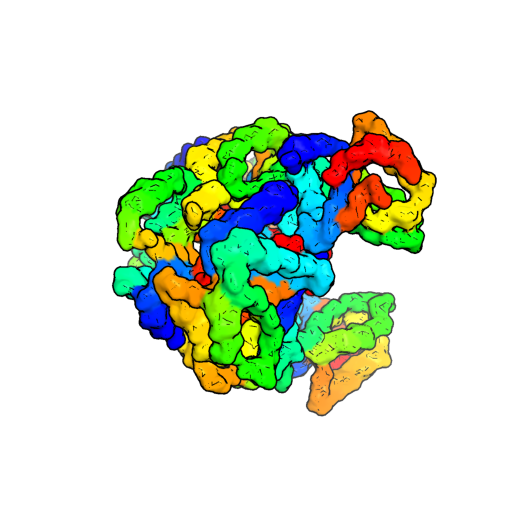915 C C . ASN F 1 69 ? 62.778 -7.274 16.710 1.00 73.69 211 ASN F C 1
ATOM 4916 O O . ASN F 1 69 ? 63.005 -6.667 17.756 1.00 75.29 211 ASN F O 1
ATOM 4921 N N . ASP F 1 70 ? 63.409 -7.017 15.570 1.00 74.03 212 ASP F N 1
ATOM 4922 C CA . ASP F 1 70 ? 64.238 -5.837 15.402 1.00 74.54 212 ASP F CA 1
ATOM 4923 C C . ASP F 1 70 ? 63.351 -4.604 15.513 1.00 77.13 212 ASP F C 1
ATOM 4924 O O . ASP F 1 70 ? 63.726 -3.599 16.115 1.00 78.25 212 ASP F O 1
ATOM 4929 N N . PHE F 1 71 ? 62.154 -4.700 14.944 1.00 77.80 213 PHE F N 1
ATOM 4930 C CA . PHE F 1 71 ? 61.176 -3.615 14.973 1.00 79.84 213 PHE F CA 1
ATOM 4931 C C . PHE F 1 71 ? 60.741 -3.286 16.398 1.00 81.84 213 PHE F C 1
ATOM 4932 O O . PHE F 1 71 ? 60.513 -2.128 16.743 1.00 80.96 213 PHE F O 1
ATOM 4934 N N . ILE F 1 72 ? 60.609 -4.322 17.219 1.00 79.99 214 ILE F N 1
ATOM 4935 C CA . ILE F 1 72 ? 60.083 -4.175 18.573 1.00 77.68 214 ILE F CA 1
ATOM 4936 C C . ILE F 1 72 ? 61.049 -3.481 19.528 1.00 81.63 214 ILE F C 1
ATOM 4937 O O . ILE F 1 72 ? 60.701 -3.201 20.674 1.00 79.53 214 ILE F O 1
ATOM 4939 N N . ALA F 1 73 ? 62.258 -3.204 19.053 1.00 81.97 215 ALA F N 1
ATOM 4940 C CA . ALA F 1 73 ? 63.256 -2.529 19.872 1.00 80.90 215 ALA F CA 1
ATOM 4941 C C . ALA F 1 73 ? 62.703 -1.222 20.428 1.00 79.24 215 ALA F C 1
ATOM 4942 O O . ALA F 1 73 ? 62.453 -1.102 21.626 1.00 80.29 215 ALA F O 1
ATOM 4944 N N . LEU F 1 74 ? 62.512 -0.247 19.547 1.00 76.43 216 LEU F N 1
ATOM 4945 C CA . LEU F 1 74 ? 61.985 1.051 19.946 1.00 73.83 216 LEU F CA 1
ATOM 4946 C C . LEU F 1 74 ? 61.053 0.917 21.145 1.00 74.00 216 LEU F C 1
ATOM 4947 O O . LEU F 1 74 ? 59.834 0.993 21.006 1.00 71.79 216 LEU F O 1
ATOM 4949 N N . THR F 1 79 ? 55.299 4.634 22.280 1.00 73.47 221 THR F N 1
ATOM 4950 C CA . THR F 1 79 ? 54.937 3.231 22.431 1.00 69.94 221 THR F CA 1
ATOM 4951 C C . THR F 1 79 ? 55.026 2.488 21.104 1.00 67.36 221 THR F C 1
ATOM 4952 O O . THR F 1 79 ? 55.740 2.910 20.196 1.00 66.81 221 THR F O 1
ATOM 4956 N N . LEU F 1 80 ? 54.292 1.386 20.982 1.00 62.94 222 LEU F N 1
ATOM 4957 C CA . LEU F 1 80 ? 54.309 0.605 19.747 1.00 64.06 222 LEU F CA 1
ATOM 4958 C C . LEU F 1 80 ? 52.948 0.546 19.054 1.00 64.53 222 LEU F C 1
ATOM 4959 O O . LEU F 1 80 ? 51.944 0.184 19.665 1.00 61.76 222 LEU F O 1
ATOM 4964 N N . VAL F 1 81 ? 52.927 0.932 17.782 1.00 60.75 223 VAL F N 1
ATOM 4965 C CA . VAL F 1 81 ? 51.706 0.947 16.987 1.00 61.34 223 VAL F CA 1
ATOM 4966 C C . VAL F 1 81 ? 51.878 0.122 15.715 1.00 64.22 223 VAL F C 1
ATOM 4967 O O . VAL F 1 81 ? 52.895 0.230 15.033 1.00 62.18 223 VAL F O 1
ATOM 4971 N N . LEU F 1 82 ? 50.893 -0.717 15.413 1.00 65.70 224 LEU F N 1
ATOM 4972 C CA . LEU F 1 82 ? 50.995 -1.630 14.282 1.00 64.38 224 LEU F CA 1
ATOM 4973 C C . LEU F 1 82 ? 49.733 -1.663 13.430 1.00 67.39 224 LEU F C 1
ATOM 4974 O O . LEU F 1 82 ? 48.639 -1.361 13.904 1.00 68.56 224 LEU F O 1
ATOM 4979 N N . SER F 1 83 ? 49.905 -2.020 12.163 1.00 65.73 225 SER F N 1
ATOM 4980 C CA . SER F 1 83 ? 48.793 -2.170 11.239 1.00 63.93 225 SER F CA 1
ATOM 4981 C C . SER F 1 83 ? 48.972 -3.469 10.469 1.00 63.44 225 SER F C 1
ATOM 4982 O O . SER F 1 83 ? 50.097 -3.921 10.265 1.00 60.64 225 SER F O 1
ATOM 4985 N N . HIS F 1 84 ? 47.876 -4.079 10.035 1.00 65.56 226 HIS F N 1
ATOM 4986 C CA . HIS F 1 84 ? 47.984 -5.380 9.393 1.00 67.25 226 HIS F CA 1
ATOM 4987 C C . HIS F 1 84 ? 48.709 -6.331 10.339 1.00 68.00 226 HIS F C 1
ATOM 4988 O O . HIS F 1 84 ? 49.621 -7.056 9.947 1.00 66.75 226 HIS F O 1
ATOM 4995 N N . PRO F 1 85 ? 48.248 -6.333 11.586 1.00 66.12 227 PRO F N 1
ATOM 4996 C CA . PRO F 1 85 ? 48.782 -7.171 12.667 1.00 64.17 227 PRO F CA 1
ATOM 4997 C C . PRO F 1 85 ? 48.571 -8.658 12.408 1.00 65.11 227 PRO F C 1
ATOM 4998 O O . PRO F 1 85 ? 49.282 -9.493 12.961 1.00 66.39 227 PRO F O 1
ATOM 5002 N N . GLU F 1 86 ? 47.649 -8.968 11.505 1.00 64.85 228 GLU F N 1
ATOM 5003 C CA . GLU F 1 86 ? 47.270 -10.342 11.186 1.00 64.65 228 GLU F CA 1
ATOM 5004 C C . GLU F 1 86 ? 48.444 -11.149 10.640 1.00 64.62 228 GLU F C 1
ATOM 5005 O O . GLU F 1 86 ? 48.555 -12.349 10.883 1.00 61.76 228 GLU F O 1
ATOM 5011 N N . HIS F 1 87 ? 49.340 -10.458 9.948 1.00 65.10 229 HIS F N 1
ATOM 5012 C CA . HIS F 1 87 ? 50.461 -11.080 9.252 1.00 65.31 229 HIS F CA 1
ATOM 5013 C C . HIS F 1 87 ? 51.432 -11.820 10.172 1.00 64.84 229 HIS F C 1
ATOM 5014 O O . HIS F 1 87 ? 51.966 -12.864 9.803 1.00 64.84 229 HIS F O 1
ATOM 5021 N N . LEU F 1 88 ? 51.615 -11.289 11.372 1.00 61.69 230 LEU F N 1
ATOM 5022 C CA . LEU F 1 88 ? 52.601 -11.824 12.285 1.00 63.98 230 LEU F CA 1
ATOM 5023 C C . LEU F 1 88 ? 52.257 -13.264 12.598 1.00 65.01 230 LEU F C 1
ATOM 5024 O O . LEU F 1 88 ? 51.090 -13.627 12.725 1.00 65.22 230 LEU F O 1
ATOM 5029 N N . THR F 1 89 ? 53.291 -14.077 12.762 1.00 63.44 231 THR F N 1
ATOM 5030 C CA . THR F 1 89 ? 53.126 -15.471 13.129 1.00 62.07 231 THR F CA 1
ATOM 5031 C C . THR F 1 89 ? 52.666 -15.530 14.575 1.00 61.99 231 THR F C 1
ATOM 5032 O O . THR F 1 89 ? 52.802 -14.560 15.317 1.00 59.80 231 THR F O 1
ATOM 5036 N N . ARG F 1 90 ? 52.178 -16.691 14.991 1.00 63.61 232 ARG F N 1
ATOM 5037 C CA . ARG F 1 90 ? 51.607 -16.835 16.319 1.00 63.43 232 ARG F CA 1
ATOM 5038 C C . ARG F 1 90 ? 52.663 -16.508 17.361 1.00 62.71 232 ARG F C 1
ATOM 5039 O O . ARG F 1 90 ? 52.367 -15.882 18.377 1.00 61.38 232 ARG F O 1
ATOM 5041 N N . GLU F 1 91 ? 53.900 -16.912 17.097 1.00 62.66 233 GLU F N 1
ATOM 5042 C CA . GLU F 1 91 ? 54.976 -16.655 18.037 1.00 61.34 233 GLU F CA 1
ATOM 5043 C C . GLU F 1 91 ? 55.156 -15.154 18.202 1.00 62.20 233 GLU F C 1
ATOM 5044 O O . GLU F 1 91 ? 55.328 -14.663 19.315 1.00 63.37 233 GLU F O 1
ATOM 5046 N N . GLN F 1 92 ? 55.121 -14.422 17.095 1.00 62.64 234 GLN F N 1
ATOM 5047 C CA . GLN F 1 92 ? 55.211 -12.975 17.182 1.00 61.68 234 GLN F CA 1
ATOM 5048 C C . GLN F 1 92 ? 54.008 -12.436 17.942 1.00 59.78 234 GLN F C 1
ATOM 5049 O O . GLN F 1 92 ? 54.147 -11.575 18.808 1.00 61.12 234 GLN F O 1
ATOM 5055 N N . GLN F 1 93 ? 52.823 -12.929 17.603 1.00 60.64 235 GLN F N 1
ATOM 5056 C CA . GLN F 1 93 ? 51.612 -12.538 18.314 1.00 63.95 235 GLN F CA 1
ATOM 5057 C C . GLN F 1 93 ? 51.676 -12.988 19.768 1.00 61.48 235 GLN F C 1
ATOM 5058 O O . GLN F 1 93 ? 51.303 -12.250 20.678 1.00 60.13 235 GLN F O 1
ATOM 5064 N N . TYR F 1 94 ? 52.160 -14.205 19.980 1.00 63.29 236 TYR F N 1
ATOM 5065 C CA . TYR F 1 94 ? 52.260 -14.774 21.318 1.00 64.27 236 TYR F CA 1
ATOM 5066 C C . TYR F 1 94 ? 53.198 -13.931 22.165 1.00 64.20 236 TYR F C 1
ATOM 5067 O O . TYR F 1 94 ? 52.977 -13.736 23.359 1.00 63.54 236 TYR F O 1
ATOM 5069 N N . HIS F 1 95 ? 54.317 -13.634 21.553 1.00 61.35 237 HIS F N 1
ATOM 5070 C CA . HIS F 1 95 ? 55.408 -13.023 22.225 1.00 61.85 237 HIS F CA 1
ATOM 5071 C C . HIS F 1 95 ? 54.828 -11.801 22.862 1.00 63.49 237 HIS F C 1
ATOM 5072 O O . HIS F 1 95 ? 55.332 -11.297 23.845 1.00 60.78 237 HIS F O 1
ATOM 5079 N N . LEU F 1 96 ? 53.730 -11.331 22.302 1.00 63.28 238 LEU F N 1
ATOM 5080 C CA . LEU F 1 96 ? 53.231 -10.040 22.679 1.00 62.70 238 LEU F CA 1
ATOM 5081 C C . LEU F 1 96 ? 52.357 -10.029 23.901 1.00 60.24 238 LEU F C 1
ATOM 5082 O O . LEU F 1 96 ? 52.396 -9.078 24.630 1.00 61.68 238 LEU F O 1
ATOM 5087 N N . VAL F 1 97 ? 51.592 -11.072 24.163 1.00 57.33 239 VAL F N 1
ATOM 5088 C CA . VAL F 1 97 ? 50.801 -11.085 25.383 1.00 61.94 239 VAL F CA 1
ATOM 5089 C C . VAL F 1 97 ? 51.694 -11.385 26.558 1.00 64.54 239 VAL F C 1
ATOM 5090 O O . VAL F 1 97 ? 51.474 -10.922 27.666 1.00 62.94 239 VAL F O 1
ATOM 5094 N N . GLN F 1 98 ? 52.708 -12.188 26.306 1.00 65.13 240 GLN F N 1
ATOM 5095 C CA . GLN F 1 98 ? 53.666 -12.544 27.341 1.00 63.38 240 GLN F CA 1
ATOM 5096 C C . GLN F 1 98 ? 54.555 -11.355 27.688 1.00 64.13 240 GLN F C 1
ATOM 5097 O O . GLN F 1 98 ? 54.792 -11.067 28.859 1.00 61.71 240 GLN F O 1
ATOM 5099 N N . LEU F 1 99 ? 55.046 -10.666 26.664 1.00 63.69 241 LEU F N 1
ATOM 5100 C CA . LEU F 1 99 ? 55.834 -9.462 26.878 1.00 60.04 241 LEU F CA 1
ATOM 5101 C C . LEU F 1 99 ? 54.913 -8.368 27.392 1.00 57.57 241 LEU F C 1
ATOM 5102 O O . LEU F 1 99 ? 55.254 -7.634 28.316 1.00 57.69 241 LEU F O 1
ATOM 5104 N N . GLN F 1 100 ? 53.732 -8.277 26.793 1.00 57.61 242 GLN F N 1
ATOM 5105 C CA . GLN F 1 100 ? 52.736 -7.306 27.217 1.00 59.68 242 GLN F CA 1
ATOM 5106 C C . GLN F 1 100 ? 52.167 -7.701 28.572 1.00 62.12 242 GLN F C 1
ATOM 5107 O O . GLN F 1 100 ? 51.393 -6.959 29.172 1.00 65.19 242 GLN F O 1
ATOM 5113 N N . SER F 1 101 ? 52.557 -8.879 29.048 1.00 61.54 243 SER F N 1
ATOM 5114 C CA . SER F 1 101 ? 52.076 -9.385 30.326 1.00 61.67 243 SER F CA 1
ATOM 5115 C C . SER F 1 101 ? 53.128 -9.226 31.417 1.00 62.64 243 SER F C 1
ATOM 5116 O O . SER F 1 101 ? 54.318 -9.107 31.132 1.00 63.62 243 SER F O 1
ATOM 5118 N N . ASP F 1 114 ? 40.943 -0.390 11.177 1.00 65.01 256 ASP F N 1
ATOM 5119 C CA . ASP F 1 114 ? 39.768 0.203 10.551 1.00 72.80 256 ASP F CA 1
ATOM 5120 C C . ASP F 1 114 ? 38.528 -0.658 10.765 1.00 70.14 256 ASP F C 1
ATOM 5121 O O . ASP F 1 114 ? 37.469 -0.387 10.203 1.00 64.62 256 ASP F O 1
ATOM 5126 N N . THR F 1 115 ? 38.682 -1.694 11.582 1.00 68.57 257 THR F N 1
ATOM 5127 C CA . THR F 1 115 ? 37.608 -2.635 11.865 1.00 68.95 257 THR F CA 1
ATOM 5128 C C . THR F 1 115 ? 37.532 -2.945 13.355 1.00 67.95 257 THR F C 1
ATOM 5129 O O . THR F 1 115 ? 38.504 -2.768 14.084 1.00 67.66 257 THR F O 1
ATOM 5133 N N . SER F 1 116 ? 36.390 -3.456 13.797 1.00 68.97 258 SER F N 1
ATOM 5134 C CA . SER F 1 116 ? 36.228 -3.850 15.190 1.00 67.72 258 SER F CA 1
ATOM 5135 C C . SER F 1 116 ? 37.185 -4.991 15.505 1.00 69.03 258 SER F C 1
ATOM 5136 O O . SER F 1 116 ? 37.456 -5.835 14.653 1.00 69.97 258 SER F O 1
ATOM 5139 N N . LEU F 1 117 ? 37.691 -5.017 16.734 1.00 69.14 259 LEU F N 1
ATOM 5140 C CA . LEU F 1 117 ? 38.666 -6.023 17.142 1.00 70.72 259 LEU F CA 1
ATOM 5141 C C . LEU F 1 117 ? 38.100 -7.437 17.081 1.00 69.11 259 LEU F C 1
ATOM 5142 O O . LEU F 1 117 ? 38.783 -8.370 16.663 1.00 69.20 259 LEU F O 1
ATOM 5147 N N . VAL F 1 118 ? 36.847 -7.591 17.493 1.00 67.81 260 VAL F N 1
ATOM 5148 C CA . VAL F 1 118 ? 36.177 -8.886 17.449 1.00 66.02 260 VAL F CA 1
ATOM 5149 C C . VAL F 1 118 ? 36.017 -9.404 16.021 1.00 68.07 260 VAL F C 1
ATOM 5150 O O . VAL F 1 118 ? 36.168 -10.596 15.761 1.00 67.64 260 VAL F O 1
ATOM 5154 N N . GLU F 1 119 ? 35.729 -8.492 15.100 1.00 68.45 261 GLU F N 1
ATOM 5155 C CA . GLU F 1 119 ? 35.505 -8.835 13.700 1.00 67.98 261 GLU F CA 1
ATOM 5156 C C . GLU F 1 119 ? 36.739 -9.445 13.043 1.00 69.32 261 GLU F C 1
ATOM 5157 O O . GLU F 1 119 ? 36.633 -10.360 12.229 1.00 70.13 261 GLU F O 1
ATOM 5159 N N . LEU F 1 120 ? 37.912 -8.952 13.420 1.00 68.64 262 LEU F N 1
ATOM 5160 C CA . LEU F 1 120 ? 39.150 -9.351 12.764 1.00 66.49 262 LEU F CA 1
ATOM 5161 C C . LEU F 1 120 ? 39.462 -10.840 12.895 1.00 65.90 262 LEU F C 1
ATOM 5162 O O . LEU F 1 120 ? 39.927 -11.461 11.942 1.00 67.26 262 LEU F O 1
ATOM 5167 N N . ALA F 1 121 ? 39.221 -11.411 14.069 1.00 66.39 263 ALA F N 1
ATOM 5168 C CA . ALA F 1 121 ? 39.604 -12.795 14.295 1.00 68.63 263 ALA F CA 1
ATOM 5169 C C . ALA F 1 121 ? 38.863 -13.708 13.332 1.00 66.62 263 ALA F C 1
ATOM 5170 O O . ALA F 1 121 ? 39.455 -14.614 12.747 1.00 67.82 263 ALA F O 1
ATOM 5172 N N . ALA F 1 122 ? 37.556 -13.511 13.206 1.00 65.57 264 ALA F N 1
ATOM 5173 C CA . ALA F 1 122 ? 36.774 -14.313 12.277 1.00 64.54 264 ALA F CA 1
ATOM 5174 C C . ALA F 1 122 ? 37.205 -14.068 10.834 1.00 67.33 264 ALA F C 1
ATOM 5175 O O . ALA F 1 122 ? 37.347 -15.004 10.051 1.00 72.89 264 ALA F O 1
ATOM 5177 N N . SER F 1 123 ? 37.353 -12.799 10.472 1.00 67.17 265 SER F N 1
ATOM 5178 C CA . SER F 1 123 ? 37.727 -12.434 9.111 1.00 67.29 265 SER F CA 1
ATOM 5179 C C . SER F 1 123 ? 39.114 -12.945 8.747 1.00 67.59 265 SER F C 1
ATOM 5180 O O . SER F 1 123 ? 39.341 -13.431 7.640 1.00 67.03 265 SER F O 1
ATOM 5182 N N . ASN F 1 124 ? 40.040 -12.821 9.689 1.00 66.42 266 ASN F N 1
ATOM 5183 C CA . ASN F 1 124 ? 41.414 -13.264 9.495 1.00 67.04 266 ASN F CA 1
ATOM 5184 C C . ASN F 1 124 ? 41.897 -14.042 10.708 1.00 66.30 266 ASN F C 1
ATOM 5185 O O . ASN F 1 124 ? 41.363 -13.883 11.804 1.00 63.25 266 ASN F O 1
ATOM 5190 N N . HIS F 1 125 ? 42.947 -14.839 10.546 1.00 69.44 267 HIS F N 1
ATOM 5191 C CA . HIS F 1 125 ? 43.468 -15.620 11.665 1.00 70.65 267 HIS F CA 1
ATOM 5192 C C . HIS F 1 125 ? 43.972 -14.717 12.791 1.00 71.91 267 HIS F C 1
ATOM 5193 O O . HIS F 1 125 ? 44.630 -13.709 12.539 1.00 71.11 267 HIS F O 1
ATOM 5200 N N . ILE F 1 126 ? 43.630 -15.064 14.028 1.00 70.71 268 ILE F N 1
ATOM 5201 C CA . ILE F 1 126 ? 44.026 -14.262 15.184 1.00 68.94 268 ILE F CA 1
ATOM 5202 C C . ILE F 1 126 ? 44.180 -15.089 16.458 1.00 70.61 268 ILE F C 1
ATOM 5203 O O . ILE F 1 126 ? 43.656 -16.196 16.560 1.00 75.20 268 ILE F O 1
ATOM 5208 N N . ILE F 1 127 ? 44.852 -14.507 17.447 1.00 69.39 269 ILE F N 1
ATOM 5209 C CA . ILE F 1 127 ? 45.043 -15.142 18.747 1.00 68.67 269 ILE F CA 1
ATOM 5210 C C . ILE F 1 127 ? 44.259 -14.395 19.823 1.00 69.08 269 ILE F C 1
ATOM 5211 O O . ILE F 1 127 ? 44.219 -13.166 19.837 1.00 68.02 269 ILE F O 1
ATOM 5216 N N . ALA F 1 128 ? 43.662 -15.152 20.736 1.00 67.85 270 ALA F N 1
ATOM 5217 C CA . ALA F 1 128 ? 42.743 -14.606 21.727 1.00 67.36 270 ALA F CA 1
ATOM 5218 C C . ALA F 1 128 ? 43.391 -13.587 22.657 1.00 67.02 270 ALA F C 1
ATOM 5219 O O . ALA F 1 128 ? 42.771 -12.587 23.014 1.00 66.76 270 ALA F O 1
ATOM 5221 N N . GLU F 1 129 ? 44.642 -13.825 23.025 1.00 67.41 271 GLU F N 1
ATOM 5222 C CA . GLU F 1 129 ? 45.294 -12.996 24.024 1.00 67.98 271 GLU F CA 1
ATOM 5223 C C . GLU F 1 129 ? 45.361 -11.553 23.552 1.00 66.94 271 GLU F C 1
ATOM 5224 O O . GLU F 1 129 ? 45.149 -10.629 24.336 1.00 65.85 271 GLU F O 1
ATOM 5226 N N . LEU F 1 130 ? 45.682 -11.358 22.278 1.00 66.18 272 LEU F N 1
ATOM 5227 C CA . LEU F 1 130 ? 45.744 -10.015 21.716 1.00 62.91 272 LEU F CA 1
ATOM 5228 C C . LEU F 1 130 ? 44.374 -9.350 21.746 1.00 59.25 272 LEU F C 1
ATOM 5229 O O . LEU F 1 130 ? 44.254 -8.173 22.079 1.00 58.72 272 LEU F O 1
ATOM 5231 N N . TYR F 1 131 ? 43.338 -10.109 21.412 1.00 58.33 273 TYR F N 1
ATOM 5232 C CA . TYR F 1 131 ? 41.978 -9.592 21.469 1.00 61.50 273 TYR F CA 1
ATOM 5233 C C . TYR F 1 131 ? 41.631 -9.229 22.905 1.00 63.01 273 TYR F C 1
ATOM 5234 O O . TYR F 1 131 ? 40.978 -8.220 23.169 1.00 63.88 273 TYR F O 1
ATOM 5243 N N . TYR F 1 132 ? 42.067 -10.082 23.825 1.00 64.01 274 TYR F N 1
ATOM 5244 C CA . TYR F 1 132 ? 41.724 -9.964 25.235 1.00 61.58 274 TYR F CA 1
ATOM 5245 C C . TYR F 1 132 ? 42.244 -8.679 25.865 1.00 61.05 274 TYR F C 1
ATOM 5246 O O . TYR F 1 132 ? 41.565 -8.071 26.690 1.00 60.55 274 TYR F O 1
ATOM 5255 N N . CYS F 1 133 ? 43.441 -8.263 25.471 1.00 61.37 275 CYS F N 1
ATOM 5256 C CA . CYS F 1 133 ? 44.012 -7.035 26.003 1.00 63.29 275 CYS F CA 1
ATOM 5257 C C . CYS F 1 133 ? 43.144 -5.843 25.622 1.00 64.70 275 CYS F C 1
ATOM 5258 O O . CYS F 1 133 ? 42.890 -4.960 26.439 1.00 62.72 275 CYS F O 1
ATOM 5261 N N . PHE F 1 134 ? 42.626 -5.796 24.398 1.00 64.87 276 PHE F N 1
ATOM 5262 C CA . PHE F 1 134 ? 41.743 -4.701 23.998 1.00 64.35 276 PHE F CA 1
ATOM 5263 C C . PHE F 1 134 ? 40.328 -5.053 24.219 1.00 66.10 276 PHE F C 1
ATOM 5264 O O . PHE F 1 134 ? 39.468 -4.215 24.391 1.00 68.39 276 PHE F O 1
ATOM 5272 N N . ALA F 1 135 ? 40.088 -6.333 24.204 1.00 65.67 277 ALA F N 1
ATOM 5273 C CA . ALA F 1 135 ? 38.735 -6.857 24.089 1.00 65.57 277 ALA F CA 1
ATOM 5274 C C . ALA F 1 135 ? 37.742 -5.943 24.793 1.00 68.85 277 ALA F C 1
ATOM 5275 O O . ALA F 1 135 ? 36.705 -5.588 24.236 1.00 71.06 277 ALA F O 1
ATOM 5285 N N . THR F 1 137 ? 38.090 -2.969 25.409 1.00 68.40 279 THR F N 1
ATOM 5286 C CA . THR F 1 137 ? 38.312 -1.590 24.995 1.00 68.14 279 THR F CA 1
ATOM 5287 C C . THR F 1 137 ? 38.441 -1.452 23.485 1.00 71.23 279 THR F C 1
ATOM 5288 O O . THR F 1 137 ? 39.543 -1.527 22.946 1.00 72.30 279 THR F O 1
ATOM 5292 N N . GLN F 1 138 ? 37.320 -1.241 22.803 1.00 71.11 280 GLN F N 1
ATOM 5293 C CA . GLN F 1 138 ? 37.361 -1.042 21.366 1.00 69.82 280 GLN F CA 1
ATOM 5294 C C . GLN F 1 138 ? 37.040 0.416 21.104 1.00 67.78 280 GLN F C 1
ATOM 5295 O O . GLN F 1 138 ? 36.030 0.930 21.580 1.00 66.15 280 GLN F O 1
ATOM 5301 N N . ILE F 1 139 ? 37.909 1.092 20.366 1.00 69.25 281 ILE F N 1
ATOM 5302 C CA . ILE F 1 139 ? 37.707 2.506 20.089 1.00 69.83 281 ILE F CA 1
ATOM 5303 C C . ILE F 1 139 ? 37.616 2.795 18.601 1.00 69.37 281 ILE F C 1
ATOM 5304 O O . ILE F 1 139 ? 38.471 2.371 17.825 1.00 69.78 281 ILE F O 1
ATOM 5309 N N . ALA F 1 140 ? 36.611 3.568 18.209 1.00 68.46 282 ALA F N 1
ATOM 5310 C CA . ALA F 1 140 ? 36.549 4.068 16.847 1.00 72.14 282 ALA F CA 1
ATOM 5311 C C . ALA F 1 140 ? 37.040 5.509 16.868 1.00 76.07 282 ALA F C 1
ATOM 5312 O O . ALA F 1 140 ? 36.413 6.380 17.467 1.00 74.65 282 ALA F O 1
ATOM 5314 N N . CYS F 1 141 ? 38.184 5.749 16.237 1.00 75.91 283 CYS F N 1
ATOM 5315 C CA . CYS F 1 141 ? 38.831 7.055 16.291 1.00 73.54 283 CYS F CA 1
ATOM 5316 C C . CYS F 1 141 ? 38.162 8.097 15.403 1.00 80.05 283 CYS F C 1
ATOM 5317 O O . CYS F 1 141 ? 37.870 7.842 14.236 1.00 82.51 283 CYS F O 1
ATOM 5320 N N . LEU F 1 142 ? 37.939 9.280 15.965 1.00 82.25 284 LEU F N 1
ATOM 5321 C CA . LEU F 1 142 ? 37.365 10.392 15.219 1.00 78.82 284 LEU F CA 1
ATOM 5322 C C . LEU F 1 142 ? 38.314 11.585 15.233 1.00 81.08 284 LEU F C 1
ATOM 5323 O O . LEU F 1 142 ? 38.813 11.978 16.286 1.00 81.08 284 LEU F O 1
ATOM 5325 N N . PRO F 1 143 ? 38.564 12.155 14.059 1.00 82.47 285 PRO F N 1
ATOM 5326 C CA . PRO F 1 143 ? 39.462 13.307 13.940 1.00 80.59 285 PRO F CA 1
ATOM 5327 C C . PRO F 1 143 ? 39.241 14.319 15.058 1.00 71.21 285 PRO F C 1
ATOM 5328 O O . PRO F 1 143 ? 40.067 15.216 15.218 1.00 66.76 285 PRO F O 1
ATOM 5332 N N . GLN G 1 12 ? 47.014 -30.937 30.066 1.00 48.69 154 GLN G N 1
ATOM 5333 C CA . GLN G 1 12 ? 47.383 -29.615 29.577 1.00 61.98 154 GLN G CA 1
ATOM 5334 C C . GLN G 1 12 ? 46.804 -28.525 30.469 1.00 66.85 154 GLN G C 1
ATOM 5335 O O . GLN G 1 12 ? 47.385 -27.451 30.616 1.00 65.65 154 GLN G O 1
ATOM 5337 N N . TYR G 1 13 ? 45.673 -28.825 31.093 1.00 66.88 155 TYR G N 1
ATOM 5338 C CA . TYR G 1 13 ? 45.032 -27.899 32.014 1.00 62.75 155 TYR G CA 1
ATOM 5339 C C . TYR G 1 13 ? 45.933 -27.615 33.212 1.00 61.27 155 TYR G C 1
ATOM 5340 O O . TYR G 1 13 ? 46.019 -26.483 33.684 1.00 60.62 155 TYR G O 1
ATOM 5349 N N . ARG G 1 14 ? 46.617 -28.650 33.685 1.00 60.43 156 ARG G N 1
ATOM 5350 C CA . ARG G 1 14 ? 47.400 -28.566 34.910 1.00 60.19 156 ARG G CA 1
ATOM 5351 C C . ARG G 1 14 ? 48.528 -27.545 34.819 1.00 63.07 156 ARG G C 1
ATOM 5352 O O . ARG G 1 14 ? 48.800 -26.826 35.779 1.00 62.39 156 ARG G O 1
ATOM 5354 N N . ARG G 1 15 ? 49.180 -27.479 33.665 1.00 63.26 157 ARG G N 1
ATOM 5355 C CA . ARG G 1 15 ? 50.346 -26.625 33.534 1.00 61.63 157 ARG G CA 1
ATOM 5356 C C . ARG G 1 15 ? 49.928 -25.190 33.787 1.00 62.50 157 ARG G C 1
ATOM 5357 O O . ARG G 1 15 ? 50.627 -24.444 34.470 1.00 59.71 157 ARG G O 1
ATOM 5359 N N . ARG G 1 16 ? 48.800 -24.793 33.211 1.00 62.90 158 ARG G N 1
ATOM 5360 C CA . ARG G 1 16 ? 48.295 -23.450 33.430 1.00 60.10 158 ARG G CA 1
ATOM 5361 C C . ARG G 1 16 ? 47.939 -23.241 34.897 1.00 58.33 158 ARG G C 1
ATOM 5362 O O . ARG G 1 16 ? 48.290 -22.223 35.488 1.00 58.37 158 ARG G O 1
ATOM 5370 N N . LEU G 1 17 ? 47.199 -24.186 35.466 1.00 58.31 159 LEU G N 1
ATOM 5371 C CA . LEU G 1 17 ? 46.880 -24.139 36.885 1.00 57.04 159 LEU G CA 1
ATOM 5372 C C . LEU G 1 17 ? 48.143 -24.275 37.726 1.00 58.52 159 LEU G C 1
ATOM 5373 O O . LEU G 1 17 ? 48.332 -23.556 38.704 1.00 59.92 159 LEU G O 1
ATOM 5378 N N . GLN G 1 18 ? 48.997 -25.216 37.345 1.00 59.22 160 GLN G N 1
ATOM 5379 C CA . GLN G 1 18 ? 50.274 -25.415 38.017 1.00 58.72 160 GLN G CA 1
ATOM 5380 C C . GLN G 1 18 ? 51.171 -24.192 37.864 1.00 56.14 160 GLN G C 1
ATOM 5381 O O . GLN G 1 18 ? 51.853 -23.788 38.802 1.00 58.21 160 GLN G O 1
ATOM 5387 N N . GLN G 1 19 ? 51.178 -23.623 36.663 1.00 56.36 161 GLN G N 1
ATOM 5388 C CA . GLN G 1 19 ? 51.956 -22.425 36.360 1.00 56.26 161 GLN G CA 1
ATOM 5389 C C . GLN G 1 19 ? 51.484 -21.221 37.167 1.00 57.42 161 GLN G C 1
ATOM 5390 O O . GLN G 1 19 ? 52.283 -20.398 37.611 1.00 58.33 161 GLN G O 1
ATOM 5392 N N . LEU G 1 20 ? 50.172 -21.143 37.360 1.00 57.33 162 LEU G N 1
ATOM 5393 C CA . LEU G 1 20 ? 49.518 -20.031 38.048 1.00 56.22 162 LEU G CA 1
ATOM 5394 C C . LEU G 1 20 ? 49.900 -19.907 39.523 1.00 56.58 162 LEU G C 1
ATOM 5395 O O . LEU G 1 20 ? 49.806 -18.831 40.108 1.00 57.51 162 LEU G O 1
ATOM 5400 N N . SER G 1 21 ? 50.379 -21.001 40.099 1.00 55.76 163 SER G N 1
ATOM 5401 C CA . SER G 1 21 ? 50.651 -21.065 41.529 1.00 53.86 163 SER G CA 1
ATOM 5402 C C . SER G 1 21 ? 51.703 -20.057 41.981 1.00 55.29 163 SER G C 1
ATOM 5403 O O . SER G 1 21 ? 51.586 -19.476 43.058 1.00 57.14 163 SER G O 1
ATOM 5406 N N . GLU G 1 22 ? 52.643 -19.820 41.096 1.00 56.31 164 GLU G N 1
ATOM 5407 C CA . GLU G 1 22 ? 53.791 -19.031 41.400 1.00 59.53 164 GLU G CA 1
ATOM 5408 C C . GLU G 1 22 ? 53.496 -17.593 41.621 1.00 58.85 164 GLU G C 1
ATOM 5409 O O . GLU G 1 22 ? 54.302 -16.897 42.183 1.00 60.17 164 GLU G O 1
ATOM 5411 N N . THR G 1 23 ? 52.347 -17.134 41.182 1.00 58.00 165 THR G N 1
ATOM 5412 C CA . THR G 1 23 ? 52.071 -15.732 41.252 1.00 58.45 165 THR G CA 1
ATOM 5413 C C . THR G 1 23 ? 50.802 -15.553 41.984 1.00 53.87 165 THR G C 1
ATOM 5414 O O . THR G 1 23 ? 50.099 -16.485 42.204 1.00 52.38 165 THR G O 1
ATOM 5418 N N . ASP G 1 24 ? 50.505 -14.323 42.335 1.00 54.55 166 ASP G N 1
ATOM 5419 C CA . ASP G 1 24 ? 49.277 -13.999 43.014 1.00 55.02 166 ASP G CA 1
ATOM 5420 C C . ASP G 1 24 ? 48.425 -13.098 42.183 1.00 53.79 166 ASP G C 1
ATOM 5421 O O . ASP G 1 24 ? 47.849 -12.194 42.703 1.00 53.47 166 ASP G O 1
ATOM 5426 N N . ILE G 1 25 ? 48.341 -13.347 40.895 1.00 54.55 167 ILE G N 1
ATOM 5427 C CA . ILE G 1 25 ? 47.736 -12.427 40.002 1.00 55.21 167 ILE G CA 1
ATOM 5428 C C . ILE G 1 25 ? 46.371 -12.951 39.838 1.00 53.47 167 ILE G C 1
ATOM 5429 O O . ILE G 1 25 ? 46.111 -14.064 40.197 1.00 50.12 167 ILE G O 1
ATOM 5434 N N . ALA G 1 26 ? 45.491 -12.128 39.320 1.00 53.71 168 ALA G N 1
ATOM 5435 C CA . ALA G 1 26 ? 44.089 -12.397 39.388 1.00 53.10 168 ALA G CA 1
ATOM 5436 C C . ALA G 1 26 ? 43.709 -13.361 38.357 1.00 54.01 168 ALA G C 1
ATOM 5437 O O . ALA G 1 26 ? 44.025 -13.177 37.219 1.00 56.52 168 ALA G O 1
ATOM 5439 N N . VAL G 1 27 ? 42.979 -14.379 38.759 1.00 54.31 169 VAL G N 1
ATOM 5440 C CA . VAL G 1 27 ? 42.602 -15.434 37.863 1.00 54.04 169 VAL G CA 1
ATOM 5441 C C . VAL G 1 27 ? 41.128 -15.547 37.683 1.00 54.46 169 VAL G C 1
ATOM 5442 O O . VAL G 1 27 ? 40.380 -15.511 38.614 1.00 51.61 169 VAL G O 1
ATOM 5446 N N . TRP G 1 28 ? 40.728 -15.687 36.444 1.00 53.49 170 TRP G N 1
ATOM 5447 C CA . TRP G 1 28 ? 39.329 -15.949 36.137 1.00 54.75 170 TRP G CA 1
ATOM 5448 C C . TRP G 1 28 ? 39.206 -17.285 35.415 1.00 57.55 170 TRP G C 1
ATOM 5449 O O . TRP G 1 28 ? 39.888 -17.526 34.422 1.00 57.10 170 TRP G O 1
ATOM 5460 N N . LEU G 1 29 ? 38.359 -18.166 35.936 1.00 55.55 171 LEU G N 1
ATOM 5461 C CA . LEU G 1 29 ? 38.159 -19.472 35.322 1.00 59.32 171 LEU G CA 1
ATOM 5462 C C . LEU G 1 29 ? 36.714 -19.658 34.889 1.00 62.80 171 LEU G C 1
ATOM 5463 O O . LEU G 1 29 ? 35.793 -19.457 35.678 1.00 64.23 171 LEU G O 1
ATOM 5468 N N . TYR G 1 30 ? 36.520 -20.029 33.630 1.00 63.19 172 TYR G N 1
ATOM 5469 C CA . TYR G 1 30 ? 35.182 -20.283 33.126 1.00 63.68 172 TYR G CA 1
ATOM 5470 C C . TYR G 1 30 ? 35.044 -21.729 32.681 1.00 64.63 172 TYR G C 1
ATOM 5471 O O . TYR G 1 30 ? 35.840 -22.227 31.888 1.00 62.09 172 TYR G O 1
ATOM 5480 N N . GLY G 1 31 ? 34.029 -22.397 33.214 1.00 66.94 173 GLY G N 1
ATOM 5481 C CA . GLY G 1 31 ? 33.716 -23.758 32.832 1.00 68.89 173 GLY G CA 1
ATOM 5482 C C . GLY G 1 31 ? 32.245 -24.053 33.037 1.00 69.26 173 GLY G C 1
ATOM 5483 O O . GLY G 1 31 ? 31.570 -23.370 33.805 1.00 69.95 173 GLY G O 1
ATOM 5484 N N . ALA G 1 32 ? 31.759 -25.091 32.369 1.00 69.65 174 ALA G N 1
ATOM 5485 C CA . ALA G 1 32 ? 30.426 -25.603 32.624 1.00 69.30 174 ALA G CA 1
ATOM 5486 C C . ALA G 1 32 ? 30.443 -26.230 34.008 1.00 68.66 174 ALA G C 1
ATOM 5487 O O . ALA G 1 32 ? 31.480 -26.713 34.460 1.00 66.99 174 ALA G O 1
ATOM 5489 N N . PRO G 1 33 ? 29.292 -26.269 34.666 1.00 68.32 175 PRO G N 1
ATOM 5490 C CA . PRO G 1 33 ? 29.223 -26.811 36.023 1.00 67.72 175 PRO G CA 1
ATOM 5491 C C . PRO G 1 33 ? 29.627 -28.281 36.050 1.00 70.57 175 PRO G C 1
ATOM 5492 O O . PRO G 1 33 ? 29.304 -29.030 35.130 1.00 69.92 175 PRO G O 1
ATOM 5496 N N . GLY G 1 34 ? 30.329 -28.689 37.100 1.00 70.00 176 GLY G N 1
ATOM 5497 C CA . GLY G 1 34 ? 30.926 -30.009 37.142 1.00 67.49 176 GLY G CA 1
ATOM 5498 C C . GLY G 1 34 ? 32.262 -29.978 36.426 1.00 68.81 176 GLY G C 1
ATOM 5499 O O . GLY G 1 34 ? 32.907 -31.006 36.230 1.00 70.89 176 GLY G O 1
ATOM 5500 N N . THR G 1 35 ? 32.649 -28.774 36.016 1.00 67.76 177 THR G N 1
ATOM 5501 C CA . THR G 1 35 ? 33.918 -28.518 35.344 1.00 67.06 177 THR G CA 1
ATOM 5502 C C . THR G 1 35 ? 35.115 -28.821 36.236 1.00 65.06 177 THR G C 1
ATOM 5503 O O . THR G 1 35 ? 36.150 -29.287 35.763 1.00 62.87 177 THR G O 1
ATOM 5507 N N . GLY G 1 36 ? 34.944 -28.620 37.538 1.00 65.10 178 GLY G N 1
ATOM 5508 C CA . GLY G 1 36 ? 36.043 -28.748 38.475 1.00 64.86 178 GLY G CA 1
ATOM 5509 C C . GLY G 1 36 ? 36.811 -27.453 38.654 1.00 63.65 178 GLY G C 1
ATOM 5510 O O . GLY G 1 36 ? 37.871 -27.432 39.276 1.00 62.86 178 GLY G O 1
ATOM 5511 N N . ARG G 1 37 ? 36.270 -26.368 38.108 1.00 62.12 179 ARG G N 1
ATOM 5512 C CA . ARG G 1 37 ? 36.906 -25.060 38.210 1.00 62.07 179 ARG G CA 1
ATOM 5513 C C . ARG G 1 37 ? 37.000 -24.605 39.661 1.00 62.87 179 ARG G C 1
ATOM 5514 O O . ARG G 1 37 ? 38.011 -24.046 40.081 1.00 60.09 179 ARG G O 1
ATOM 5530 N N . THR G 1 39 ? 37.092 -26.660 42.105 1.00 61.49 181 THR G N 1
ATOM 5531 C CA . THR G 1 39 ? 38.101 -27.567 42.626 1.00 58.91 181 THR G CA 1
ATOM 5532 C C . THR G 1 39 ? 39.479 -27.013 42.302 1.00 59.41 181 THR G C 1
ATOM 5533 O O . THR G 1 39 ? 40.390 -27.057 43.126 1.00 58.91 181 THR G O 1
ATOM 5537 N N . GLY G 1 40 ? 39.620 -26.477 41.096 1.00 58.69 182 GLY G N 1
ATOM 5538 C CA . GLY G 1 40 ? 40.867 -25.874 40.672 1.00 54.68 182 GLY G CA 1
ATOM 5539 C C . GLY G 1 40 ? 41.205 -24.683 41.542 1.00 54.43 182 GLY G C 1
ATOM 5540 O O . GLY G 1 40 ? 42.363 -24.464 41.892 1.00 54.34 182 GLY G O 1
ATOM 5541 N N . ALA G 1 41 ? 40.183 -23.916 41.903 1.00 55.92 183 ALA G N 1
ATOM 5542 C CA . ALA G 1 41 ? 40.379 -22.715 42.700 1.00 53.51 183 ALA G CA 1
ATOM 5543 C C . ALA G 1 41 ? 40.971 -23.074 44.052 1.00 51.92 183 ALA G C 1
ATOM 5544 O O . ALA G 1 41 ? 41.851 -22.380 44.556 1.00 53.36 183 ALA G O 1
ATOM 5546 N N . ARG G 1 42 ? 40.480 -24.156 44.644 1.00 54.70 184 ARG G N 1
ATOM 5547 C CA . ARG G 1 42 ? 41.015 -24.628 45.913 1.00 55.13 184 ARG G CA 1
ATOM 5548 C C . ARG G 1 42 ? 42.470 -25.038 45.746 1.00 56.88 184 ARG G C 1
ATOM 5549 O O . ARG G 1 42 ? 43.306 -24.763 46.605 1.00 57.33 184 ARG G O 1
ATOM 5557 N N . TYR G 1 43 ? 42.769 -25.696 44.634 1.00 54.86 185 TYR G N 1
ATOM 5558 C CA . TYR G 1 43 ? 44.118 -26.176 44.393 1.00 54.35 185 TYR G CA 1
ATOM 5559 C C . TYR G 1 43 ? 45.076 -24.999 44.329 1.00 54.89 185 TYR G C 1
ATOM 5560 O O . TYR G 1 43 ? 46.187 -25.063 44.850 1.00 54.54 185 TYR G O 1
ATOM 5569 N N . LEU G 1 44 ? 44.651 -23.924 43.677 1.00 54.95 186 LEU G N 1
ATOM 5570 C CA . LEU G 1 44 ? 45.521 -22.773 43.512 1.00 53.46 186 LEU G CA 1
ATOM 5571 C C . LEU G 1 44 ? 45.872 -22.197 44.874 1.00 52.43 186 LEU G C 1
ATOM 5572 O O . LEU G 1 44 ? 47.018 -21.833 45.127 1.00 48.61 186 LEU G O 1
ATOM 5574 N N . HIS G 1 45 ? 44.870 -22.072 45.736 1.00 52.21 187 HIS G N 1
ATOM 5575 C CA . HIS G 1 45 ? 45.094 -21.554 47.076 1.00 56.26 187 HIS G CA 1
ATOM 5576 C C . HIS G 1 45 ? 46.000 -22.470 47.894 1.00 55.39 187 HIS G C 1
ATOM 5577 O O . HIS G 1 45 ? 46.906 -22.007 48.584 1.00 50.55 187 HIS G O 1
ATOM 5584 N N . GLN G 1 46 ? 45.735 -23.771 47.836 1.00 53.75 188 GLN G N 1
ATOM 5585 C CA . GLN G 1 46 ? 46.469 -24.725 48.657 1.00 53.67 188 GLN G CA 1
ATOM 5586 C C . GLN G 1 46 ? 47.955 -24.756 48.324 1.00 55.33 188 GLN G C 1
ATOM 5587 O O . GLN G 1 46 ? 48.798 -24.778 49.218 1.00 56.92 188 GLN G O 1
ATOM 5593 N N . PHE G 1 47 ? 48.258 -24.880 47.037 1.00 53.41 189 PHE G N 1
ATOM 5594 C CA . PHE G 1 47 ? 49.636 -24.963 46.571 1.00 53.96 189 PHE G CA 1
ATOM 5595 C C . PHE G 1 47 ? 50.120 -23.577 46.196 1.00 56.78 189 PHE G C 1
ATOM 5596 O O . PHE G 1 47 ? 51.257 -23.383 45.772 1.00 57.53 189 PHE G O 1
ATOM 5604 N N . GLY G 1 48 ? 49.224 -22.610 46.360 1.00 55.99 190 GLY G N 1
ATOM 5605 C CA . GLY G 1 48 ? 49.513 -21.206 46.143 1.00 53.38 190 GLY G CA 1
ATOM 5606 C C . GLY G 1 48 ? 50.343 -20.634 47.273 1.00 56.65 190 GLY G C 1
ATOM 5607 O O . GLY G 1 48 ? 50.463 -21.248 48.331 1.00 58.54 190 GLY G O 1
ATOM 5608 N N . ARG G 1 49 ? 50.862 -19.428 47.073 1.00 58.10 191 ARG G N 1
ATOM 5609 C CA . ARG G 1 49 ? 51.633 -18.752 48.109 1.00 58.34 191 ARG G CA 1
ATOM 5610 C C . ARG G 1 49 ? 50.790 -18.470 49.351 1.00 57.95 191 ARG G C 1
ATOM 5611 O O . ARG G 1 49 ? 51.262 -18.641 50.474 1.00 52.71 191 ARG G O 1
ATOM 5619 N N . ASN G 1 50 ? 49.559 -18.009 49.166 1.00 59.88 192 ASN G N 1
ATOM 5620 C CA . ASN G 1 50 ? 48.689 -17.772 50.312 1.00 57.09 192 ASN G CA 1
ATOM 5621 C C . ASN G 1 50 ? 47.913 -19.021 50.718 1.00 55.28 192 ASN G C 1
ATOM 5622 O O . ASN G 1 50 ? 46.686 -19.004 50.776 1.00 53.76 192 ASN G O 1
ATOM 5627 N N . ALA G 1 51 ? 48.631 -20.100 51.006 1.00 56.46 193 ALA G N 1
ATOM 5628 C CA . ALA G 1 51 ? 48.011 -21.336 51.476 1.00 54.79 193 ALA G CA 1
ATOM 5629 C C . ALA G 1 51 ? 47.323 -21.146 52.827 1.00 55.51 193 ALA G C 1
ATOM 5630 O O . ALA G 1 51 ? 46.250 -21.693 53.073 1.00 55.87 193 ALA G O 1
ATOM 5632 N N . GLN G 1 52 ? 47.975 -20.382 53.697 1.00 55.66 194 GLN G N 1
ATOM 5633 C CA . GLN G 1 52 ? 47.519 -20.147 55.065 1.00 56.44 194 GLN G CA 1
ATOM 5634 C C . GLN G 1 52 ? 46.179 -19.423 55.136 1.00 54.99 194 GLN G C 1
ATOM 5635 O O . GLN G 1 52 ? 45.356 -19.701 56.005 1.00 55.15 194 GLN G O 1
ATOM 5641 N N . GLY G 1 53 ? 45.968 -18.510 54.198 1.00 52.28 195 GLY G N 1
ATOM 5642 C CA . GLY G 1 53 ? 44.797 -17.661 54.206 1.00 50.47 195 GLY G CA 1
ATOM 5643 C C . GLY G 1 53 ? 43.521 -18.455 54.048 1.00 50.27 195 GLY G C 1
ATOM 5644 O O . GLY G 1 53 ? 43.495 -19.490 53.387 1.00 48.74 195 GLY G O 1
ATOM 5645 N N . GLU G 1 54 ? 42.449 -17.951 54.642 1.00 50.92 196 GLU G N 1
ATOM 5646 C CA . GLU G 1 54 ? 41.174 -18.639 54.592 1.00 50.59 196 GLU G CA 1
ATOM 5647 C C . GLU G 1 54 ? 40.717 -18.732 53.151 1.00 49.34 196 GLU G C 1
ATOM 5648 O O . GLU G 1 54 ? 40.906 -17.804 52.368 1.00 45.45 196 GLU G O 1
ATOM 5654 N N . PHE G 1 55 ? 40.085 -19.846 52.806 1.00 50.76 197 PHE G N 1
ATOM 5655 C CA . PHE G 1 55 ? 39.527 -19.999 51.477 1.00 54.08 197 PHE G CA 1
ATOM 5656 C C . PHE G 1 55 ? 38.090 -19.517 51.552 1.00 54.52 197 PHE G C 1
ATOM 5657 O O . PHE G 1 55 ? 37.234 -20.180 52.133 1.00 54.91 197 PHE G O 1
ATOM 5665 N N . VAL G 1 56 ? 37.846 -18.328 51.017 1.00 52.98 198 VAL G N 1
ATOM 5666 C CA . VAL G 1 56 ? 36.513 -17.756 51.045 1.00 54.34 198 VAL G CA 1
ATOM 5667 C C . VAL G 1 56 ? 35.985 -17.583 49.634 1.00 56.73 198 VAL G C 1
ATOM 5668 O O . VAL G 1 56 ? 36.601 -16.915 48.807 1.00 54.38 198 VAL G O 1
ATOM 5672 N N . TYR G 1 57 ? 34.857 -18.225 49.363 1.00 58.55 199 TYR G N 1
ATOM 5673 C CA . TYR G 1 57 ? 34.158 -18.035 48.111 1.00 59.47 199 TYR G CA 1
ATOM 5674 C C . TYR G 1 57 ? 32.785 -17.482 48.426 1.00 59.03 199 TYR G C 1
ATOM 5675 O O . TYR G 1 57 ? 32.045 -18.050 49.226 1.00 58.04 199 TYR G O 1
ATOM 5684 N N . ARG G 1 58 ? 32.439 -16.371 47.792 1.00 59.52 200 ARG G N 1
ATOM 5685 C CA . ARG G 1 58 ? 31.125 -15.784 47.980 1.00 59.32 200 ARG G CA 1
ATOM 5686 C C . ARG G 1 58 ? 30.366 -15.787 46.664 1.00 62.78 200 ARG G C 1
ATOM 5687 O O . ARG G 1 58 ? 30.876 -15.328 45.644 1.00 61.43 200 ARG G O 1
ATOM 5695 N N . GLU G 1 59 ? 29.124 -16.253 46.692 1.00 66.24 201 GLU G N 1
ATOM 5696 C CA . GLU G 1 59 ? 28.289 -16.197 45.504 1.00 65.92 201 GLU G CA 1
ATOM 5697 C C . GLU G 1 59 ? 27.590 -14.850 45.524 1.00 67.80 201 GLU G C 1
ATOM 5698 O O . GLU G 1 59 ? 26.747 -14.591 46.381 1.00 66.32 201 GLU G O 1
ATOM 5704 N N . LEU G 1 60 ? 27.969 -13.996 44.581 1.00 68.56 202 LEU G N 1
ATOM 5705 C CA . LEU G 1 60 ? 27.500 -12.622 44.558 1.00 69.18 202 LEU G CA 1
ATOM 5706 C C . LEU G 1 60 ? 25.996 -12.551 44.358 1.00 72.59 202 LEU G C 1
ATOM 5707 O O . LEU G 1 60 ? 25.416 -13.300 43.575 1.00 72.15 202 LEU G O 1
ATOM 5712 N N . THR G 1 61 ? 25.381 -11.650 45.113 1.00 72.45 203 THR G N 1
ATOM 5713 C CA . THR G 1 61 ? 23.940 -11.474 45.139 1.00 72.61 203 THR G CA 1
ATOM 5714 C C . THR G 1 61 ? 23.658 -10.052 45.591 1.00 74.28 203 THR G C 1
ATOM 5715 O O . THR G 1 61 ? 24.552 -9.368 46.088 1.00 70.61 203 THR G O 1
ATOM 5717 N N . PRO G 1 62 ? 22.413 -9.616 45.463 1.00 75.20 204 PRO G N 1
ATOM 5718 C CA . PRO G 1 62 ? 22.066 -8.256 45.870 1.00 73.41 204 PRO G CA 1
ATOM 5719 C C . PRO G 1 62 ? 22.314 -8.061 47.359 1.00 72.85 204 PRO G C 1
ATOM 5720 O O . PRO G 1 62 ? 22.840 -7.025 47.761 1.00 72.68 204 PRO G O 1
ATOM 5724 N N . ASP G 1 63 ? 21.891 -9.027 48.168 1.00 72.39 205 ASP G N 1
ATOM 5725 C CA . ASP G 1 63 ? 22.111 -8.988 49.610 1.00 75.30 205 ASP G CA 1
ATOM 5726 C C . ASP G 1 63 ? 23.599 -9.045 49.939 1.00 73.76 205 ASP G C 1
ATOM 5727 O O . ASP G 1 63 ? 24.080 -8.372 50.849 1.00 71.59 205 ASP G O 1
ATOM 5732 N N . ASN G 1 64 ? 24.325 -9.849 49.173 1.00 71.89 206 ASN G N 1
ATOM 5733 C CA . ASN G 1 64 ? 25.749 -10.085 49.390 1.00 67.09 206 ASN G CA 1
ATOM 5734 C C . ASN G 1 64 ? 26.673 -8.875 49.241 1.00 65.16 206 ASN G C 1
ATOM 5735 O O . ASN G 1 64 ? 27.644 -8.736 49.981 1.00 63.25 206 ASN G O 1
ATOM 5737 N N . ALA G 1 65 ? 26.352 -8.015 48.278 1.00 65.52 207 ALA G N 1
ATOM 5738 C CA . ALA G 1 65 ? 27.263 -6.983 47.789 1.00 63.40 207 ALA G CA 1
ATOM 5739 C C . ALA G 1 65 ? 27.698 -5.942 48.817 1.00 63.80 207 ALA G C 1
ATOM 5740 O O . ALA G 1 65 ? 28.861 -5.543 48.840 1.00 64.45 207 ALA G O 1
ATOM 5742 N N . PRO G 1 66 ? 26.772 -5.516 49.665 1.00 63.45 208 PRO G N 1
ATOM 5743 C CA . PRO G 1 66 ? 27.100 -4.600 50.760 1.00 62.25 208 PRO G CA 1
ATOM 5744 C C . PRO G 1 66 ? 28.083 -5.298 51.683 1.00 57.55 208 PRO G C 1
ATOM 5745 O O . PRO G 1 66 ? 29.010 -4.691 52.217 1.00 56.01 208 PRO G O 1
ATOM 5749 N N . GLN G 1 67 ? 27.899 -6.609 51.794 1.00 56.74 209 GLN G N 1
ATOM 5750 C CA . GLN G 1 67 ? 28.693 -7.478 52.652 1.00 57.76 209 GLN G CA 1
ATOM 5751 C C . GLN G 1 67 ? 30.090 -7.717 52.094 1.00 51.28 209 GLN G C 1
ATOM 5752 O O . GLN G 1 67 ? 30.935 -8.315 52.756 1.00 50.34 209 GLN G O 1
ATOM 5758 N N . LEU G 1 68 ? 30.336 -7.198 50.895 1.00 52.86 210 LEU G N 1
ATOM 5759 C CA . LEU G 1 68 ? 31.558 -7.484 50.151 1.00 53.11 210 LEU G CA 1
ATOM 5760 C C . LEU G 1 68 ? 32.806 -7.033 50.894 1.00 53.93 210 LEU G C 1
ATOM 5761 O O . LEU G 1 68 ? 33.823 -7.723 50.886 1.00 54.16 210 LEU G O 1
ATOM 5766 N N . ASN G 1 69 ? 32.720 -5.893 51.564 1.00 53.76 211 ASN G N 1
ATOM 5767 C CA . ASN G 1 69 ? 33.854 -5.386 52.319 1.00 52.05 211 ASN G CA 1
ATOM 5768 C C . ASN G 1 69 ? 34.227 -6.369 53.416 1.00 51.28 211 ASN G C 1
ATOM 5769 O O . ASN G 1 69 ? 35.404 -6.590 53.694 1.00 52.69 211 ASN G O 1
ATOM 5774 N N . ASP G 1 70 ? 33.212 -6.977 54.020 1.00 51.56 212 ASP G N 1
ATOM 5775 C CA . ASP G 1 70 ? 33.428 -8.010 55.021 1.00 53.39 212 ASP G CA 1
ATOM 5776 C C . ASP G 1 70 ? 34.138 -9.192 54.377 1.00 56.32 212 ASP G C 1
ATOM 5777 O O . ASP G 1 70 ? 35.034 -9.790 54.970 1.00 58.30 212 ASP G O 1
ATOM 5782 N N . PHE G 1 71 ? 33.750 -9.510 53.148 1.00 53.90 213 PHE G N 1
ATOM 5783 C CA . PHE G 1 71 ? 34.392 -10.581 52.402 1.00 51.05 213 PHE G CA 1
ATOM 5784 C C . PHE G 1 71 ? 35.855 -10.235 52.174 1.00 53.44 213 PHE G C 1
ATOM 5785 O O . PHE G 1 71 ? 36.729 -11.093 52.275 1.00 51.74 213 PHE G O 1
ATOM 5793 N N . ILE G 1 72 ? 36.118 -8.968 51.874 1.00 53.68 214 ILE G N 1
ATOM 5794 C CA . ILE G 1 72 ? 37.482 -8.504 51.668 1.00 49.98 214 ILE G CA 1
ATOM 5795 C C . ILE G 1 72 ? 38.292 -8.662 52.945 1.00 50.23 214 ILE G C 1
ATOM 5796 O O . ILE G 1 72 ? 39.447 -9.079 52.912 1.00 51.67 214 ILE G O 1
ATOM 5801 N N . ALA G 1 73 ? 37.686 -8.308 54.073 1.00 52.58 215 ALA G N 1
ATOM 5802 C CA . ALA G 1 73 ? 38.326 -8.473 55.374 1.00 54.23 215 ALA G CA 1
ATOM 5803 C C . ALA G 1 73 ? 38.579 -9.939 55.726 1.00 51.79 215 ALA G C 1
ATOM 5804 O O . ALA G 1 73 ? 39.632 -10.284 56.259 1.00 49.67 215 ALA G O 1
ATOM 5806 N N . LEU G 1 74 ? 37.583 -10.781 55.469 1.00 48.35 216 LEU G N 1
ATOM 5807 C CA . LEU G 1 74 ? 37.694 -12.223 55.668 1.00 51.10 216 LEU G CA 1
ATOM 5808 C C . LEU G 1 74 ? 38.731 -12.839 54.738 1.00 53.76 216 LEU G C 1
ATOM 5809 O O . LEU G 1 74 ? 39.485 -13.731 55.123 1.00 51.96 216 LEU G O 1
ATOM 5814 N N . ALA G 1 75 ? 38.704 -12.363 53.498 1.00 56.31 217 ALA G N 1
ATOM 5815 C CA . ALA G 1 75 ? 39.551 -12.827 52.403 1.00 50.89 217 ALA G CA 1
ATOM 5816 C C . ALA G 1 75 ? 41.037 -12.581 52.609 1.00 47.76 217 ALA G C 1
ATOM 5817 O O . ALA G 1 75 ? 41.869 -13.373 52.175 1.00 51.83 217 ALA G O 1
ATOM 5819 N N . GLN G 1 76 ? 41.374 -11.525 53.340 1.00 43.62 218 GLN G N 1
ATOM 5820 C CA . GLN G 1 76 ? 42.751 -11.053 53.399 1.00 50.67 218 GLN G CA 1
ATOM 5821 C C . GLN G 1 76 ? 43.714 -12.118 53.907 1.00 50.97 218 GLN G C 1
ATOM 5822 O O . GLN G 1 76 ? 43.433 -12.819 54.876 1.00 51.68 218 GLN G O 1
ATOM 5828 N N . GLY G 1 77 ? 44.853 -12.228 53.229 1.00 52.04 219 GLY G N 1
ATOM 5829 C CA . GLY G 1 77 ? 45.872 -13.205 53.562 1.00 52.35 219 GLY G CA 1
ATOM 5830 C C . GLY G 1 77 ? 45.530 -14.554 52.966 1.00 53.61 219 GLY G C 1
ATOM 5831 O O . GLY G 1 77 ? 46.231 -15.543 53.175 1.00 49.37 219 GLY G O 1
ATOM 5832 N N . GLY G 1 78 ? 44.428 -14.583 52.225 1.00 51.56 220 GLY G N 1
ATOM 5833 C CA . GLY G 1 78 ? 43.923 -15.795 51.614 1.00 52.62 220 GLY G CA 1
ATOM 5834 C C . GLY G 1 78 ? 43.195 -15.484 50.323 1.00 53.42 220 GLY G C 1
ATOM 5835 O O . GLY G 1 78 ? 42.832 -14.337 50.073 1.00 51.02 220 GLY G O 1
ATOM 5836 N N . THR G 1 79 ? 42.987 -16.505 49.501 1.00 53.29 221 THR G N 1
ATOM 5837 C CA . THR G 1 79 ? 42.270 -16.333 48.249 1.00 51.45 221 THR G CA 1
ATOM 5838 C C . THR G 1 79 ? 40.824 -15.937 48.501 1.00 51.12 221 THR G C 1
ATOM 5839 O O . THR G 1 79 ? 40.171 -16.474 49.394 1.00 52.45 221 THR G O 1
ATOM 5843 N N . LEU G 1 80 ? 40.314 -15.012 47.696 1.00 52.09 222 LEU G N 1
ATOM 5844 C CA . LEU G 1 80 ? 38.899 -14.669 47.733 1.00 51.46 222 LEU G CA 1
ATOM 5845 C C . LEU G 1 80 ? 38.261 -15.014 46.394 1.00 51.45 222 LEU G C 1
ATOM 5846 O O . LEU G 1 80 ? 38.748 -14.602 45.345 1.00 50.74 222 LEU G O 1
ATOM 5851 N N . VAL G 1 81 ? 37.172 -15.776 46.434 1.00 52.58 223 VAL G N 1
ATOM 5852 C CA . VAL G 1 81 ? 36.491 -16.218 45.218 1.00 54.62 223 VAL G CA 1
ATOM 5853 C C . VAL G 1 81 ? 35.047 -15.726 45.149 1.00 57.01 223 VAL G C 1
ATOM 5854 O O . VAL G 1 81 ? 34.299 -15.842 46.117 1.00 57.23 223 VAL G O 1
ATOM 5858 N N . LEU G 1 82 ? 34.665 -15.172 44.003 1.00 61.82 224 LEU G N 1
ATOM 5859 C CA . LEU G 1 82 ? 33.324 -14.619 43.829 1.00 61.90 224 LEU G CA 1
ATOM 5860 C C . LEU G 1 82 ? 32.623 -15.158 42.585 1.00 61.58 224 LEU G C 1
ATOM 5861 O O . LEU G 1 82 ? 33.251 -15.382 41.553 1.00 57.77 224 LEU G O 1
ATOM 5866 N N . SER G 1 83 ? 31.326 -15.409 42.717 1.00 66.56 225 SER G N 1
ATOM 5867 C CA . SER G 1 83 ? 30.535 -15.993 41.643 1.00 68.77 225 SER G CA 1
ATOM 5868 C C . SER G 1 83 ? 29.362 -15.097 41.280 1.00 70.77 225 SER G C 1
ATOM 5869 O O . SER G 1 83 ? 28.656 -14.600 42.156 1.00 69.60 225 SER G O 1
ATOM 5872 N N . HIS G 1 84 ? 29.140 -14.893 39.987 1.00 71.87 226 HIS G N 1
ATOM 5873 C CA . HIS G 1 84 ? 28.134 -13.934 39.562 1.00 72.61 226 HIS G CA 1
ATOM 5874 C C . HIS G 1 84 ? 28.473 -12.591 40.193 1.00 73.61 226 HIS G C 1
ATOM 5875 O O . HIS G 1 84 ? 27.615 -11.892 40.729 1.00 75.42 226 HIS G O 1
ATOM 5882 N N . PRO G 1 85 ? 29.739 -12.221 40.039 1.00 73.70 227 PRO G N 1
ATOM 5883 C CA . PRO G 1 85 ? 30.312 -10.976 40.559 1.00 72.91 227 PRO G CA 1
ATOM 5884 C C . PRO G 1 85 ? 29.794 -9.781 39.778 1.00 71.68 227 PRO G C 1
ATOM 5885 O O . PRO G 1 85 ? 30.023 -8.634 40.156 1.00 69.41 227 PRO G O 1
ATOM 5889 N N . GLU G 1 86 ? 29.029 -10.071 38.732 1.00 72.78 228 GLU G N 1
ATOM 5890 C CA . GLU G 1 86 ? 28.580 -9.067 37.779 1.00 74.22 228 GLU G CA 1
ATOM 5891 C C . GLU G 1 86 ? 27.732 -7.991 38.440 1.00 72.59 228 GLU G C 1
ATOM 5892 O O . GLU G 1 86 ? 27.841 -6.816 38.099 1.00 73.49 228 GLU G O 1
ATOM 5898 N N . HIS G 1 87 ? 26.905 -8.408 39.393 1.00 72.93 229 HIS G N 1
ATOM 5899 C CA . HIS G 1 87 ? 26.054 -7.481 40.116 1.00 74.59 229 HIS G CA 1
ATOM 5900 C C . HIS G 1 87 ? 26.843 -6.861 41.256 1.00 76.56 229 HIS G C 1
ATOM 5901 O O . HIS G 1 87 ? 26.584 -7.127 42.428 1.00 77.16 229 HIS G O 1
ATOM 5903 N N . LEU G 1 88 ? 27.820 -6.041 40.894 1.00 77.10 230 LEU G N 1
ATOM 5904 C CA . LEU G 1 88 ? 28.624 -5.320 41.865 1.00 74.46 230 LEU G CA 1
ATOM 5905 C C . LEU G 1 88 ? 28.611 -3.844 41.505 1.00 73.18 230 LEU G C 1
ATOM 5906 O O . LEU G 1 88 ? 28.606 -3.485 40.329 1.00 73.29 230 LEU G O 1
ATOM 5911 N N . THR G 1 89 ? 28.599 -2.990 42.520 1.00 69.70 231 THR G N 1
ATOM 5912 C CA . THR G 1 89 ? 28.545 -1.554 42.301 1.00 68.48 231 THR G CA 1
ATOM 5913 C C . THR G 1 89 ? 29.796 -1.085 41.580 1.00 70.35 231 THR G C 1
ATOM 5914 O O . THR G 1 89 ? 30.892 -1.578 41.836 1.00 70.08 231 THR G O 1
ATOM 5918 N N . ARG G 1 90 ? 29.627 -0.134 40.668 1.00 72.41 232 ARG G N 1
ATOM 5919 C CA . ARG G 1 90 ? 30.760 0.413 39.940 1.00 72.07 232 ARG G CA 1
ATOM 5920 C C . ARG G 1 90 ? 31.707 1.093 40.916 1.00 70.76 232 ARG G C 1
ATOM 5921 O O . ARG G 1 90 ? 32.924 0.951 40.814 1.00 66.90 232 ARG G O 1
ATOM 5923 N N . GLU G 1 91 ? 31.142 1.833 41.865 1.00 73.86 233 GLU G N 1
ATOM 5924 C CA . GLU G 1 91 ? 31.935 2.475 42.905 1.00 74.66 233 GLU G CA 1
ATOM 5925 C C . GLU G 1 91 ? 32.626 1.411 43.747 1.00 71.32 233 GLU G C 1
ATOM 5926 O O . GLU G 1 91 ? 33.790 1.552 44.119 1.00 69.62 233 GLU G O 1
ATOM 5928 N N . GLN G 1 92 ? 31.896 0.337 44.030 1.00 67.75 234 GLN G N 1
ATOM 5929 C CA . GLN G 1 92 ? 32.436 -0.819 44.736 1.00 66.85 234 GLN G CA 1
ATOM 5930 C C . GLN G 1 92 ? 33.538 -1.506 43.935 1.00 68.45 234 GLN G C 1
ATOM 5931 O O . GLN G 1 92 ? 34.537 -1.957 44.492 1.00 69.61 234 GLN G O 1
ATOM 5937 N N . GLN G 1 93 ? 33.360 -1.573 42.620 1.00 70.58 235 GLN G N 1
ATOM 5938 C CA . GLN G 1 93 ? 34.308 -2.265 41.747 1.00 69.06 235 GLN G CA 1
ATOM 5939 C C . GLN G 1 93 ? 35.686 -1.601 41.680 1.00 67.81 235 GLN G C 1
ATOM 5940 O O . GLN G 1 93 ? 36.690 -2.267 41.434 1.00 65.98 235 GLN G O 1
ATOM 5946 N N . TYR G 1 94 ? 35.726 -0.291 41.894 1.00 70.23 236 TYR G N 1
ATOM 5947 C CA . TYR G 1 94 ? 36.975 0.465 41.877 1.00 67.16 236 TYR G CA 1
ATOM 5948 C C . TYR G 1 94 ? 37.907 0.032 43.000 1.00 65.39 236 TYR G C 1
ATOM 5949 O O . TYR G 1 94 ? 39.124 -0.004 42.831 1.00 63.04 236 TYR G O 1
ATOM 5951 N N . HIS G 1 95 ? 37.319 -0.328 44.135 1.00 67.38 237 HIS G N 1
ATOM 5952 C CA . HIS G 1 95 ? 38.082 -0.685 45.321 1.00 66.28 237 HIS G CA 1
ATOM 5953 C C . HIS G 1 95 ? 38.966 -1.908 45.097 1.00 63.26 237 HIS G C 1
ATOM 5954 O O . HIS G 1 95 ? 40.118 -1.931 45.528 1.00 59.85 237 HIS G O 1
ATOM 5961 N N . LEU G 1 96 ? 38.420 -2.934 44.452 1.00 63.42 238 LEU G N 1
ATOM 5962 C CA . LEU G 1 96 ? 39.189 -4.143 44.186 1.00 62.12 238 LEU G CA 1
ATOM 5963 C C . LEU G 1 96 ? 40.372 -3.869 43.265 1.00 62.20 238 LEU G C 1
ATOM 5964 O O . LEU G 1 96 ? 41.478 -4.352 43.501 1.00 63.06 238 LEU G O 1
ATOM 5969 N N . VAL G 1 97 ? 40.135 -3.117 42.197 1.00 61.51 239 VAL G N 1
ATOM 5970 C CA . VAL G 1 97 ? 41.218 -2.732 41.305 1.00 59.48 239 VAL G CA 1
ATOM 5971 C C . VAL G 1 97 ? 42.198 -1.865 42.081 1.00 56.35 239 VAL G C 1
ATOM 5972 O O . VAL G 1 97 ? 43.412 -2.001 41.945 1.00 55.47 239 VAL G O 1
ATOM 5976 N N . GLN G 1 98 ? 41.655 -0.964 42.893 1.00 57.34 240 GLN G N 1
ATOM 5977 C CA . GLN G 1 98 ? 42.469 -0.149 43.781 1.00 60.67 240 GLN G CA 1
ATOM 5978 C C . GLN G 1 98 ? 43.177 -1.025 44.807 1.00 58.63 240 GLN G C 1
ATOM 5979 O O . GLN G 1 98 ? 44.354 -0.825 45.098 1.00 57.24 240 GLN G O 1
ATOM 5981 N N . LEU G 1 99 ? 42.447 -1.985 45.365 1.00 56.77 241 LEU G N 1
ATOM 5982 C CA . LEU G 1 99 ? 43.045 -2.988 46.236 1.00 58.74 241 LEU G CA 1
ATOM 5983 C C . LEU G 1 99 ? 44.032 -3.837 45.446 1.00 59.88 241 LEU G C 1
ATOM 5984 O O . LEU G 1 99 ? 45.121 -4.155 45.918 1.00 60.79 241 LEU G O 1
ATOM 5989 N N . GLN G 1 100 ? 43.651 -4.176 44.220 1.00 58.94 242 GLN G N 1
ATOM 5990 C CA . GLN G 1 100 ? 44.506 -4.934 43.311 1.00 56.68 242 GLN G CA 1
ATOM 5991 C C . GLN G 1 100 ? 45.774 -4.154 42.976 1.00 57.10 242 GLN G C 1
ATOM 5992 O O . GLN G 1 100 ? 46.848 -4.728 42.813 1.00 58.70 242 GLN G O 1
ATOM 5998 N N . SER G 1 101 ? 45.600 -2.840 42.873 1.00 55.79 243 SER G N 1
ATOM 5999 C CA . SER G 1 101 ? 46.620 -1.891 42.436 1.00 58.08 243 SER G CA 1
ATOM 6000 C C . SER G 1 101 ? 47.838 -1.812 43.346 1.00 61.17 243 SER G C 1
ATOM 6001 O O . SER G 1 101 ? 48.961 -1.628 42.879 1.00 62.34 243 SER G O 1
ATOM 6004 N N . GLN G 1 102 ? 47.628 -2.040 44.635 1.00 57.18 244 GLN G N 1
ATOM 6005 C CA . GLN G 1 102 ? 48.665 -1.819 45.630 1.00 56.98 244 GLN G CA 1
ATOM 6006 C C . GLN G 1 102 ? 49.865 -2.718 45.381 1.00 59.28 244 GLN G C 1
ATOM 6007 O O . GLN G 1 102 ? 49.736 -3.810 44.832 1.00 56.85 244 GLN G O 1
ATOM 6013 N N . GLU G 1 103 ? 51.026 -2.279 45.856 1.00 60.92 245 GLU G N 1
ATOM 6014 C CA . GLU G 1 103 ? 52.273 -2.993 45.622 1.00 58.67 245 GLU G CA 1
ATOM 6015 C C . GLU G 1 103 ? 52.201 -4.390 46.220 1.00 60.56 245 GLU G C 1
ATOM 6016 O O . GLU G 1 103 ? 52.677 -5.352 45.620 1.00 56.31 245 GLU G O 1
ATOM 6018 N N . HIS G 1 104 ? 51.581 -4.513 47.388 1.00 60.17 246 HIS G N 1
ATOM 6019 C CA . HIS G 1 104 ? 51.361 -5.829 47.973 1.00 55.51 246 HIS G CA 1
ATOM 6020 C C . HIS G 1 104 ? 49.871 -6.147 48.068 1.00 58.29 246 HIS G C 1
ATOM 6021 O O . HIS G 1 104 ? 49.105 -5.408 48.684 1.00 57.39 246 HIS G O 1
ATOM 6028 N N . ARG G 1 105 ? 49.452 -7.215 47.395 1.00 58.46 247 ARG G N 1
ATOM 6029 C CA . ARG G 1 105 ? 48.044 -7.601 47.363 1.00 57.44 247 ARG G CA 1
ATOM 6030 C C . ARG G 1 105 ? 47.550 -8.192 48.678 1.00 57.35 247 ARG G C 1
ATOM 6031 O O . ARG G 1 105 ? 48.243 -8.985 49.313 1.00 57.46 247 ARG G O 1
ATOM 6039 N N . PRO G 1 106 ? 46.365 -7.767 49.104 1.00 58.41 248 PRO G N 1
ATOM 6040 C CA . PRO G 1 106 ? 45.721 -8.342 50.288 1.00 55.05 248 PRO G CA 1
ATOM 6041 C C . PRO G 1 106 ? 45.376 -9.811 50.075 1.00 53.93 248 PRO G C 1
ATOM 6042 O O . PRO G 1 106 ? 45.547 -10.625 50.980 1.00 51.73 248 PRO G O 1
ATOM 6046 N N . PHE G 1 107 ? 44.827 -10.131 48.910 1.00 54.88 249 PHE G N 1
ATOM 6047 C CA . PHE G 1 107 ? 44.446 -11.502 48.607 1.00 55.52 249 PHE G CA 1
ATOM 6048 C C . PHE G 1 107 ? 44.560 -11.790 47.119 1.00 53.88 249 PHE G C 1
ATOM 6049 O O . PHE G 1 107 ? 44.435 -10.885 46.297 1.00 55.15 249 PHE G O 1
ATOM 6057 N N . ARG G 1 108 ? 44.722 -13.040 46.757 1.00 52.40 250 ARG G N 1
ATOM 6058 C CA . ARG G 1 108 ? 44.639 -13.397 45.368 1.00 50.71 250 ARG G CA 1
ATOM 6059 C C . ARG G 1 108 ? 43.209 -13.406 44.964 1.00 54.39 250 ARG G C 1
ATOM 6060 O O . ARG G 1 108 ? 42.370 -13.867 45.687 1.00 54.43 250 ARG G O 1
ATOM 6068 N N . LEU G 1 109 ? 42.930 -12.920 43.777 1.00 52.80 251 LEU G N 1
ATOM 6069 C CA . LEU G 1 109 ? 41.546 -12.786 43.342 1.00 50.92 251 LEU G CA 1
ATOM 6070 C C . LEU G 1 109 ? 41.206 -13.761 42.225 1.00 48.81 251 LEU G C 1
ATOM 6071 O O . LEU G 1 109 ? 41.871 -13.800 41.193 1.00 49.37 251 LEU G O 1
ATOM 6076 N N . ILE G 1 110 ? 40.180 -14.568 42.461 1.00 48.46 252 ILE G N 1
ATOM 6077 C CA . ILE G 1 110 ? 39.737 -15.550 41.487 1.00 50.45 252 ILE G CA 1
ATOM 6078 C C . ILE G 1 110 ? 38.288 -15.294 41.110 1.00 50.13 252 ILE G C 1
ATOM 6079 O O . ILE G 1 110 ? 37.436 -15.108 41.976 1.00 49.93 252 ILE G O 1
ATOM 6084 N N . GLY G 1 111 ? 38.008 -15.299 39.814 1.00 51.59 253 GLY G N 1
ATOM 6085 C CA . GLY G 1 111 ? 36.652 -15.116 39.341 1.00 51.00 253 GLY G CA 1
ATOM 6086 C C . GLY G 1 111 ? 36.143 -16.386 38.698 1.00 54.51 253 GLY G C 1
ATOM 6087 O O . GLY G 1 111 ? 36.799 -16.954 37.828 1.00 54.88 253 GLY G O 1
ATOM 6088 N N . ILE G 1 112 ? 34.932 -16.800 39.058 1.00 56.98 254 ILE G N 1
ATOM 6089 C CA . ILE G 1 112 ? 34.315 -17.965 38.427 1.00 60.99 254 ILE G CA 1
ATOM 6090 C C . ILE G 1 112 ? 33.121 -17.576 37.552 1.00 64.17 254 ILE G C 1
ATOM 6091 O O . ILE G 1 112 ? 32.182 -16.936 38.024 1.00 60.92 254 ILE G O 1
ATOM 6096 N N . GLY G 1 113 ? 33.183 -17.937 36.274 1.00 66.03 255 GLY G N 1
ATOM 6097 C CA . GLY G 1 113 ? 32.123 -17.616 35.336 1.00 64.85 255 GLY G CA 1
ATOM 6098 C C . GLY G 1 113 ? 31.807 -18.728 34.354 1.00 66.01 255 GLY G C 1
ATOM 6099 O O . GLY G 1 113 ? 32.672 -19.532 34.012 1.00 64.16 255 GLY G O 1
ATOM 6100 N N . ASP G 1 114 ? 30.553 -18.786 33.919 1.00 69.85 256 ASP G N 1
ATOM 6101 C CA . ASP G 1 114 ? 30.113 -19.760 32.927 1.00 70.03 256 ASP G CA 1
ATOM 6102 C C . ASP G 1 114 ? 30.789 -19.564 31.572 1.00 73.43 256 ASP G C 1
ATOM 6103 O O . ASP G 1 114 ? 31.145 -20.526 30.895 1.00 74.12 256 ASP G O 1
ATOM 6108 N N . THR G 1 115 ? 30.996 -18.306 31.209 1.00 76.58 257 THR G N 1
ATOM 6109 C CA . THR G 1 115 ? 31.476 -17.939 29.884 1.00 75.35 257 THR G CA 1
ATOM 6110 C C . THR G 1 115 ? 32.656 -16.982 29.978 1.00 77.30 257 THR G C 1
ATOM 6111 O O . THR G 1 115 ? 32.930 -16.422 31.038 1.00 78.89 257 THR G O 1
ATOM 6113 N N . SER G 1 116 ? 33.265 -16.690 28.837 1.00 76.07 258 SER G N 1
ATOM 6114 C CA . SER G 1 116 ? 34.406 -15.792 28.804 1.00 73.70 258 SER G CA 1
ATOM 6115 C C . SER G 1 116 ? 33.958 -14.431 29.313 1.00 77.90 258 SER G C 1
ATOM 6116 O O . SER G 1 116 ? 32.798 -14.052 29.166 1.00 77.55 258 SER G O 1
ATOM 6118 N N . LEU G 1 117 ? 34.885 -13.708 29.928 1.00 79.19 259 LEU G N 1
ATOM 6119 C CA . LEU G 1 117 ? 34.569 -12.518 30.703 1.00 78.08 259 LEU G CA 1
ATOM 6120 C C . LEU G 1 117 ? 33.881 -11.455 29.859 1.00 80.36 259 LEU G C 1
ATOM 6121 O O . LEU G 1 117 ? 32.987 -10.760 30.338 1.00 84.16 259 LEU G O 1
ATOM 6123 N N . VAL G 1 118 ? 34.296 -11.325 28.607 1.00 77.18 260 VAL G N 1
ATOM 6124 C CA . VAL G 1 118 ? 33.712 -10.319 27.735 1.00 80.27 260 VAL G CA 1
ATOM 6125 C C . VAL G 1 118 ? 32.216 -10.564 27.560 1.00 85.20 260 VAL G C 1
ATOM 6126 O O . VAL G 1 118 ? 31.428 -9.618 27.548 1.00 85.05 260 VAL G O 1
ATOM 6128 N N . GLU G 1 119 ? 31.819 -11.826 27.429 1.00 80.71 261 GLU G N 1
ATOM 6129 C CA . GLU G 1 119 ? 30.406 -12.143 27.267 1.00 77.18 261 GLU G CA 1
ATOM 6130 C C . GLU G 1 119 ? 29.573 -11.581 28.409 1.00 81.91 261 GLU G C 1
ATOM 6131 O O . GLU G 1 119 ? 28.569 -10.898 28.192 1.00 81.91 261 GLU G O 1
ATOM 6137 N N . LEU G 1 120 ? 29.992 -11.898 29.629 1.00 83.80 262 LEU G N 1
ATOM 6138 C CA . LEU G 1 120 ? 29.337 -11.404 30.837 1.00 84.24 262 LEU G CA 1
ATOM 6139 C C . LEU G 1 120 ? 29.264 -9.880 30.856 1.00 83.65 262 LEU G C 1
ATOM 6140 O O . LEU G 1 120 ? 28.265 -9.296 31.284 1.00 81.52 262 LEU G O 1
ATOM 6142 N N . ALA G 1 121 ? 30.342 -9.253 30.391 1.00 83.48 263 ALA G N 1
ATOM 6143 C CA . ALA G 1 121 ? 30.506 -7.800 30.429 1.00 85.52 263 ALA G CA 1
ATOM 6144 C C . ALA G 1 121 ? 29.694 -7.111 29.332 1.00 89.42 263 ALA G C 1
ATOM 6145 O O . ALA G 1 121 ? 29.231 -5.971 29.490 1.00 89.44 263 ALA G O 1
ATOM 6147 N N . ALA G 1 122 ? 29.545 -7.809 28.213 1.00 87.69 264 ALA G N 1
ATOM 6148 C CA . ALA G 1 122 ? 28.624 -7.393 27.178 1.00 84.09 264 ALA G CA 1
ATOM 6149 C C . ALA G 1 122 ? 27.181 -7.692 27.596 1.00 82.78 264 ALA G C 1
ATOM 6150 O O . ALA G 1 122 ? 26.246 -7.142 27.020 1.00 81.69 264 ALA G O 1
ATOM 6152 N N . SER G 1 123 ? 26.992 -8.550 28.601 1.00 82.61 265 SER G N 1
ATOM 6153 C CA . SER G 1 123 ? 25.632 -8.890 29.058 1.00 82.30 265 SER G CA 1
ATOM 6154 C C . SER G 1 123 ? 24.816 -7.631 29.337 1.00 85.60 265 SER G C 1
ATOM 6155 O O . SER G 1 123 ? 25.351 -6.521 29.384 1.00 88.43 265 SER G O 1
ATOM 6158 N N . ILE G 1 126 ? 29.971 -3.541 35.326 1.00 75.97 268 ILE G N 1
ATOM 6159 C CA . ILE G 1 126 ? 31.017 -4.450 34.857 1.00 79.79 268 ILE G CA 1
ATOM 6160 C C . ILE G 1 126 ? 32.198 -3.711 34.196 1.00 76.96 268 ILE G C 1
ATOM 6161 O O . ILE G 1 126 ? 32.377 -3.755 32.974 1.00 75.20 268 ILE G O 1
ATOM 6163 N N . ILE G 1 127 ? 33.002 -3.050 35.027 1.00 72.72 269 ILE G N 1
ATOM 6164 C CA . ILE G 1 127 ? 34.163 -2.288 34.579 1.00 72.24 269 ILE G CA 1
ATOM 6165 C C . ILE G 1 127 ? 35.183 -3.138 33.818 1.00 75.27 269 ILE G C 1
ATOM 6166 O O . ILE G 1 127 ? 35.366 -4.326 34.096 1.00 73.74 269 ILE G O 1
ATOM 6168 N N . ALA G 1 128 ? 35.862 -2.503 32.869 1.00 72.95 270 ALA G N 1
ATOM 6169 C CA . ALA G 1 128 ? 36.742 -3.202 31.941 1.00 72.50 270 ALA G CA 1
ATOM 6170 C C . ALA G 1 128 ? 38.135 -3.415 32.502 1.00 72.14 270 ALA G C 1
ATOM 6171 O O . ALA G 1 128 ? 38.730 -4.477 32.322 1.00 69.79 270 ALA G O 1
ATOM 6173 N N . GLU G 1 129 ? 38.674 -2.381 33.141 1.00 76.69 271 GLU G N 1
ATOM 6174 C CA . GLU G 1 129 ? 39.976 -2.490 33.798 1.00 79.10 271 GLU G CA 1
ATOM 6175 C C . GLU G 1 129 ? 39.963 -3.785 34.587 1.00 75.18 271 GLU G C 1
ATOM 6176 O O . GLU G 1 129 ? 40.872 -4.615 34.490 1.00 73.86 271 GLU G O 1
ATOM 6178 N N . LEU G 1 130 ? 38.894 -3.944 35.356 1.00 73.38 272 LEU G N 1
ATOM 6179 C CA . LEU G 1 130 ? 38.609 -5.172 36.063 1.00 71.38 272 LEU G CA 1
ATOM 6180 C C . LEU G 1 130 ? 38.712 -6.381 35.146 1.00 68.13 272 LEU G C 1
ATOM 6181 O O . LEU G 1 130 ? 39.272 -7.402 35.519 1.00 66.14 272 LEU G O 1
ATOM 6186 N N . TYR G 1 131 ? 38.135 -6.283 33.957 1.00 67.41 273 TYR G N 1
ATOM 6187 C CA . TYR G 1 131 ? 38.345 -7.329 32.981 1.00 66.08 273 TYR G CA 1
ATOM 6188 C C . TYR G 1 131 ? 39.841 -7.426 32.686 1.00 65.48 273 TYR G C 1
ATOM 6189 O O . TYR G 1 131 ? 40.418 -8.518 32.662 1.00 61.17 273 TYR G O 1
ATOM 6198 N N . TYR G 1 132 ? 40.454 -6.264 32.472 1.00 66.97 274 TYR G N 1
ATOM 6199 C CA . TYR G 1 132 ? 41.845 -6.169 32.037 1.00 67.03 274 TYR G CA 1
ATOM 6200 C C . TYR G 1 132 ? 42.841 -6.915 32.930 1.00 67.00 274 TYR G C 1
ATOM 6201 O O . TYR G 1 132 ? 43.971 -7.157 32.519 1.00 68.93 274 TYR G O 1
ATOM 6203 N N . CYS G 1 133 ? 42.435 -7.277 34.141 1.00 63.90 275 CYS G N 1
ATOM 6204 C CA . CYS G 1 133 ? 43.342 -7.967 35.050 1.00 62.38 275 CYS G CA 1
ATOM 6205 C C . CYS G 1 133 ? 43.058 -9.459 35.076 1.00 62.35 275 CYS G C 1
ATOM 6206 O O . CYS G 1 133 ? 43.884 -10.267 35.509 1.00 61.01 275 CYS G O 1
ATOM 6209 N N . PHE G 1 134 ? 41.876 -9.817 34.603 1.00 62.50 276 PHE G N 1
ATOM 6210 C CA . PHE G 1 134 ? 41.545 -11.205 34.383 1.00 59.35 276 PHE G CA 1
ATOM 6211 C C . PHE G 1 134 ? 41.756 -11.485 32.921 1.00 60.51 276 PHE G C 1
ATOM 6212 O O . PHE G 1 134 ? 41.777 -12.636 32.500 1.00 58.60 276 PHE G O 1
ATOM 6220 N N . ALA G 1 135 ? 41.918 -10.409 32.156 1.00 63.34 277 ALA G N 1
ATOM 6221 C CA . ALA G 1 135 ? 41.986 -10.478 30.701 1.00 62.96 277 ALA G CA 1
ATOM 6222 C C . ALA G 1 135 ? 43.016 -11.491 30.207 1.00 62.43 277 ALA G C 1
ATOM 6223 O O . ALA G 1 135 ? 42.720 -12.317 29.347 1.00 59.37 277 ALA G O 1
ATOM 6233 N N . THR G 1 137 ? 44.248 -13.853 31.891 1.00 64.65 279 THR G N 1
ATOM 6234 C CA . THR G 1 137 ? 44.200 -14.958 32.833 1.00 57.97 279 THR G CA 1
ATOM 6235 C C . THR G 1 137 ? 42.795 -15.533 32.948 1.00 57.35 279 THR G C 1
ATOM 6236 O O . THR G 1 137 ? 42.218 -15.579 34.038 1.00 59.60 279 THR G O 1
ATOM 6240 N N . GLN G 1 138 ? 42.245 -15.963 31.816 1.00 57.58 280 GLN G N 1
ATOM 6241 C CA . GLN G 1 138 ? 40.932 -16.612 31.777 1.00 60.37 280 GLN G CA 1
ATOM 6242 C C . GLN G 1 138 ? 41.099 -18.083 31.385 1.00 60.70 280 GLN G C 1
ATOM 6243 O O . GLN G 1 138 ? 41.570 -18.390 30.288 1.00 60.86 280 GLN G O 1
ATOM 6249 N N . ILE G 1 139 ? 40.719 -18.994 32.273 1.00 60.37 281 ILE G N 1
ATOM 6250 C CA . ILE G 1 139 ? 40.981 -20.412 32.026 1.00 63.55 281 ILE G CA 1
ATOM 6251 C C . ILE G 1 139 ? 39.693 -21.231 31.804 1.00 62.76 281 ILE G C 1
ATOM 6252 O O . ILE G 1 139 ? 38.777 -21.208 32.635 1.00 60.51 281 ILE G O 1
ATOM 6257 N N . ALA G 1 140 ? 39.620 -21.921 30.663 1.00 63.28 282 ALA G N 1
ATOM 6258 C CA . ALA G 1 140 ? 38.512 -22.834 30.398 1.00 65.62 282 ALA G CA 1
ATOM 6259 C C . ALA G 1 140 ? 38.823 -24.132 31.132 1.00 67.07 282 ALA G C 1
ATOM 6260 O O . ALA G 1 140 ? 39.895 -24.702 30.934 1.00 66.76 282 ALA G O 1
ATOM 6262 N N . CYS G 1 141 ? 37.908 -24.595 31.984 1.00 63.65 283 CYS G N 1
ATOM 6263 C CA . CYS G 1 141 ? 38.231 -25.687 32.909 1.00 63.61 283 CYS G CA 1
ATOM 6264 C C . CYS G 1 141 ? 37.615 -27.044 32.534 1.00 64.06 283 CYS G C 1
ATOM 6265 O O . CYS G 1 141 ? 37.927 -28.076 33.157 1.00 65.16 283 CYS G O 1
ATOM 6268 N N . GLN H 1 12 ? 47.819 -27.650 20.565 1.00 56.74 154 GLN H N 1
ATOM 6269 C CA . GLN H 1 12 ? 48.964 -27.913 19.703 1.00 65.04 154 GLN H CA 1
ATOM 6270 C C . GLN H 1 12 ? 48.765 -29.192 18.900 1.00 69.50 154 GLN H C 1
ATOM 6271 O O . GLN H 1 12 ? 49.672 -29.647 18.204 1.00 67.18 154 GLN H O 1
ATOM 6273 N N . TYR H 1 13 ? 47.549 -29.723 18.992 1.00 73.71 155 TYR H N 1
ATOM 6274 C CA . TYR H 1 13 ? 47.132 -30.969 18.353 1.00 73.10 155 TYR H CA 1
ATOM 6275 C C . TYR H 1 13 ? 46.915 -30.809 16.853 1.00 71.57 155 TYR H C 1
ATOM 6276 O O . TYR H 1 13 ? 46.697 -31.788 16.140 1.00 69.18 155 TYR H O 1
ATOM 6278 N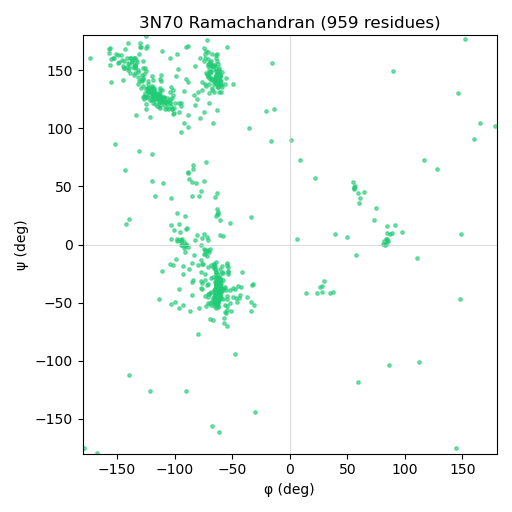 N . ARG H 1 14 ? 47.060 -29.579 16.374 1.00 72.66 156 ARG H N 1
ATOM 6279 C CA . ARG H 1 14 ? 46.821 -29.245 14.975 1.00 69.23 156 ARG H CA 1
ATOM 6280 C C . ARG H 1 14 ? 47.755 -30.008 14.044 1.00 72.34 156 ARG H C 1
ATOM 6281 O O . ARG H 1 14 ? 47.351 -30.437 12.964 1.00 70.58 156 ARG H O 1
ATOM 6283 N N . ARG H 1 15 ? 48.992 -30.210 14.486 1.00 74.21 157 ARG H N 1
ATOM 6284 C CA . ARG H 1 15 ? 49.962 -30.982 13.721 1.00 74.11 157 ARG H CA 1
ATOM 6285 C C . ARG H 1 15 ? 49.457 -32.410 13.563 1.00 76.17 157 ARG H C 1
ATOM 6286 O O . ARG H 1 15 ? 49.602 -33.020 12.505 1.00 73.61 157 ARG H O 1
ATOM 6288 N N . ARG H 1 16 ? 48.848 -32.929 14.624 1.00 75.92 158 ARG H N 1
ATOM 6289 C CA . ARG H 1 16 ? 48.234 -34.248 14.594 1.00 75.27 158 ARG H CA 1
ATOM 6290 C C . ARG H 1 16 ? 47.103 -34.242 13.578 1.00 73.56 158 ARG H C 1
ATOM 6291 O O . ARG H 1 16 ? 46.892 -35.216 12.858 1.00 72.73 158 ARG H O 1
ATOM 6293 N N . LEU H 1 17 ? 46.367 -33.136 13.549 1.00 73.86 159 LEU H N 1
ATOM 6294 C CA . LEU H 1 17 ? 45.260 -32.951 12.621 1.00 74.26 159 LEU H CA 1
ATOM 6295 C C . LEU H 1 17 ? 45.755 -32.956 11.181 1.00 71.93 159 LEU H C 1
ATOM 6296 O O . LEU H 1 17 ? 45.103 -33.500 10.292 1.00 70.83 159 LEU H O 1
ATOM 6298 N N . GLN H 1 18 ? 46.914 -32.349 10.960 1.00 72.64 160 GLN H N 1
ATOM 6299 C CA . GLN H 1 18 ? 47.477 -32.255 9.621 1.00 72.90 160 GLN H CA 1
ATOM 6300 C C . GLN H 1 18 ? 47.773 -33.638 9.057 1.00 70.88 160 GLN H C 1
ATOM 6301 O O . GLN H 1 18 ? 47.515 -33.906 7.885 1.00 70.45 160 GLN H O 1
ATOM 6307 N N . GLN H 1 19 ? 48.307 -34.517 9.898 1.00 69.64 161 GLN H N 1
ATOM 6308 C CA . GLN H 1 19 ? 48.581 -35.887 9.488 1.00 69.70 161 GLN H CA 1
ATOM 6309 C C . GLN H 1 19 ? 47.296 -36.627 9.129 1.00 65.76 161 GLN H C 1
ATOM 6310 O O . GLN H 1 19 ? 47.251 -37.369 8.149 1.00 63.09 161 GLN H O 1
ATOM 6312 N N . LEU H 1 20 ? 46.266 -36.440 9.947 1.00 67.25 162 LEU H N 1
ATOM 6313 C CA . LEU H 1 20 ? 44.968 -37.068 9.720 1.00 66.14 162 LEU H CA 1
ATOM 6314 C C . LEU H 1 20 ? 44.308 -36.590 8.430 1.00 66.05 162 LEU H C 1
ATOM 6315 O O . LEU H 1 20 ? 43.707 -37.376 7.700 1.00 64.31 162 LEU H O 1
ATOM 6320 N N . SER H 1 21 ? 44.448 -35.302 8.139 1.00 65.12 163 SER H N 1
ATOM 6321 C CA . SER H 1 21 ? 43.880 -34.734 6.924 1.00 65.82 163 SER H CA 1
ATOM 6322 C C . SER H 1 21 ? 44.501 -35.360 5.679 1.00 68.05 163 SER H C 1
ATOM 6323 O O . SER H 1 21 ? 43.807 -35.638 4.703 1.00 64.87 163 SER H O 1
ATOM 6326 N N . GLU H 1 22 ? 45.823 -35.499 5.708 1.00 68.29 164 GLU H N 1
ATOM 6327 C CA . GLU H 1 22 ? 46.577 -36.066 4.599 1.00 67.34 164 GLU H CA 1
ATOM 6328 C C . GLU H 1 22 ? 46.193 -37.518 4.369 1.00 70.76 164 GLU H C 1
ATOM 6329 O O . GLU H 1 22 ? 46.067 -37.966 3.232 1.00 73.85 164 GLU H O 1
ATOM 6331 N N . THR H 1 23 ? 46.042 -38.250 5.468 1.00 68.35 165 THR H N 1
ATOM 6332 C CA . THR H 1 23 ? 45.702 -39.666 5.423 1.00 70.63 165 THR H CA 1
ATOM 6333 C C . THR H 1 23 ? 44.269 -39.942 4.975 1.00 70.17 165 THR H C 1
ATOM 6334 O O . THR H 1 23 ? 43.334 -39.241 5.355 1.00 70.65 165 THR H O 1
ATOM 6336 N N . ASP H 1 24 ? 44.020 -41.008 4.240 1.00 68.87 166 ASP H N 1
ATOM 6337 C CA . ASP H 1 24 ? 42.647 -41.313 3.891 1.00 68.79 166 ASP H CA 1
ATOM 6338 C C . ASP H 1 24 ? 41.977 -42.053 5.007 1.00 69.69 166 ASP H C 1
ATOM 6339 O O . ASP H 1 24 ? 40.799 -42.282 4.977 1.00 72.73 166 ASP H O 1
ATOM 6344 N N . ILE H 1 25 ? 42.751 -42.457 5.992 1.00 67.99 167 ILE H N 1
ATOM 6345 C CA . ILE H 1 25 ? 42.234 -43.283 7.044 1.00 69.40 167 ILE H CA 1
ATOM 6346 C C . ILE H 1 25 ? 41.062 -42.584 7.614 1.00 69.95 167 ILE H C 1
ATOM 6347 O O . ILE H 1 25 ? 40.827 -41.433 7.324 1.00 68.60 167 ILE H O 1
ATOM 6349 N N . ALA H 1 26 ? 40.335 -43.297 8.451 1.00 70.12 168 ALA H N 1
ATOM 6350 C CA . ALA H 1 26 ? 39.137 -42.788 9.061 1.00 70.56 168 ALA H CA 1
ATOM 6351 C C . ALA H 1 26 ? 39.401 -42.304 10.454 1.00 71.84 168 ALA H C 1
ATOM 6352 O O . ALA H 1 26 ? 40.187 -42.872 11.158 1.00 69.17 168 ALA H O 1
ATOM 6354 N N . VAL H 1 27 ? 38.714 -41.257 10.862 1.00 72.82 169 VAL H N 1
ATOM 6355 C CA . VAL H 1 27 ? 38.920 -40.712 12.172 1.00 69.18 169 VAL H CA 1
ATOM 6356 C C . VAL H 1 27 ? 37.685 -40.750 13.013 1.00 67.97 169 VAL H C 1
ATOM 6357 O O . VAL H 1 27 ? 36.575 -40.589 12.559 1.00 66.37 169 VAL H O 1
ATOM 6359 N N . TRP H 1 28 ? 37.903 -40.963 14.283 1.00 69.70 170 TRP H N 1
ATOM 6360 C CA . TRP H 1 28 ? 36.799 -41.012 15.224 1.00 69.78 170 TRP H CA 1
ATOM 6361 C C . TRP H 1 28 ? 37.041 -39.926 16.255 1.00 69.00 170 TRP H C 1
ATOM 6362 O O . TRP H 1 28 ? 38.098 -39.880 16.880 1.00 71.53 170 TRP H O 1
ATOM 6373 N N . LEU H 1 29 ? 36.076 -39.032 16.423 1.00 68.32 171 LEU H N 1
ATOM 6374 C CA . LEU H 1 29 ? 36.278 -37.896 17.305 1.00 71.52 171 LEU H CA 1
ATOM 6375 C C . LEU H 1 29 ? 35.543 -38.084 18.619 1.00 74.92 171 LEU H C 1
ATOM 6376 O O . LEU H 1 29 ? 34.324 -38.245 18.645 1.00 75.55 171 LEU H O 1
ATOM 6381 N N . TYR H 1 30 ? 36.278 -38.046 19.724 1.00 78.92 172 TYR H N 1
ATOM 6382 C CA . TYR H 1 30 ? 35.647 -38.115 21.035 1.00 82.06 172 TYR H CA 1
ATOM 6383 C C . TYR H 1 30 ? 35.818 -36.798 21.782 1.00 82.57 172 TYR H C 1
ATOM 6384 O O . TYR H 1 30 ? 36.938 -36.355 22.032 1.00 81.53 172 TYR H O 1
ATOM 6386 N N . GLY H 1 31 ? 34.700 -36.170 22.121 1.00 83.01 173 GLY H N 1
ATOM 6387 C CA . GLY H 1 31 ? 34.727 -34.939 22.882 1.00 85.92 173 GLY H CA 1
ATOM 6388 C C . GLY H 1 31 ? 33.449 -34.713 23.661 1.00 87.55 173 GLY H C 1
ATOM 6389 O O . GLY H 1 31 ? 32.405 -35.276 23.338 1.00 86.33 173 GLY H O 1
ATOM 6390 N N . ALA H 1 32 ? 33.533 -33.875 24.686 1.00 88.51 174 ALA H N 1
ATOM 6391 C CA . ALA H 1 32 ? 32.351 -33.417 25.390 1.00 89.25 174 ALA H CA 1
ATOM 6392 C C . ALA H 1 32 ? 31.632 -32.495 24.423 1.00 89.32 174 ALA H C 1
ATOM 6393 O O . ALA H 1 32 ? 32.261 -31.918 23.537 1.00 89.28 174 ALA H O 1
ATOM 6395 N N . PRO H 1 33 ? 30.326 -32.333 24.595 1.00 89.26 175 PRO H N 1
ATOM 6396 C CA . PRO H 1 33 ? 29.543 -31.524 23.658 1.00 88.20 175 PRO H CA 1
ATOM 6397 C C . PRO H 1 33 ? 30.023 -30.078 23.649 1.00 87.56 175 PRO H C 1
ATOM 6398 O O . PRO H 1 33 ? 30.329 -29.521 24.702 1.00 87.79 175 PRO H O 1
ATOM 6402 N N . GLY H 1 34 ? 30.032 -29.455 22.476 1.00 84.73 176 GLY H N 1
ATOM 6403 C CA . GLY H 1 34 ? 30.558 -28.110 22.344 1.00 85.02 176 GLY H CA 1
ATOM 6404 C C . GLY H 1 34 ? 32.061 -28.157 22.170 1.00 86.46 176 GLY H C 1
ATOM 6405 O O . GLY H 1 34 ? 32.739 -27.130 22.163 1.00 81.46 176 GLY H O 1
ATOM 6406 N N . THR H 1 35 ? 32.554 -29.373 21.970 1.00 86.10 177 THR H N 1
ATOM 6407 C CA . THR H 1 35 ? 33.968 -29.650 21.772 1.00 84.90 177 THR H CA 1
ATOM 6408 C C . THR H 1 35 ? 34.483 -28.951 20.525 1.00 84.08 177 THR H C 1
ATOM 6409 O O . THR H 1 35 ? 35.628 -28.506 20.486 1.00 85.62 177 THR H O 1
ATOM 6411 N N . GLY H 1 36 ? 33.619 -28.772 19.533 1.00 81.49 178 GLY H N 1
ATOM 6412 C CA . GLY H 1 36 ? 34.070 -28.263 18.254 1.00 79.85 178 GLY H CA 1
ATOM 6413 C C . GLY H 1 36 ? 34.812 -29.351 17.505 1.00 77.95 178 GLY H C 1
ATOM 6414 O O . GLY H 1 36 ? 35.657 -29.086 16.653 1.00 74.44 178 GLY H O 1
ATOM 6415 N N . ARG H 1 37 ? 34.393 -30.569 17.755 1.00 78.48 179 ARG H N 1
ATOM 6416 C CA . ARG H 1 37 ? 34.916 -31.733 17.089 1.00 78.93 179 ARG H CA 1
ATOM 6417 C C . ARG H 1 37 ? 34.582 -31.698 15.616 1.00 73.88 179 ARG H C 1
ATOM 6418 O O . ARG H 1 37 ? 35.266 -32.222 14.750 1.00 68.14 179 ARG H O 1
ATOM 6434 N N . THR H 1 39 ? 34.694 -29.194 13.809 1.00 71.63 181 THR H N 1
ATOM 6435 C CA . THR H 1 39 ? 35.673 -28.367 13.125 1.00 67.91 181 THR H CA 1
ATOM 6436 C C . THR H 1 39 ? 36.776 -29.254 12.570 1.00 62.34 181 THR H C 1
ATOM 6437 O O . THR H 1 39 ? 37.239 -29.050 11.450 1.00 60.45 181 THR H O 1
ATOM 6441 N N . GLY H 1 40 ? 37.190 -30.243 13.352 1.00 59.65 182 GLY H N 1
ATOM 6442 C CA . GLY H 1 40 ? 38.212 -31.158 12.891 1.00 60.39 182 GLY H CA 1
ATOM 6443 C C . GLY H 1 40 ? 37.725 -31.921 11.678 1.00 61.06 182 GLY H C 1
ATOM 6444 O O . GLY H 1 40 ? 38.466 -32.100 10.712 1.00 55.94 182 GLY H O 1
ATOM 6445 N N . ALA H 1 41 ? 36.490 -32.405 11.736 1.00 62.27 183 ALA H N 1
ATOM 6446 C CA . ALA H 1 41 ? 35.923 -33.106 10.597 1.00 59.27 183 ALA H CA 1
ATOM 6447 C C . ALA H 1 41 ? 35.812 -32.151 9.418 1.00 58.30 183 ALA H C 1
ATOM 6448 O O . ALA H 1 41 ? 36.152 -32.502 8.290 1.00 56.58 183 ALA H O 1
ATOM 6450 N N . ARG H 1 42 ? 35.287 -30.957 9.670 1.00 58.53 184 ARG H N 1
ATOM 6451 C CA . ARG H 1 42 ? 35.200 -29.949 8.625 1.00 57.47 184 ARG H CA 1
ATOM 6452 C C . ARG H 1 42 ? 36.611 -29.588 8.200 1.00 55.32 184 ARG H C 1
ATOM 6453 O O . ARG H 1 42 ? 36.905 -29.454 7.014 1.00 52.60 184 ARG H O 1
ATOM 6461 N N . TYR H 1 43 ? 37.485 -29.437 9.186 1.00 58.56 185 TYR H N 1
ATOM 6462 C CA . TYR H 1 43 ? 38.871 -29.124 8.912 1.00 58.20 185 TYR H CA 1
ATOM 6463 C C . TYR H 1 43 ? 39.476 -30.267 8.116 1.00 61.27 185 TYR H C 1
ATOM 6464 O O . TYR H 1 43 ? 40.198 -30.043 7.146 1.00 59.28 185 TYR H O 1
ATOM 6473 N N . LEU H 1 44 ? 39.198 -31.499 8.526 1.00 61.32 186 LEU H N 1
ATOM 6474 C CA . LEU H 1 44 ? 39.745 -32.632 7.802 1.00 61.45 186 LEU H CA 1
ATOM 6475 C C . LEU H 1 44 ? 39.206 -32.641 6.379 1.00 59.02 186 LEU H C 1
ATOM 6476 O O . LEU H 1 44 ? 39.957 -32.836 5.424 1.00 58.85 186 LEU H O 1
ATOM 6481 N N . HIS H 1 45 ? 37.923 -32.385 6.269 1.00 57.04 187 HIS H N 1
ATOM 6482 C CA . HIS H 1 45 ? 37.315 -32.395 4.983 1.00 56.76 187 HIS H CA 1
ATOM 6483 C C . HIS H 1 45 ? 37.809 -31.255 4.145 1.00 57.86 187 HIS H C 1
ATOM 6484 O O . HIS H 1 45 ? 38.233 -31.429 3.037 1.00 56.72 187 HIS H O 1
ATOM 6491 N N . GLN H 1 46 ? 37.736 -30.071 4.700 1.00 57.68 188 GLN H N 1
ATOM 6492 C CA . GLN H 1 46 ? 38.009 -28.835 3.976 1.00 59.82 188 GLN H CA 1
ATOM 6493 C C . GLN H 1 46 ? 39.413 -28.844 3.397 1.00 60.72 188 GLN H C 1
ATOM 6494 O O . GLN H 1 46 ? 39.630 -28.451 2.253 1.00 60.74 188 GLN H O 1
ATOM 6500 N N . PHE H 1 47 ? 40.375 -29.235 4.225 1.00 62.29 189 PHE H N 1
ATOM 6501 C CA . PHE H 1 47 ? 41.763 -29.369 3.803 1.00 63.32 189 PHE H CA 1
ATOM 6502 C C . PHE H 1 47 ? 42.017 -30.823 3.444 1.00 61.44 189 PHE H C 1
ATOM 6503 O O . PHE H 1 47 ? 43.130 -31.219 3.102 1.00 62.78 189 PHE H O 1
ATOM 6511 N N . GLY H 1 48 ? 40.954 -31.614 3.512 1.00 61.06 190 GLY H N 1
ATOM 6512 C CA . GLY H 1 48 ? 40.992 -33.021 3.158 1.00 61.31 190 GLY H CA 1
ATOM 6513 C C . GLY H 1 48 ? 41.103 -33.213 1.659 1.00 59.77 190 GLY H C 1
ATOM 6514 O O . GLY H 1 48 ? 40.836 -32.292 0.891 1.00 57.60 190 GLY H O 1
ATOM 6515 N N . ARG H 1 49 ? 41.429 -34.426 1.232 1.00 59.58 191 ARG H N 1
ATOM 6516 C CA . ARG H 1 49 ? 41.642 -34.681 -0.186 1.00 60.43 191 ARG H CA 1
ATOM 6517 C C . ARG H 1 49 ? 40.394 -34.413 -1.028 1.00 56.71 191 ARG H C 1
ATOM 6518 O O . ARG H 1 49 ? 40.490 -33.838 -2.110 1.00 47.97 191 ARG H O 1
ATOM 6520 N N . ASN H 1 50 ? 39.234 -34.866 -0.566 1.00 55.11 192 ASN H N 1
ATOM 6521 C CA . ASN H 1 50 ? 37.997 -34.578 -1.283 1.00 52.01 192 ASN H CA 1
ATOM 6522 C C . ASN H 1 50 ? 37.359 -33.261 -0.853 1.00 52.40 192 ASN H C 1
ATOM 6523 O O . ASN H 1 50 ? 36.243 -33.250 -0.338 1.00 51.44 192 ASN H O 1
ATOM 6525 N N . ALA H 1 51 ? 38.064 -32.153 -1.058 1.00 55.10 193 ALA H N 1
ATOM 6526 C CA . ALA H 1 51 ? 37.506 -30.843 -0.747 1.00 55.63 193 ALA H CA 1
ATOM 6527 C C . ALA H 1 51 ? 36.290 -30.595 -1.629 1.00 56.06 193 ALA H C 1
ATOM 6528 O O . ALA H 1 51 ? 35.263 -30.097 -1.173 1.00 55.94 193 ALA H O 1
ATOM 6530 N N . GLN H 1 52 ? 36.444 -30.910 -2.911 1.00 55.55 194 GLN H N 1
ATOM 6531 C CA . GLN H 1 52 ? 35.356 -30.861 -3.877 1.00 54.56 194 GLN H CA 1
ATOM 6532 C C . GLN H 1 52 ? 34.290 -31.879 -3.504 1.00 56.75 194 GLN H C 1
ATOM 6533 O O . GLN H 1 52 ? 33.095 -31.629 -3.642 1.00 57.91 194 GLN H O 1
ATOM 6539 N N . GLY H 1 53 ? 34.738 -33.026 -3.010 1.00 57.01 195 GLY H N 1
ATOM 6540 C CA . GLY H 1 53 ? 33.839 -34.108 -2.672 1.00 55.65 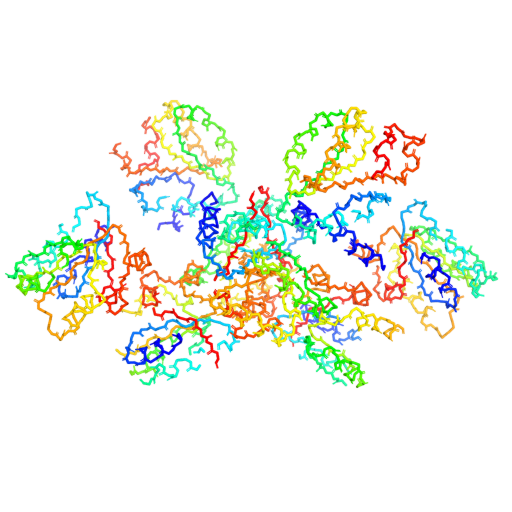195 GLY H CA 1
ATOM 6541 C C . GLY H 1 53 ? 32.901 -33.661 -1.578 1.00 55.91 195 GLY H C 1
ATOM 6542 O O . GLY H 1 53 ? 33.280 -32.895 -0.695 1.00 55.05 195 GLY H O 1
ATOM 6543 N N . GLU H 1 54 ? 31.663 -34.130 -1.647 1.00 57.27 196 GLU H N 1
ATOM 6544 C CA . GLU H 1 54 ? 30.645 -33.666 -0.728 1.00 59.33 196 GLU H CA 1
ATOM 6545 C C . GLU H 1 54 ? 31.034 -34.023 0.694 1.00 58.12 196 GLU H C 1
ATOM 6546 O O . GLU H 1 54 ? 31.477 -35.136 0.969 1.00 55.51 196 GLU H O 1
ATOM 6552 N N . PHE H 1 55 ? 30.872 -33.065 1.597 1.00 57.49 197 PHE H N 1
ATOM 6553 C CA . PHE H 1 55 ? 31.069 -33.328 3.008 1.00 59.53 197 PHE H CA 1
ATOM 6554 C C . PHE H 1 55 ? 29.676 -33.486 3.576 1.00 59.92 197 PHE H C 1
ATOM 6555 O O . PHE H 1 55 ? 28.894 -32.537 3.602 1.00 57.61 197 PHE H O 1
ATOM 6563 N N . VAL H 1 56 ? 29.346 -34.698 4.007 1.00 60.49 198 VAL H N 1
ATOM 6564 C CA . VAL H 1 56 ? 28.007 -34.971 4.507 1.00 60.05 198 VAL H CA 1
ATOM 6565 C C . VAL H 1 56 ? 28.023 -35.290 5.991 1.00 60.21 198 VAL H C 1
ATOM 6566 O O . VAL H 1 56 ? 28.710 -36.209 6.431 1.00 58.11 198 VAL H O 1
ATOM 6570 N N . TYR H 1 57 ? 27.271 -34.514 6.763 1.00 59.35 199 TYR H N 1
ATOM 6571 C CA . TYR H 1 57 ? 27.173 -34.742 8.196 1.00 60.09 199 TYR H CA 1
ATOM 6572 C C . TYR H 1 57 ? 25.739 -35.051 8.593 1.00 59.13 199 TYR H C 1
ATOM 6573 O O . TYR H 1 57 ? 24.816 -34.315 8.250 1.00 57.82 199 TYR H O 1
ATOM 6582 N N . ARG H 1 58 ? 25.553 -36.166 9.288 1.00 62.06 200 ARG H N 1
ATOM 6583 C CA . ARG H 1 58 ? 24.236 -36.551 9.768 1.00 62.22 200 ARG H CA 1
ATOM 6584 C C . ARG H 1 58 ? 24.300 -36.947 11.236 1.00 60.02 200 ARG H C 1
ATOM 6585 O O . ARG H 1 58 ? 25.266 -37.567 11.674 1.00 60.42 200 ARG H O 1
ATOM 6587 N N . GLU H 1 59 ? 23.250 -36.624 11.983 1.00 58.23 201 GLU H N 1
ATOM 6588 C CA . GLU H 1 59 ? 23.148 -37.043 13.374 1.00 63.09 201 GLU H CA 1
ATOM 6589 C C . GLU H 1 59 ? 22.083 -38.125 13.485 1.00 64.97 201 GLU H C 1
ATOM 6590 O O . GLU H 1 59 ? 20.948 -37.937 13.050 1.00 63.77 201 GLU H O 1
ATOM 6592 N N . LEU H 1 60 ? 22.526 -39.263 14.009 1.00 64.18 202 LEU H N 1
ATOM 6593 C CA . LEU H 1 60 ? 21.768 -40.495 13.999 1.00 61.52 202 LEU H CA 1
ATOM 6594 C C . LEU H 1 60 ? 20.504 -40.405 14.823 1.00 64.62 202 LEU H C 1
ATOM 6595 O O . LEU H 1 60 ? 20.478 -39.834 15.912 1.00 67.90 202 LEU H O 1
ATOM 6600 N N . THR H 1 61 ? 19.435 -41.005 14.345 1.00 61.16 203 THR H N 1
ATOM 6601 C CA . THR H 1 61 ? 18.277 -41.177 15.175 1.00 61.53 203 THR H CA 1
ATOM 6602 C C . THR H 1 61 ? 17.710 -42.506 14.910 1.00 63.70 203 THR H C 1
ATOM 6603 O O . THR H 1 61 ? 18.101 -43.185 14.014 1.00 62.60 203 THR H O 1
ATOM 6607 N N . PRO H 1 62 ? 16.731 -42.852 15.696 1.00 66.23 204 PRO H N 1
ATOM 6608 C CA . PRO H 1 62 ? 16.041 -44.102 15.553 1.00 66.75 204 PRO H CA 1
ATOM 6609 C C . PRO H 1 62 ? 15.419 -44.127 14.191 1.00 67.47 204 PRO H C 1
ATOM 6610 O O . PRO H 1 62 ? 15.336 -45.186 13.589 1.00 67.55 204 PRO H O 1
ATOM 6614 N N . ASP H 1 63 ? 14.958 -42.977 13.725 1.00 66.89 205 ASP H N 1
ATOM 6615 C CA . ASP H 1 63 ? 14.273 -42.924 12.452 1.00 64.65 205 ASP H CA 1
ATOM 6616 C C . ASP H 1 63 ? 15.106 -42.361 11.336 1.00 62.34 205 ASP H C 1
ATOM 6617 O O . ASP H 1 63 ? 14.775 -42.541 10.194 1.00 61.01 205 ASP H O 1
ATOM 6622 N N . ASN H 1 64 ? 16.191 -41.677 11.664 1.00 61.22 206 ASN H N 1
ATOM 6623 C CA . ASN H 1 64 ? 17.107 -41.218 10.651 1.00 57.89 206 ASN H CA 1
ATOM 6624 C C . ASN H 1 64 ? 17.803 -42.407 10.052 1.00 56.62 206 ASN H C 1
ATOM 6625 O O . ASN H 1 64 ? 17.860 -42.577 8.867 1.00 58.54 206 ASN H O 1
ATOM 6627 N N . ALA H 1 65 ? 18.336 -43.246 10.911 1.00 58.49 207 ALA H N 1
ATOM 6628 C CA . ALA H 1 65 ? 19.306 -44.246 10.529 1.00 56.98 207 ALA H CA 1
ATOM 6629 C C . ALA H 1 65 ? 18.927 -45.167 9.414 1.00 54.09 207 ALA H C 1
ATOM 6630 O O . ALA H 1 65 ? 19.782 -45.738 8.814 1.00 50.06 207 ALA H O 1
ATOM 6632 N N . PRO H 1 66 ? 17.658 -45.362 9.139 1.00 60.30 208 PRO H N 1
ATOM 6633 C CA . PRO H 1 66 ? 17.316 -46.264 8.033 1.00 57.24 208 PRO H CA 1
ATOM 6634 C C . PRO H 1 66 ? 17.748 -45.716 6.675 1.00 58.85 208 PRO H C 1
ATOM 6635 O O . PRO H 1 66 ? 17.926 -46.475 5.724 1.00 57.18 208 PRO H O 1
ATOM 6639 N N . GLN H 1 67 ? 17.985 -44.410 6.634 1.00 55.89 209 GLN H N 1
ATOM 6640 C CA . GLN H 1 67 ? 18.252 -43.667 5.408 1.00 53.36 209 GLN H CA 1
ATOM 6641 C C . GLN H 1 67 ? 19.744 -43.482 5.148 1.00 52.21 209 GLN H C 1
ATOM 6642 O O . GLN H 1 67 ? 20.140 -42.658 4.327 1.00 53.27 209 GLN H O 1
ATOM 6644 N N . LEU H 1 68 ? 20.554 -44.296 5.817 1.00 50.68 210 LEU H N 1
ATOM 6645 C CA . LEU H 1 68 ? 22.008 -44.174 5.787 1.00 51.35 210 LEU H CA 1
ATOM 6646 C C . LEU H 1 68 ? 22.615 -44.361 4.399 1.00 54.28 210 LEU H C 1
ATOM 6647 O O . LEU H 1 68 ? 23.558 -43.664 4.031 1.00 54.94 210 LEU H O 1
ATOM 6652 N N . ASN H 1 69 ? 22.048 -45.268 3.616 1.00 56.24 211 ASN H N 1
ATOM 6653 C CA . ASN H 1 69 ? 22.558 -45.522 2.278 1.00 54.27 211 ASN H CA 1
ATOM 6654 C C . ASN H 1 69 ? 22.454 -44.248 1.456 1.00 54.16 211 ASN H C 1
ATOM 6655 O O . ASN H 1 69 ? 23.334 -43.937 0.657 1.00 56.31 211 ASN H O 1
ATOM 6660 N N . ASP H 1 70 ? 21.375 -43.508 1.680 1.00 54.28 212 ASP H N 1
ATOM 6661 C CA . ASP H 1 70 ? 21.177 -42.219 1.038 1.00 53.95 212 ASP H CA 1
ATOM 6662 C C . ASP H 1 70 ? 22.270 -41.252 1.472 1.00 53.28 212 ASP H C 1
ATOM 6663 O O . ASP H 1 70 ? 22.775 -40.476 0.664 1.00 51.18 212 ASP H O 1
ATOM 6668 N N . PHE H 1 71 ? 22.635 -41.303 2.748 1.00 52.37 213 PHE H N 1
ATOM 6669 C CA . PHE H 1 71 ? 23.748 -40.508 3.240 1.00 53.06 213 PHE H CA 1
ATOM 6670 C C . PHE H 1 71 ? 25.010 -40.970 2.530 1.00 53.69 213 PHE H C 1
ATOM 6671 O O . PHE H 1 71 ? 25.844 -40.164 2.125 1.00 51.38 213 PHE H O 1
ATOM 6679 N N . ILE H 1 72 ? 25.146 -42.285 2.404 1.00 52.51 214 ILE H N 1
ATOM 6680 C CA . ILE H 1 72 ? 26.310 -42.873 1.764 1.00 52.23 214 ILE H CA 1
ATOM 6681 C C . ILE H 1 72 ? 26.394 -42.458 0.305 1.00 53.05 214 ILE H C 1
ATOM 6682 O O . ILE H 1 72 ? 27.474 -42.157 -0.198 1.00 56.57 214 ILE H O 1
ATOM 6687 N N . ALA H 1 73 ? 25.261 -42.490 -0.388 1.00 52.89 215 ALA H N 1
ATOM 6688 C CA . ALA H 1 73 ? 25.238 -42.110 -1.792 1.00 50.11 215 ALA H CA 1
ATOM 6689 C C . ALA H 1 73 ? 25.610 -40.644 -1.969 1.00 53.81 215 ALA H C 1
ATOM 6690 O O . ALA H 1 73 ? 26.397 -40.297 -2.847 1.00 54.24 215 ALA H O 1
ATOM 6692 N N . LEU H 1 74 ? 25.003 -39.780 -1.163 1.00 52.47 216 LEU H N 1
ATOM 6693 C CA . LEU H 1 74 ? 25.347 -38.362 -1.157 1.00 53.06 216 LEU H CA 1
ATOM 6694 C C . LEU H 1 74 ? 26.784 -38.187 -0.692 1.00 57.38 216 LEU H C 1
ATOM 6695 O O . LEU H 1 74 ? 27.528 -37.352 -1.203 1.00 56.80 216 LEU H O 1
ATOM 6700 N N . ALA H 1 75 ? 27.159 -39.007 0.282 1.00 58.01 217 ALA H N 1
ATOM 6701 C CA . ALA H 1 75 ? 28.454 -38.934 0.950 1.00 53.57 217 ALA H CA 1
ATOM 6702 C C . ALA H 1 75 ? 29.634 -39.181 0.021 1.00 53.78 217 ALA H C 1
ATOM 6703 O O . ALA H 1 75 ? 30.690 -38.573 0.175 1.00 55.14 217 ALA H O 1
ATOM 6705 N N . GLN H 1 76 ? 29.429 -40.032 -0.979 1.00 53.92 218 GLN H N 1
ATOM 6706 C CA . GLN H 1 76 ? 30.523 -40.533 -1.803 1.00 57.03 218 GLN H CA 1
ATOM 6707 C C . GLN H 1 76 ? 31.272 -39.423 -2.529 1.00 56.67 218 GLN H C 1
ATOM 6708 O O . GLN H 1 76 ? 30.673 -38.488 -3.053 1.00 57.80 218 GLN H O 1
ATOM 6710 N N . GLY H 1 77 ? 32.596 -39.540 -2.537 1.00 57.91 219 GLY H N 1
ATOM 6711 C CA . GLY H 1 77 ? 33.466 -38.542 -3.129 1.00 57.95 219 GLY H CA 1
ATOM 6712 C C . GLY H 1 77 ? 33.680 -37.420 -2.137 1.00 57.08 219 GLY H C 1
ATOM 6713 O O . GLY H 1 77 ? 34.371 -36.440 -2.413 1.00 51.40 219 GLY H O 1
ATOM 6714 N N . GLY H 1 78 ? 33.049 -37.566 -0.978 1.00 56.35 220 GLY H N 1
ATOM 6715 C CA . GLY H 1 78 ? 33.108 -36.580 0.082 1.00 55.35 220 GLY H CA 1
ATOM 6716 C C . GLY H 1 78 ? 33.065 -37.257 1.435 1.00 57.44 220 GLY H C 1
ATOM 6717 O O . GLY H 1 78 ? 32.651 -38.408 1.542 1.00 60.19 220 GLY H O 1
ATOM 6718 N N . THR H 1 79 ? 33.447 -36.559 2.468 1.00 57.25 221 THR H N 1
ATOM 6719 C CA . THR H 1 79 ? 33.418 -37.142 3.773 1.00 56.95 221 THR H CA 1
ATOM 6720 C C . THR H 1 79 ? 32.039 -37.370 4.263 1.00 56.86 221 THR H C 1
ATOM 6721 O O . THR H 1 79 ? 31.146 -36.632 3.987 1.00 53.56 221 THR H O 1
ATOM 6725 N N . LEU H 1 80 ? 31.884 -38.402 5.049 1.00 59.22 222 LEU H N 1
ATOM 6726 C CA . LEU H 1 80 ? 30.616 -38.664 5.717 1.00 57.63 222 LEU H CA 1
ATOM 6727 C C . LEU H 1 80 ? 30.822 -38.622 7.227 1.00 59.33 222 LEU H C 1
ATOM 6728 O O . LEU H 1 80 ? 31.712 -39.284 7.757 1.00 56.83 222 LEU H O 1
ATOM 6733 N N . VAL H 1 81 ? 30.001 -37.836 7.917 1.00 61.19 223 VAL H N 1
ATOM 6734 C CA . VAL H 1 81 ? 30.126 -37.669 9.363 1.00 58.21 223 VAL H CA 1
ATOM 6735 C C . VAL H 1 81 ? 28.871 -38.116 10.108 1.00 57.24 223 VAL H C 1
ATOM 6736 O O . VAL H 1 81 ? 27.759 -37.735 9.749 1.00 56.14 223 VAL H O 1
ATOM 6740 N N . LEU H 1 82 ? 29.058 -38.929 11.143 1.00 58.08 224 LEU H N 1
ATOM 6741 C CA . LEU H 1 82 ? 27.938 -39.465 11.907 1.00 61.19 224 LEU H CA 1
ATOM 6742 C C . LEU H 1 82 ? 28.142 -39.309 13.410 1.00 61.20 224 LEU H C 1
ATOM 6743 O O . LEU H 1 82 ? 29.271 -39.300 13.896 1.00 61.48 224 LEU H O 1
ATOM 6748 N N . SER H 1 83 ? 27.036 -39.171 14.133 1.00 61.31 225 SER H N 1
ATOM 6749 C CA . SER H 1 83 ? 27.067 -39.025 15.582 1.00 65.42 225 SER H CA 1
ATOM 6750 C C . SER H 1 83 ? 26.017 -39.931 16.210 1.00 66.40 225 SER H C 1
ATOM 6751 O O . SER H 1 83 ? 25.004 -40.236 15.584 1.00 65.62 225 SER H O 1
ATOM 6754 N N . HIS H 1 84 ? 26.240 -40.365 17.446 1.00 64.34 226 HIS H N 1
ATOM 6755 C CA . HIS H 1 84 ? 25.325 -41.327 18.037 1.00 63.80 226 HIS H CA 1
ATOM 6756 C C . HIS H 1 84 ? 25.228 -42.522 17.096 1.00 64.13 226 HIS H C 1
ATOM 6757 O O . HIS H 1 84 ? 24.142 -42.972 16.739 1.00 65.63 226 HIS H O 1
ATOM 6764 N N . PRO H 1 85 ? 26.394 -43.068 16.764 1.00 63.27 227 PRO H N 1
ATOM 6765 C CA . PRO H 1 85 ? 26.541 -44.212 15.856 1.00 63.26 227 PRO H CA 1
ATOM 6766 C C . PRO H 1 85 ? 25.908 -45.492 16.397 1.00 64.70 227 PRO H C 1
ATOM 6767 O O . PRO H 1 85 ? 25.603 -46.401 15.627 1.00 61.11 227 PRO H O 1
ATOM 6771 N N . GLU H 1 86 ? 25.606 -45.503 17.690 1.00 66.87 228 GLU H N 1
ATOM 6772 C CA . GLU H 1 86 ? 25.090 -46.685 18.377 1.00 65.26 228 GLU H CA 1
ATOM 6773 C C . GLU H 1 86 ? 23.767 -47.144 17.775 1.00 66.16 228 GLU H C 1
ATOM 6774 O O . GLU H 1 86 ? 23.431 -48.327 17.814 1.00 67.21 228 GLU H O 1
ATOM 6776 N N . HIS H 1 87 ? 23.063 -46.201 17.162 1.00 63.91 229 HIS H N 1
ATOM 6777 C CA . HIS H 1 87 ? 21.784 -46.455 16.513 1.00 62.77 229 HIS H CA 1
ATOM 6778 C C . HIS H 1 87 ? 21.898 -47.441 15.350 1.00 64.69 229 HIS H C 1
ATOM 6779 O O . HIS H 1 87 ? 20.989 -48.233 15.109 1.00 62.16 229 HIS H O 1
ATOM 6786 N N . LEU H 1 88 ? 23.046 -47.436 14.684 1.00 65.47 230 LEU H N 1
ATOM 6787 C CA . LEU H 1 88 ? 23.239 -48.232 13.479 1.00 60.10 230 LEU H CA 1
ATOM 6788 C C . LEU H 1 88 ? 23.091 -49.730 13.730 1.00 56.87 230 LEU H C 1
ATOM 6789 O O . LEU H 1 88 ? 23.496 -50.246 14.769 1.00 55.26 230 LEU H O 1
ATOM 6794 N N . THR H 1 89 ? 22.492 -50.411 12.760 1.00 57.73 231 THR H N 1
ATOM 6795 C CA . THR H 1 89 ? 22.325 -51.856 12.801 1.00 56.00 231 THR H CA 1
ATOM 6796 C C . THR H 1 89 ? 23.664 -52.549 12.602 1.00 55.74 231 THR H C 1
ATOM 6797 O O . THR H 1 89 ? 24.566 -52.001 11.971 1.00 54.22 231 THR H O 1
ATOM 6801 N N . ARG H 1 90 ? 23.776 -53.773 13.100 1.00 55.96 232 ARG H N 1
ATOM 6802 C CA . ARG H 1 90 ? 25.006 -54.527 12.939 1.00 55.80 232 ARG H CA 1
ATOM 6803 C C . ARG H 1 90 ? 25.258 -54.739 11.454 1.00 58.60 232 ARG H C 1
ATOM 6804 O O . ARG H 1 90 ? 26.388 -54.618 10.984 1.00 60.77 232 ARG H O 1
ATOM 6806 N N . GLU H 1 91 ? 24.199 -55.058 10.719 1.00 56.69 233 GLU H N 1
ATOM 6807 C CA . GLU H 1 91 ? 24.309 -55.227 9.280 1.00 56.38 233 GLU H CA 1
ATOM 6808 C C . GLU H 1 91 ? 24.729 -53.902 8.663 1.00 57.53 233 GLU H C 1
ATOM 6809 O O . GLU H 1 91 ? 25.560 -53.862 7.757 1.00 59.02 233 GLU H O 1
ATOM 6811 N N . GLN H 1 92 ? 24.136 -52.817 9.150 1.00 53.96 234 GLN H N 1
ATOM 6812 C CA . GLN H 1 92 ? 24.503 -51.485 8.695 1.00 54.98 234 GLN H CA 1
ATOM 6813 C C . GLN H 1 92 ? 25.951 -51.204 9.060 1.00 54.60 234 GLN H C 1
ATOM 6814 O O . GLN H 1 92 ? 26.709 -50.656 8.261 1.00 50.39 234 GLN H O 1
ATOM 6820 N N . GLN H 1 93 ? 26.329 -51.574 10.277 1.00 55.04 235 GLN H N 1
ATOM 6821 C CA . GLN H 1 93 ? 27.704 -51.408 10.719 1.00 53.35 235 GLN H CA 1
ATOM 6822 C C . GLN H 1 93 ? 28.599 -52.262 9.838 1.00 54.17 235 GLN H C 1
ATOM 6823 O O . GLN H 1 93 ? 29.680 -51.840 9.433 1.00 53.11 235 GLN H O 1
ATOM 6829 N N . TYR H 1 94 ? 28.144 -53.477 9.557 1.00 54.91 236 TYR H N 1
ATOM 6830 C CA . TYR H 1 94 ? 28.873 -54.377 8.678 1.00 56.05 236 TYR H CA 1
ATOM 6831 C C . TYR H 1 94 ? 28.957 -53.775 7.283 1.00 55.95 236 TYR H C 1
ATOM 6832 O O . TYR H 1 94 ? 29.990 -53.857 6.622 1.00 54.08 236 TYR H O 1
ATOM 6834 N N . HIS H 1 95 ? 27.850 -53.195 6.832 1.00 56.29 237 HIS H N 1
ATOM 6835 C CA . HIS H 1 95 ? 27.781 -52.601 5.504 1.00 57.26 237 HIS H CA 1
ATOM 6836 C C . HIS H 1 95 ? 28.756 -51.439 5.385 1.00 57.59 237 HIS H C 1
ATOM 6837 O O . HIS H 1 95 ? 29.436 -51.287 4.371 1.00 58.73 237 HIS H O 1
ATOM 6844 N N . LEU H 1 96 ? 28.816 -50.612 6.423 1.00 55.39 238 LEU H N 1
ATOM 6845 C CA . LEU H 1 96 ? 29.756 -49.500 6.456 1.00 54.14 238 LEU H CA 1
ATOM 6846 C C . LEU H 1 96 ? 31.190 -50.012 6.442 1.00 56.79 238 LEU H C 1
ATOM 6847 O O . LEU H 1 96 ? 32.053 -49.460 5.762 1.00 58.50 238 LEU H O 1
ATOM 6852 N N . VAL H 1 97 ? 31.441 -51.061 7.216 1.00 58.71 239 VAL H N 1
ATOM 6853 C CA . VAL H 1 97 ? 32.782 -51.621 7.336 1.00 60.38 239 VAL H CA 1
ATOM 6854 C C . VAL H 1 97 ? 33.297 -52.172 6.011 1.00 59.71 239 VAL H C 1
ATOM 6855 O O . VAL H 1 97 ? 34.466 -52.000 5.672 1.00 61.70 239 VAL H O 1
ATOM 6857 N N . GLN H 1 98 ? 32.422 -52.823 5.255 1.00 56.30 240 GLN H N 1
ATOM 6858 C CA . GLN H 1 98 ? 32.822 -53.401 3.980 1.00 58.77 240 GLN H CA 1
ATOM 6859 C C . GLN H 1 98 ? 33.282 -52.327 3.001 1.00 62.88 240 GLN H C 1
ATOM 6860 O O . GLN H 1 98 ? 34.269 -52.506 2.289 1.00 63.33 240 GLN H O 1
ATOM 6866 N N . LEU H 1 99 ? 32.508 -51.248 2.933 1.00 63.32 241 LEU H N 1
ATOM 6867 C CA . LEU H 1 99 ? 32.788 -50.122 2.050 1.00 63.09 241 LEU H CA 1
ATOM 6868 C C . LEU H 1 99 ? 34.087 -49.421 2.417 1.00 67.45 241 LEU H C 1
ATOM 6869 O O . LEU H 1 99 ? 34.849 -49.007 1.545 1.00 68.15 241 LEU H O 1
ATOM 6874 N N . GLN H 1 100 ? 34.362 -49.339 3.713 1.00 67.95 242 GLN H N 1
ATOM 6875 C CA . GLN H 1 100 ? 35.548 -48.645 4.194 1.00 70.49 242 GLN H CA 1
ATOM 6876 C C . GLN H 1 100 ? 36.815 -49.302 3.665 1.00 70.24 242 GLN H C 1
ATOM 6877 O O . GLN H 1 100 ? 37.766 -48.617 3.293 1.00 69.03 242 GLN H O 1
ATOM 6883 N N . SER H 1 101 ? 36.818 -50.629 3.594 1.00 70.85 243 SER H N 1
ATOM 6884 C CA . SER H 1 101 ? 37.974 -51.336 3.060 1.00 75.05 243 SER H CA 1
ATOM 6885 C C . SER H 1 101 ? 37.753 -51.652 1.587 1.00 72.17 243 SER H C 1
ATOM 6886 O O . SER H 1 101 ? 36.857 -52.411 1.225 1.00 72.82 243 SER H O 1
ATOM 6888 N N . GLN H 1 102 ? 38.565 -51.034 0.739 1.00 71.85 244 GLN H N 1
ATOM 6889 C CA . GLN H 1 102 ? 38.474 -51.215 -0.701 1.00 72.09 244 GLN H CA 1
ATOM 6890 C C . GLN H 1 102 ? 39.818 -50.865 -1.318 1.00 77.13 244 GLN H C 1
ATOM 6891 O O . GLN H 1 102 ? 40.670 -50.275 -0.656 1.00 74.77 244 GLN H O 1
ATOM 6897 N N . GLU H 1 103 ? 40.009 -51.196 -2.591 1.00 76.95 245 GLU H N 1
ATOM 6898 C CA . GLU H 1 103 ? 41.274 -50.890 -3.243 1.00 78.65 245 GLU H CA 1
ATOM 6899 C C . GLU H 1 103 ? 41.454 -49.381 -3.233 1.00 77.56 245 GLU H C 1
ATOM 6900 O O . GLU H 1 103 ? 42.542 -48.872 -2.966 1.00 77.78 245 GLU H O 1
ATOM 6902 N N . HIS H 1 104 ? 40.379 -48.674 -3.558 1.00 77.24 246 HIS H N 1
ATOM 6903 C CA . HIS H 1 104 ? 40.320 -47.231 -3.397 1.00 77.65 246 HIS H CA 1
ATOM 6904 C C . HIS H 1 104 ? 39.115 -46.915 -2.524 1.00 75.36 246 HIS H C 1
ATOM 6905 O O . HIS H 1 104 ? 38.009 -47.374 -2.802 1.00 74.53 246 HIS H O 1
ATOM 6912 N N . ARG H 1 105 ? 39.322 -46.158 -1.452 1.00 73.43 247 ARG H N 1
ATOM 6913 C CA . ARG H 1 105 ? 38.220 -45.831 -0.554 1.00 71.66 247 ARG H CA 1
ATOM 6914 C C . ARG H 1 105 ? 37.195 -44.954 -1.262 1.00 72.03 247 ARG H C 1
ATOM 6915 O O . ARG H 1 105 ? 37.553 -43.979 -1.921 1.00 70.75 247 ARG H O 1
ATOM 6923 N N . PRO H 1 106 ? 35.925 -45.332 -1.162 1.00 69.91 248 PRO H N 1
ATOM 6924 C CA . PRO H 1 106 ? 34.843 -44.560 -1.777 1.00 69.38 248 PRO H CA 1
ATOM 6925 C C . PRO H 1 106 ? 34.728 -43.175 -1.157 1.00 70.22 248 PRO H C 1
ATOM 6926 O O . PRO H 1 106 ? 34.507 -42.190 -1.859 1.00 66.54 248 PRO H O 1
ATOM 6930 N N . PHE H 1 107 ? 34.844 -43.120 0.165 1.00 70.71 249 PHE H N 1
ATOM 6931 C CA . PHE H 1 107 ? 34.725 -41.872 0.906 1.00 67.69 249 PHE H CA 1
ATOM 6932 C C . PHE H 1 107 ? 35.436 -41.978 2.250 1.00 66.65 249 PHE H C 1
ATOM 6933 O O . PHE H 1 107 ? 35.759 -43.074 2.702 1.00 69.13 249 PHE H O 1
ATOM 6941 N N . ARG H 1 108 ? 35.667 -40.851 2.880 1.00 65.74 250 ARG H N 1
ATOM 6942 C CA . ARG H 1 108 ? 36.217 -40.874 4.207 1.00 68.47 250 ARG H CA 1
ATOM 6943 C C . ARG H 1 108 ? 35.090 -40.622 5.177 1.00 67.90 250 ARG H C 1
ATOM 6944 O O . ARG H 1 108 ? 34.284 -39.718 4.992 1.00 63.69 250 ARG H O 1
ATOM 6952 N N . LEU H 1 109 ? 35.032 -41.435 6.214 1.00 66.95 251 LEU H N 1
ATOM 6953 C CA . LEU H 1 109 ? 33.960 -41.340 7.189 1.00 66.13 251 LEU H CA 1
ATOM 6954 C C . LEU H 1 109 ? 34.488 -40.910 8.548 1.00 66.14 251 LEU H C 1
ATOM 6955 O O . LEU H 1 109 ? 35.433 -41.494 9.075 1.00 63.98 251 LEU H O 1
ATOM 6957 N N . ILE H 1 110 ? 33.877 -39.867 9.093 1.00 63.35 252 ILE H N 1
ATOM 6958 C CA . ILE H 1 110 ? 34.235 -39.378 10.409 1.00 63.17 252 ILE H CA 1
ATOM 6959 C C . ILE H 1 110 ? 33.050 -39.598 11.328 1.00 63.30 252 ILE H C 1
ATOM 6960 O O . ILE H 1 110 ? 31.931 -39.194 11.021 1.00 61.46 252 ILE H O 1
ATOM 6965 N N . GLY H 1 111 ? 33.301 -40.240 12.461 1.00 63.37 253 GLY H N 1
ATOM 6966 C CA . GLY H 1 111 ? 32.249 -40.529 13.412 1.00 63.37 253 GLY H CA 1
ATOM 6967 C C . GLY H 1 111 ? 32.436 -39.743 14.690 1.00 67.13 253 GLY H C 1
ATOM 6968 O O . GLY H 1 111 ? 33.524 -39.719 15.260 1.00 66.27 253 GLY H O 1
ATOM 6969 N N . ILE H 1 112 ? 31.357 -39.155 15.197 1.00 67.45 254 ILE H N 1
ATOM 6970 C CA . ILE H 1 112 ? 31.427 -38.415 16.454 1.00 70.41 254 ILE H CA 1
ATOM 6971 C C . ILE H 1 112 ? 30.776 -39.194 17.598 1.00 73.85 254 ILE H C 1
ATOM 6972 O O . ILE H 1 112 ? 29.614 -39.589 17.509 1.00 70.34 254 ILE H O 1
ATOM 6977 N N . GLY H 1 113 ? 31.547 -39.430 18.654 1.00 76.26 255 GLY H N 1
ATOM 6978 C CA . GLY H 1 113 ? 31.085 -40.212 19.784 1.00 77.78 255 GLY H CA 1
ATOM 6979 C C . GLY H 1 113 ? 31.373 -39.539 21.110 1.00 84.42 255 GLY H C 1
ATOM 6980 O O . GLY H 1 113 ? 32.343 -38.795 21.243 1.00 86.27 255 GLY H O 1
ATOM 6981 N N . ASP H 1 114 ? 30.499 -39.774 22.082 1.00 87.20 256 ASP H N 1
ATOM 6982 C CA . ASP H 1 114 ? 30.598 -39.139 23.390 1.00 86.59 256 ASP H CA 1
ATOM 6983 C C . ASP H 1 114 ? 31.866 -39.528 24.141 1.00 91.09 256 ASP H C 1
ATOM 6984 O O . ASP H 1 114 ? 32.489 -38.698 24.800 1.00 91.91 256 ASP H O 1
ATOM 6989 N N . THR H 1 115 ? 32.254 -40.786 24.004 1.00 90.85 257 THR H N 1
ATOM 6990 C CA . THR H 1 115 ? 33.376 -41.326 24.746 1.00 90.75 257 THR H CA 1
ATOM 6991 C C . THR H 1 115 ? 34.334 -42.021 23.801 1.00 87.40 257 THR H C 1
ATOM 6992 O O . THR H 1 115 ? 33.977 -42.357 22.673 1.00 83.51 257 THR H O 1
ATOM 6994 N N . SER H 1 116 ? 35.499 -42.373 24.323 1.00 87.15 258 SER H N 1
ATOM 6995 C CA . SER H 1 116 ? 36.477 -43.110 23.552 1.00 84.28 258 SER H CA 1
ATOM 6996 C C . SER H 1 116 ? 35.831 -44.446 23.242 1.00 84.83 258 SER H C 1
ATOM 6997 O O . SER H 1 116 ? 34.897 -44.865 23.923 1.00 83.96 258 SER H O 1
ATOM 7000 N N . LEU H 1 117 ? 36.391 -45.150 22.267 1.00 82.63 259 LEU H N 1
ATOM 7001 C CA . LEU H 1 117 ? 35.755 -46.304 21.646 1.00 80.55 259 LEU H CA 1
ATOM 7002 C C . LEU H 1 117 ? 35.449 -47.407 22.649 1.00 77.04 259 LEU H C 1
ATOM 7003 O O . LEU H 1 117 ? 34.436 -48.094 22.532 1.00 75.34 259 LEU H O 1
ATOM 7005 N N . VAL H 1 118 ? 36.278 -47.530 23.676 1.00 76.90 260 VAL H N 1
ATOM 7006 C CA . VAL H 1 118 ? 36.212 -48.688 24.550 1.00 76.30 260 VAL H CA 1
ATOM 7007 C C . VAL H 1 118 ? 34.841 -48.793 25.198 1.00 78.28 260 VAL H C 1
ATOM 7008 O O . VAL H 1 118 ? 34.287 -49.886 25.307 1.00 75.67 260 VAL H O 1
ATOM 7010 N N . GLU H 1 119 ? 34.283 -47.666 25.619 1.00 80.17 261 GLU H N 1
ATOM 7011 C CA . GLU H 1 119 ? 32.964 -47.694 26.229 1.00 79.18 261 GLU H CA 1
ATOM 7012 C C . GLU H 1 119 ? 31.926 -48.186 25.228 1.00 78.15 261 GLU H C 1
ATOM 7013 O O . GLU H 1 119 ? 31.061 -48.995 25.565 1.00 77.28 261 GLU H O 1
ATOM 7015 N N . LEU H 1 120 ? 31.994 -47.713 23.992 1.00 78.57 262 LEU H N 1
ATOM 7016 C CA . LEU H 1 120 ? 30.946 -48.084 23.061 1.00 76.37 262 LEU H CA 1
ATOM 7017 C C . LEU H 1 120 ? 30.908 -49.591 22.828 1.00 74.92 262 LEU H C 1
ATOM 7018 O O . LEU H 1 120 ? 29.839 -50.195 22.883 1.00 74.22 262 LEU H O 1
ATOM 7023 N N . ALA H 1 121 ? 32.035 -50.182 22.450 1.00 74.63 263 ALA H N 1
ATOM 7024 C CA . ALA H 1 121 ? 32.031 -51.618 22.214 1.00 75.77 263 ALA H CA 1
ATOM 7025 C C . ALA H 1 121 ? 31.769 -52.406 23.492 1.00 77.20 263 ALA H C 1
ATOM 7026 O O . ALA H 1 121 ? 30.938 -53.312 23.513 1.00 75.54 263 ALA H O 1
ATOM 7028 N N . ALA H 1 122 ? 32.550 -52.136 24.531 1.00 78.03 264 ALA H N 1
ATOM 7029 C CA . ALA H 1 122 ? 32.323 -52.787 25.811 1.00 76.46 264 ALA H CA 1
ATOM 7030 C C . ALA H 1 122 ? 30.990 -52.368 26.422 1.00 78.02 264 ALA H C 1
ATOM 7031 O O . ALA H 1 122 ? 30.237 -53.197 26.929 1.00 78.88 264 ALA H O 1
ATOM 7033 N N . SER H 1 123 ? 30.759 -51.060 26.466 1.00 78.68 265 SER H N 1
ATOM 7034 C CA . SER H 1 123 ? 29.572 -50.506 27.110 1.00 80.22 265 SER H CA 1
ATOM 7035 C C . SER H 1 123 ? 28.499 -50.055 26.127 1.00 79.46 265 SER H C 1
ATOM 7036 O O . SER H 1 123 ? 27.485 -49.486 26.526 1.00 83.10 265 SER H O 1
ATOM 7038 N N . ASN H 1 124 ? 28.725 -50.297 24.845 1.00 75.58 266 ASN H N 1
ATOM 7039 C CA . ASN H 1 124 ? 27.792 -49.840 23.828 1.00 79.83 266 ASN H CA 1
ATOM 7040 C C . ASN H 1 124 ? 27.455 -50.931 22.829 1.00 81.32 266 ASN H C 1
ATOM 7041 O O . ASN H 1 124 ? 28.231 -51.865 22.632 1.00 78.34 266 ASN H O 1
ATOM 7043 N N . HIS H 1 125 ? 26.306 -50.800 22.175 1.00 79.82 267 HIS H N 1
ATOM 7044 C CA . HIS H 1 125 ? 25.929 -51.749 21.141 1.00 74.85 267 HIS H CA 1
ATOM 7045 C C . HIS H 1 125 ? 26.589 -51.325 19.839 1.00 71.75 267 HIS H C 1
ATOM 7046 O O . HIS H 1 125 ? 25.923 -50.914 18.890 1.00 72.74 267 HIS H O 1
ATOM 7048 N N . ILE H 1 126 ? 27.914 -51.385 19.830 1.00 68.47 268 ILE H N 1
ATOM 7049 C CA . ILE H 1 126 ? 28.700 -51.018 18.666 1.00 64.31 268 ILE H CA 1
ATOM 7050 C C . ILE H 1 126 ? 29.486 -52.234 18.218 1.00 64.36 268 ILE H C 1
ATOM 7051 O O . ILE H 1 126 ? 30.132 -52.895 19.028 1.00 66.31 268 ILE H O 1
ATOM 7056 N N . ILE H 1 127 ? 29.459 -52.517 16.922 1.00 63.15 269 ILE H N 1
ATOM 7057 C CA . ILE H 1 127 ? 30.103 -53.712 16.391 1.00 62.57 269 ILE H CA 1
ATOM 7058 C C . ILE H 1 127 ? 31.617 -53.706 16.585 1.00 60.26 269 ILE H C 1
ATOM 7059 O O . ILE H 1 127 ? 32.266 -52.667 16.479 1.00 59.38 269 ILE H O 1
ATOM 7064 N N . ALA H 1 128 ? 32.169 -54.884 16.854 1.00 64.54 270 ALA H N 1
ATOM 7065 C CA . ALA H 1 128 ? 33.602 -55.046 17.060 1.00 62.94 270 ALA H CA 1
ATOM 7066 C C . ALA H 1 128 ? 34.360 -54.670 15.798 1.00 59.63 270 ALA H C 1
ATOM 7067 O O . ALA H 1 128 ? 35.433 -54.076 15.861 1.00 56.55 270 ALA H O 1
ATOM 7069 N N . GLU H 1 129 ? 33.795 -55.035 14.651 1.00 63.87 271 GLU H N 1
ATOM 7070 C CA . GLU H 1 129 ? 34.387 -54.721 13.356 1.00 62.51 271 GLU H CA 1
ATOM 7071 C C . GLU H 1 129 ? 34.448 -53.218 13.123 1.00 57.60 271 GLU H C 1
ATOM 7072 O O . GLU H 1 129 ? 35.432 -52.700 12.599 1.00 53.83 271 GLU H O 1
ATOM 7078 N N . LEU H 1 130 ? 33.387 -52.525 13.518 1.00 58.12 272 LEU H N 1
ATOM 7079 C CA . LEU H 1 130 ? 33.323 -51.070 13.431 1.00 56.72 272 LEU H CA 1
ATOM 7080 C C . LEU H 1 130 ? 34.389 -50.443 14.319 1.00 55.67 272 LEU H C 1
ATOM 7081 O O . LEU H 1 130 ? 34.995 -49.431 13.973 1.00 54.54 272 LEU H O 1
ATOM 7086 N N . TYR H 1 131 ? 34.620 -51.052 15.475 1.00 55.64 273 TYR H N 1
ATOM 7087 C CA . TYR H 1 131 ? 35.617 -50.547 16.410 1.00 56.83 273 TYR H CA 1
ATOM 7088 C C . TYR H 1 131 ? 37.022 -50.649 15.829 1.00 56.88 273 TYR H C 1
ATOM 7089 O O . TYR H 1 131 ? 37.941 -49.974 16.288 1.00 59.71 273 TYR H O 1
ATOM 7091 N N . TYR H 1 132 ? 37.182 -51.497 14.820 1.00 57.77 274 TYR H N 1
ATOM 7092 C CA . TYR H 1 132 ? 38.485 -51.725 14.205 1.00 57.01 274 TYR H CA 1
ATOM 7093 C C . TYR H 1 132 ? 39.028 -50.471 13.530 1.00 59.29 274 TYR H C 1
ATOM 7094 O O . TYR H 1 132 ? 40.238 -50.254 13.490 1.00 57.76 274 TYR H O 1
ATOM 7096 N N . CYS H 1 133 ? 38.130 -49.650 12.998 1.00 57.41 275 CYS H N 1
ATOM 7097 C CA . CYS H 1 133 ? 38.526 -48.413 12.337 1.00 59.01 275 CYS H CA 1
ATOM 7098 C C . CYS H 1 133 ? 37.838 -47.206 12.963 1.00 57.53 275 CYS H C 1
ATOM 7099 O O . CYS H 1 133 ? 38.156 -46.810 14.083 1.00 56.40 275 CYS H O 1
#

Foldseek 3Di:
DDDCVVVVVVVVCLVVVLADLFEAEEAAAPVQCSCSVLVSQCSHPLVVFDEEADEDDLVCLVVPPCQLVNRWSGEYHYEPCLSHDLVRLVVVLVQNPDPDHRYRYYYYYNDQVVVVCVVRPDDVSSCVSRCSYDYGHDPD/DVCCCLVVLLVDLFEAEEAAADVQAVSVVSSVCEEDDLVRHPVPVVCLVVVQLYECQLNADPVRLVVVPSHGHYHYYNDWVVVVVVVGNQDPVSSPRHCNYDYGGD/DCVPANVVVLVVLLVDLQEAEEAADPVLPVVSQCCSQCSHPLVQQDREEDEDDLVNEAPVRLVSQLRTAHEYEPVLNHDQVRLVVCLVQLVDPDHSHRHYYYYNDWLVVCVPPRPHDVSNCVSHCNYGRD/DLVVLLADLAEAEAAADPVRCLCVVLSSQCSHPLVVQDEQEDEDDLVRQPPVVVSCVSAQSTAGEYHPCVSHDLVSLVVVLVQSVDPDHRYRHYHYHNDDPVVVCSSCVRHVND/DVVVVVVLVVLLLVLQADLFEAEEAAAPVFQSCSLVCSLCSHPLNPQEDEDEDDLVCQVCVVVVQQSQFSHEYEYHPPLNHDQVVLVVVVVLVVDPDRRHRYYYYYNDQLVVSVVVGYDPSNSVSHVNHRYTHRD/DCCCVVVVCPLVVQQEAADPPQCVCVVPSNHDDEDEDDLVCQVCVVVVVPDPYYYHPPLNHDVCSVVVCLVVVCVDWLVVDCVVGPDDVSVCVVPCVYHHGGD/DQVCLLVVLQADLFEAEEAEDPVQCVCSLLVSFCSHPLNVQDEEEEEDDPVCAVVVVVQLVSCFSTEYEYHPCLPHDPVRVVVVVVLNVDPDHRYRYYYYYNDQQVVSVVVDDCVSVVRNCNYHYD/DCVVVLVVLLADLAAEEDADAPVRCSCSLCVSFCSHPLVVQDAAEDEDDLPVQVCVVVLVVSCFSGEYEYEPCLSHDPVRLVVVLVQCDDPDRRHHYYYYYHHDLCCCVVVHNHDPSSSVD

Nearest PDB structures (foldseek):
  3n70-assembly1_A  TM=1.007E+00  e=2.776E-30  Escherichia coli CFT073
  3n70-assembly4_E  TM=9.662E-01  e=5.702E-22  Escherichia coli CFT073
  3n70-assembly6_G  TM=9.626E-01  e=1.718E-21  Escherichia coli CFT073
  3n70-assembly7_H  TM=9.782E-01  e=2.158E-20  Escherichia coli CFT073
  3n70-assembly3_D  TM=9.503E-01  e=2.540E-19  Escherichia coli CFT073

Organism: Escherichia coli O6:H1 (strain CFT073 / ATCC 700928 / UPEC) (NCBI:txid199310)

B-factor: mean 64.88, std 10.23, range [28.25, 220.37]

InterPro domains:
  IPR001789 Signal transduction response regulator, receiver domain [PF00072] (11-120)
  IPR001789 Signal transduction response regulator, receiver domain [PS50110] (10-124)
  IPR001789 Signal transduction response regulator, receiver domain [SM00448] (9-120)
  IPR002078 RNA polymerase sigma factor 54 interaction domain [PF14532] (146-281)
  IPR002078 RNA polymerase sigma factor 54 interaction domain [PS50045] (145-344)
  IPR002197 DNA binding HTH domain, Fis-type [PF02954] (369-409)
  IPR009057 Homedomain-like superfamily [SSF46689] (329-411)
  IPR011006 CheY-like superfamily [SSF52172] (8-188)
  IPR027417 P-loop containing nucleoside triphosphate hydrolase [G3DSA:3.40.50.300] (147-286)
  IPR027417 P-loop containing nucleoside triphosphate hydrolase [SSF52540] (144-342)
  IPR058031 NorR-like, AAA+ ATPase lid domain [PF25601] (288-341)